Protein 1HTT (pdb70)

Sequence (1446 aa):
NIQAIRGMNDYLPGETAIWQRIEGTLKNVLGSYGYSEIRLPIVEQTPLFKRAIGEVTDVVEKEMYTFEDRNGDSLTLRPEGTAGCVRAGIEHGLLYNQEQRLWYIGPMFRHERPQKGRYRQFHQLGCEVFGLQGPDIDAELIMLTARWWRALGISEHVTLELNSIGSLEARANYLDEESREHFAGLCKLLESAGIAYTVNQRLVRGLDYYNRTVFEWVTNQGTVCAGGRYDGLVEQLGGRATPAVGFAMGLERLVLLVQAVNPEFKADPVVDIYLVASGADTQSAAMALAERLRDELPGVKLMTNHGGGNFKKQFARADKWGARVAVVLGESEVANGTAVVKDLRSGEQTAVAQDSVAAHLRTLLGNIQAIRGMNDYLPGETAIWQRIEGTLKNVLGSYGYSEIRLPIVEQTPLFKRAIGEVTDVVEKEMYTFEDRNGDSLTLRPEGTAGCVRAGIEHGLLYNQEQRLWYIGPMFRHERPQKGRYRQFHQLGCEVFGLQGPDIDAELIMLTARWWRALGISEHVTLELNSIGDEESREHFAGLCKLLESAGIAYTVNQRLVRGLDYYNRTVFEWVTNQGTVCAGGRYDGLVEQLGGRATPAVGFAMGLERLVLLVQAVNPEFKADPVVDIYLVASGADTQSAAMALAERLRDELPGVKLMTNHGGGNFKKQFARADKWGARVAVVLGESEVANGTAVVKDLRSGEQTAVAQDSVAAHLRTLLGNIQAIRGMNDYLPGETAIWQRIEGTLKNVLGSYGYSEIRLPIVEQTPLFKRAIGEVTDVVEKEMYTFEDRNGDSLTLRPEGTAGCVRAGIEHGLLYNQEQRLWYIGPMFRHERPQKGRYRQFHQLGCEVFGLQGPDIDAELIMLTARWWRALGISEHVTLELNSIGSLEARANYLDEESREHFAGLCKLLESAGIAYTVNQRLVRGLDYYNRTVFEWVTNQGTVCAGGRYDGLVEQLGGRATPAVGFAMGLERLVLLVQAVNPEFKADPVVDIYLVASGADTQSAAMALAERLRDELPGVKLMTNHGGGNFKKQFARADKWGARVAVVLGESEVANGTAVVKDLRSGEQTAVAQDSVAAHLRTLLGNIQAIRGMNDYLPGETAIWQRIEGTLKNVLGSYGYSEIRLPIVEQTPLFKRAIGEVTDVVEKEMYTFEDRNGDSLTLRPEGTAGCVRAGIEHGLLYNQEQRLWYIGPMFRHERPQKGRYRQFHQLGCEVFGLQGPDIDAELIMLTARWWRALGISEHVTLELNSIGDEESREHFAGLCKLLESAGIAYTVNQRLVRGLDYYNRTVFEWVTNQGTVCAGGRYDGLVEQLGGRATPAVGFAMGLERLVLLVQAVNPEFKADPVVDIYLVASGADTQSAAMALAERLRDELPGVKLMTNHGGGNFKKQFARADKWGARVAVVLGESEVANGTAVVKDLRSGEQTAVAQDSVAAHLRTLLG

Structure (mmCIF, N/CA/C/O backbone):
data_1HTT
#
_entry.id   1HTT
#
_cell.length_a   61.400
_cell.length_b   110.700
_cell.length_c   108.700
_cell.angle_alpha   115.00
_cell.angle_beta   97.40
_cell.angle_gamma   90.00
#
_symmetry.space_group_name_H-M   'P 1'
#
loop_
_entity.id
_entity.type
_entity.pdbx_description
1 polymer 'HISTIDYL-TRNA SYNTHETASE'
2 non-polymer HISTIDINE
3 non-polymer 'ADENOSINE MONOPHOSPHATE'
4 water water
#
loop_
_atom_site.group_PDB
_atom_site.id
_atom_site.type_symbol
_atom_site.label_atom_id
_atom_site.label_alt_id
_atom_site.label_comp_id
_atom_site.label_asym_id
_atom_site.label_entity_id
_atom_site.label_seq_id
_atom_site.pdbx_PDB_ins_code
_atom_site.Cartn_x
_atom_site.Cartn_y
_atom_site.Cartn_z
_atom_site.occupancy
_atom_site.B_iso_or_equiv
_atom_site.auth_seq_id
_atom_site.auth_comp_id
_atom_site.auth_asym_id
_atom_site.auth_atom_id
_atom_site.pdbx_PDB_model_num
ATOM 1 N N . ASN A 1 3 ? 9.106 -8.594 21.474 1.00 49.00 4 ASN A N 1
ATOM 2 C CA . ASN A 1 3 ? 7.810 -7.967 21.732 1.00 49.62 4 ASN A CA 1
ATOM 3 C C . ASN A 1 3 ? 7.663 -6.629 21.048 1.00 46.87 4 ASN A C 1
ATOM 4 O O . ASN A 1 3 ? 8.644 -5.917 20.830 1.00 48.82 4 ASN A O 1
ATOM 9 N N . ILE A 1 4 ? 6.435 -6.381 20.585 1.00 42.45 5 ILE A N 1
ATOM 10 C CA . ILE A 1 4 ? 6.050 -5.142 19.938 1.00 37.56 5 ILE A CA 1
ATOM 11 C C . ILE A 1 4 ? 5.641 -4.132 21.007 1.00 36.29 5 ILE A C 1
ATOM 12 O O . ILE A 1 4 ? 5.247 -4.448 22.123 1.00 35.35 5 ILE A O 1
ATOM 17 N N . GLN A 1 5 ? 5.732 -2.873 20.682 1.00 35.76 6 GLN A N 1
ATOM 18 C CA . GLN A 1 5 ? 5.453 -1.814 21.606 1.00 35.13 6 GLN A CA 1
ATOM 19 C C . GLN A 1 5 ? 4.377 -0.944 20.948 1.00 35.01 6 GLN A C 1
ATOM 20 O O . GLN A 1 5 ? 3.948 -1.189 19.805 1.00 33.75 6 GLN A O 1
ATOM 26 N N . ALA A 1 6 ? 3.946 0.099 21.662 1.00 34.66 7 ALA A N 1
ATOM 27 C CA . ALA A 1 6 ? 2.920 1.000 21.174 1.00 33.51 7 ALA A CA 1
ATOM 28 C C . ALA A 1 6 ? 3.506 2.121 20.318 1.00 32.50 7 ALA A C 1
ATOM 29 O O . ALA A 1 6 ? 4.612 2.603 20.593 1.00 33.15 7 ALA A O 1
ATOM 31 N N . ILE A 1 7 ? 2.767 2.541 19.281 1.00 29.82 8 ILE A N 1
ATOM 32 C CA . ILE A 1 7 ? 3.137 3.668 18.449 1.00 27.81 8 ILE A CA 1
ATOM 33 C C . ILE A 1 7 ? 3.351 4.827 19.407 1.00 28.65 8 ILE A C 1
ATOM 34 O O . ILE A 1 7 ? 2.598 5.000 20.354 1.00 30.37 8 ILE A O 1
ATOM 39 N N . ARG A 1 8 ? 4.426 5.563 19.237 1.00 30.97 9 ARG A N 1
ATOM 40 C CA . ARG A 1 8 ? 4.760 6.710 20.047 1.00 31.31 9 ARG A CA 1
ATOM 41 C C . ARG A 1 8 ? 3.645 7.733 19.939 1.00 28.27 9 ARG A C 1
ATOM 42 O O . ARG A 1 8 ? 3.139 7.979 18.851 1.00 26.02 9 ARG A O 1
ATOM 50 N N . GLY A 1 9 ? 3.241 8.250 21.099 1.00 26.94 10 GLY A N 1
ATOM 51 C CA . GLY A 1 9 ? 2.122 9.164 21.233 1.00 23.86 10 GLY A CA 1
ATOM 52 C C . GLY A 1 9 ? 0.748 8.479 21.201 1.00 23.28 10 GLY A C 1
ATOM 53 O O . GLY A 1 9 ? -0.245 9.178 21.013 1.00 21.96 10 GLY A O 1
ATOM 54 N N . MET A 1 10 ? 0.623 7.150 21.295 1.00 21.09 11 MET A N 1
ATOM 55 C CA . MET A 1 10 ? -0.670 6.508 21.363 1.00 23.41 11 MET A CA 1
ATOM 56 C C . MET A 1 10 ? -0.711 5.725 22.672 1.00 26.94 11 MET A C 1
ATOM 57 O O . MET A 1 10 ? 0.146 4.888 22.974 1.00 28.54 11 MET A O 1
ATOM 62 N N . ASN A 1 11 ? -1.671 6.063 23.533 1.00 28.91 12 ASN A N 1
ATOM 63 C CA . ASN A 1 11 ? -1.776 5.435 24.850 1.00 29.29 12 ASN A CA 1
ATOM 64 C C . ASN A 1 11 ? -2.796 4.276 25.024 1.00 29.73 12 ASN A C 1
ATOM 65 O O . ASN A 1 11 ? -3.791 4.107 24.287 1.00 27.99 12 ASN A O 1
ATOM 70 N N . ASP A 1 12 ? -2.473 3.452 26.028 1.00 28.96 13 ASP A N 1
ATOM 71 C CA . ASP A 1 12 ? -3.339 2.427 26.568 1.00 28.74 13 ASP A CA 1
ATOM 72 C C . ASP A 1 12 ? -3.871 2.943 27.911 1.00 29.84 13 ASP A C 1
ATOM 73 O O . ASP A 1 12 ? -3.109 3.463 28.752 1.00 29.12 13 ASP A O 1
ATOM 78 N N . TYR A 1 13 ? -5.165 2.838 28.182 1.00 28.43 14 TYR A N 1
ATOM 79 C CA . TYR A 1 13 ? -5.625 3.263 29.486 1.00 26.90 14 TYR A CA 1
ATOM 80 C C . TYR A 1 13 ? -5.953 1.970 30.222 1.00 27.65 14 TYR A C 1
ATOM 81 O O . TYR A 1 13 ? -6.813 1.163 29.835 1.00 29.66 14 TYR A O 1
ATOM 90 N N . LEU A 1 14 ? -5.136 1.696 31.224 1.00 25.34 15 LEU A N 1
ATOM 91 C CA . LEU A 1 14 ? -5.243 0.484 31.991 1.00 25.18 15 LEU A CA 1
ATOM 92 C C . LEU A 1 14 ? -6.425 0.462 32.966 1.00 26.34 15 LEU A C 1
ATOM 93 O O . LEU A 1 14 ? -6.937 1.539 33.321 1.00 26.72 15 LEU A O 1
ATOM 98 N N . PRO A 1 15 ? -6.799 -0.711 33.524 1.00 26.93 16 PRO A N 1
ATOM 99 C CA . PRO A 1 15 ? -7.975 -0.781 34.393 1.00 27.40 16 PRO A CA 1
ATOM 100 C C . PRO A 1 15 ? -8.146 0.282 35.479 1.00 28.68 16 PRO A C 1
ATOM 101 O O . PRO A 1 15 ? -9.210 0.913 35.591 1.00 28.65 16 PRO A O 1
ATOM 105 N N . GLY A 1 16 ? -7.089 0.557 36.236 1.00 27.82 17 GLY A N 1
ATOM 106 C CA . GLY A 1 16 ? -7.166 1.538 37.301 1.00 28.80 17 GLY A CA 1
ATOM 107 C C . GLY A 1 16 ? -7.556 2.932 36.837 1.00 29.63 17 GLY A C 1
ATOM 108 O O . GLY A 1 16 ? -8.317 3.627 37.505 1.00 31.26 17 GLY A O 1
ATOM 109 N N . GLU A 1 17 ? -7.093 3.337 35.659 1.00 30.75 18 GLU A N 1
ATOM 110 C CA . GLU A 1 17 ? -7.343 4.680 35.186 1.00 31.77 18 GLU A CA 1
ATOM 111 C C . GLU A 1 17 ? -8.628 4.727 34.356 1.00 31.40 18 GLU A C 1
ATOM 112 O O . GLU A 1 17 ? -9.335 5.748 34.342 1.00 32.45 18 GLU A O 1
ATOM 118 N N . THR A 1 18 ? -9.014 3.646 33.689 1.00 29.88 19 THR A N 1
ATOM 119 C CA . THR A 1 18 ? -10.260 3.664 32.948 1.00 30.87 19 THR A CA 1
ATOM 120 C C . THR A 1 18 ? -11.496 3.851 33.874 1.00 31.72 19 THR A C 1
ATOM 121 O O . THR A 1 18 ? -12.511 4.441 33.479 1.00 32.42 19 THR A O 1
ATOM 125 N N . ALA A 1 19 ? -11.450 3.356 35.122 1.00 31.82 20 ALA A N 1
ATOM 126 C CA . ALA A 1 19 ? -12.512 3.535 36.095 1.00 29.56 20 ALA A CA 1
ATOM 127 C C . ALA A 1 19 ? -12.720 5.021 36.358 1.00 27.97 20 ALA A C 1
ATOM 128 O O . ALA A 1 19 ? -13.861 5.468 36.375 1.00 28.46 20 ALA A O 1
ATOM 130 N N . ILE A 1 20 ? -11.665 5.829 36.485 1.00 25.63 21 ILE A N 1
ATOM 131 C CA . ILE A 1 20 ? -11.790 7.279 36.592 1.00 23.91 21 ILE A CA 1
ATOM 132 C C . ILE A 1 20 ? -12.415 7.835 35.335 1.00 23.68 21 ILE A C 1
ATOM 133 O O . ILE A 1 20 ? -13.328 8.655 35.429 1.00 25.97 21 ILE A O 1
ATOM 138 N N . TRP A 1 21 ? -11.930 7.406 34.160 1.00 23.32 22 TRP A N 1
ATOM 139 C CA . TRP A 1 21 ? -12.458 7.836 32.868 1.00 20.58 22 TRP A CA 1
ATOM 140 C C . TRP A 1 21 ? -13.953 7.600 32.745 1.00 21.99 22 TRP A C 1
ATOM 141 O O . TRP A 1 21 ? -14.663 8.537 32.389 1.00 23.69 22 TRP A O 1
ATOM 152 N N . GLN A 1 22 ? -14.518 6.427 33.080 1.00 23.71 23 GLN A N 1
ATOM 153 C CA . GLN A 1 22 ? -15.982 6.247 33.065 1.00 23.55 23 GLN A CA 1
ATOM 154 C C . GLN A 1 22 ? -16.735 7.117 34.062 1.00 21.73 23 GLN A C 1
ATOM 155 O O . GLN A 1 22 ? -17.833 7.567 33.757 1.00 23.09 23 GLN A O 1
ATOM 161 N N . ARG A 1 23 ? -16.190 7.448 35.214 1.00 22.01 24 ARG A N 1
ATOM 162 C CA . ARG A 1 23 ? -16.890 8.324 36.128 1.00 23.28 24 ARG A CA 1
ATOM 163 C C . ARG A 1 23 ? -16.994 9.745 35.557 1.00 23.78 24 ARG A C 1
ATOM 164 O O . ARG A 1 23 ? -18.050 10.404 35.614 1.00 24.94 24 ARG A O 1
ATOM 172 N N . ILE A 1 24 ? -15.919 10.248 34.951 1.00 20.43 25 ILE A N 1
ATOM 173 C CA . ILE A 1 24 ? -15.981 11.560 34.343 1.00 17.37 25 ILE A CA 1
ATOM 174 C C . ILE A 1 24 ? -16.885 11.537 33.104 1.00 19.47 25 ILE A C 1
ATOM 175 O O . ILE A 1 24 ? -17.698 12.434 32.911 1.00 20.93 25 ILE A O 1
ATOM 180 N N . GLU A 1 25 ? -16.879 10.524 32.244 1.00 21.57 26 GLU A N 1
ATOM 181 C CA . GLU A 1 25 ? -17.727 10.559 31.066 1.00 22.07 26 GLU A CA 1
ATOM 182 C C . GLU A 1 25 ? -19.212 10.434 31.422 1.00 23.65 26 GLU A C 1
ATOM 183 O O . GLU A 1 25 ? -20.058 11.115 30.818 1.00 24.66 26 GLU A O 1
ATOM 189 N N . GLY A 1 26 ? -19.583 9.591 32.400 1.00 22.83 27 GLY A N 1
ATOM 190 C CA . GLY A 1 26 ? -20.972 9.525 32.835 1.00 22.82 27 GLY A CA 1
ATOM 191 C C . GLY A 1 26 ? -21.522 10.917 33.225 1.00 24.07 27 GLY A C 1
ATOM 192 O O . GLY A 1 26 ? -22.612 11.309 32.784 1.00 23.98 27 GLY A O 1
ATOM 193 N N . THR A 1 27 ? -20.753 11.706 33.996 1.00 22.12 28 THR A N 1
ATOM 194 C CA . THR A 1 27 ? -21.139 13.041 34.408 1.00 21.09 28 THR A CA 1
ATOM 195 C C . THR A 1 27 ? -21.315 13.987 33.230 1.00 21.00 28 THR A C 1
ATOM 196 O O . THR A 1 27 ? -22.249 14.801 33.169 1.00 20.87 28 THR A O 1
ATOM 200 N N . LEU A 1 28 ? -20.442 13.880 32.232 1.00 21.57 29 LEU A N 1
ATOM 201 C CA . LEU A 1 28 ? -20.543 14.782 31.104 1.00 20.44 29 LEU A CA 1
ATOM 202 C C . LEU A 1 28 ? -21.780 14.459 30.294 1.00 20.24 29 LEU A C 1
ATOM 203 O O . LEU A 1 28 ? -22.543 15.383 30.007 1.00 18.74 29 LEU A O 1
ATOM 208 N N . LYS A 1 29 ? -22.030 13.167 30.020 1.00 19.57 30 LYS A N 1
ATOM 209 C CA . LYS A 1 29 ? -23.186 12.701 29.245 1.00 20.65 30 LYS A CA 1
ATOM 210 C C . LYS A 1 29 ? -24.527 12.953 29.937 1.00 22.22 30 LYS A C 1
ATOM 211 O O . LYS A 1 29 ? -25.573 13.184 29.317 1.00 21.36 30 LYS A O 1
ATOM 217 N N . ASN A 1 30 ? -24.502 12.936 31.259 1.00 23.28 31 ASN A N 1
ATOM 218 C CA . ASN A 1 30 ? -25.655 13.224 32.062 1.00 24.21 31 ASN A CA 1
ATOM 219 C C . ASN A 1 30 ? -26.084 14.655 31.897 1.00 23.02 31 ASN A C 1
ATOM 220 O O . ASN A 1 30 ? -27.237 14.911 31.532 1.00 25.39 31 ASN A O 1
ATOM 225 N N . VAL A 1 31 ? -25.137 15.572 32.093 1.00 20.74 32 VAL A N 1
ATOM 226 C CA . VAL A 1 31 ? -25.378 16.996 31.905 1.00 17.85 32 VAL A CA 1
ATOM 227 C C . VAL A 1 31 ? -25.768 17.314 30.448 1.00 18.48 32 VAL A C 1
ATOM 228 O O . VAL A 1 31 ? -26.456 18.293 30.166 1.00 20.48 32 VAL A O 1
ATOM 232 N N . LEU A 1 32 ? -25.350 16.553 29.429 1.00 19.90 33 LEU A N 1
ATOM 233 C CA . LEU A 1 32 ? -25.762 16.833 28.047 1.00 18.63 33 LEU A CA 1
ATOM 234 C C . LEU A 1 32 ? -27.180 16.391 27.811 1.00 18.24 33 LEU A C 1
ATOM 235 O O . LEU A 1 32 ? -27.940 17.088 27.136 1.00 17.65 33 LEU A O 1
ATOM 240 N N . GLY A 1 33 ? -27.538 15.230 28.364 1.00 20.07 34 GLY A N 1
ATOM 241 C CA . GLY A 1 33 ? -28.919 14.729 28.395 1.00 21.23 34 GLY A CA 1
ATOM 242 C C . GLY A 1 33 ? -29.879 15.728 29.080 1.00 22.23 34 GLY A C 1
ATOM 243 O O . GLY A 1 33 ? -30.955 15.996 28.524 1.00 21.75 34 GLY A O 1
ATOM 244 N N . SER A 1 34 ? -29.522 16.351 30.225 1.00 19.77 35 SER A N 1
ATOM 245 C CA . SER A 1 34 ? -30.370 17.380 30.783 1.00 19.14 35 SER A CA 1
ATOM 246 C C . SER A 1 34 ? -30.631 18.601 29.899 1.00 19.44 35 SER A C 1
ATOM 247 O O . SER A 1 34 ? -31.533 19.404 30.176 1.00 20.61 35 SER A O 1
ATOM 250 N N . TYR A 1 35 ? -29.839 18.800 28.840 1.00 19.26 36 TYR A N 1
ATOM 251 C CA . TYR A 1 35 ? -30.096 19.891 27.896 1.00 17.89 36 TYR A CA 1
ATOM 252 C C . TYR A 1 35 ? -30.797 19.411 26.627 1.00 16.64 36 TYR A C 1
ATOM 253 O O . TYR A 1 35 ? -31.042 20.202 25.719 1.00 15.26 36 TYR A O 1
ATOM 262 N N . GLY A 1 36 ? -31.123 18.116 26.534 1.00 17.98 37 GLY A N 1
ATOM 263 C CA . GLY A 1 36 ? -31.836 17.528 25.405 1.00 17.41 37 GLY A CA 1
ATOM 264 C C . GLY A 1 36 ? -30.978 17.264 24.182 1.00 17.27 37 GLY A C 1
ATOM 265 O O . GLY A 1 36 ? -31.469 17.260 23.061 1.00 15.35 37 GLY A O 1
ATOM 266 N N . TYR A 1 37 ? -29.690 17.030 24.386 1.00 18.75 38 TYR A N 1
ATOM 267 C CA . TYR A 1 37 ? -28.755 16.851 23.292 1.00 21.20 38 TYR A CA 1
ATOM 268 C C . TYR A 1 37 ? -28.654 15.432 22.835 1.00 22.12 38 TYR A C 1
ATOM 269 O O . TYR A 1 37 ? -28.450 14.584 23.696 1.00 26.71 38 TYR A O 1
ATOM 278 N N . SER A 1 38 ? -28.684 15.139 21.547 1.00 21.50 39 SER A N 1
ATOM 279 C CA . SER A 1 38 ? -28.643 13.747 21.101 1.00 23.81 39 SER A CA 1
ATOM 280 C C . SER A 1 38 ? -27.245 13.199 20.683 1.00 23.28 39 SER A C 1
ATOM 281 O O . SER A 1 38 ? -26.398 13.956 20.196 1.00 24.63 39 SER A O 1
ATOM 284 N N . GLU A 1 39 ? -26.925 11.906 20.842 1.00 20.21 40 GLU A N 1
ATOM 285 C CA . GLU A 1 39 ? -25.608 11.421 20.464 1.00 18.46 40 GLU A CA 1
ATOM 286 C C . GLU A 1 39 ? -25.570 11.106 18.994 1.00 19.16 40 GLU A C 1
ATOM 287 O O . GLU A 1 39 ? -26.577 10.561 18.527 1.00 21.71 40 GLU A O 1
ATOM 293 N N . ILE A 1 40 ? -24.483 11.434 18.260 1.00 17.07 41 ILE A N 1
ATOM 294 C CA . ILE A 1 40 ? -24.337 10.947 16.889 1.00 13.56 41 ILE A CA 1
ATOM 295 C C . ILE A 1 40 ? -23.019 10.170 16.802 1.00 13.52 41 ILE A C 1
ATOM 296 O O . ILE A 1 40 ? -22.076 10.425 17.548 1.00 10.58 41 ILE A O 1
ATOM 301 N N . ARG A 1 41 ? -22.959 9.079 16.050 1.00 14.02 42 ARG A N 1
ATOM 302 C CA . ARG A 1 41 ? -21.733 8.339 15.897 1.00 15.74 42 ARG A CA 1
ATOM 303 C C . ARG A 1 41 ? -21.288 8.448 14.440 1.00 17.41 42 ARG A C 1
ATOM 304 O O . ARG A 1 41 ? -22.077 8.238 13.507 1.00 12.21 42 ARG A O 1
ATOM 312 N N . LEU A 1 42 ? -20.015 8.854 14.236 1.00 21.18 43 LEU A N 1
ATOM 313 C CA . LEU A 1 42 ? -19.428 9.125 12.895 1.00 21.31 43 LEU A CA 1
ATOM 314 C C . LEU A 1 42 ? -18.206 8.242 12.628 1.00 20.45 43 LEU A C 1
ATOM 315 O O . LEU A 1 42 ? -17.557 7.837 13.602 1.00 20.96 43 LEU A O 1
ATOM 320 N N . PRO A 1 43 ? -17.877 7.937 11.357 1.00 20.07 44 PRO A N 1
ATOM 321 C CA . PRO A 1 43 ? -16.717 7.094 10.999 1.00 18.67 44 PRO A CA 1
ATOM 322 C C . PRO A 1 43 ? -15.392 7.686 11.413 1.00 18.51 44 PRO A C 1
ATOM 323 O O . PRO A 1 43 ? -15.249 8.910 11.496 1.00 20.94 44 PRO A O 1
ATOM 327 N N . ILE A 1 44 ? -14.394 6.858 11.657 1.00 17.55 45 ILE A N 1
ATOM 328 C CA . ILE A 1 44 ? -13.094 7.403 11.998 1.00 18.49 45 ILE A CA 1
ATOM 329 C C . ILE A 1 44 ? -12.290 7.862 10.750 1.00 19.95 45 ILE A C 1
ATOM 330 O O . ILE A 1 44 ? -11.412 8.733 10.818 1.00 18.93 45 ILE A O 1
ATOM 335 N N . VAL A 1 45 ? -12.544 7.278 9.571 1.00 20.16 46 VAL A N 1
ATOM 336 C CA . VAL A 1 45 ? -11.813 7.635 8.370 1.00 20.08 46 VAL A CA 1
ATOM 337 C C . VAL A 1 45 ? -12.777 8.319 7.405 1.00 23.38 46 VAL A C 1
ATOM 338 O O . VAL A 1 45 ? -13.896 7.851 7.142 1.00 25.93 46 VAL A O 1
ATOM 342 N N . GLU A 1 46 ? -12.394 9.478 6.887 1.00 25.46 47 GLU A N 1
ATOM 343 C CA . GLU A 1 46 ? -13.186 10.184 5.887 1.00 26.20 47 GLU A CA 1
ATOM 344 C C . GLU A 1 46 ? -12.309 10.362 4.655 1.00 27.45 47 GLU A C 1
ATOM 345 O O . GLU A 1 46 ? -11.102 10.070 4.712 1.00 29.67 47 GLU A O 1
ATOM 351 N N . GLN A 1 47 ? -12.859 10.803 3.522 1.00 26.41 48 GLN A N 1
ATOM 352 C CA . GLN A 1 47 ? -12.037 11.153 2.355 1.00 24.91 48 GLN A CA 1
ATOM 353 C C . GLN A 1 47 ? -11.118 12.341 2.656 1.00 23.50 48 GLN A C 1
ATOM 354 O O . GLN A 1 47 ? -11.606 13.374 3.128 1.00 22.83 48 GLN A O 1
ATOM 360 N N . THR A 1 48 ? -9.842 12.326 2.276 1.00 22.73 49 THR A N 1
ATOM 361 C CA . THR A 1 48 ? -8.953 13.476 2.519 1.00 21.40 49 THR A CA 1
ATOM 362 C C . THR A 1 48 ? -9.426 14.856 2.053 1.00 22.10 49 THR A C 1
ATOM 363 O O . THR A 1 48 ? -9.158 15.845 2.743 1.00 24.69 49 THR A O 1
ATOM 367 N N . PRO A 1 49 ? -10.125 14.992 0.911 1.00 23.38 50 PRO A N 1
ATOM 368 C CA . PRO A 1 49 ? -10.605 16.305 0.455 1.00 22.75 50 PRO A CA 1
ATOM 369 C C . PRO A 1 49 ? -11.550 16.997 1.407 1.00 24.23 50 PRO A C 1
ATOM 370 O O . PRO A 1 49 ? -11.575 18.222 1.435 1.00 25.31 50 PRO A O 1
ATOM 374 N N . LEU A 1 50 ? -12.287 16.247 2.228 1.00 25.34 51 LEU A N 1
ATOM 375 C CA . LEU A 1 50 ? -13.189 16.840 3.210 1.00 25.79 51 LEU A CA 1
ATOM 376 C C . LEU A 1 50 ? -12.406 17.710 4.175 1.00 23.95 51 LEU A C 1
ATOM 377 O O . LEU A 1 50 ? -12.757 18.859 4.417 1.00 23.84 51 LEU A O 1
ATOM 382 N N . PHE A 1 51 ? -11.304 17.181 4.676 1.00 23.58 52 PHE A N 1
ATOM 383 C CA . PHE A 1 51 ? -10.528 17.890 5.649 1.00 25.09 52 PHE A CA 1
ATOM 384 C C . PHE A 1 51 ? -9.870 19.075 5.016 1.00 28.16 52 PHE A C 1
ATOM 385 O O . PHE A 1 51 ? -9.959 20.173 5.579 1.00 30.21 52 PHE A O 1
ATOM 393 N N . LYS A 1 52 ? -9.287 18.858 3.830 1.00 29.25 53 LYS A N 1
ATOM 394 C CA . LYS A 1 52 ? -8.636 19.928 3.082 1.00 28.84 53 LYS A CA 1
ATOM 395 C C . LYS A 1 52 ? -9.652 21.042 2.838 1.00 27.76 53 LYS A C 1
ATOM 396 O O . LYS A 1 52 ? -9.324 22.206 3.074 1.00 29.75 53 LYS A O 1
ATOM 402 N N . ARG A 1 53 ? -10.886 20.696 2.439 1.00 25.87 54 ARG A N 1
ATOM 403 C CA . ARG A 1 53 ? -11.886 21.675 2.070 1.00 25.54 54 ARG A CA 1
ATOM 404 C C . ARG A 1 53 ? -12.445 22.401 3.272 1.00 28.12 54 ARG A C 1
ATOM 405 O O . ARG A 1 53 ? -12.633 23.624 3.254 1.00 31.63 54 ARG A O 1
ATOM 413 N N . ALA A 1 54 ? -12.733 21.667 4.337 1.00 29.40 55 ALA A N 1
ATOM 414 C CA . ALA A 1 54 ? -13.333 22.243 5.522 1.00 28.45 55 ALA A CA 1
ATOM 415 C C . ALA A 1 54 ? -12.348 22.975 6.392 1.00 27.97 55 ALA A C 1
ATOM 416 O O . ALA A 1 54 ? -12.585 24.143 6.663 1.00 26.71 55 ALA A O 1
ATOM 418 N N . ILE A 1 55 ? -11.258 22.319 6.820 1.00 27.76 56 ILE A N 1
ATOM 419 C CA . ILE A 1 55 ? -10.363 22.929 7.801 1.00 30.39 56 ILE A CA 1
ATOM 420 C C . ILE A 1 55 ? -9.499 24.049 7.225 1.00 33.06 56 ILE A C 1
ATOM 421 O O . ILE A 1 55 ? -9.179 25.009 7.954 1.00 31.77 56 ILE A O 1
ATOM 426 N N . GLY A 1 56 ? -9.131 23.900 5.934 1.00 36.10 57 GLY A N 1
ATOM 427 C CA . GLY A 1 56 ? -8.320 24.854 5.187 1.00 35.00 57 GLY A CA 1
ATOM 428 C C . GLY A 1 56 ? -6.951 24.301 4.783 1.00 34.56 57 GLY A C 1
ATOM 429 O O . GLY A 1 56 ? -6.236 23.728 5.595 1.00 32.43 57 GLY A O 1
ATOM 430 N N . GLU A 1 57 ? -6.532 24.520 3.537 1.00 35.13 58 GLU A N 1
ATOM 431 C CA . GLU A 1 57 ? -5.235 24.078 3.054 1.00 35.63 58 GLU A CA 1
ATOM 432 C C . GLU A 1 57 ? -4.046 24.661 3.808 1.00 36.81 58 GLU A C 1
ATOM 433 O O . GLU A 1 57 ? -3.099 23.947 4.141 1.00 36.13 58 GLU A O 1
ATOM 439 N N . VAL A 1 58 ? -4.023 25.966 4.074 1.00 37.93 59 VAL A N 1
ATOM 440 C CA . VAL A 1 58 ? -2.888 26.546 4.782 1.00 39.32 59 VAL A CA 1
ATOM 441 C C . VAL A 1 58 ? -3.211 26.708 6.268 1.00 40.50 59 VAL A C 1
ATOM 442 O O . VAL A 1 58 ? -3.568 27.763 6.807 1.00 39.83 59 VAL A O 1
ATOM 446 N N . THR A 1 59 ? -3.107 25.566 6.931 1.00 40.90 60 THR A N 1
ATOM 447 C CA . THR A 1 59 ? -3.384 25.450 8.337 1.00 39.08 60 THR A CA 1
ATOM 448 C C . THR A 1 59 ? -2.443 24.353 8.831 1.00 38.68 60 THR A C 1
ATOM 449 O O . THR A 1 59 ? -2.145 23.418 8.091 1.00 36.66 60 THR A O 1
ATOM 453 N N . ASP A 1 60 ? -1.981 24.384 10.072 1.00 39.67 61 ASP A N 1
ATOM 454 C CA . ASP A 1 60 ? -1.048 23.382 10.564 1.00 41.80 61 ASP A CA 1
ATOM 455 C C . ASP A 1 60 ? -1.588 21.955 10.504 1.00 41.14 61 ASP A C 1
ATOM 456 O O . ASP A 1 60 ? -0.815 21.021 10.276 1.00 42.08 61 ASP A O 1
ATOM 461 N N . VAL A 1 61 ? -2.903 21.761 10.670 1.00 39.44 62 VAL A N 1
ATOM 462 C CA . VAL A 1 61 ? -3.483 20.430 10.631 1.00 37.39 62 VAL A CA 1
ATOM 463 C C . VAL A 1 61 ? -3.374 19.844 9.237 1.00 36.56 62 VAL A C 1
ATOM 464 O O . VAL A 1 61 ? -2.884 18.714 9.085 1.00 36.86 62 VAL A O 1
ATOM 468 N N . VAL A 1 62 ? -3.752 20.599 8.211 1.00 34.60 63 VAL A N 1
ATOM 469 C CA . VAL A 1 62 ? -3.710 20.029 6.872 1.00 35.67 63 VAL A CA 1
ATOM 470 C C . VAL A 1 62 ? -2.258 20.005 6.369 1.00 36.53 63 VAL A C 1
ATOM 471 O O . VAL A 1 62 ? -1.794 18.980 5.859 1.00 34.79 63 VAL A O 1
ATOM 475 N N . GLU A 1 63 ? -1.546 21.109 6.634 1.00 38.19 64 GLU A N 1
ATOM 476 C CA . GLU A 1 63 ? -0.154 21.322 6.282 1.00 39.63 64 GLU A CA 1
ATOM 477 C C . GLU A 1 63 ? 0.718 20.217 6.851 1.00 40.53 64 GLU A C 1
ATOM 478 O O . GLU A 1 63 ? 1.475 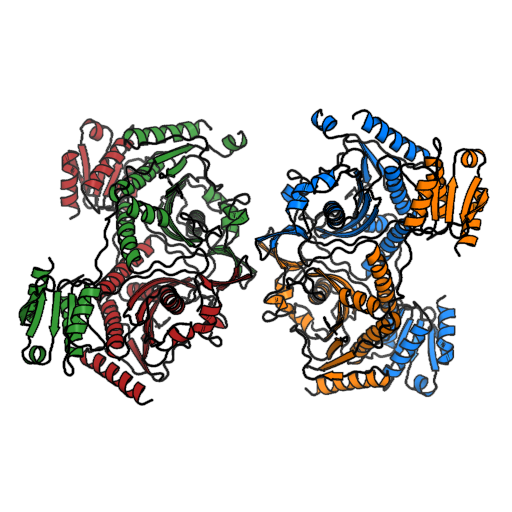19.602 6.102 1.00 44.56 64 GLU A O 1
ATOM 484 N N . LYS A 1 64 ? 0.642 19.908 8.146 1.00 38.87 65 LYS A N 1
ATOM 485 C CA . LYS A 1 64 ? 1.564 18.934 8.706 1.00 36.29 65 LYS A CA 1
ATOM 486 C C . LYS A 1 64 ? 1.053 17.890 9.694 1.00 35.28 65 LYS A C 1
ATOM 487 O O . LYS A 1 64 ? 1.896 17.124 10.195 1.00 35.23 65 LYS A O 1
ATOM 493 N N . GLU A 1 65 ? -0.264 17.767 9.974 1.00 31.32 66 GLU A N 1
ATOM 494 C CA . GLU A 1 65 ? -0.677 16.818 10.993 1.00 27.03 66 GLU A CA 1
ATOM 495 C C . GLU A 1 65 ? -1.483 15.596 10.656 1.00 22.86 66 GLU A C 1
ATOM 496 O O . GLU A 1 65 ? -1.454 14.619 11.393 1.00 18.25 66 GLU A O 1
ATOM 502 N N . MET A 1 66 ? -2.140 15.570 9.532 1.00 20.90 67 MET A N 1
ATOM 503 C CA . MET A 1 66 ? -3.053 14.496 9.231 1.00 20.82 67 MET A CA 1
ATOM 504 C C . MET A 1 66 ? -2.434 13.161 8.896 1.00 22.22 67 MET A C 1
ATOM 505 O O . MET A 1 66 ? -1.363 13.140 8.315 1.00 25.05 67 MET A O 1
ATOM 510 N N . TYR A 1 67 ? -3.071 12.030 9.246 1.00 23.21 68 TYR A N 1
ATOM 511 C CA . TYR A 1 67 ? -2.621 10.695 8.873 1.00 20.60 68 TYR A CA 1
ATOM 512 C C . TYR A 1 67 ? -3.378 10.305 7.641 1.00 22.67 68 TYR A C 1
ATOM 513 O O . TYR A 1 67 ? -4.520 9.865 7.740 1.00 25.48 68 TYR A O 1
ATOM 522 N N . THR A 1 68 ? -2.768 10.508 6.496 1.00 26.23 69 THR A N 1
ATOM 523 C CA . THR A 1 68 ? -3.396 10.230 5.206 1.00 28.61 69 THR A CA 1
ATOM 524 C C . THR A 1 68 ? -2.842 8.926 4.656 1.00 27.06 69 THR A C 1
ATOM 525 O O . THR A 1 68 ? -1.731 8.587 5.050 1.00 29.06 69 THR A O 1
ATOM 529 N N . PHE A 1 69 ? -3.542 8.148 3.826 1.00 25.43 70 PHE A N 1
ATOM 530 C CA . PHE A 1 69 ? -2.986 6.945 3.215 1.00 24.54 70 PHE A CA 1
ATOM 531 C C . PHE A 1 69 ? -3.841 6.571 2.051 1.00 26.37 70 PHE A C 1
ATOM 532 O O . PHE A 1 69 ? -4.975 7.030 1.958 1.00 28.88 70 PHE A O 1
ATOM 540 N N . GLU A 1 70 ? -3.312 5.769 1.147 1.00 29.91 71 GLU A N 1
ATOM 541 C CA . GLU A 1 70 ? -4.007 5.463 -0.094 1.00 33.31 71 GLU A CA 1
ATOM 542 C C . GLU A 1 70 ? -4.793 4.174 0.020 1.00 32.91 71 GLU A C 1
ATOM 543 O O . GLU A 1 70 ? -4.356 3.191 0.624 1.00 35.02 71 GLU A O 1
ATOM 549 N N . ASP A 1 71 ? -5.977 4.161 -0.519 1.00 32.40 72 ASP A N 1
ATOM 550 C CA . ASP A 1 71 ? -6.772 2.980 -0.405 1.00 36.25 72 ASP A CA 1
ATOM 551 C C . ASP A 1 71 ? -6.516 2.068 -1.592 1.00 36.95 72 ASP A C 1
ATOM 552 O O . ASP A 1 71 ? -6.059 2.519 -2.635 1.00 40.76 72 ASP A O 1
ATOM 557 N N . ARG A 1 72 ? -6.889 0.792 -1.519 1.00 36.51 73 ARG A N 1
ATOM 558 C CA . ARG A 1 72 ? -6.772 -0.174 -2.601 1.00 35.14 73 ARG A CA 1
ATOM 559 C C . ARG A 1 72 ? -7.534 0.167 -3.881 1.00 36.32 73 ARG A C 1
ATOM 560 O O . ARG A 1 72 ? -7.746 -0.703 -4.732 1.00 41.10 73 ARG A O 1
ATOM 568 N N . ASN A 1 73 ? -8.034 1.379 -4.054 1.00 34.37 74 ASN A N 1
ATOM 569 C CA . ASN A 1 73 ? -8.714 1.745 -5.278 1.00 32.91 74 ASN A CA 1
ATOM 570 C C . ASN A 1 73 ? -8.228 3.121 -5.700 1.00 32.99 74 ASN A C 1
ATOM 571 O O . ASN A 1 73 ? -8.899 3.834 -6.445 1.00 33.84 74 ASN A O 1
ATOM 576 N N . GLY A 1 74 ? -7.108 3.562 -5.125 1.00 31.89 75 GLY A N 1
ATOM 577 C CA . GLY A 1 74 ? -6.576 4.861 -5.416 1.00 30.24 75 GLY A CA 1
ATOM 578 C C . GLY A 1 74 ? -7.054 5.902 -4.431 1.00 29.98 75 GLY A C 1
ATOM 579 O O . GLY A 1 74 ? -6.284 6.811 -4.162 1.00 32.15 75 GLY A O 1
ATOM 580 N N . ASP A 1 75 ? -8.248 5.804 -3.842 1.00 29.98 76 ASP A N 1
ATOM 581 C CA . ASP A 1 75 ? -8.812 6.815 -2.941 1.00 28.77 76 ASP A CA 1
ATOM 582 C C . ASP A 1 75 ? -7.959 7.215 -1.768 1.00 27.96 76 ASP A C 1
ATOM 583 O O . ASP A 1 75 ? -7.489 6.343 -1.048 1.00 27.73 76 ASP A O 1
ATOM 588 N N . SER A 1 76 ? -7.763 8.517 -1.543 1.00 27.88 77 SER A N 1
ATOM 589 C CA . SER A 1 76 ? -6.993 8.965 -0.394 1.00 27.96 77 SER A CA 1
ATOM 590 C C . SER A 1 76 ? -7.982 9.102 0.750 1.00 28.57 77 SER A C 1
ATOM 591 O O . SER A 1 76 ? -9.075 9.694 0.628 1.00 29.07 77 SER A O 1
ATOM 594 N N . LEU A 1 77 ? -7.577 8.458 1.827 1.00 26.54 78 LEU A N 1
ATOM 595 C CA . LEU A 1 77 ? -8.323 8.391 3.040 1.00 25.00 78 LEU A CA 1
ATOM 596 C C . LEU A 1 77 ? -7.538 9.089 4.155 1.00 25.08 78 LEU A C 1
ATOM 597 O O . LEU A 1 77 ? -6.305 8.937 4.185 1.00 23.94 78 LEU A O 1
ATOM 602 N N . THR A 1 78 ? -8.207 9.810 5.075 1.00 23.20 79 THR A N 1
ATOM 603 C CA . THR A 1 78 ? -7.519 10.399 6.229 1.00 24.13 79 THR A CA 1
ATOM 604 C C . THR A 1 78 ? -8.237 10.087 7.559 1.00 23.46 79 THR A C 1
ATOM 605 O O . THR A 1 78 ? -9.465 10.218 7.679 1.00 23.19 79 THR A O 1
ATOM 609 N N . LEU A 1 79 ? -7.481 9.589 8.546 1.00 21.30 80 LEU A N 1
ATOM 610 C CA . LEU A 1 79 ? -7.936 9.387 9.916 1.00 20.34 80 LEU A CA 1
ATOM 611 C C . LEU A 1 79 ? -8.353 10.769 10.374 1.00 21.74 80 LEU A C 1
ATOM 612 O O . LEU A 1 79 ? -7.616 11.735 10.123 1.00 25.31 80 LEU A O 1
ATOM 617 N N . ARG A 1 80 ? -9.504 10.943 11.000 1.00 20.48 81 ARG A N 1
ATOM 618 C CA . ARG A 1 80 ? -9.936 12.300 11.287 1.00 19.13 81 ARG A CA 1
ATOM 619 C C . ARG A 1 80 ? -9.090 13.019 12.330 1.00 17.87 81 ARG A C 1
ATOM 620 O O . ARG A 1 80 ? -8.645 12.428 13.313 1.00 19.93 81 ARG A O 1
ATOM 628 N N . PRO A 1 81 ? -8.788 14.299 12.120 1.00 15.48 82 PRO A N 1
ATOM 629 C CA . PRO A 1 81 ? -8.007 15.051 13.099 1.00 13.92 82 PRO A CA 1
ATOM 630 C C . PRO A 1 81 ? -8.927 15.841 14.013 1.00 15.54 82 PRO A C 1
ATOM 631 O O . PRO A 1 81 ? -8.521 16.408 15.024 1.00 16.68 82 PRO A O 1
ATOM 635 N N . GLU A 1 82 ? -10.173 15.991 13.600 1.00 15.80 83 GLU A N 1
ATOM 636 C CA . GLU A 1 82 ? -11.209 16.676 14.356 1.00 19.93 83 GLU A CA 1
ATOM 637 C C . GLU A 1 82 ? -12.552 16.132 13.877 1.00 21.47 83 GLU A C 1
ATOM 638 O O . GLU A 1 82 ? -12.576 15.483 12.834 1.00 22.94 83 GLU A O 1
ATOM 644 N N . GLY A 1 83 ? -13.673 16.429 14.537 1.00 22.54 84 GLY A N 1
ATOM 645 C CA . GLY A 1 83 ? -14.918 15.756 14.215 1.00 20.24 84 GLY A CA 1
ATOM 646 C C . GLY A 1 83 ? -15.957 16.618 13.554 1.00 21.61 84 GLY A C 1
ATOM 647 O O . GLY A 1 83 ? -16.902 16.053 12.993 1.00 23.96 84 GLY A O 1
ATOM 648 N N . THR A 1 84 ? -15.816 17.954 13.521 1.00 21.65 85 THR A N 1
ATOM 649 C CA . THR A 1 84 ? -16.855 18.816 12.949 1.00 20.27 85 THR A CA 1
ATOM 650 C C . THR A 1 84 ? -17.113 18.644 11.472 1.00 21.35 85 THR A C 1
ATOM 651 O O . THR A 1 84 ? -18.261 18.666 11.028 1.00 23.74 85 THR A O 1
ATOM 655 N N . ALA A 1 85 ? -16.051 18.395 10.720 1.00 22.68 86 ALA A N 1
ATOM 656 C CA . ALA A 1 85 ? -16.111 18.189 9.285 1.00 21.88 86 ALA A CA 1
ATOM 657 C C . ALA A 1 85 ? -16.995 16.972 8.980 1.00 20.88 86 ALA A C 1
ATOM 658 O O . ALA A 1 85 ? -17.946 17.075 8.195 1.00 18.93 86 ALA A O 1
ATOM 660 N N . GLY A 1 86 ? -16.741 15.860 9.704 1.00 21.37 87 GLY A N 1
ATOM 661 C CA . GLY A 1 86 ? -17.463 14.588 9.569 1.00 21.40 87 GLY A CA 1
ATOM 662 C C . GLY A 1 86 ? -18.926 14.741 9.976 1.00 23.46 87 GLY A C 1
ATOM 663 O O . GLY A 1 86 ? -19.834 14.150 9.390 1.00 23.93 87 GLY A O 1
ATOM 664 N N . CYS A 1 87 ? -19.166 15.575 10.979 1.00 22.42 88 CYS A N 1
ATOM 665 C CA . CYS A 1 87 ? -20.492 15.837 11.446 1.00 22.25 88 CYS A CA 1
ATOM 666 C C . CYS A 1 87 ? -21.276 16.498 10.336 1.00 22.92 88 CYS A C 1
ATOM 667 O O . CYS A 1 87 ? -22.284 15.928 9.897 1.00 25.38 88 CYS A O 1
ATOM 670 N N . VAL A 1 88 ? -20.824 17.656 9.834 1.00 21.37 89 VAL A N 1
ATOM 671 C CA . VAL A 1 88 ? -21.534 18.352 8.774 1.00 18.90 89 VAL A CA 1
ATOM 672 C C . VAL A 1 88 ? -21.698 17.445 7.567 1.00 21.26 89 VAL A C 1
ATOM 673 O O . VAL A 1 88 ? -22.798 17.428 7.002 1.00 23.97 89 VAL A O 1
ATOM 677 N N . ARG A 1 89 ? -20.662 16.666 7.206 1.00 20.16 90 ARG A N 1
ATOM 678 C CA . ARG A 1 89 ? -20.716 15.750 6.068 1.00 19.49 90 ARG A CA 1
ATOM 679 C C . ARG A 1 89 ? -21.839 14.752 6.227 1.00 19.71 90 ARG A C 1
ATOM 680 O O . ARG A 1 89 ? -22.604 14.519 5.290 1.00 21.65 90 ARG A O 1
ATOM 688 N N . ALA A 1 90 ? -21.996 14.175 7.412 1.00 20.64 91 ALA A N 1
ATOM 689 C CA . ALA A 1 90 ? -23.057 13.219 7.630 1.00 21.17 91 ALA A CA 1
ATOM 690 C C . ALA A 1 90 ? -24.434 13.882 7.614 1.00 21.80 91 ALA A C 1
ATOM 691 O O . ALA A 1 90 ? -25.423 13.266 7.174 1.00 22.16 91 ALA A O 1
ATOM 693 N N . GLY A 1 91 ? -24.494 15.129 8.084 1.00 21.40 92 GLY A N 1
ATOM 694 C CA . GLY A 1 91 ? -25.713 15.890 8.168 1.00 22.37 92 GLY A CA 1
ATOM 695 C C . GLY A 1 91 ? -26.247 16.176 6.787 1.00 24.83 92 GLY A C 1
ATOM 696 O O . GLY A 1 91 ? -27.415 15.922 6.499 1.00 24.62 92 GLY A O 1
ATOM 697 N N . ILE A 1 92 ? -25.401 16.715 5.920 1.00 26.66 93 ILE A N 1
ATOM 698 C CA . ILE A 1 92 ? -25.746 16.945 4.526 1.00 27.07 93 ILE A CA 1
ATOM 699 C C . ILE A 1 92 ? -26.035 15.613 3.818 1.00 26.98 93 ILE A C 1
ATOM 700 O O . ILE A 1 92 ? -27.070 15.485 3.177 1.00 26.89 93 ILE A O 1
ATOM 705 N N . GLU A 1 93 ? -25.191 14.581 3.974 1.00 26.99 94 GLU A N 1
ATOM 706 C CA . GLU A 1 93 ? -25.379 13.321 3.268 1.00 26.05 94 GLU A CA 1
ATOM 707 C C . GLU A 1 93 ? -26.681 12.606 3.625 1.00 28.14 94 GLU A C 1
ATOM 708 O O . GLU A 1 93 ? -27.239 11.857 2.825 1.00 27.13 94 GLU A O 1
ATOM 714 N N . HIS A 1 94 ? -27.156 12.779 4.866 1.00 29.65 95 HIS A N 1
ATOM 715 C CA . HIS A 1 94 ? -28.341 12.098 5.332 1.00 28.27 95 HIS A CA 1
ATOM 716 C C . HIS A 1 94 ? -29.593 12.909 5.303 1.00 29.67 95 HIS A C 1
ATOM 717 O O . HIS A 1 94 ? -30.656 12.375 5.579 1.00 30.92 95 HIS A O 1
ATOM 724 N N . GLY A 1 95 ? -29.499 14.193 5.031 1.00 31.63 96 GLY A N 1
ATOM 725 C CA . GLY A 1 95 ? -30.695 15.024 5.050 1.00 34.40 96 GLY A CA 1
ATOM 726 C C . GLY A 1 95 ? -31.056 15.596 6.421 1.00 35.47 96 GLY A C 1
ATOM 727 O O . GLY A 1 95 ? -32.132 16.167 6.573 1.00 37.02 96 GLY A O 1
ATOM 728 N N . LEU A 1 96 ? -30.153 15.587 7.404 1.00 34.67 97 LEU A N 1
ATOM 729 C CA . LEU A 1 96 ? -30.499 16.069 8.712 1.00 34.38 97 LEU A CA 1
ATOM 730 C C . LEU A 1 96 ? -30.526 17.562 8.882 1.00 35.88 97 LEU A C 1
ATOM 731 O O . LEU A 1 96 ? -31.131 18.049 9.829 1.00 40.25 97 LEU A O 1
ATOM 736 N N . LEU A 1 97 ? -29.886 18.360 8.055 1.00 37.22 98 LEU A N 1
ATOM 737 C CA . LEU A 1 97 ? -29.731 19.761 8.432 1.00 38.39 98 LEU A CA 1
ATOM 738 C C . LEU A 1 97 ? -30.640 20.760 7.743 1.00 39.86 98 LEU A C 1
ATOM 739 O O . LEU A 1 97 ? -30.850 21.843 8.291 1.00 41.18 98 LEU A O 1
ATOM 744 N N . TYR A 1 98 ? -31.181 20.479 6.551 1.00 41.42 99 TYR A N 1
ATOM 745 C CA . TYR A 1 98 ? -31.913 21.509 5.809 1.00 43.07 99 TYR A CA 1
ATOM 746 C C . TYR A 1 98 ? -33.240 21.857 6.452 1.00 42.54 99 TYR A C 1
ATOM 747 O O . TYR A 1 98 ? -34.138 21.020 6.568 1.00 42.55 99 TYR A O 1
ATOM 756 N N . ASN A 1 99 ? -33.369 23.123 6.816 1.00 42.64 100 ASN A N 1
ATOM 757 C CA . ASN A 1 99 ? -34.558 23.634 7.487 1.00 44.67 100 ASN A CA 1
ATOM 758 C C . ASN A 1 99 ? -34.899 22.857 8.755 1.00 43.51 100 ASN A C 1
ATOM 759 O O . ASN A 1 99 ? -36.066 22.631 9.080 1.00 44.54 100 ASN A O 1
ATOM 764 N N . GLN A 1 100 ? -33.864 22.437 9.495 1.00 40.83 101 GLN A N 1
ATOM 765 C CA . GLN A 1 100 ? -34.002 21.654 10.709 1.00 36.48 101 GLN A CA 1
ATOM 766 C C . GLN A 1 100 ? -33.088 22.216 11.784 1.00 34.41 101 GLN A C 1
ATOM 767 O O . GLN A 1 100 ? -32.227 23.061 11.519 1.00 35.18 101 GLN A O 1
ATOM 773 N N . GLU A 1 101 ? -33.320 21.789 13.015 1.00 31.72 102 GLU A N 1
ATOM 774 C CA . GLU A 1 101 ? -32.570 22.207 14.183 1.00 27.98 102 GLU A CA 1
ATOM 775 C C . GLU A 1 101 ? -32.047 20.905 14.713 1.00 26.50 102 GLU A C 1
ATOM 776 O O . GLU A 1 101 ? -32.790 19.934 14.769 1.00 26.89 102 GLU A O 1
ATOM 782 N N . GLN A 1 102 ? -30.772 20.812 15.018 1.00 26.84 103 GLN A N 1
ATOM 783 C CA . GLN A 1 102 ? -30.184 19.616 15.581 1.00 24.16 103 GLN A CA 1
ATOM 784 C C . GLN A 1 102 ? -29.307 20.061 16.713 1.00 22.55 103 GLN A C 1
ATOM 785 O O . GLN A 1 102 ? -28.690 21.124 16.669 1.00 22.89 103 GLN A O 1
ATOM 791 N N . ARG A 1 103 ? -29.298 19.322 17.788 1.00 22.40 104 ARG A N 1
ATOM 792 C CA . ARG A 1 103 ? -28.453 19.646 18.911 1.00 22.36 104 ARG A CA 1
ATOM 793 C C . ARG A 1 103 ? -27.811 18.299 19.167 1.00 23.06 104 ARG A C 1
ATOM 794 O O . ARG A 1 103 ? -28.452 17.342 19.616 1.00 25.78 104 ARG A O 1
ATOM 802 N N . LEU A 1 104 ? -26.552 18.180 18.774 1.00 22.58 105 LEU A N 1
ATOM 803 C CA . LEU A 1 104 ? -25.830 16.919 18.765 1.00 17.89 105 LEU A CA 1
ATOM 804 C C . LEU A 1 104 ? -24.602 16.924 19.644 1.00 14.13 105 LEU A C 1
ATOM 805 O O . LEU A 1 104 ? -24.100 18.008 19.943 1.00 13.22 105 LEU A O 1
ATOM 810 N N . TRP A 1 105 ? -24.118 15.752 20.029 1.00 10.96 106 TRP A N 1
ATOM 811 C CA . TRP A 1 105 ? -22.806 15.626 20.623 1.00 13.26 106 TRP A CA 1
ATOM 812 C C . TRP A 1 105 ? -22.163 14.315 20.132 1.00 14.52 106 TRP A C 1
ATOM 813 O O . TRP A 1 105 ? -22.848 13.432 19.584 1.00 12.51 106 TRP A O 1
ATOM 824 N N . TYR A 1 106 ? -20.833 14.174 20.245 1.00 14.81 107 TYR A N 1
ATOM 825 C CA . TYR A 1 106 ? -20.115 12.981 19.787 1.00 14.48 107 TYR A CA 1
ATOM 826 C C . TYR A 1 106 ? -18.918 12.728 20.685 1.00 16.38 107 TYR A C 1
ATOM 827 O O . TYR A 1 106 ? -18.391 13.696 21.254 1.00 19.72 107 TYR A O 1
ATOM 836 N N . ILE A 1 107 ? -18.449 11.499 20.844 1.00 16.06 108 ILE A N 1
ATOM 837 C CA . ILE A 1 107 ? -17.294 11.222 21.681 1.00 15.48 108 ILE A CA 1
ATOM 838 C C . ILE A 1 107 ? -16.450 10.212 20.932 1.00 18.06 108 ILE A C 1
ATOM 839 O O . ILE A 1 107 ? -16.993 9.264 20.347 1.00 18.16 108 ILE A O 1
ATOM 844 N N . GLY A 1 108 ? -15.141 10.402 20.850 1.00 18.95 109 GLY A N 1
ATOM 845 C CA . GLY A 1 108 ? -14.328 9.392 20.185 1.00 21.05 109 GLY A CA 1
ATOM 846 C C . GLY A 1 108 ? -12.902 9.838 19.948 1.00 21.90 109 GLY A C 1
ATOM 847 O O . GLY A 1 108 ? -12.492 10.899 20.448 1.00 24.58 109 GLY A O 1
ATOM 848 N N . PRO A 1 109 ? -12.118 9.030 19.224 1.00 22.24 110 PRO A N 1
ATOM 849 C CA . PRO A 1 109 ? -10.731 9.405 18.976 1.00 20.79 110 PRO A CA 1
ATOM 850 C C . PRO A 1 109 ? -10.542 10.309 17.784 1.00 19.18 110 PRO A C 1
ATOM 851 O O . PRO A 1 109 ? -11.276 10.224 16.806 1.00 19.10 110 PRO A O 1
ATOM 855 N N . MET A 1 110 ? -9.617 11.229 17.904 1.00 18.08 111 MET A N 1
ATOM 856 C CA . MET A 1 110 ? -9.163 11.991 16.765 1.00 19.86 111 MET A CA 1
ATOM 857 C C . MET A 1 110 ? -7.663 11.680 16.693 1.00 21.32 111 MET A C 1
ATOM 858 O O . MET A 1 110 ? -7.067 11.221 17.694 1.00 21.65 111 MET A O 1
ATOM 863 N N . PHE A 1 111 ? -7.014 11.865 15.538 1.00 20.93 112 PHE A N 1
ATOM 864 C CA . PHE A 1 111 ? -5.608 11.492 15.350 1.00 19.86 112 PHE A CA 1
ATOM 865 C C . PHE A 1 111 ? -4.819 12.642 14.778 1.00 21.65 112 PHE A C 1
ATOM 866 O O . PHE A 1 111 ? -5.235 13.263 13.790 1.00 22.37 112 PHE A O 1
ATOM 874 N N . ARG A 1 112 ? -3.700 13.018 15.385 1.00 22.12 113 ARG A N 1
ATOM 875 C CA . ARG A 1 112 ? -2.889 14.075 14.814 1.00 21.51 113 ARG A CA 1
ATOM 876 C C . ARG A 1 112 ? -1.424 13.736 14.974 1.00 24.80 113 ARG A C 1
ATOM 877 O O . ARG A 1 112 ? -0.974 13.363 16.052 1.00 25.25 113 ARG A O 1
ATOM 885 N N . HIS A 1 113 ? -0.663 13.773 13.868 1.00 26.77 114 HIS A N 1
ATOM 886 C CA . HIS A 1 113 ? 0.748 13.487 13.854 1.00 25.35 114 HIS A CA 1
ATOM 887 C C . HIS A 1 113 ? 1.482 14.664 14.452 1.00 24.35 114 HIS A C 1
ATOM 888 O O . HIS A 1 113 ? 1.810 15.597 13.749 1.00 25.90 114 HIS A O 1
ATOM 895 N N . GLU A 1 114 ? 1.735 14.700 15.741 1.00 22.86 115 GLU A N 1
ATOM 896 C CA . GLU A 1 114 ? 2.467 15.805 16.295 1.00 22.73 115 GLU A CA 1
ATOM 897 C C . GLU A 1 114 ? 3.319 15.361 17.434 1.00 24.60 115 GLU A C 1
ATOM 898 O O . GLU A 1 114 ? 3.272 14.206 17.874 1.00 24.47 115 GLU A O 1
ATOM 904 N N . ARG A 1 115 ? 4.147 16.277 17.890 1.00 25.75 116 ARG A N 1
ATOM 905 C CA . ARG A 1 115 ? 5.173 15.867 18.787 1.00 29.31 116 ARG A CA 1
ATOM 906 C C . ARG A 1 115 ? 4.624 15.645 20.181 1.00 30.50 116 ARG A C 1
ATOM 907 O O . ARG A 1 115 ? 4.041 16.577 20.755 1.00 29.20 116 ARG A O 1
ATOM 915 N N . PRO A 1 116 ? 4.797 14.405 20.693 1.00 30.18 117 PRO A N 1
ATOM 916 C CA . PRO A 1 116 ? 4.329 14.065 22.035 1.00 30.54 117 PRO A CA 1
ATOM 917 C C . PRO A 1 116 ? 4.728 15.105 23.094 1.00 32.84 117 PRO A C 1
ATOM 918 O O . PRO A 1 116 ? 5.881 15.548 23.110 1.00 36.08 117 PRO A O 1
ATOM 922 N N . GLN A 1 117 ? 3.792 15.583 23.925 1.00 33.49 118 GLN A N 1
ATOM 923 C CA . GLN A 1 117 ? 4.055 16.521 25.020 1.00 33.43 118 GLN A CA 1
ATOM 924 C C . GLN A 1 117 ? 3.164 16.107 26.194 1.00 34.36 118 GLN A C 1
ATOM 925 O O . GLN A 1 117 ? 2.614 15.005 26.155 1.00 34.64 118 GLN A O 1
ATOM 931 N N . LYS A 1 118 ? 2.941 16.927 27.242 1.00 34.02 119 LYS A N 1
ATOM 932 C CA . LYS A 1 118 ? 2.025 16.507 28.306 1.00 33.05 119 LYS A CA 1
ATOM 933 C C . LYS A 1 118 ? 0.568 16.741 27.922 1.00 33.24 119 LYS A C 1
ATOM 934 O O . LYS A 1 118 ? -0.322 15.989 28.303 1.00 35.40 119 LYS A O 1
ATOM 940 N N . GLY A 1 119 ? 0.237 17.787 27.198 1.00 31.87 120 GLY A N 1
ATOM 941 C CA . GLY A 1 119 ? -1.146 17.896 26.769 1.00 31.29 120 GLY A CA 1
ATOM 942 C C . GLY A 1 119 ? -1.363 17.177 25.439 1.00 31.39 120 GLY A C 1
ATOM 943 O O . GLY A 1 119 ? -2.497 16.829 25.118 1.00 32.93 120 GLY A O 1
ATOM 944 N N . ARG A 1 120 ? -0.313 16.947 24.622 1.00 29.18 121 ARG A N 1
ATOM 945 C CA . ARG A 1 120 ? -0.493 16.491 23.247 1.00 25.48 121 ARG A CA 1
ATOM 946 C C . ARG A 1 120 ? -0.090 15.071 23.006 1.00 23.24 121 ARG A C 1
ATOM 947 O O . ARG A 1 120 ? 1.017 14.696 23.394 1.00 22.50 121 ARG A O 1
ATOM 955 N N . TYR A 1 121 ? -0.974 14.313 22.361 1.00 20.76 122 TYR A N 1
ATOM 956 C CA . TYR A 1 121 ? -0.755 12.907 22.019 1.00 19.42 122 TYR A CA 1
ATOM 957 C C . TYR A 1 121 ? -1.129 12.767 20.545 1.00 18.08 122 TYR A C 1
ATOM 958 O O . TYR A 1 121 ? -1.666 13.709 19.970 1.00 17.82 122 TYR A O 1
ATOM 967 N N . ARG A 1 122 ? -0.921 11.608 19.941 1.00 17.00 123 ARG A N 1
ATOM 968 C CA . ARG A 1 122 ? -1.166 11.377 18.536 1.00 16.71 123 ARG A CA 1
ATOM 969 C C . ARG A 1 122 ? -2.514 10.777 18.228 1.00 16.83 123 ARG A C 1
ATOM 970 O O . ARG A 1 122 ? -3.042 10.930 17.125 1.00 14.10 123 ARG A O 1
ATOM 978 N N . GLN A 1 123 ? -2.995 9.984 19.190 1.00 19.94 124 GLN A N 1
ATOM 979 C CA . GLN A 1 123 ? -4.381 9.519 19.301 1.00 17.69 124 GLN A CA 1
ATOM 980 C C . GLN A 1 123 ? -4.902 10.169 20.581 1.00 19.25 124 GLN A C 1
ATOM 981 O O . GLN A 1 123 ? -4.439 9.887 21.694 1.00 19.04 124 GLN A O 1
ATOM 987 N N . PHE A 1 124 ? -5.850 11.075 20.439 1.00 19.10 125 PHE A N 1
ATOM 988 C CA . PHE A 1 124 ? -6.442 11.753 21.560 1.00 19.00 125 PHE A CA 1
ATOM 989 C C . PHE A 1 124 ? -7.941 11.570 21.408 1.00 19.18 125 PHE A C 1
ATOM 990 O O . PHE A 1 124 ? -8.425 10.937 20.465 1.00 18.40 125 PHE A O 1
ATOM 998 N N . HIS A 1 125 ? -8.724 11.990 22.387 1.00 19.47 126 HIS A N 1
ATOM 999 C CA . HIS A 1 125 ? -10.160 11.766 22.373 1.00 16.87 126 HIS A CA 1
ATOM 1000 C C . HIS A 1 125 ? -10.867 13.084 22.596 1.00 16.93 126 HIS A C 1
ATOM 1001 O O . HIS A 1 125 ? -10.423 13.894 23.447 1.00 18.48 126 HIS A O 1
ATOM 1008 N N . GLN A 1 126 ? -11.928 13.328 21.843 1.00 14.18 127 GLN A N 1
ATOM 1009 C CA . GLN A 1 126 ? -12.695 14.534 22.063 1.00 15.58 127 GLN A CA 1
ATOM 1010 C C . GLN A 1 126 ? -14.149 14.211 22.326 1.00 16.24 127 GLN A C 1
ATOM 1011 O O . GLN A 1 126 ? -14.641 13.159 21.891 1.00 15.88 127 GLN A O 1
ATOM 1017 N N . LEU A 1 127 ? -14.808 15.109 23.067 1.00 18.90 128 LEU A N 1
ATOM 1018 C CA . LEU A 1 127 ? -16.269 15.150 23.269 1.00 16.81 128 LEU A CA 1
ATOM 1019 C C . LEU A 1 127 ? -16.564 16.494 22.684 1.00 15.98 128 LEU A C 1
ATOM 1020 O O . LEU A 1 127 ? -15.919 17.478 23.091 1.00 16.02 128 LEU A O 1
ATOM 1025 N N . GLY A 1 128 ? -17.491 16.569 21.760 1.00 15.99 129 GLY A N 1
ATOM 1026 C CA . GLY A 1 128 ? -17.820 17.871 21.211 1.00 18.28 129 GLY A CA 1
ATOM 1027 C C . GLY A 1 128 ? -19.298 18.013 20.939 1.00 19.42 129 GLY A C 1
ATOM 1028 O O . GLY A 1 128 ? -20.008 16.986 20.871 1.00 20.63 129 GLY A O 1
ATOM 1029 N N . CYS A 1 129 ? -19.730 19.263 20.766 1.00 19.23 130 CYS A N 1
ATOM 1030 C CA . CYS A 1 129 ? -21.136 19.555 20.535 1.00 21.02 130 CYS A CA 1
ATOM 1031 C C . CYS A 1 129 ? -21.278 20.340 19.285 1.00 18.49 130 CYS A C 1
ATOM 1032 O O . CYS A 1 129 ? -20.421 21.186 19.034 1.00 16.58 130 CYS A O 1
ATOM 1035 N N . GLU A 1 130 ? -22.361 20.054 18.561 1.00 19.05 131 GLU A N 1
ATOM 1036 C CA . GLU A 1 130 ? -22.703 20.730 17.323 1.00 19.04 131 GLU A CA 1
ATOM 1037 C C . GLU A 1 130 ? -24.186 21.082 17.325 1.00 17.72 131 GLU A C 1
ATOM 1038 O O . GLU A 1 130 ? -25.024 20.201 17.542 1.00 18.40 131 GLU A O 1
ATOM 1044 N N . VAL A 1 131 ? -24.536 22.355 17.182 1.00 16.77 132 VAL A N 1
ATOM 1045 C CA . VAL A 1 131 ? -25.915 22.784 17.089 1.00 17.54 132 VAL A CA 1
ATOM 1046 C C . VAL A 1 131 ? -26.124 23.438 15.720 1.00 20.67 132 VAL A C 1
ATOM 1047 O O . VAL A 1 131 ? -25.387 24.342 15.298 1.00 24.31 132 VAL A O 1
ATOM 1051 N N . PHE A 1 132 ? -27.140 23.013 14.993 1.00 20.73 133 PHE A N 1
ATOM 1052 C CA . PHE A 1 132 ? -27.357 23.498 13.649 1.00 23.13 133 PHE A CA 1
ATOM 1053 C C . PHE A 1 132 ? -28.738 24.094 13.523 1.00 23.78 133 PHE A C 1
ATOM 1054 O O . PHE A 1 132 ? -29.705 23.526 14.016 1.00 27.40 133 PHE A O 1
ATOM 1062 N N . GLY A 1 133 ? -28.856 25.249 12.918 1.00 24.47 134 GLY A N 1
ATOM 1063 C CA . GLY A 1 133 ? -30.141 25.845 12.671 1.00 26.58 134 GLY A CA 1
ATOM 1064 C C . GLY A 1 133 ? -30.372 27.094 13.519 1.00 29.40 134 GLY A C 1
ATOM 1065 O O . GLY A 1 133 ? -31.323 27.860 13.293 1.00 27.78 134 GLY A O 1
ATOM 1066 N N . LEU A 1 134 ? -29.523 27.364 14.507 1.00 28.82 135 LEU A N 1
ATOM 1067 C CA . LEU A 1 134 ? -29.788 28.521 15.322 1.00 29.96 135 LEU A CA 1
ATOM 1068 C C . LEU A 1 134 ? -28.683 29.492 15.098 1.00 31.49 135 LEU A C 1
ATOM 1069 O O . LEU A 1 134 ? -27.539 29.061 14.967 1.00 34.76 135 LEU A O 1
ATOM 1074 N N . GLN A 1 135 ? -29.098 30.750 15.094 1.00 29.82 136 GLN A N 1
ATOM 1075 C CA . GLN A 1 135 ? -28.337 31.848 14.589 1.00 30.28 136 GLN A CA 1
ATOM 1076 C C . GLN A 1 135 ? -27.838 32.860 15.582 1.00 30.79 136 GLN A C 1
ATOM 1077 O O . GLN A 1 135 ? -26.660 33.189 15.635 1.00 32.75 136 GLN A O 1
ATOM 1083 N N . GLY A 1 136 ? -28.772 33.455 16.324 1.00 32.56 137 GLY A N 1
ATOM 1084 C CA . GLY A 1 136 ? -28.520 34.551 17.261 1.00 28.70 137 GLY A CA 1
ATOM 1085 C C . GLY A 1 136 ? -27.526 34.169 18.335 1.00 28.30 137 GLY A C 1
ATOM 1086 O O . GLY A 1 136 ? -27.085 33.022 18.392 1.00 28.08 137 GLY A O 1
ATOM 1087 N N . PRO A 1 137 ? -27.157 35.092 19.226 1.00 25.66 138 PRO A N 1
ATOM 1088 C CA . PRO A 1 137 ? -26.194 34.762 20.276 1.00 23.98 138 PRO A CA 1
ATOM 1089 C C . PRO A 1 137 ? -26.698 33.851 21.384 1.00 24.93 138 PRO A C 1
ATOM 1090 O O . PRO A 1 137 ? -25.894 33.248 22.095 1.00 25.38 138 PRO A O 1
ATOM 1094 N N . ASP A 1 138 ? -28.018 33.675 21.520 1.00 27.04 139 ASP A N 1
ATOM 1095 C CA . ASP A 1 138 ? -28.626 32.912 22.609 1.00 27.26 139 ASP A CA 1
ATOM 1096 C C . ASP A 1 138 ? -28.239 31.448 22.631 1.00 2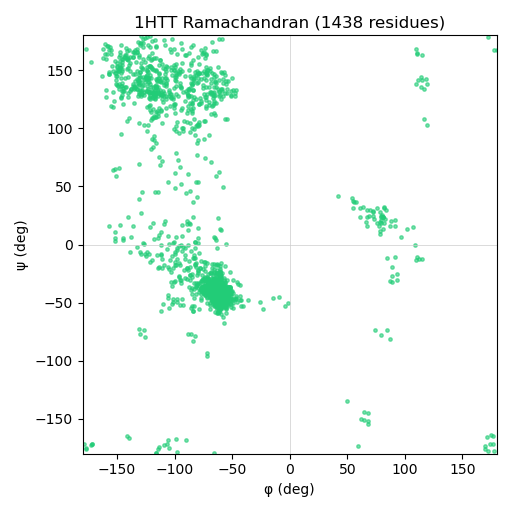7.47 139 ASP A C 1
ATOM 1097 O O . ASP A 1 138 ? -27.989 30.879 23.694 1.00 27.75 139 ASP A O 1
ATOM 1102 N N . ILE A 1 139 ? -28.108 30.780 21.489 1.00 27.09 140 ILE A N 1
ATOM 1103 C CA . ILE A 1 139 ? -27.658 29.400 21.535 1.00 25.46 140 ILE A CA 1
ATOM 1104 C C . ILE A 1 139 ? -26.157 29.330 21.860 1.00 26.42 140 ILE A C 1
ATOM 1105 O O . ILE A 1 139 ? -25.709 28.410 22.557 1.00 28.34 140 ILE A O 1
ATOM 1110 N N . ASP A 1 140 ? -25.379 30.361 21.505 1.00 26.29 141 ASP A N 1
ATOM 1111 C CA . ASP A 1 140 ? -23.947 30.400 21.806 1.00 24.23 141 ASP A CA 1
ATOM 1112 C C . ASP A 1 140 ? -23.822 30.535 23.308 1.00 23.15 141 ASP A C 1
ATOM 1113 O O . ASP A 1 140 ? -22.982 29.900 23.960 1.00 23.00 141 ASP A O 1
ATOM 1118 N N . ALA A 1 141 ? -24.727 31.317 23.882 1.00 21.73 142 ALA A N 1
ATOM 1119 C CA . ALA A 1 141 ? -24.767 31.428 25.325 1.00 23.46 142 ALA A CA 1
ATOM 1120 C C . ALA A 1 141 ? -25.249 30.136 25.977 1.00 22.45 142 ALA A C 1
ATOM 1121 O O . ALA A 1 141 ? -24.762 29.780 27.052 1.00 24.23 142 ALA A O 1
ATOM 1123 N N . GLU A 1 142 ? -26.150 29.371 25.365 1.00 20.07 143 GLU A N 1
ATOM 1124 C CA . GLU A 1 142 ? -26.519 28.087 25.947 1.00 20.48 143 GLU A CA 1
ATOM 1125 C C . GLU A 1 142 ? -25.315 27.149 26.037 1.00 21.95 143 GLU A C 1
ATOM 1126 O O . GLU A 1 142 ? -25.124 26.491 27.074 1.00 21.29 143 GLU A O 1
ATOM 1132 N N . LEU A 1 143 ? -24.497 27.082 24.965 1.00 20.21 144 LEU A N 1
ATOM 1133 C CA . LEU A 1 143 ? -23.326 26.227 24.972 1.00 17.08 144 LEU A CA 1
ATOM 1134 C C . LEU A 1 143 ? -22.289 26.686 25.982 1.00 15.98 144 LEU A C 1
ATOM 1135 O O . LEU A 1 143 ? -21.683 25.854 26.655 1.00 15.19 144 LEU A O 1
ATOM 1140 N N . ILE A 1 144 ? -22.082 27.986 26.199 1.00 17.19 145 ILE A N 1
ATOM 1141 C CA . ILE A 1 144 ? -21.132 28.380 27.233 1.00 18.41 145 ILE A CA 1
ATOM 1142 C C . ILE A 1 144 ? -21.711 28.091 28.621 1.00 21.74 145 ILE A C 1
ATOM 1143 O O . ILE A 1 144 ? -20.980 27.714 29.548 1.00 23.37 145 ILE A O 1
ATOM 1148 N N . MET A 1 145 ? -23.047 28.168 28.792 1.00 23.84 146 MET A N 1
ATOM 1149 C CA . MET A 1 145 ? -23.712 27.740 30.031 1.00 23.38 146 MET A CA 1
ATOM 1150 C C . MET A 1 145 ? -23.560 26.232 30.325 1.00 24.06 146 MET A C 1
ATOM 1151 O O . MET A 1 145 ? -23.319 25.809 31.471 1.00 25.29 146 MET A O 1
ATOM 1156 N N . LEU A 1 146 ? -23.620 25.414 29.262 1.00 23.77 147 LEU A N 1
ATOM 1157 C CA . LEU A 1 146 ? -23.427 23.982 29.324 1.00 21.43 147 LEU A CA 1
ATOM 1158 C C . LEU A 1 146 ? -22.034 23.666 29.800 1.00 22.89 147 LEU A C 1
ATOM 1159 O O . LEU A 1 146 ? -21.913 22.793 30.666 1.00 24.71 147 LEU A O 1
ATOM 1164 N N . THR A 1 147 ? -20.973 24.314 29.274 1.00 24.00 148 THR A N 1
ATOM 1165 C CA . THR A 1 147 ? -19.639 23.967 29.752 1.00 23.70 148 THR A CA 1
ATOM 1166 C C . THR A 1 147 ? -19.452 24.411 31.192 1.00 24.78 148 THR A C 1
ATOM 1167 O O . THR A 1 147 ? -18.922 23.639 31.999 1.00 27.97 148 THR A O 1
ATOM 1171 N N . ALA A 1 148 ? -19.988 25.563 31.597 1.00 25.18 149 ALA A N 1
ATOM 1172 C CA . ALA A 1 148 ? -19.882 26.006 32.981 1.00 23.79 149 ALA A CA 1
ATOM 1173 C C . ALA A 1 148 ? -20.505 25.014 33.935 1.00 23.32 149 ALA A C 1
ATOM 1174 O O . ALA A 1 148 ? -19.952 24.737 34.997 1.00 25.18 149 ALA A O 1
ATOM 1176 N N . ARG A 1 149 ? -21.616 24.391 33.558 1.00 23.86 150 ARG A N 1
ATOM 1177 C CA . ARG A 1 149 ? -22.232 23.408 34.429 1.00 23.70 150 ARG A CA 1
ATOM 1178 C C . ARG A 1 149 ? -21.336 22.198 34.579 1.00 23.45 150 ARG A C 1
ATOM 1179 O O . ARG A 1 149 ? -21.151 21.694 35.693 1.00 26.02 150 ARG A O 1
ATOM 1187 N N . TRP A 1 150 ? -20.722 21.734 33.505 1.00 23.58 151 TRP A N 1
ATOM 1188 C CA . TRP A 1 150 ? -19.757 20.645 33.630 1.00 22.60 151 TRP A CA 1
ATOM 1189 C C . TRP A 1 150 ? -18.687 20.976 34.663 1.00 21.54 151 TRP A C 1
ATOM 1190 O O . TRP A 1 150 ? -18.403 20.186 35.559 1.00 21.45 151 TRP A O 1
ATOM 1201 N N . TRP A 1 151 ? -18.130 22.178 34.659 1.00 21.32 152 TRP A N 1
ATOM 1202 C CA . TRP A 1 151 ? -17.035 22.474 35.579 1.00 23.16 152 TRP A CA 1
ATOM 1203 C C . TRP A 1 151 ? -17.466 22.486 37.026 1.00 24.58 152 TRP A C 1
ATOM 1204 O O . TRP A 1 151 ? -16.692 22.093 37.907 1.00 24.52 152 TRP A O 1
ATOM 1215 N N . ARG A 1 152 ? -18.684 22.959 37.294 1.00 27.88 153 ARG A N 1
ATOM 1216 C CA . ARG A 1 152 ? -19.258 22.921 38.632 1.00 28.65 153 ARG A CA 1
ATOM 1217 C C . ARG A 1 152 ? -19.419 21.471 39.012 1.00 28.56 153 ARG A C 1
ATOM 1218 O O . ARG A 1 152 ? -18.962 21.101 40.087 1.00 29.91 153 ARG A O 1
ATOM 1226 N N . ALA A 1 153 ? -19.952 20.633 38.101 1.00 27.49 154 ALA A N 1
ATOM 1227 C CA . ALA A 1 153 ? -20.160 19.213 38.341 1.00 24.79 154 ALA A CA 1
ATOM 1228 C C . ALA A 1 153 ? -18.873 18.442 38.562 1.00 24.38 154 ALA A C 1
ATOM 1229 O O . ALA A 1 153 ? -18.840 17.489 39.332 1.00 24.20 154 ALA A O 1
ATOM 1231 N N . LEU A 1 154 ? -17.794 18.792 37.874 1.00 24.74 155 LEU A N 1
ATOM 1232 C CA . LEU A 1 154 ? -16.542 18.108 38.106 1.00 24.41 155 LEU A CA 1
ATOM 1233 C C . LEU A 1 154 ? -15.703 18.777 39.173 1.00 24.80 155 LEU A C 1
ATOM 1234 O O . LEU A 1 154 ? -14.624 18.307 39.512 1.00 23.42 155 LEU A O 1
ATOM 1239 N N . GLY A 1 155 ? -16.156 19.910 39.705 1.00 28.08 156 GLY A N 1
ATOM 1240 C CA . GLY A 1 155 ? -15.453 20.628 40.763 1.00 30.36 156 GLY A CA 1
ATOM 1241 C C . GLY A 1 155 ? -14.179 21.333 40.316 1.00 32.80 156 GLY A C 1
ATOM 1242 O O . GLY A 1 155 ? -13.240 21.521 41.091 1.00 33.05 156 GLY A O 1
ATOM 1243 N N . ILE A 1 156 ? -14.100 21.759 39.061 1.00 34.21 157 ILE A N 1
ATOM 1244 C CA . ILE A 1 156 ? -12.894 22.412 38.568 1.00 33.77 157 ILE A CA 1
ATOM 1245 C C . ILE A 1 156 ? -13.168 23.858 38.214 1.00 37.29 157 ILE A C 1
ATOM 1246 O O . ILE A 1 156 ? -12.290 24.556 37.710 1.00 38.38 157 ILE A O 1
ATOM 1251 N N . SER A 1 157 ? -14.374 24.330 38.507 1.00 40.91 158 SER A N 1
ATOM 1252 C CA . SER A 1 157 ? -14.830 25.690 38.233 1.00 44.25 158 SER A CA 1
ATOM 1253 C C . SER A 1 157 ? -13.834 26.786 38.531 1.00 45.70 158 SER A C 1
ATOM 1254 O O . SER A 1 157 ? -13.556 27.630 37.687 1.00 48.12 158 SER A O 1
ATOM 1257 N N . GLU A 1 158 ? -13.208 26.777 39.694 1.00 47.70 159 GLU A N 1
ATOM 1258 C CA . GLU A 1 158 ? -12.257 27.826 40.027 1.00 49.94 159 GLU A CA 1
ATOM 1259 C C . GLU A 1 158 ? -10.898 27.554 39.375 1.00 49.18 159 GLU A C 1
ATOM 1260 O O . GLU A 1 158 ? -9.842 27.672 40.004 1.00 51.46 159 GLU A O 1
ATOM 1266 N N . HIS A 1 159 ? -10.823 27.099 38.136 1.00 46.49 160 HIS A N 1
ATOM 1267 C CA . HIS A 1 159 ? -9.555 26.751 37.518 1.00 43.76 160 HIS A CA 1
ATOM 1268 C C . HIS A 1 159 ? -9.635 26.807 36.026 1.00 42.22 160 HIS A C 1
ATOM 1269 O O . HIS A 1 159 ? -8.793 26.240 35.346 1.00 42.50 160 HIS A O 1
ATOM 1276 N N . VAL A 1 160 ? -10.645 27.438 35.475 1.00 40.15 161 VAL A N 1
ATOM 1277 C CA . VAL A 1 160 ? -10.781 27.439 34.050 1.00 37.53 161 VAL A CA 1
ATOM 1278 C C . VAL A 1 160 ? -11.343 28.820 33.789 1.00 37.34 161 VAL A C 1
ATOM 1279 O O . VAL A 1 160 ? -12.177 29.319 34.551 1.00 36.74 161 VAL A O 1
ATOM 1283 N N . THR A 1 161 ? -10.769 29.474 32.783 1.00 36.88 162 THR A N 1
ATOM 1284 C CA . THR A 1 161 ? -11.043 30.860 32.454 1.00 34.85 162 THR A CA 1
ATOM 1285 C C . THR A 1 161 ? -11.676 30.923 31.075 1.00 31.90 162 THR A C 1
ATOM 1286 O O . THR A 1 161 ? -11.353 30.084 30.233 1.00 31.99 162 THR A O 1
ATOM 1290 N N . LEU A 1 162 ? -12.535 31.895 30.799 1.00 29.00 163 LEU A N 1
ATOM 1291 C CA . LEU A 1 162 ? -13.192 31.958 29.516 1.00 27.83 163 LEU A CA 1
ATOM 1292 C C . LEU A 1 162 ? -12.686 33.121 28.704 1.00 27.63 163 LEU A C 1
ATOM 1293 O O . LEU A 1 162 ? -12.714 34.272 29.148 1.00 23.94 163 LEU A O 1
ATOM 1298 N N . GLU A 1 163 ? -12.172 32.796 27.524 1.00 28.78 164 GLU A N 1
ATOM 1299 C CA . GLU A 1 163 ? -11.735 33.805 26.589 1.00 29.31 164 GLU A CA 1
ATOM 1300 C C . GLU A 1 163 ? -12.744 33.851 25.460 1.00 27.83 164 GLU A C 1
ATOM 1301 O O . GLU A 1 163 ? -13.229 32.826 24.994 1.00 28.46 164 GLU A O 1
ATOM 1307 N N . LEU A 1 164 ? -13.090 35.022 24.998 1.00 27.33 165 LEU A N 1
ATOM 1308 C CA . LEU A 1 164 ? -14.112 35.173 23.992 1.00 28.46 165 LEU A CA 1
ATOM 1309 C C . LEU A 1 164 ? -13.633 36.245 23.037 1.00 28.38 165 LEU A C 1
ATOM 1310 O O . LEU A 1 164 ? -12.816 37.074 23.455 1.00 26.93 165 LEU A O 1
ATOM 1315 N N . ASN A 1 165 ? -14.101 36.224 21.785 1.00 28.98 166 ASN A N 1
ATOM 1316 C CA . ASN A 1 165 ? -13.803 37.255 20.800 1.00 31.81 166 ASN A CA 1
ATOM 1317 C C . ASN A 1 165 ? -14.648 37.019 19.551 1.00 32.26 166 ASN A C 1
ATOM 1318 O O . ASN A 1 165 ? -15.151 35.908 19.365 1.00 32.30 166 ASN A O 1
ATOM 1323 N N . SER A 1 166 ? -14.891 38.043 18.736 1.00 32.45 167 SER A N 1
ATOM 1324 C CA . SER A 1 166 ? -15.557 37.867 17.470 1.00 33.59 167 SER A CA 1
ATOM 1325 C C . SER A 1 166 ? -14.510 38.041 16.359 1.00 35.84 167 SER A C 1
ATOM 1326 O O . SER A 1 166 ? -13.654 38.933 16.453 1.00 35.58 167 SER A O 1
ATOM 1329 N N . ILE A 1 167 ? -14.498 37.178 15.326 1.00 35.15 168 ILE A N 1
ATOM 1330 C CA . ILE A 1 167 ? -13.620 37.440 14.199 1.00 34.17 168 ILE A CA 1
ATOM 1331 C C . ILE A 1 167 ? -14.430 37.855 12.960 1.00 36.06 168 ILE A C 1
ATOM 1332 O O . ILE A 1 167 ? -13.955 37.935 11.826 1.00 37.61 168 ILE A O 1
ATOM 1337 N N . GLY A 1 168 ? -15.677 38.253 13.192 1.00 36.83 169 GLY A N 1
ATOM 1338 C CA . GLY A 1 168 ? -16.486 38.913 12.183 1.00 37.91 169 GLY A CA 1
ATOM 1339 C C . GLY A 1 168 ? -16.803 38.053 10.987 1.00 39.22 169 GLY A C 1
ATOM 1340 O O . GLY A 1 168 ? -17.074 36.865 11.106 1.00 40.18 169 GLY A O 1
ATOM 1341 N N . SER A 1 169 ? -16.845 38.641 9.814 1.00 41.54 170 SER A N 1
ATOM 1342 C CA . SER A 1 169 ? -17.189 37.879 8.625 1.00 45.21 170 SER A CA 1
ATOM 1343 C C . SER A 1 169 ? -16.006 37.800 7.649 1.00 47.30 170 SER A C 1
ATOM 1344 O O . SER A 1 169 ? -14.932 38.333 7.964 1.00 48.12 170 SER A O 1
ATOM 1347 N N . LEU A 1 170 ? -16.166 37.194 6.447 1.00 47.50 171 LEU A N 1
ATOM 1348 C CA . LEU A 1 170 ? -15.089 37.225 5.453 1.00 47.18 171 LEU A CA 1
ATOM 1349 C C . LEU A 1 170 ? -14.746 38.672 5.127 1.00 47.09 171 LEU A C 1
ATOM 1350 O O . LEU A 1 170 ? -13.614 39.109 5.273 1.00 46.88 171 LEU A O 1
ATOM 1355 N N . GLU A 1 171 ? -15.750 39.461 4.790 1.00 46.40 172 GLU A N 1
ATOM 1356 C CA . GLU A 1 171 ? -15.565 40.844 4.431 1.00 47.21 172 GLU A CA 1
ATOM 1357 C C . GLU A 1 171 ? -14.768 41.617 5.444 1.00 44.53 172 GLU A C 1
ATOM 1358 O O . GLU A 1 171 ? -13.787 42.234 5.066 1.00 46.23 172 GLU A O 1
ATOM 1364 N N . ALA A 1 172 ? -15.096 41.559 6.716 1.00 44.81 173 ALA A N 1
ATOM 1365 C CA . ALA A 1 172 ? -14.353 42.318 7.706 1.00 48.21 173 ALA A CA 1
ATOM 1366 C C . ALA A 1 172 ? -12.925 41.806 7.828 1.00 50.84 173 ALA A C 1
ATOM 1367 O O . ALA A 1 172 ? -11.970 42.582 7.941 1.00 51.53 173 ALA A O 1
ATOM 1369 N N . ARG A 1 173 ? -12.736 40.500 7.713 1.00 53.81 174 ARG A N 1
ATOM 1370 C CA . ARG A 1 173 ? -11.411 39.927 7.776 1.00 56.85 174 ARG A CA 1
ATOM 1371 C C . ARG A 1 173 ? -10.582 40.338 6.565 1.00 55.07 174 ARG A C 1
ATOM 1372 O O . ARG A 1 173 ? -9.451 40.784 6.726 1.00 54.90 174 ARG A O 1
ATOM 1380 N N . ALA A 1 174 ? -11.134 40.216 5.362 1.00 53.08 175 ALA A N 1
ATOM 1381 C CA . ALA A 1 174 ? -10.504 40.646 4.126 1.00 52.79 175 ALA A CA 1
ATOM 1382 C C . ALA A 1 174 ? -10.199 42.145 4.117 1.00 51.72 175 ALA A C 1
ATOM 1383 O O . ALA A 1 174 ? -9.322 42.578 3.376 1.00 53.31 175 ALA A O 1
ATOM 1385 N N . ASN A 1 175 ? -10.930 42.976 4.874 1.00 50.53 176 ASN A N 1
ATOM 1386 C CA . ASN A 1 175 ? -10.570 44.385 5.027 1.00 48.99 176 ASN A CA 1
ATOM 1387 C C . ASN A 1 175 ? -9.397 44.503 5.966 1.00 46.58 176 ASN A C 1
ATOM 1388 O O . ASN A 1 175 ? -8.517 45.348 5.816 1.00 47.05 176 ASN A O 1
ATOM 1393 N N . TYR A 1 176 ? -9.430 43.686 7.001 1.00 43.64 177 TYR A N 1
ATOM 1394 C CA . TYR A 1 176 ? -8.302 43.552 7.888 1.00 42.93 177 TYR A CA 1
ATOM 1395 C C . TYR A 1 176 ? -7.216 42.788 7.100 1.00 43.60 177 TYR A C 1
ATOM 1396 O O . TYR A 1 176 ? -6.005 42.860 7.330 1.00 44.23 177 TYR A O 1
ATOM 1405 N N . LEU A 1 228 ? -16.334 44.651 14.519 1.00 51.00 229 LEU A N 1
ATOM 1406 C CA . LEU A 1 228 ? -15.813 43.888 13.407 1.00 50.43 229 LEU A CA 1
ATOM 1407 C C . LEU A 1 228 ? -16.501 44.373 12.138 1.00 49.73 229 LEU A C 1
ATOM 1408 O O . LEU A 1 228 ? -15.853 44.744 11.164 1.00 50.81 229 LEU A O 1
ATOM 1410 N N . ASP A 1 229 ? -17.827 44.332 12.192 1.00 49.40 230 ASP A N 1
ATOM 1411 C CA . ASP A 1 229 ? -18.785 44.799 11.205 1.00 48.74 230 ASP A CA 1
ATOM 1412 C C . ASP A 1 229 ? -20.060 44.868 12.033 1.00 48.96 230 ASP A C 1
ATOM 1413 O O . ASP A 1 229 ? -20.241 44.039 12.937 1.00 49.29 230 ASP A O 1
ATOM 1418 N N . GLU A 1 230 ? -20.949 45.825 11.804 1.00 49.59 231 GLU A N 1
ATOM 1419 C CA . GLU A 1 230 ? -22.059 46.033 12.717 1.00 51.54 231 GLU A CA 1
ATOM 1420 C C . GLU A 1 230 ? -22.903 44.832 13.088 1.00 51.30 231 GLU A C 1
ATOM 1421 O O . GLU A 1 230 ? -23.202 44.676 14.271 1.00 51.44 231 GLU A O 1
ATOM 1427 N N . GLU A 1 231 ? -23.228 43.944 12.153 1.00 49.78 232 GLU A N 1
ATOM 1428 C CA . GLU A 1 231 ? -23.980 42.772 12.509 1.00 48.97 232 GLU A CA 1
ATOM 1429 C C . GLU A 1 231 ? -23.208 41.881 13.461 1.00 49.37 232 GLU A C 1
ATOM 1430 O O . GLU A 1 231 ? -23.806 41.318 14.385 1.00 52.23 232 GLU A O 1
ATOM 1436 N N . SER A 1 232 ? -21.886 41.770 13.319 1.00 48.62 233 SER A N 1
ATOM 1437 C CA . SER A 1 232 ? -21.107 40.966 14.248 1.00 47.61 233 SER A CA 1
ATOM 1438 C C . SER A 1 232 ? -20.851 41.724 15.538 1.00 46.55 233 SER A C 1
ATOM 1439 O O . SER A 1 232 ? -20.622 41.097 16.570 1.00 46.09 233 SER A O 1
ATOM 1442 N N . ARG A 1 233 ? -20.911 43.055 15.538 1.00 46.94 234 ARG A N 1
ATOM 1443 C CA . ARG A 1 233 ? -20.761 43.827 16.769 1.00 46.86 234 ARG A CA 1
ATOM 1444 C C . ARG A 1 233 ? -22.023 43.699 17.606 1.00 44.95 234 ARG A C 1
ATOM 1445 O O . ARG A 1 233 ? -21.924 43.478 18.809 1.00 45.81 234 ARG A O 1
ATOM 1453 N N . GLU A 1 234 ? -23.201 43.796 16.991 1.00 42.90 235 GLU A N 1
ATOM 1454 C CA . GLU A 1 234 ? -24.464 43.528 17.653 1.00 42.73 235 GLU A CA 1
ATOM 1455 C C . GLU A 1 234 ? -24.548 42.105 18.185 1.00 40.15 235 GLU A C 1
ATOM 1456 O O . GLU A 1 234 ? -24.814 41.910 19.374 1.00 39.80 235 GLU A O 1
ATOM 1462 N N . HIS A 1 235 ? -24.316 41.087 17.341 1.00 37.58 236 HIS A N 1
ATOM 1463 C CA . HIS A 1 235 ? -24.342 39.685 17.778 1.00 33.64 236 HIS A CA 1
ATOM 1464 C C . HIS A 1 235 ? -23.394 39.460 18.947 1.00 32.76 236 HIS A C 1
ATOM 1465 O O . HIS A 1 235 ? -23.778 38.803 19.920 1.00 35.86 236 HIS A O 1
ATOM 1472 N N . PHE A 1 236 ? -22.171 39.986 18.884 1.00 30.31 237 PHE A N 1
ATOM 1473 C CA . PHE A 1 236 ? -21.216 39.749 19.936 1.00 29.12 237 PHE A CA 1
ATOM 1474 C C . PHE A 1 236 ? -21.681 40.403 21.217 1.00 32.52 237 PHE A C 1
ATOM 1475 O O . PHE A 1 236 ? -21.638 39.781 22.296 1.00 33.40 237 PHE A O 1
ATOM 1483 N N . ALA A 1 237 ? -22.182 41.637 21.090 1.00 35.93 238 ALA A N 1
ATOM 1484 C CA . ALA A 1 237 ? -22.627 42.415 22.243 1.00 38.24 238 ALA A CA 1
ATOM 1485 C C . ALA A 1 237 ? -23.758 41.704 22.968 1.00 39.83 238 ALA A C 1
ATOM 1486 O O . ALA A 1 237 ? -23.675 41.505 24.187 1.00 41.74 238 ALA A O 1
ATOM 1488 N N . GLY A 1 238 ? -24.765 41.254 22.202 1.00 39.73 239 GLY A N 1
ATOM 1489 C CA . GLY A 1 238 ? -25.884 40.485 22.715 1.00 37.81 239 GLY A CA 1
ATOM 1490 C C . GLY A 1 238 ? -25.351 39.282 23.460 1.00 37.38 239 GLY A C 1
ATOM 1491 O O . GLY A 1 238 ? -25.780 39.047 24.594 1.00 38.77 239 GLY A O 1
ATOM 1492 N N . LEU A 1 239 ? -24.361 38.580 22.874 1.00 36.41 240 LEU A N 1
ATOM 1493 C CA . LEU A 1 239 ? -23.744 37.450 23.532 1.00 35.12 240 LEU A CA 1
ATOM 1494 C C . LEU A 1 239 ? -23.099 37.857 24.849 1.00 35.47 240 LEU A C 1
ATOM 1495 O O . LEU A 1 239 ? -23.356 37.233 25.884 1.00 36.73 240 LEU A O 1
ATOM 1500 N N . CYS A 1 240 ? -22.304 38.910 24.874 1.00 35.48 241 CYS A N 1
ATOM 1501 C CA . CYS A 1 240 ? -21.703 39.338 26.114 1.00 38.30 241 CYS A CA 1
ATOM 1502 C C . CYS A 1 240 ? -22.730 39.746 27.170 1.00 40.13 241 CYS A C 1
ATOM 1503 O O . CYS A 1 240 ? -22.531 39.503 28.373 1.00 41.18 241 CYS A O 1
ATOM 1506 N N . LYS A 1 241 ? -23.876 40.284 26.743 1.00 41.09 242 LYS A N 1
ATOM 1507 C CA . LYS A 1 241 ? -24.987 40.646 27.616 1.00 41.77 242 LYS A CA 1
ATOM 1508 C C . LYS A 1 241 ? -25.605 39.397 28.266 1.00 42.34 242 LYS A C 1
ATOM 1509 O O . LYS A 1 241 ? -25.817 39.363 29.487 1.00 45.03 242 LYS A O 1
ATOM 1515 N N . LEU A 1 242 ? -25.862 38.321 27.514 1.00 39.72 243 LEU A N 1
ATOM 1516 C CA . LEU A 1 242 ? -26.384 37.090 28.094 1.00 36.27 243 LEU A CA 1
ATOM 1517 C C . LEU A 1 242 ? -25.468 36.501 29.176 1.00 36.33 243 LEU A C 1
ATOM 1518 O O . LEU A 1 242 ? -25.939 36.034 30.223 1.00 37.67 243 LEU A O 1
ATOM 1523 N N . LEU A 1 243 ? -24.149 36.529 28.983 1.00 35.26 244 LEU A N 1
ATOM 1524 C CA . LEU A 1 243 ? -23.242 35.936 29.954 1.00 35.98 244 LEU A CA 1
ATOM 1525 C C . LEU A 1 243 ? -23.141 36.744 31.227 1.00 37.27 244 LEU A C 1
ATOM 1526 O O . LEU A 1 243 ? -23.121 36.173 32.322 1.00 36.59 244 LEU A O 1
ATOM 1531 N N . GLU A 1 244 ? -23.106 38.073 31.127 1.00 41.09 245 GLU A N 1
ATOM 1532 C CA . GLU A 1 244 ? -23.039 38.937 32.307 1.00 43.37 245 GLU A CA 1
ATOM 1533 C C . GLU A 1 244 ? -24.282 38.712 33.123 1.00 41.84 245 GLU A C 1
ATOM 1534 O O . GLU A 1 244 ? -24.162 38.417 34.307 1.00 43.82 245 GLU A O 1
ATOM 1540 N N . SER A 1 245 ? -25.446 38.702 32.488 1.00 41.14 246 SER A N 1
ATOM 1541 C CA . SER A 1 245 ? -26.696 38.387 33.164 1.00 40.87 246 SER A CA 1
ATOM 1542 C C . SER A 1 245 ? -26.781 36.972 33.735 1.00 39.87 246 SER A C 1
ATOM 1543 O O . SER A 1 245 ? -27.783 36.623 34.348 1.00 42.62 246 SER A O 1
ATOM 1546 N N . ALA A 1 246 ? -25.779 36.119 33.550 1.00 39.15 247 ALA A N 1
ATOM 1547 C CA . ALA A 1 246 ? -25.754 34.798 34.141 1.00 36.95 247 ALA A CA 1
ATOM 1548 C C . ALA A 1 246 ? -24.610 34.699 35.134 1.00 37.50 247 ALA A C 1
ATOM 1549 O O . ALA A 1 246 ? -24.486 33.716 35.871 1.00 37.70 247 ALA A O 1
ATOM 1551 N N . GLY A 1 247 ? -23.737 35.713 35.158 1.00 38.10 248 GLY A N 1
ATOM 1552 C CA . GLY A 1 247 ? -22.603 35.736 36.071 1.00 38.68 248 GLY A CA 1
ATOM 1553 C C . GLY A 1 247 ? -21.433 34.873 35.595 1.00 40.06 248 GLY A C 1
ATOM 1554 O O . GLY A 1 247 ? -20.580 34.475 36.409 1.00 39.63 248 GLY A O 1
ATOM 1555 N N . ILE A 1 248 ? -21.379 34.564 34.278 1.00 39.57 249 ILE A N 1
ATOM 1556 C CA . ILE A 1 248 ? -20.248 33.840 33.704 1.00 38.29 249 ILE A CA 1
ATOM 1557 C C . ILE A 1 248 ? -19.201 34.903 33.403 1.00 38.45 249 ILE A C 1
ATOM 1558 O O . ILE A 1 248 ? -19.419 35.812 32.597 1.00 38.31 249 ILE A O 1
ATOM 1563 N N . ALA A 1 249 ? -18.092 34.842 34.120 1.00 39.38 250 ALA A N 1
ATOM 1564 C CA . ALA A 1 249 ? -17.014 35.791 33.924 1.00 42.01 250 ALA A CA 1
ATOM 1565 C C . ALA A 1 249 ? -16.248 35.483 32.645 1.00 44.44 250 ALA A C 1
ATOM 1566 O O . ALA A 1 249 ? -15.852 34.332 32.426 1.00 45.78 250 ALA A O 1
ATOM 1568 N N . TYR A 1 250 ? -16.043 36.469 31.776 1.00 45.95 251 TYR A N 1
ATOM 1569 C CA . TYR A 1 250 ? -15.310 36.212 30.545 1.00 47.78 251 TYR A CA 1
ATOM 1570 C C . TYR A 1 250 ? -14.263 37.279 30.261 1.00 47.16 251 TYR A C 1
ATOM 1571 O O . TYR A 1 250 ? -14.339 38.389 30.794 1.00 46.49 251 TYR A O 1
ATOM 1580 N N . THR A 1 251 ? -13.349 36.976 29.346 1.00 47.74 252 THR A N 1
ATOM 1581 C CA . THR A 1 251 ? -12.281 37.879 28.948 1.00 46.82 252 THR A CA 1
ATOM 1582 C C . THR A 1 251 ? -12.441 38.100 27.454 1.00 45.05 252 THR A C 1
ATOM 1583 O O . THR A 1 251 ? -12.554 37.129 26.700 1.00 44.60 252 THR A O 1
ATOM 1587 N N . VAL A 1 252 ? -12.503 39.333 26.973 1.00 44.52 253 VAL A N 1
ATOM 1588 C CA . VAL A 1 252 ? -12.524 39.545 25.539 1.00 44.42 253 VAL A CA 1
ATOM 1589 C C . VAL A 1 252 ? -11.060 39.639 25.161 1.00 45.64 253 VAL A C 1
ATOM 1590 O O . VAL A 1 252 ? -10.343 40.530 25.609 1.00 48.20 253 VAL A O 1
ATOM 1594 N N . ASN A 1 253 ? -10.560 38.678 24.422 1.00 46.31 254 ASN A N 1
ATOM 1595 C CA . ASN A 1 253 ? -9.179 38.667 24.019 1.00 46.87 254 ASN A CA 1
ATOM 1596 C C . ASN A 1 253 ? -9.167 38.813 22.514 1.00 47.94 254 ASN A C 1
ATOM 1597 O O . ASN A 1 253 ? -9.476 37.890 21.753 1.00 46.45 254 ASN A O 1
ATOM 1602 N N . GLN A 1 254 ? -8.694 39.969 22.082 1.00 49.44 255 GLN A N 1
ATOM 1603 C CA . GLN A 1 254 ? -8.771 40.344 20.686 1.00 51.05 255 GLN A CA 1
ATOM 1604 C C . GLN A 1 254 ? -7.809 39.621 19.768 1.00 51.74 255 GLN A C 1
ATOM 1605 O O . GLN A 1 254 ? -7.986 39.665 18.550 1.00 51.47 255 GLN A O 1
ATOM 1611 N N . ARG A 1 255 ? -6.785 38.955 20.321 1.00 52.46 256 ARG A N 1
ATOM 1612 C CA . ARG A 1 255 ? -5.868 38.156 19.512 1.00 50.60 256 ARG A CA 1
ATOM 1613 C C . ARG A 1 255 ? -6.400 36.739 19.372 1.00 49.24 256 ARG A C 1
ATOM 1614 O O . ARG A 1 255 ? -5.749 35.919 18.715 1.00 49.86 256 ARG A O 1
ATOM 1622 N N . LEU A 1 256 ? -7.563 36.402 19.971 1.00 46.37 257 LEU A N 1
ATOM 1623 C CA . LEU A 1 256 ? -8.030 35.033 19.899 1.00 43.94 257 LEU A CA 1
ATOM 1624 C C . LEU A 1 256 ? -8.663 34.795 18.552 1.00 42.28 257 LEU A C 1
ATOM 1625 O O . LEU A 1 256 ? -9.733 35.303 18.242 1.00 42.26 257 LEU A O 1
ATOM 1630 N N . VAL A 1 257 ? -7.932 34.128 17.693 1.00 41.30 258 VAL A N 1
ATOM 1631 C CA . VAL A 1 257 ? -8.483 33.574 16.482 1.00 38.53 258 VAL A CA 1
ATOM 1632 C C . VAL A 1 257 ? -8.172 32.100 16.674 1.00 38.38 258 VAL A C 1
ATOM 1633 O O . VAL A 1 257 ? -7.262 31.718 17.436 1.00 38.32 258 VAL A O 1
ATOM 1637 N N . ARG A 1 258 ? -8.967 31.236 16.080 1.00 37.08 259 ARG A N 1
ATOM 1638 C CA . ARG A 1 258 ? -8.754 29.816 16.293 1.00 37.12 259 ARG A CA 1
ATOM 1639 C C . ARG A 1 258 ? -7.860 29.245 15.196 1.00 38.65 259 ARG A C 1
ATOM 1640 O O . ARG A 1 258 ? -7.669 29.911 14.181 1.00 41.02 259 ARG A O 1
ATOM 1648 N N . GLY A 1 259 ? -7.335 28.021 15.315 1.00 38.05 260 GLY A N 1
ATOM 1649 C CA . GLY A 1 259 ? -6.401 27.500 14.318 1.00 37.52 260 GLY A CA 1
ATOM 1650 C C . GLY A 1 259 ? -7.013 26.761 13.145 1.00 37.78 260 GLY A C 1
ATOM 1651 O O . GLY A 1 259 ? -6.301 26.044 12.455 1.00 37.82 260 GLY A O 1
ATOM 1652 N N . LEU A 1 260 ? -8.305 26.914 12.873 1.00 38.01 261 LEU A N 1
ATOM 1653 C CA . LEU A 1 260 ? -8.993 26.179 11.802 1.00 38.25 261 LEU A CA 1
ATOM 1654 C C . LEU A 1 260 ? -9.729 27.257 11.029 1.00 38.12 261 LEU A C 1
ATOM 1655 O O . LEU A 1 260 ? -10.303 28.154 11.653 1.00 39.98 261 LEU A O 1
ATOM 1660 N N . ASP A 1 261 ? -9.871 27.199 9.717 1.00 38.04 262 ASP A N 1
ATOM 1661 C CA . ASP A 1 261 ? -10.426 28.365 9.054 1.00 38.61 262 ASP A CA 1
ATOM 1662 C C . ASP A 1 261 ? -11.856 28.216 8.576 1.00 36.89 262 ASP A C 1
ATOM 1663 O O . ASP A 1 261 ? -12.157 28.438 7.403 1.00 38.24 262 ASP A O 1
ATOM 1668 N N . TYR A 1 262 ? -12.765 27.825 9.471 1.00 34.32 263 TYR A N 1
ATOM 1669 C CA . TYR A 1 262 ? -14.178 27.792 9.091 1.00 31.87 263 TYR A CA 1
ATOM 1670 C C . TYR A 1 262 ? -15.079 28.625 9.995 1.00 29.96 263 TYR A C 1
ATOM 1671 O O . TYR A 1 262 ? -16.271 28.808 9.742 1.00 29.34 263 TYR A O 1
ATOM 1680 N N . TYR A 1 263 ? -14.467 29.133 11.046 1.00 27.39 264 TYR A N 1
ATOM 1681 C CA . TYR A 1 263 ? -15.144 29.905 12.043 1.00 28.86 264 TYR A CA 1
ATOM 1682 C C . TYR A 1 263 ? -15.538 31.288 11.594 1.00 31.05 264 TYR A C 1
ATOM 1683 O O . TYR A 1 263 ? -14.800 31.852 10.793 1.00 32.92 264 TYR A O 1
ATOM 1692 N N . ASN A 1 264 ? -16.638 31.883 12.085 1.00 33.43 265 ASN A N 1
ATOM 1693 C CA . ASN A 1 264 ? -16.864 33.276 11.741 1.00 33.21 265 ASN A CA 1
ATOM 1694 C C . ASN A 1 264 ? -17.170 34.191 12.912 1.00 34.15 265 ASN A C 1
ATOM 1695 O O . ASN A 1 264 ? -16.255 34.876 13.337 1.00 39.94 265 ASN A O 1
ATOM 1700 N N . ARG A 1 265 ? -18.315 34.304 13.561 1.00 32.50 266 ARG A N 1
ATOM 1701 C CA . ARG A 1 265 ? -18.429 35.356 14.561 1.00 29.63 266 ARG A CA 1
ATOM 1702 C C . ARG A 1 265 ? -17.843 34.976 15.926 1.00 29.60 266 ARG A C 1
ATOM 1703 O O . ARG A 1 265 ? -16.723 35.373 16.233 1.00 28.98 266 ARG A O 1
ATOM 1711 N N . THR A 1 266 ? -18.562 34.194 16.750 1.00 29.35 267 THR A N 1
ATOM 1712 C CA . THR A 1 266 ? -18.144 33.802 18.097 1.00 27.74 267 THR A CA 1
ATOM 1713 C C . THR A 1 266 ? -16.962 32.863 18.058 1.00 27.04 267 THR A C 1
ATOM 1714 O O . THR A 1 266 ? -17.016 31.834 17.357 1.00 25.95 267 THR A O 1
ATOM 1718 N N . VAL A 1 267 ? -15.948 33.182 18.846 1.00 25.87 268 VAL A N 1
ATOM 1719 C CA . VAL A 1 267 ? -14.803 32.320 18.964 1.00 25.34 268 VAL A CA 1
ATOM 1720 C C . VAL A 1 267 ? -14.491 32.340 20.442 1.00 25.12 268 VAL A C 1
ATOM 1721 O O . VAL A 1 267 ? -14.558 33.411 21.071 1.00 27.05 268 VAL A O 1
ATOM 1725 N N . PHE A 1 268 ? -14.247 31.167 21.033 1.00 24.14 269 PHE A N 1
ATOM 1726 C CA . PHE A 1 268 ? -14.023 31.084 22.464 1.00 24.23 269 PHE A CA 1
ATOM 1727 C C . PHE A 1 268 ? -13.141 29.906 22.839 1.00 24.90 269 PHE A C 1
ATOM 1728 O O . PHE A 1 268 ? -13.043 28.913 22.106 1.00 26.20 269 PHE A O 1
ATOM 1736 N N . GLU A 1 269 ? -12.502 29.976 23.995 1.00 24.79 270 GLU A N 1
ATOM 1737 C CA . GLU A 1 269 ? -11.663 28.911 24.484 1.00 27.55 270 GLU A CA 1
ATOM 1738 C C . GLU A 1 269 ? -11.738 28.930 25.991 1.00 29.49 270 GLU A C 1
ATOM 1739 O O . GLU A 1 269 ? -11.780 30.012 26.598 1.00 32.82 270 GLU A O 1
ATOM 1745 N N . TRP A 1 270 ? -11.866 27.761 26.600 1.00 28.89 271 TRP A N 1
ATOM 1746 C CA . TRP A 1 270 ? -11.837 27.621 28.049 1.00 28.88 271 TRP A CA 1
ATOM 1747 C C . TRP A 1 270 ? -10.421 27.127 28.363 1.00 29.76 271 TRP A C 1
ATOM 1748 O O . TRP A 1 270 ? -10.026 26.024 27.926 1.00 30.07 271 TRP A O 1
ATOM 1759 N N . VAL A 1 271 ? -9.680 27.907 29.148 1.00 29.56 272 VAL A N 1
ATOM 1760 C CA . VAL A 1 271 ? -8.250 27.724 29.322 1.00 30.15 272 VAL A CA 1
ATOM 1761 C C . VAL A 1 271 ? -7.930 27.466 30.763 1.00 31.80 272 VAL A C 1
ATOM 1762 O O . VAL A 1 271 ? -8.583 28.045 31.619 1.00 34.97 272 VAL A O 1
ATOM 1766 N N . THR A 1 272 ? -6.981 26.630 31.086 1.00 33.84 273 THR A N 1
ATOM 1767 C CA . THR A 1 272 ? -6.603 26.439 32.461 1.00 36.74 273 THR A CA 1
ATOM 1768 C C . THR A 1 272 ? -5.155 26.856 32.636 1.00 40.76 273 THR A C 1
ATOM 1769 O O . THR A 1 272 ? -4.379 26.931 31.678 1.00 41.43 273 THR A O 1
ATOM 1773 N N . ASN A 1 273 ? -4.753 27.130 33.860 1.00 45.01 274 ASN A N 1
ATOM 1774 C CA . ASN A 1 273 ? -3.395 27.555 34.131 1.00 50.22 274 ASN A CA 1
ATOM 1775 C C . ASN A 1 273 ? -2.631 26.519 34.914 1.00 51.16 274 ASN A C 1
ATOM 1776 O O . ASN A 1 273 ? -3.117 25.418 35.178 1.00 52.83 274 ASN A O 1
ATOM 1781 N N . GLN A 1 278 ? -2.672 20.959 27.983 1.00 48.00 279 GLN A N 1
ATOM 1782 C CA . GLN A 1 278 ? -1.805 22.033 27.542 1.00 46.87 279 GLN A CA 1
ATOM 1783 C C . GLN A 1 278 ? -2.631 23.284 27.351 1.00 42.44 279 GLN A C 1
ATOM 1784 O O . GLN A 1 278 ? -2.958 23.732 26.256 1.00 44.16 279 GLN A O 1
ATOM 1790 N N . GLY A 1 279 ? -3.047 23.818 28.475 1.00 37.72 280 GLY A N 1
ATOM 1791 C CA . GLY A 1 279 ? -3.708 25.099 28.477 1.00 35.60 280 GLY A CA 1
ATOM 1792 C C . GLY A 1 279 ? -5.159 25.053 28.066 1.00 31.83 280 GLY A C 1
ATOM 1793 O O . GLY A 1 279 ? -6.047 25.107 28.918 1.00 34.24 280 GLY A O 1
ATOM 1794 N N . THR A 1 280 ? -5.443 24.953 26.796 1.00 27.81 281 THR A N 1
ATOM 1795 C CA . THR A 1 280 ? -6.810 24.952 26.392 1.00 26.95 281 THR A CA 1
ATOM 1796 C C . THR A 1 280 ? -7.458 23.599 26.604 1.00 27.93 281 THR A C 1
ATOM 1797 O O . THR A 1 280 ? -6.988 22.558 26.143 1.00 28.26 281 THR A O 1
ATOM 1801 N N . VAL A 1 281 ? -8.510 23.589 27.414 1.00 27.69 282 VAL A N 1
ATOM 1802 C CA . VAL A 1 281 ? -9.199 22.341 27.699 1.00 27.30 282 VAL A CA 1
ATOM 1803 C C . VAL A 1 281 ? -10.391 22.114 26.776 1.00 25.83 282 VAL A C 1
ATOM 1804 O O . VAL A 1 281 ? -10.755 20.976 26.458 1.00 26.69 282 VAL A O 1
ATOM 1808 N N . CYS A 1 282 ? -11.015 23.195 26.333 1.00 22.68 283 CYS A N 1
ATOM 1809 C CA . CYS A 1 282 ? -12.189 23.111 25.509 1.00 22.16 283 CYS A CA 1
ATOM 1810 C C . CYS A 1 282 ? -12.081 24.293 24.572 1.00 22.57 283 CYS A C 1
ATOM 1811 O O . CYS A 1 282 ? -11.654 25.367 25.041 1.00 23.70 283 CYS A O 1
ATOM 1814 N N . ALA A 1 283 ? -12.413 24.127 23.286 1.00 20.03 284 ALA A N 1
ATOM 1815 C CA . ALA A 1 283 ? -12.351 25.230 22.337 1.00 19.28 284 ALA A CA 1
ATOM 1816 C C . ALA A 1 283 ? -13.452 25.125 21.268 1.00 17.26 284 ALA A C 1
ATOM 1817 O O . ALA A 1 283 ? -13.873 24.005 20.925 1.00 17.05 284 ALA A O 1
ATOM 1819 N N . GLY A 1 284 ? -13.972 26.251 20.762 1.00 15.34 285 GLY A N 1
ATOM 1820 C CA . GLY A 1 284 ? -15.054 26.208 19.774 1.00 16.02 285 GLY A CA 1
ATOM 1821 C C . GLY A 1 284 ? -15.382 27.574 19.158 1.00 14.86 285 GLY A C 1
ATOM 1822 O O . GLY A 1 284 ? -14.710 28.577 19.401 1.00 15.45 285 GLY A O 1
ATOM 1823 N N . GLY A 1 285 ? -16.435 27.684 18.384 1.00 12.84 286 GLY A N 1
ATOM 1824 C CA . GLY A 1 285 ? -16.795 28.940 17.789 1.00 14.02 286 GLY A CA 1
ATOM 1825 C C . GLY A 1 285 ? -17.951 28.726 16.835 1.00 16.02 286 GLY A C 1
ATOM 1826 O O . GLY A 1 285 ? -18.553 27.636 16.827 1.00 18.26 286 GLY A O 1
ATOM 1827 N N . ARG A 1 286 ? -18.314 29.750 16.061 1.00 17.29 287 ARG A N 1
ATOM 1828 C CA . ARG A 1 286 ? -19.401 29.630 15.078 1.00 20.79 287 ARG A CA 1
ATOM 1829 C C . ARG A 1 286 ? -18.848 29.258 13.709 1.00 23.20 287 ARG A C 1
ATOM 1830 O O . ARG A 1 286 ? -17.706 29.584 13.394 1.00 25.36 287 ARG A O 1
ATOM 1838 N N . TYR A 1 287 ? -19.631 28.653 12.837 1.00 23.39 288 TYR A N 1
ATOM 1839 C CA . TYR A 1 287 ? -19.164 28.318 11.518 1.00 22.14 288 TYR A CA 1
ATOM 1840 C C . TYR A 1 287 ? -20.367 28.277 10.590 1.00 22.97 288 TYR A C 1
ATOM 1841 O O . TYR A 1 287 ? -20.719 27.269 9.977 1.00 22.66 288 TYR A O 1
ATOM 1850 N N . ASP A 1 288 ? -20.988 29.435 10.422 1.00 24.88 289 ASP A N 1
ATOM 1851 C CA . ASP A 1 288 ? -22.213 29.599 9.650 1.00 28.25 289 ASP A CA 1
ATOM 1852 C C . ASP A 1 288 ? -22.149 29.276 8.156 1.00 30.26 289 ASP A C 1
ATOM 1853 O O . ASP A 1 288 ? -23.169 29.075 7.481 1.00 31.86 289 ASP A O 1
ATOM 1858 N N . GLY A 1 289 ? -20.950 29.210 7.588 1.00 31.52 290 GLY A N 1
ATOM 1859 C CA . GLY A 1 289 ? -20.808 28.915 6.170 1.00 30.41 290 GLY A CA 1
ATOM 1860 C C . GLY A 1 289 ? -20.408 27.483 5.833 1.00 29.64 290 GLY A C 1
ATOM 1861 O O . GLY A 1 289 ? -20.707 27.004 4.732 1.00 32.99 290 GLY A O 1
ATOM 1862 N N . LEU A 1 290 ? -19.830 26.722 6.757 1.00 27.12 291 LEU A N 1
ATOM 1863 C CA . LEU A 1 290 ? -19.251 25.453 6.401 1.00 25.72 291 LEU A CA 1
ATOM 1864 C C . LEU A 1 290 ? -20.190 24.458 5.753 1.00 28.37 291 LEU A C 1
ATOM 1865 O O . LEU A 1 290 ? -19.768 23.762 4.838 1.00 28.57 291 LEU A O 1
ATOM 1870 N N . VAL A 1 291 ? -21.467 24.395 6.118 1.00 32.55 292 VAL A N 1
ATOM 1871 C CA . VAL A 1 291 ? -22.380 23.434 5.515 1.00 35.45 292 VAL A CA 1
ATOM 1872 C C . VAL A 1 291 ? -22.530 23.679 4.019 1.00 37.99 292 VAL A C 1
ATOM 1873 O O . VAL A 1 291 ? -22.582 22.710 3.257 1.00 36.84 292 VAL A O 1
ATOM 1877 N N . GLU A 1 292 ? -22.541 24.941 3.563 1.00 40.98 293 GLU A N 1
ATOM 1878 C CA . GLU A 1 292 ? -22.709 25.173 2.137 1.00 43.16 293 GLU A CA 1
ATOM 1879 C C . GLU A 1 292 ? -21.425 24.870 1.378 1.00 42.28 293 GLU A C 1
ATOM 1880 O O . GLU A 1 292 ? -21.465 24.250 0.302 1.00 42.28 293 GLU A O 1
ATOM 1886 N N . GLN A 1 293 ? -20.287 25.186 2.017 1.00 40.09 294 GLN A N 1
ATOM 1887 C CA . GLN A 1 293 ? -18.974 24.912 1.459 1.00 36.90 294 GLN A CA 1
ATOM 1888 C C . GLN A 1 293 ? -18.815 23.432 1.181 1.00 34.02 294 GLN A C 1
ATOM 1889 O O . GLN A 1 293 ? -18.340 23.075 0.116 1.00 35.07 294 GLN A O 1
ATOM 1895 N N . LEU A 1 294 ? -19.252 22.547 2.067 1.00 31.91 295 LEU A N 1
ATOM 1896 C CA . LEU A 1 294 ? -19.177 21.110 1.814 1.00 30.62 295 LEU A CA 1
ATOM 1897 C C . LEU A 1 294 ? -20.376 20.517 1.048 1.00 29.00 295 LEU A C 1
ATOM 1898 O O . LEU A 1 294 ? -20.636 19.303 1.086 1.00 25.86 295 LEU A O 1
ATOM 1903 N N . GLY A 1 295 ? -21.154 21.366 0.384 1.00 29.82 296 GLY A N 1
ATOM 1904 C CA . GLY A 1 295 ? -22.183 20.908 -0.527 1.00 32.49 296 GLY A CA 1
ATOM 1905 C C . GLY A 1 295 ? -23.644 21.062 -0.146 1.00 35.32 296 GLY A C 1
ATOM 1906 O O . GLY A 1 295 ? -24.510 20.663 -0.936 1.00 35.25 296 GLY A O 1
ATOM 1907 N N . GLY A 1 296 ? -23.979 21.604 1.026 1.00 37.52 297 GLY A N 1
ATOM 1908 C CA . GLY A 1 296 ? -25.365 21.650 1.457 1.00 38.42 297 GLY A CA 1
ATOM 1909 C C . GLY A 1 296 ? -25.947 23.033 1.370 1.00 39.96 297 GLY A C 1
ATOM 1910 O O . GLY A 1 296 ? -25.336 23.942 0.807 1.00 42.84 297 GLY A O 1
ATOM 1911 N N . ARG A 1 297 ? -27.149 23.232 1.893 1.00 40.90 298 ARG A N 1
ATOM 1912 C CA . ARG A 1 297 ? -27.688 24.577 1.913 1.00 42.27 298 ARG A CA 1
ATOM 1913 C C . ARG A 1 297 ? -27.169 25.329 3.136 1.00 40.73 298 ARG A C 1
ATOM 1914 O O . ARG A 1 297 ? -26.650 24.731 4.080 1.00 39.04 298 ARG A O 1
ATOM 1922 N N . ALA A 1 298 ? -27.207 26.654 3.081 1.00 40.49 299 ALA A N 1
ATOM 1923 C CA . ALA A 1 298 ? -26.681 27.463 4.160 1.00 41.51 299 ALA A CA 1
ATOM 1924 C C . ALA A 1 298 ? -27.542 27.337 5.408 1.00 41.37 299 ALA A C 1
ATOM 1925 O O . ALA A 1 298 ? -28.770 27.519 5.363 1.00 42.26 299 ALA A O 1
ATOM 1927 N N . THR A 1 299 ? -26.863 27.090 6.520 1.00 39.85 300 THR A N 1
ATOM 1928 C CA . THR A 1 299 ? -27.508 26.848 7.792 1.00 37.09 300 THR A CA 1
ATOM 1929 C C . THR A 1 299 ? -26.593 27.457 8.847 1.00 33.31 300 THR A C 1
ATOM 1930 O O . THR A 1 299 ? -25.388 27.279 8.713 1.00 35.68 300 THR A O 1
ATOM 1934 N N . PRO A 1 300 ? -27.058 28.191 9.868 1.00 27.92 301 PRO A N 1
ATOM 1935 C CA . PRO A 1 300 ? -26.119 28.684 10.884 1.00 24.00 301 PRO A CA 1
ATOM 1936 C C . PRO A 1 300 ? -25.696 27.482 11.729 1.00 22.68 301 PRO A C 1
ATOM 1937 O O . PRO A 1 300 ? -26.473 26.530 11.839 1.00 24.87 301 PRO A O 1
ATOM 1941 N N . ALA A 1 301 ? -24.525 27.458 12.343 1.00 19.45 302 ALA A N 1
ATOM 1942 C CA . ALA A 1 301 ? -24.090 26.327 13.123 1.00 15.86 302 ALA A CA 1
ATOM 1943 C C . ALA A 1 301 ? -23.073 26.860 14.072 1.00 15.67 302 ALA A C 1
ATOM 1944 O O . ALA A 1 301 ? -22.421 27.833 13.683 1.00 17.05 302 ALA A O 1
ATOM 1946 N N . VAL A 1 302 ? -22.947 26.283 15.279 1.00 15.50 303 VAL A N 1
ATOM 1947 C CA . VAL A 1 302 ? -22.077 26.724 16.383 1.00 14.81 303 VAL A CA 1
ATOM 1948 C C . VAL A 1 302 ? -21.681 25.427 17.073 1.00 16.16 303 VAL A C 1
ATOM 1949 O O . VAL A 1 302 ? -22.498 24.496 17.048 1.00 16.48 303 VAL A O 1
ATOM 1953 N N . GLY A 1 303 ? -20.527 25.317 17.736 1.00 14.42 304 GLY A N 1
ATOM 1954 C CA . GLY A 1 303 ? -20.233 24.094 18.454 1.00 12.21 304 GLY A CA 1
ATOM 1955 C C . GLY A 1 303 ? -18.924 24.241 19.177 1.00 14.46 304 GLY A C 1
ATOM 1956 O O . GLY A 1 303 ? -18.345 25.331 19.142 1.00 17.22 304 GLY A O 1
ATOM 1957 N N . PHE A 1 304 ? -18.435 23.185 19.815 1.00 15.58 305 PHE A N 1
ATOM 1958 C CA . PHE A 1 304 ? -17.146 23.170 20.505 1.00 16.22 305 PHE A CA 1
ATOM 1959 C C . PHE A 1 304 ? -16.666 21.729 20.667 1.00 15.26 305 PHE A C 1
ATOM 1960 O O . PHE A 1 304 ? -17.450 20.790 20.429 1.00 13.86 305 PHE A O 1
ATOM 1968 N N . ALA A 1 305 ? -15.419 21.545 21.100 1.00 12.90 306 ALA A N 1
ATOM 1969 C CA . ALA A 1 305 ? -14.902 20.222 21.404 1.00 14.27 306 ALA A CA 1
ATOM 1970 C C . ALA A 1 305 ? -13.915 20.353 22.547 1.00 14.21 306 ALA A C 1
ATOM 1971 O O . ALA A 1 305 ? -13.324 21.415 22.771 1.00 16.18 306 ALA A O 1
ATOM 1973 N N . MET A 1 306 ? -13.775 19.304 23.328 1.00 15.23 307 MET A N 1
ATOM 1974 C CA . MET A 1 306 ? -12.975 19.338 24.529 1.00 16.60 307 MET A CA 1
ATOM 1975 C C . MET A 1 306 ? -12.088 18.118 24.539 1.00 17.35 307 MET A C 1
ATOM 1976 O O . MET A 1 306 ? -12.466 17.006 24.143 1.00 15.97 307 MET A O 1
ATOM 1981 N N . GLY A 1 307 ? -10.885 18.340 25.015 1.00 18.74 308 GLY A N 1
ATOM 1982 C CA . GLY A 1 307 ? -9.909 17.302 25.078 1.00 19.06 308 GLY A CA 1
ATOM 1983 C C . GLY A 1 307 ? -10.057 16.539 26.366 1.00 20.54 308 GLY A C 1
ATOM 1984 O O . GLY A 1 307 ? -9.575 16.956 27.440 1.00 17.92 308 GLY A O 1
ATOM 1985 N N . LEU A 1 308 ? -10.628 15.342 26.219 1.00 21.41 309 LEU A N 1
ATOM 1986 C CA . LEU A 1 308 ? -10.868 14.523 27.376 1.00 20.75 309 LEU A CA 1
ATOM 1987 C C . LEU A 1 308 ? -9.611 14.179 28.113 1.00 23.10 309 LEU A C 1
ATOM 1988 O O . LEU A 1 308 ? -9.673 14.017 29.328 1.00 27.46 309 LEU A O 1
ATOM 1993 N N . GLU A 1 309 ? -8.441 14.166 27.477 1.00 23.67 310 GLU A N 1
ATOM 1994 C CA . GLU A 1 309 ? -7.230 13.854 28.230 1.00 22.96 310 GLU A CA 1
ATOM 1995 C C . GLU A 1 309 ? -6.849 14.956 29.189 1.00 25.11 310 GLU A C 1
ATOM 1996 O O . GLU A 1 309 ? -6.440 14.708 30.329 1.00 24.20 310 GLU A O 1
ATOM 2002 N N . ARG A 1 310 ? -7.046 16.191 28.722 1.00 27.48 311 ARG A N 1
ATOM 2003 C CA . ARG A 1 310 ? -6.717 17.363 29.500 1.00 29.38 311 ARG A CA 1
ATOM 2004 C C . ARG A 1 310 ? -7.722 17.547 30.629 1.00 31.55 311 ARG A C 1
ATOM 2005 O O . ARG A 1 310 ? -7.348 17.949 31.738 1.00 34.11 311 ARG A O 1
ATOM 2013 N N . LEU A 1 311 ? -9.002 17.215 30.401 1.00 30.18 312 LEU A N 1
ATOM 2014 C CA . LEU A 1 311 ? -9.975 17.249 31.483 1.00 26.01 312 LEU A CA 1
ATOM 2015 C C . LEU A 1 311 ? -9.632 16.212 32.541 1.00 23.72 312 LEU A C 1
ATOM 2016 O O . LEU A 1 311 ? -9.479 16.579 33.706 1.00 22.05 312 LEU A O 1
ATOM 2021 N N . VAL A 1 312 ? -9.427 14.941 32.177 1.00 22.09 313 VAL A N 1
ATOM 2022 C CA . VAL A 1 312 ? -9.148 13.914 33.173 1.00 20.84 313 VAL A CA 1
ATOM 2023 C C . VAL A 1 312 ? -7.916 14.276 33.973 1.00 25.04 313 VAL A C 1
ATOM 2024 O O . VAL A 1 312 ? -7.892 14.087 35.188 1.00 29.47 313 VAL A O 1
ATOM 2028 N N . LEU A 1 313 ? -6.931 14.894 33.343 1.00 26.99 314 LEU A N 1
ATOM 2029 C CA . LEU A 1 313 ? -5.704 15.323 33.989 1.00 26.73 314 LEU A CA 1
ATOM 2030 C C . LEU A 1 313 ? -5.980 16.439 34.991 1.00 24.86 314 LEU A C 1
ATOM 2031 O O . LEU A 1 313 ? -5.374 16.467 36.062 1.00 23.08 314 LEU A O 1
ATOM 2036 N N . LEU A 1 314 ? -6.894 17.352 34.640 1.00 24.21 315 LEU A N 1
ATOM 2037 C CA . LEU A 1 314 ? -7.199 18.532 35.435 1.00 24.60 315 LEU A CA 1
ATOM 2038 C C . LEU A 1 314 ? -8.035 18.180 36.640 1.00 25.50 315 LEU A C 1
ATOM 2039 O O . LEU A 1 314 ? -7.796 18.697 37.728 1.00 25.90 315 LEU A O 1
ATOM 2044 N N . VAL A 1 315 ? -9.012 17.291 36.480 1.00 26.06 316 VAL A N 1
ATOM 2045 C CA . VAL A 1 315 ? -9.837 16.840 37.582 1.00 24.73 316 VAL A CA 1
ATOM 2046 C C . VAL A 1 315 ? -8.876 16.160 38.543 1.00 25.93 316 VAL A C 1
ATOM 2047 O O . VAL A 1 315 ? -8.694 16.647 39.642 1.00 28.68 316 VAL A O 1
ATOM 2051 N N . GLN A 1 316 ? -8.134 15.142 38.132 1.00 26.57 317 GLN A N 1
ATOM 2052 C CA . GLN A 1 316 ? -7.194 14.445 39.001 1.00 28.84 317 GLN A CA 1
ATOM 2053 C C . GLN A 1 316 ? -6.248 15.346 39.779 1.00 30.01 317 GLN A C 1
ATOM 2054 O O . GLN A 1 316 ? -5.821 15.067 40.891 1.00 29.98 317 GLN A O 1
ATOM 2060 N N . ALA A 1 317 ? -5.911 16.478 39.207 1.00 33.21 318 ALA A N 1
ATOM 2061 C CA . ALA A 1 317 ? -4.983 17.392 39.834 1.00 35.83 318 ALA A CA 1
ATOM 2062 C C . ALA A 1 317 ? -5.650 18.325 40.832 1.00 37.84 318 ALA A C 1
ATOM 2063 O O . ALA A 1 317 ? -5.253 18.509 41.991 1.00 38.94 318 ALA A O 1
ATOM 2065 N N . VAL A 1 318 ? -6.684 18.976 40.346 1.00 39.28 319 VAL A N 1
ATOM 2066 C CA . VAL A 1 318 ? -7.380 19.963 41.126 1.00 40.25 319 VAL A CA 1
ATOM 2067 C C . VAL A 1 318 ? -8.370 19.334 42.078 1.00 40.92 319 VAL A C 1
ATOM 2068 O O . VAL A 1 318 ? -8.793 19.952 43.045 1.00 41.99 319 VAL A O 1
ATOM 2072 N N . ASN A 1 319 ? -8.713 18.086 41.876 1.00 42.42 320 ASN A N 1
ATOM 2073 C CA . ASN A 1 319 ? -9.730 17.453 42.676 1.00 45.05 320 ASN A CA 1
ATOM 2074 C C . ASN A 1 319 ? -9.155 16.157 43.208 1.00 47.66 320 ASN A C 1
ATOM 2075 O O . ASN A 1 319 ? -9.849 15.153 43.231 1.00 48.80 320 ASN A O 1
ATOM 2080 N N . PRO A 1 320 ? -7.912 16.163 43.712 1.00 54.18 321 PRO A N 1
ATOM 2081 C CA . PRO A 1 320 ? -7.142 15.010 44.213 1.00 58.42 321 PRO A CA 1
ATOM 2082 C C . PRO A 1 320 ? -7.817 13.674 44.519 1.00 61.56 321 PRO A C 1
ATOM 2083 O O . PRO A 1 320 ? -7.295 12.602 44.177 1.00 61.47 321 PRO A O 1
ATOM 2087 N N . GLU A 1 321 ? -8.957 13.713 45.218 1.00 64.55 322 GLU A N 1
ATOM 2088 C CA . GLU A 1 321 ? -9.635 12.484 45.534 1.00 66.29 322 GLU A CA 1
ATOM 2089 C C . GLU A 1 321 ? -10.999 12.351 44.869 1.00 64.85 322 GLU A C 1
ATOM 2090 O O . GLU A 1 321 ? -11.996 11.995 45.508 1.00 67.09 322 GLU A O 1
ATOM 2096 N N . PHE A 1 322 ? -11.098 12.669 43.573 1.00 61.64 323 PHE A N 1
ATOM 2097 C CA . PHE A 1 322 ? -12.267 12.275 42.802 1.00 58.76 323 PHE A CA 1
ATOM 2098 C C . PHE A 1 322 ? -11.959 10.784 42.649 1.00 58.26 323 PHE A C 1
ATOM 2099 O O . PHE A 1 322 ? -11.009 10.405 41.967 1.00 58.83 323 PHE A O 1
ATOM 2107 N N . LYS A 1 323 ? -12.669 9.921 43.369 1.00 57.75 324 LYS A N 1
ATOM 2108 C CA . LYS A 1 323 ? -12.319 8.507 43.442 1.00 55.86 324 LYS A CA 1
ATOM 2109 C C . LYS A 1 323 ? -13.232 7.652 42.582 1.00 52.93 324 LYS A C 1
ATOM 2110 O O . LYS A 1 323 ? -14.392 7.993 42.373 1.00 52.21 324 LYS A O 1
ATOM 2116 N N . ALA A 1 324 ? -12.758 6.535 42.065 1.00 50.52 325 ALA A N 1
ATOM 2117 C CA . ALA A 1 324 ? -13.623 5.691 41.268 1.00 50.61 325 ALA A CA 1
ATOM 2118 C C . ALA A 1 324 ? -14.075 4.464 42.031 1.00 52.13 325 ALA A C 1
ATOM 2119 O O . ALA A 1 324 ? -13.538 4.138 43.101 1.00 52.78 325 ALA A O 1
ATOM 2121 N N . ASP A 1 325 ? -15.058 3.785 41.430 1.00 52.60 326 ASP A N 1
ATOM 2122 C CA . ASP A 1 325 ? -15.622 2.524 41.913 1.00 52.08 326 ASP A CA 1
ATOM 2123 C C . ASP A 1 325 ? -14.614 1.402 42.165 1.00 50.31 326 ASP A C 1
ATOM 2124 O O . ASP A 1 325 ? -13.641 1.298 41.408 1.00 50.82 326 ASP A O 1
ATOM 2129 N N . PRO A 1 326 ? -14.770 0.591 43.233 1.00 47.68 327 PRO A N 1
ATOM 2130 C CA . PRO A 1 326 ? -13.872 -0.568 43.436 1.00 45.52 327 PRO A CA 1
ATOM 2131 C C . PRO A 1 326 ? -14.452 -1.595 42.471 1.00 42.89 327 PRO A C 1
ATOM 2132 O O . PRO A 1 326 ? -15.668 -1.579 42.269 1.00 42.58 327 PRO A O 1
ATOM 2136 N N . VAL A 1 327 ? -13.724 -2.504 41.843 1.00 40.44 328 VAL A N 1
ATOM 2137 C CA . VAL A 1 327 ? -14.409 -3.268 40.804 1.00 40.00 328 VAL A CA 1
ATOM 2138 C C . VAL A 1 327 ? -15.055 -4.558 41.250 1.00 38.49 328 VAL A C 1
ATOM 2139 O O . VAL A 1 327 ? -15.770 -5.153 40.449 1.00 39.01 328 VAL A O 1
ATOM 2143 N N . VAL A 1 328 ? -14.815 -5.003 42.495 1.00 38.27 329 VAL A N 1
ATOM 2144 C CA . VAL A 1 328 ? -15.444 -6.188 43.083 1.00 35.24 329 VAL A CA 1
ATOM 2145 C C . VAL A 1 328 ? -15.964 -5.788 44.447 1.00 34.49 329 VAL A C 1
ATOM 2146 O O . VAL A 1 328 ? -15.304 -5.036 45.173 1.00 33.13 329 VAL A O 1
ATOM 2150 N N . ASP A 1 329 ? -17.176 -6.248 44.756 1.00 33.90 330 ASP A N 1
ATOM 2151 C CA . ASP A 1 329 ? -17.763 -6.052 46.075 1.00 31.54 330 ASP A CA 1
ATOM 2152 C C . ASP A 1 329 ? -17.739 -7.345 46.869 1.00 29.14 330 ASP A C 1
ATOM 2153 O O . ASP A 1 329 ? -17.307 -7.353 48.028 1.00 27.67 330 ASP A O 1
ATOM 2158 N N . ILE A 1 330 ? -18.135 -8.447 46.227 1.00 27.25 331 ILE A N 1
ATOM 2159 C CA . ILE A 1 330 ? -18.202 -9.751 46.873 1.00 27.80 331 ILE A CA 1
ATOM 2160 C C . ILE A 1 330 ? -17.350 -10.761 46.104 1.00 26.92 331 ILE A C 1
ATOM 2161 O O . ILE A 1 330 ? -17.458 -10.902 44.878 1.00 25.30 331 ILE A O 1
ATOM 2166 N N . TYR A 1 331 ? -16.533 -11.503 46.843 1.00 27.45 332 TYR A N 1
ATOM 2167 C CA . TYR A 1 331 ? -15.677 -12.527 46.284 1.00 26.26 332 TYR A CA 1
ATOM 2168 C C . TYR A 1 331 ? -16.223 -13.879 46.711 1.00 25.65 332 TYR A C 1
ATOM 2169 O O . TYR A 1 331 ? -16.470 -14.116 47.899 1.00 26.00 332 TYR A O 1
ATOM 2178 N N . LEU A 1 332 ? -16.440 -14.792 45.787 1.00 25.45 333 LEU A N 1
ATOM 2179 C CA . LEU A 1 332 ? -16.950 -16.096 46.131 1.00 25.55 333 LEU A CA 1
ATOM 2180 C C . LEU A 1 332 ? -15.784 -17.073 46.219 1.00 26.61 333 LEU A C 1
ATOM 2181 O O . LEU A 1 332 ? -15.190 -17.464 45.204 1.00 24.36 333 LEU A O 1
ATOM 2186 N N . VAL A 1 333 ? -15.431 -17.424 47.459 1.00 29.43 334 VAL A N 1
ATOM 2187 C CA . VAL A 1 333 ? -14.367 -18.376 47.818 1.00 30.53 334 VAL A CA 1
ATOM 2188 C C . VAL A 1 333 ? -14.943 -19.784 47.761 1.00 34.30 334 VAL A C 1
ATOM 2189 O O . VAL A 1 333 ? -15.994 -20.054 48.341 1.00 38.15 334 VAL A O 1
ATOM 2193 N N . ALA A 1 334 ? -14.292 -20.755 47.153 1.00 37.44 335 ALA A N 1
ATOM 2194 C CA . ALA A 1 334 ? -14.889 -22.075 47.049 1.00 40.19 335 ALA A CA 1
ATOM 2195 C C . ALA A 1 334 ? -13.821 -23.116 46.896 1.00 43.84 335 ALA A C 1
ATOM 2196 O O . ALA A 1 334 ? -13.088 -23.053 45.903 1.00 45.52 335 ALA A O 1
ATOM 2198 N N . SER A 1 335 ? -13.727 -24.061 47.831 1.00 46.32 336 SER A N 1
ATOM 2199 C CA . SER A 1 335 ? -12.734 -25.108 47.709 1.00 49.66 336 SER A CA 1
ATOM 2200 C C . SER A 1 335 ? -13.395 -26.391 48.147 1.00 51.71 336 SER A C 1
ATOM 2201 O O . SER A 1 335 ? -14.472 -26.372 48.749 1.00 51.90 336 SER A O 1
ATOM 2204 N N . GLY A 1 336 ? -12.746 -27.510 47.867 1.00 54.02 337 GLY A N 1
ATOM 2205 C CA . GLY A 1 336 ? -13.268 -28.807 48.247 1.00 56.67 337 GLY A CA 1
ATOM 2206 C C . GLY A 1 336 ? -13.684 -29.539 46.983 1.00 59.40 337 GLY A C 1
ATOM 2207 O O . GLY A 1 336 ? -13.836 -28.915 45.922 1.00 61.13 337 GLY A O 1
ATOM 2208 N N . ALA A 1 337 ? -13.876 -30.856 47.083 1.00 61.42 338 ALA A N 1
ATOM 2209 C CA . ALA A 1 337 ? -14.174 -31.677 45.915 1.00 63.33 338 ALA A CA 1
ATOM 2210 C C . ALA A 1 337 ? -15.528 -31.359 45.274 1.00 64.00 338 ALA A C 1
ATOM 2211 O O . ALA A 1 337 ? -16.566 -31.372 45.945 1.00 65.22 338 ALA A O 1
ATOM 2213 N N . ASP A 1 338 ? -15.459 -31.024 43.970 1.00 62.48 339 ASP A N 1
ATOM 2214 C CA . ASP A 1 338 ? -16.599 -30.721 43.097 1.00 60.06 339 ASP A CA 1
ATOM 2215 C C . ASP A 1 338 ? -17.563 -29.627 43.556 1.00 56.93 339 ASP A C 1
ATOM 2216 O O . ASP A 1 338 ? -18.727 -29.510 43.159 1.00 55.52 339 ASP A O 1
ATOM 2221 N N . THR A 1 339 ? -16.963 -28.692 44.256 1.00 53.21 340 THR A N 1
ATOM 2222 C CA . THR A 1 339 ? -17.640 -27.527 44.709 1.00 50.13 340 THR A CA 1
ATOM 2223 C C . THR A 1 339 ? -17.858 -26.535 43.573 1.00 50.12 340 THR A C 1
ATOM 2224 O O . THR A 1 339 ? -18.883 -25.853 43.567 1.00 51.73 340 THR A O 1
ATOM 2228 N N . GLN A 1 340 ? -17.009 -26.442 42.530 1.00 48.50 341 GLN A N 1
ATOM 2229 C CA . GLN A 1 340 ? -17.138 -25.334 41.577 1.00 45.61 341 GLN A CA 1
ATOM 2230 C C . GLN A 1 340 ? -18.455 -25.175 40.855 1.00 42.14 341 GLN A C 1
ATOM 2231 O O . GLN A 1 340 ? -18.874 -24.026 40.742 1.00 41.01 341 GLN A O 1
ATOM 2237 N N . SER A 1 341 ? -19.176 -26.215 40.446 1.00 40.20 342 SER A N 1
ATOM 2238 C CA . SER A 1 341 ? -20.476 -25.940 39.832 1.00 38.53 342 SER A CA 1
ATOM 2239 C C . SER A 1 341 ? -21.446 -25.339 40.866 1.00 36.90 342 SER A C 1
ATOM 2240 O O . SER A 1 341 ? -22.199 -24.417 40.576 1.00 35.46 342 SER A O 1
ATOM 2243 N N . ALA A 1 342 ? -21.404 -25.777 42.123 1.00 36.98 343 ALA A N 1
ATOM 2244 C CA . ALA A 1 342 ? -22.225 -25.196 43.176 1.00 36.37 343 ALA A CA 1
ATOM 2245 C C . ALA A 1 342 ? -21.852 -23.739 43.377 1.00 36.50 343 ALA A C 1
ATOM 2246 O O . ALA A 1 342 ? -22.752 -22.899 43.454 1.00 37.37 343 ALA A O 1
ATOM 2248 N N . ALA A 1 343 ? -20.540 -23.441 43.428 1.00 35.63 344 ALA A N 1
ATOM 2249 C CA . ALA A 1 343 ? -20.028 -22.079 43.541 1.00 32.95 344 ALA A CA 1
ATOM 2250 C C . ALA A 1 343 ? -20.521 -21.222 42.392 1.00 31.39 344 ALA A C 1
ATOM 2251 O O . ALA A 1 343 ? -21.117 -20.164 42.620 1.00 31.56 344 ALA A O 1
ATOM 2253 N N . MET A 1 344 ? -20.375 -21.677 41.150 1.00 29.93 345 MET A N 1
ATOM 2254 C CA . MET A 1 344 ? -20.848 -20.885 40.025 1.00 30.19 345 MET A CA 1
ATOM 2255 C C . MET A 1 344 ? -22.365 -20.776 40.018 1.00 28.59 345 MET A C 1
ATOM 2256 O O . MET A 1 344 ? -22.910 -19.727 39.670 1.00 30.84 345 MET A O 1
ATOM 2261 N N . ALA A 1 345 ? -23.102 -21.774 40.481 1.00 27.72 346 ALA A N 1
ATOM 2262 C CA . ALA A 1 345 ? -24.561 -21.673 40.538 1.00 26.11 346 ALA A CA 1
ATOM 2263 C C . ALA A 1 345 ? -25.067 -20.690 41.605 1.00 23.94 346 ALA A C 1
ATOM 2264 O O . ALA A 1 345 ? -25.985 -19.885 41.394 1.00 21.56 346 ALA A O 1
ATOM 2266 N N . LEU A 1 346 ? -24.439 -20.671 42.766 1.00 23.85 347 LEU A N 1
ATOM 2267 C CA . LEU A 1 346 ? -24.831 -19.734 43.792 1.00 25.51 347 LEU A CA 1
ATOM 2268 C C . LEU A 1 346 ? -24.488 -18.343 43.296 1.00 27.37 347 LEU A C 1
ATOM 2269 O O . LEU A 1 346 ? -25.276 -17.421 43.499 1.00 30.06 347 LEU A O 1
ATOM 2274 N N . ALA A 1 347 ? -23.356 -18.162 42.592 1.00 29.19 348 ALA A N 1
ATOM 2275 C CA . ALA A 1 347 ? -22.969 -16.858 42.049 1.00 27.60 348 ALA A CA 1
ATOM 2276 C C . ALA A 1 347 ? -24.028 -16.351 41.073 1.00 27.78 348 ALA A C 1
ATOM 2277 O O . ALA A 1 347 ? -24.523 -15.223 41.212 1.00 26.12 348 ALA A O 1
ATOM 2279 N N . GLU A 1 348 ? -24.445 -17.186 40.114 1.00 26.64 349 GLU A N 1
ATOM 2280 C CA . GLU A 1 348 ? -25.498 -16.784 39.201 1.00 28.87 349 GLU A CA 1
ATOM 2281 C C . GLU A 1 348 ? -26.791 -16.348 39.904 1.00 30.57 349 GLU A C 1
ATOM 2282 O O . GLU A 1 348 ? -27.365 -15.304 39.590 1.00 30.63 349 GLU A O 1
ATOM 2288 N N . ARG A 1 349 ? -27.230 -17.108 40.917 1.00 33.19 350 ARG A N 1
ATOM 2289 C CA . ARG A 1 349 ? -28.424 -16.825 41.690 1.00 30.94 350 ARG A CA 1
ATOM 2290 C C . ARG A 1 349 ? -28.305 -15.510 42.435 1.00 29.08 350 ARG A C 1
ATOM 2291 O O . ARG A 1 349 ? -29.189 -14.675 42.333 1.00 29.12 350 ARG A O 1
ATOM 2299 N N . LEU A 1 350 ? -27.233 -15.268 43.177 1.00 27.93 351 LEU A N 1
ATOM 2300 C CA . LEU A 1 350 ? -27.001 -13.984 43.831 1.00 27.59 351 LEU A CA 1
ATOM 2301 C C . LEU A 1 350 ? -26.903 -12.818 42.845 1.00 29.77 351 LEU A C 1
ATOM 2302 O O . LEU A 1 350 ? -27.132 -11.664 43.224 1.00 29.40 351 LEU A O 1
ATOM 2307 N N . ARG A 1 351 ? -26.556 -13.070 41.575 1.00 31.49 352 ARG A N 1
ATOM 2308 C CA . ARG A 1 351 ? -26.545 -11.998 40.595 1.00 34.22 352 ARG A CA 1
ATOM 2309 C C . ARG A 1 351 ? -27.966 -11.630 40.253 1.00 35.58 352 ARG A C 1
ATOM 2310 O O . ARG A 1 351 ? -28.275 -10.432 40.179 1.00 38.27 352 ARG A O 1
ATOM 2318 N N . ASP A 1 352 ? -28.844 -12.631 40.108 1.00 35.23 353 ASP A N 1
ATOM 2319 C CA . ASP A 1 352 ? -30.267 -12.365 39.899 1.00 34.52 353 ASP A CA 1
ATOM 2320 C C . ASP A 1 352 ? -30.866 -11.649 41.112 1.00 32.91 353 ASP A C 1
ATOM 2321 O O . ASP A 1 352 ? -31.696 -10.759 40.987 1.00 32.75 353 ASP A O 1
ATOM 2326 N N . GLU A 1 353 ? -30.406 -11.980 42.305 1.00 31.48 354 GLU A N 1
ATOM 2327 C CA . GLU A 1 353 ? -30.975 -11.428 43.492 1.00 32.46 354 GLU A CA 1
ATOM 2328 C C . GLU A 1 353 ? -30.378 -10.107 43.892 1.00 32.30 354 GLU A C 1
ATOM 2329 O O . GLU A 1 353 ? -31.069 -9.299 44.516 1.00 34.43 354 GLU A O 1
ATOM 2335 N N . LEU A 1 354 ? -29.120 -9.825 43.621 1.00 31.63 355 LEU A N 1
ATOM 2336 C CA . LEU A 1 354 ? -28.653 -8.498 43.932 1.00 32.62 355 LEU A CA 1
ATOM 2337 C C . LEU A 1 354 ? -28.227 -7.813 42.643 1.00 35.30 355 LEU A C 1
ATOM 2338 O O . LEU A 1 354 ? -27.061 -7.904 42.231 1.00 38.01 355 LEU A O 1
ATOM 2343 N N . PRO A 1 355 ? -29.161 -7.112 41.973 1.00 36.71 356 PRO A N 1
ATOM 2344 C CA . PRO A 1 355 ? -28.836 -6.442 40.721 1.00 38.07 356 PRO A CA 1
ATOM 2345 C C . PRO A 1 355 ? -27.755 -5.395 40.937 1.00 40.86 356 PRO A C 1
ATOM 2346 O O . PRO A 1 355 ? -27.808 -4.620 41.904 1.00 40.96 356 PRO A O 1
ATOM 2350 N N . GLY A 1 356 ? -26.741 -5.422 40.069 1.00 41.61 357 GLY A N 1
ATOM 2351 C CA . GLY A 1 356 ? -25.650 -4.471 40.164 1.00 42.15 357 GLY A CA 1
ATOM 2352 C C . GLY A 1 356 ? -24.702 -4.617 41.360 1.00 41.42 357 GLY A C 1
ATOM 2353 O O . GLY A 1 356 ? -24.171 -3.603 41.843 1.00 42.85 357 GLY A O 1
ATOM 2354 N N . VAL A 1 357 ? -24.496 -5.836 41.887 1.00 39.16 358 VAL A N 1
ATOM 2355 C CA . VAL A 1 357 ? -23.405 -6.038 42.830 1.00 35.61 358 VAL A CA 1
ATOM 2356 C C . VAL A 1 357 ? -22.271 -6.659 42.039 1.00 33.54 358 VAL A C 1
ATOM 2357 O O . VAL A 1 357 ? -22.479 -7.459 41.133 1.00 34.66 358 VAL A O 1
ATOM 2361 N N . LYS A 1 358 ? -21.051 -6.270 42.320 1.00 32.04 359 LYS A N 1
ATOM 2362 C CA . LYS A 1 358 ? -19.923 -6.790 41.595 1.00 30.37 359 LYS A CA 1
ATOM 2363 C C . LYS A 1 358 ? -19.461 -8.023 42.323 1.00 27.57 359 LYS A C 1
ATOM 2364 O O . LYS A 1 358 ? -18.871 -7.903 43.406 1.00 26.52 359 LYS A O 1
ATOM 2370 N N . LEU A 1 359 ? -19.752 -9.182 41.760 1.00 24.66 360 LEU A N 1
ATOM 2371 C CA . LEU A 1 359 ? -19.435 -10.434 42.409 1.00 25.14 360 LEU A CA 1
ATOM 2372 C C . LEU A 1 359 ? -18.527 -11.273 41.535 1.00 22.42 360 LEU A C 1
ATOM 2373 O O . LEU A 1 359 ? -18.893 -11.587 40.407 1.00 18.78 360 LEU A O 1
ATOM 2378 N N . MET A 1 360 ? -17.384 -11.691 42.077 1.00 22.60 361 MET A N 1
ATOM 2379 C CA . MET A 1 360 ? -16.415 -12.473 41.323 1.00 24.27 361 MET A CA 1
ATOM 2380 C C . MET A 1 360 ? -16.222 -13.840 41.947 1.00 23.50 361 MET A C 1
ATOM 2381 O O . MET A 1 360 ? -15.950 -13.939 43.148 1.00 20.38 361 MET A O 1
ATOM 2386 N N . THR A 1 361 ? -16.347 -14.867 41.113 1.00 23.91 362 THR A N 1
ATOM 2387 C CA . THR A 1 361 ? -16.174 -16.275 41.487 1.00 25.48 362 THR A CA 1
ATOM 2388 C C . THR A 1 361 ? -14.697 -16.740 41.445 1.00 25.79 362 THR A C 1
ATOM 2389 O O . THR A 1 361 ? -14.126 -16.832 40.352 1.00 26.35 362 THR A O 1
ATOM 2393 N N . ASN A 1 362 ? -14.055 -17.101 42.547 1.00 27.45 363 ASN A N 1
ATOM 2394 C CA . ASN A 1 362 ? -12.708 -17.643 42.494 1.00 29.01 363 ASN A CA 1
ATOM 2395 C C . ASN A 1 362 ? -12.610 -18.766 41.485 1.00 29.59 363 ASN A C 1
ATOM 2396 O O . ASN A 1 362 ? -13.540 -19.554 41.262 1.00 33.62 363 ASN A O 1
ATOM 2401 N N . HIS A 1 363 ? -11.505 -18.866 40.793 1.00 29.73 364 HIS A N 1
ATOM 2402 C CA . HIS A 1 363 ? -11.371 -19.913 39.812 1.00 30.03 364 HIS A CA 1
ATOM 2403 C C . HIS A 1 363 ? -9.951 -20.465 39.869 1.00 30.47 364 HIS A C 1
ATOM 2404 O O . HIS A 1 363 ? -9.073 -19.801 40.427 1.00 29.90 364 HIS A O 1
ATOM 2411 N N . GLY A 1 364 ? -9.736 -21.692 39.369 1.00 29.55 365 GLY A N 1
ATOM 2412 C CA . GLY A 1 364 ? -8.402 -22.283 39.380 1.00 32.91 365 GLY A CA 1
ATOM 2413 C C . GLY A 1 364 ? -7.955 -22.804 40.752 1.00 35.68 365 GLY A C 1
ATOM 2414 O O . GLY A 1 364 ? -6.783 -23.102 41.023 1.00 36.61 365 GLY A O 1
ATOM 2415 N N . GLY A 1 365 ? -8.919 -23.004 41.640 1.00 36.66 366 GLY A N 1
ATOM 2416 C CA . GLY A 1 365 ? -8.593 -23.514 42.942 1.00 37.59 366 GLY A CA 1
ATOM 2417 C C . GLY A 1 365 ? -7.800 -22.464 43.687 1.00 39.17 366 GLY A C 1
ATOM 2418 O O . GLY A 1 365 ? -7.902 -21.268 43.389 1.00 38.79 366 GLY A O 1
ATOM 2419 N N . GLY A 1 366 ? -6.963 -22.961 44.589 1.00 41.34 367 GLY A N 1
ATOM 2420 C CA . GLY A 1 366 ? -6.237 -22.130 45.523 1.00 42.65 367 GLY A CA 1
ATOM 2421 C C . GLY A 1 366 ? -6.764 -22.479 46.911 1.00 44.24 367 GLY A C 1
ATOM 2422 O O . GLY A 1 366 ? -7.932 -22.844 47.116 1.00 45.03 367 GLY A O 1
ATOM 2423 N N . ASN A 1 367 ? -5.901 -22.472 47.915 1.00 45.87 368 ASN A N 1
ATOM 2424 C CA . ASN A 1 367 ? -6.385 -22.765 49.257 1.00 47.34 368 ASN A CA 1
ATOM 2425 C C . ASN A 1 367 ? -7.095 -21.529 49.758 1.00 44.94 368 ASN A C 1
ATOM 2426 O O . ASN A 1 367 ? -6.947 -20.445 49.180 1.00 45.33 368 ASN A O 1
ATOM 2431 N N . PHE A 1 368 ? -7.889 -21.680 50.800 1.00 42.35 369 PHE A N 1
ATOM 2432 C CA . PHE A 1 368 ? -8.654 -20.567 51.320 1.00 43.12 369 PHE A CA 1
ATOM 2433 C C . PHE A 1 368 ? -7.841 -19.332 51.599 1.00 43.13 369 PHE A C 1
ATOM 2434 O O . PHE A 1 368 ? -8.339 -18.253 51.310 1.00 42.13 369 PHE A O 1
ATOM 2442 N N . LYS A 1 369 ? -6.601 -19.501 52.073 1.00 45.40 370 LYS A N 1
ATOM 2443 C CA . LYS A 1 369 ? -5.697 -18.394 52.385 1.00 46.19 370 LYS A CA 1
ATOM 2444 C C . LYS A 1 369 ? -5.370 -17.592 51.106 1.00 46.21 370 LYS A C 1
ATOM 2445 O O . LYS A 1 369 ? -5.478 -16.349 51.096 1.00 45.44 370 LYS A O 1
ATOM 2451 N N . LYS A 1 370 ? -5.071 -18.303 49.999 1.00 45.25 371 LYS A N 1
ATOM 2452 C CA . LYS A 1 370 ? -4.802 -17.665 48.716 1.00 45.11 371 LYS A CA 1
ATOM 2453 C C . LYS A 1 370 ? -6.070 -16.945 48.280 1.00 43.56 371 LYS A C 1
ATOM 2454 O O . LYS A 1 370 ? -6.046 -15.726 48.072 1.00 44.49 371 LYS A O 1
ATOM 2460 N N . GLN A 1 371 ? -7.201 -17.662 48.226 1.00 39.22 372 GLN A N 1
ATOM 2461 C CA . GLN A 1 371 ? -8.468 -17.085 47.824 1.00 35.63 372 GLN A CA 1
ATOM 2462 C C . GLN A 1 371 ? -8.889 -15.871 48.632 1.00 35.79 372 GLN A C 1
ATOM 2463 O O . GLN A 1 371 ? -9.469 -14.926 48.092 1.00 36.61 372 GLN A O 1
ATOM 2469 N N . PHE A 1 372 ? -8.603 -15.815 49.924 1.00 36.38 373 PHE A N 1
ATOM 2470 C CA . PHE A 1 372 ? -8.975 -14.639 50.683 1.00 38.06 373 PHE A CA 1
ATOM 2471 C C . PHE A 1 372 ? -8.054 -13.494 50.343 1.00 37.44 373 PHE A C 1
ATOM 2472 O O . PHE A 1 372 ? -8.519 -12.354 50.238 1.00 38.43 373 PHE A O 1
ATOM 2480 N N . ALA A 1 373 ? -6.772 -13.768 50.092 1.00 36.90 374 ALA A N 1
ATOM 2481 C CA . ALA A 1 373 ? -5.852 -12.722 49.688 1.00 35.03 374 ALA A CA 1
ATOM 2482 C C . ALA A 1 373 ? -6.258 -12.173 48.313 1.00 35.04 374 ALA A C 1
ATOM 2483 O O . ALA A 1 373 ? -6.242 -10.951 48.078 1.00 34.83 374 ALA A O 1
ATOM 2485 N N . ARG A 1 374 ? -6.720 -13.048 47.404 1.00 33.20 375 ARG A N 1
ATOM 2486 C CA . ARG A 1 374 ? -7.216 -12.611 46.110 1.00 32.83 375 ARG A CA 1
ATOM 2487 C C . ARG A 1 374 ? -8.407 -11.701 46.348 1.00 34.61 375 ARG A C 1
ATOM 2488 O O . ARG A 1 374 ? -8.498 -10.656 45.713 1.00 37.75 375 ARG A O 1
ATOM 2496 N N . ALA A 1 375 ? -9.286 -11.984 47.319 1.00 36.67 376 ALA A N 1
ATOM 2497 C CA . ALA A 1 375 ? -10.408 -11.095 47.624 1.00 37.60 376 ALA A CA 1
ATOM 2498 C C . ALA A 1 375 ? -9.939 -9.713 48.043 1.00 38.57 376 ALA A C 1
ATOM 2499 O O . ALA A 1 375 ? -10.547 -8.709 47.649 1.00 38.27 376 ALA A O 1
ATOM 2501 N N . ASP A 1 376 ? -8.843 -9.654 48.810 1.00 40.26 377 ASP A N 1
ATOM 2502 C CA . ASP A 1 376 ? -8.243 -8.392 49.233 1.00 42.00 377 ASP A CA 1
ATOM 2503 C C . ASP A 1 376 ? -7.684 -7.637 48.034 1.00 41.70 377 ASP A C 1
ATOM 2504 O O . ASP A 1 376 ? -7.852 -6.418 47.959 1.00 41.32 377 ASP A O 1
ATOM 2509 N N . LYS A 1 377 ? -7.031 -8.332 47.086 1.00 41.89 378 LYS A N 1
ATOM 2510 C CA . LYS A 1 377 ? -6.496 -7.699 45.877 1.00 42.49 378 LYS A CA 1
ATOM 2511 C C . LYS A 1 377 ? -7.599 -6.927 45.132 1.00 41.26 378 LYS A C 1
ATOM 2512 O O . LYS A 1 377 ? -7.376 -5.792 44.688 1.00 42.96 378 LYS A O 1
ATOM 2518 N N . TRP A 1 378 ? -8.815 -7.486 45.030 1.00 37.93 379 TRP A N 1
ATOM 2519 C CA . TRP A 1 378 ? -9.865 -6.843 44.254 1.00 35.28 379 TRP A CA 1
ATOM 2520 C C . TRP A 1 378 ? -10.674 -5.799 44.985 1.00 33.73 379 TRP A C 1
ATOM 2521 O O . TRP A 1 378 ? -11.523 -5.149 44.368 1.00 31.47 379 TRP A O 1
ATOM 2532 N N . GLY A 1 379 ? -10.441 -5.651 46.286 1.00 33.84 380 GLY A N 1
ATOM 2533 C CA . GLY A 1 379 ? -11.184 -4.692 47.096 1.00 35.47 380 GLY A CA 1
ATOM 2534 C C . GLY A 1 379 ? -12.568 -5.187 47.551 1.00 36.28 380 GLY A C 1
ATOM 2535 O O . GLY A 1 379 ? -13.467 -4.388 47.863 1.00 35.89 380 GLY A O 1
ATOM 2536 N N . ALA A 1 380 ? -12.755 -6.519 47.611 1.00 36.18 381 ALA A N 1
ATOM 2537 C CA . ALA A 1 380 ? -14.005 -7.083 48.084 1.00 34.35 381 ALA A CA 1
ATOM 2538 C C . ALA A 1 380 ? -14.193 -6.692 49.548 1.00 34.34 381 ALA A C 1
ATOM 2539 O O . ALA A 1 380 ? -13.209 -6.513 50.289 1.00 33.29 381 ALA A O 1
ATOM 2541 N N . ARG A 1 381 ? -15.457 -6.461 49.934 1.00 34.77 382 ARG A N 1
ATOM 2542 C CA . ARG A 1 381 ? -15.847 -6.159 51.317 1.00 32.54 382 ARG A CA 1
ATOM 2543 C C . ARG A 1 381 ? -16.275 -7.423 52.028 1.00 30.35 382 ARG A C 1
ATOM 2544 O O . ARG A 1 381 ? -16.059 -7.603 53.225 1.00 30.58 382 ARG A O 1
ATOM 2552 N N . VAL A 1 382 ? -16.870 -8.342 51.294 1.00 28.68 383 VAL A N 1
ATOM 2553 C CA . VAL A 1 382 ? -17.435 -9.532 51.870 1.00 28.79 383 VAL A CA 1
ATOM 2554 C C . VAL A 1 382 ? -17.042 -10.712 50.987 1.00 29.07 383 VAL A C 1
ATOM 2555 O O . VAL A 1 382 ? -16.934 -10.589 49.755 1.00 28.81 383 VAL A O 1
ATOM 2559 N N . ALA A 1 383 ? -16.851 -11.870 51.604 1.00 27.58 384 ALA A N 1
ATOM 2560 C CA . ALA A 1 383 ? -16.555 -13.095 50.885 1.00 26.70 384 ALA A CA 1
ATOM 2561 C C . ALA A 1 383 ? -17.645 -14.087 51.239 1.00 26.72 384 ALA A C 1
ATOM 2562 O O . ALA A 1 383 ? -18.067 -14.097 52.396 1.00 27.56 384 ALA A O 1
ATOM 2564 N N . VAL A 1 384 ? -18.179 -14.859 50.297 1.00 24.41 385 VAL A N 1
ATOM 2565 C CA . VAL A 1 384 ? -19.086 -15.920 50.671 1.00 21.93 385 VAL A CA 1
ATOM 2566 C C . VAL A 1 384 ? -18.293 -17.180 50.350 1.00 23.53 385 VAL A C 1
ATOM 2567 O O . VAL A 1 384 ? -17.747 -17.325 49.252 1.00 26.01 385 VAL A O 1
ATOM 2571 N N . VAL A 1 385 ? -18.143 -18.060 51.336 1.00 22.94 386 VAL A N 1
ATOM 2572 C CA . VAL A 1 385 ? -17.308 -19.261 51.323 1.00 20.78 386 VAL A CA 1
ATOM 2573 C C . VAL A 1 385 ? -18.096 -20.535 51.021 1.00 22.65 386 VAL A C 1
ATOM 2574 O O . VAL A 1 385 ? -19.218 -20.678 51.498 1.00 27.30 386 VAL A O 1
ATOM 2578 N N . LEU A 1 386 ? -17.569 -21.537 50.334 1.00 23.52 387 LEU A N 1
ATOM 2579 C CA . LEU A 1 386 ? -18.319 -22.747 50.073 1.00 24.71 387 LEU A CA 1
ATOM 2580 C C . LEU A 1 386 ? -17.422 -23.988 50.047 1.00 28.39 387 LEU A C 1
ATOM 2581 O O . LEU A 1 386 ? -16.762 -24.248 49.042 1.00 29.90 387 LEU A O 1
ATOM 2586 N N . GLY A 1 387 ? -17.289 -24.722 51.164 1.00 30.33 388 GLY A N 1
ATOM 2587 C CA . GLY A 1 387 ? -16.579 -25.999 51.207 1.00 33.55 388 GLY A CA 1
ATOM 2588 C C . GLY A 1 387 ? -17.555 -27.142 50.912 1.00 37.54 388 GLY A C 1
ATOM 2589 O O . GLY A 1 387 ? -18.717 -26.917 50.542 1.00 36.80 388 GLY A O 1
ATOM 2590 N N . GLU A 1 388 ? -17.143 -28.390 51.147 1.00 40.81 389 GLU A N 1
ATOM 2591 C CA . GLU A 1 388 ? -17.992 -29.565 50.882 1.00 44.22 389 GLU A CA 1
ATOM 2592 C C . GLU A 1 388 ? -19.187 -29.590 51.838 1.00 44.19 389 GLU A C 1
ATOM 2593 O O . GLU A 1 388 ? -20.332 -29.869 51.459 1.00 42.41 389 GLU A O 1
ATOM 2599 N N . SER A 1 389 ? -18.882 -29.261 53.098 1.00 45.02 390 SER A N 1
ATOM 2600 C CA . SER A 1 389 ? -19.850 -29.197 54.188 1.00 45.47 390 SER A CA 1
ATOM 2601 C C . SER A 1 389 ? -21.006 -28.259 53.853 1.00 43.71 390 SER A C 1
ATOM 2602 O O . SER A 1 389 ? -22.158 -28.698 53.852 1.00 45.53 390 SER A O 1
ATOM 2605 N N . GLU A 1 390 ? -20.713 -27.009 53.478 1.00 39.52 391 GLU A N 1
ATOM 2606 C CA . GLU A 1 390 ? -21.748 -26.054 53.130 1.00 35.27 391 GLU A CA 1
ATOM 2607 C C . GLU A 1 390 ? -22.592 -26.538 51.974 1.00 33.49 391 GLU A C 1
ATOM 2608 O O . GLU A 1 390 ? -23.800 -26.333 51.972 1.00 35.04 391 GLU A O 1
ATOM 2614 N N . VAL A 1 391 ? -22.001 -27.239 51.025 1.00 31.35 392 VAL A N 1
ATOM 2615 C CA . VAL A 1 391 ? -22.738 -27.721 49.886 1.00 31.63 392 VAL A CA 1
ATOM 2616 C C . VAL A 1 391 ? -23.746 -28.746 50.355 1.00 32.81 392 VAL A C 1
ATOM 2617 O O . VAL A 1 391 ? -24.917 -28.666 49.972 1.00 33.18 392 VAL A O 1
ATOM 2621 N N . ALA A 1 392 ? -23.334 -29.672 51.232 1.00 33.99 393 ALA A N 1
ATOM 2622 C CA . ALA A 1 392 ? -24.220 -30.742 51.710 1.00 32.90 393 ALA A CA 1
ATOM 2623 C C . ALA A 1 392 ? -25.289 -30.217 52.667 1.00 33.46 393 ALA A C 1
ATOM 2624 O O . ALA A 1 392 ? -26.466 -30.605 52.623 1.00 36.09 393 ALA A O 1
ATOM 2626 N N . ASN A 1 393 ? -24.926 -29.306 53.558 1.00 30.54 394 ASN A N 1
ATOM 2627 C CA . ASN A 1 393 ? -25.860 -28.741 54.516 1.00 28.59 394 ASN A CA 1
ATOM 2628 C C . ASN A 1 393 ? -26.709 -27.615 53.952 1.00 28.92 394 ASN A C 1
ATOM 2629 O O . ASN A 1 393 ? -27.512 -27.023 54.685 1.00 29.00 394 ASN A O 1
ATOM 2634 N N . GLY A 1 394 ? -26.566 -27.276 52.668 1.00 28.15 395 GLY A N 1
ATOM 2635 C CA . GLY A 1 394 ? -27.315 -26.173 52.073 1.00 26.54 395 GLY A CA 1
ATOM 2636 C C . GLY A 1 394 ? -26.934 -24.799 52.608 1.00 25.65 395 GLY A C 1
ATOM 2637 O O . GLY A 1 394 ? -27.704 -23.859 52.401 1.00 27.20 395 GLY A O 1
ATOM 2638 N N . THR A 1 395 ? -25.794 -24.627 53.284 1.00 24.66 396 THR A N 1
ATOM 2639 C CA . THR A 1 395 ? -25.379 -23.316 53.762 1.00 26.62 396 THR A CA 1
ATOM 2640 C C . THR A 1 395 ? -24.378 -22.612 52.853 1.00 28.26 396 THR A C 1
ATOM 2641 O O . THR A 1 395 ? -24.041 -23.117 51.776 1.00 32.02 396 THR A O 1
ATOM 2645 N N . ALA A 1 396 ? -23.932 -21.414 53.262 1.00 27.59 397 ALA A N 1
ATOM 2646 C CA . ALA A 1 396 ? -22.847 -20.653 52.648 1.00 25.53 397 ALA A CA 1
ATOM 2647 C C . ALA A 1 396 ? -22.261 -19.844 53.803 1.00 25.21 397 ALA A C 1
ATOM 2648 O O . ALA A 1 396 ? -23.039 -19.373 54.649 1.00 26.87 397 ALA A O 1
ATOM 2650 N N . VAL A 1 397 ? -20.944 -19.696 53.970 1.00 24.13 398 VAL A N 1
ATOM 2651 C CA . VAL A 1 397 ? -20.430 -18.879 55.088 1.00 22.87 398 VAL A CA 1
ATOM 2652 C C . VAL A 1 397 ? -20.342 -17.439 54.643 1.00 21.43 398 VAL A C 1
ATOM 2653 O O . VAL A 1 397 ? -19.811 -17.224 53.575 1.00 22.53 398 VAL A O 1
ATOM 2657 N N . VAL A 1 398 ? -20.800 -16.445 55.367 1.00 22.75 399 VAL A N 1
ATOM 2658 C CA . VAL A 1 398 ? -20.696 -15.069 54.935 1.00 25.18 399 VAL A CA 1
ATOM 2659 C C . VAL A 1 398 ? -19.638 -14.471 55.833 1.00 27.86 399 VAL A C 1
ATOM 2660 O O . VAL A 1 398 ? -19.818 -14.481 57.045 1.00 30.16 399 VAL A O 1
ATOM 2664 N N . LYS A 1 399 ? -18.515 -14.004 55.279 1.00 29.30 400 LYS A N 1
ATOM 2665 C CA . LYS A 1 399 ? -17.410 -13.452 56.040 1.00 28.96 400 LYS A CA 1
ATOM 2666 C C . LYS A 1 399 ? -17.283 -11.981 55.718 1.00 29.96 400 LYS A C 1
ATOM 2667 O O . LYS A 1 399 ? -17.064 -11.578 54.568 1.00 31.17 400 LYS A O 1
ATOM 2673 N N . ASP A 1 400 ? -17.458 -11.138 56.715 1.00 31.50 401 ASP A N 1
ATOM 2674 C CA . ASP A 1 400 ? -17.333 -9.715 56.527 1.00 33.14 401 ASP A CA 1
ATOM 2675 C C . ASP A 1 400 ? -15.860 -9.449 56.568 1.00 35.08 401 ASP A C 1
ATOM 2676 O O . ASP A 1 400 ? -15.286 -9.371 57.656 1.00 34.59 401 ASP A O 1
ATOM 2681 N N . LEU A 1 401 ? -15.259 -9.243 55.400 1.00 37.41 402 LEU A N 1
ATOM 2682 C CA . LEU A 1 401 ? -13.811 -9.095 55.309 1.00 38.69 402 LEU A CA 1
ATOM 2683 C C . LEU A 1 401 ? -13.294 -7.901 56.096 1.00 39.53 402 LEU A C 1
ATOM 2684 O O . LEU A 1 401 ? -12.195 -7.960 56.638 1.00 39.87 402 LEU A O 1
ATOM 2689 N N . ARG A 1 402 ? -14.100 -6.851 56.263 1.00 41.82 403 ARG A N 1
ATOM 2690 C CA . ARG A 1 402 ? -13.677 -5.681 57.027 1.00 42.36 403 ARG A CA 1
ATOM 2691 C C . ARG A 1 402 ? -13.445 -5.992 58.505 1.00 42.78 403 ARG A C 1
ATOM 2692 O O . ARG A 1 402 ? -12.668 -5.279 59.152 1.00 43.09 403 ARG A O 1
ATOM 2700 N N . SER A 1 403 ? -14.151 -6.980 59.086 1.00 42.72 404 SER A N 1
ATOM 2701 C CA . SER A 1 403 ? -13.975 -7.258 60.507 1.00 42.53 404 SER A CA 1
ATOM 2702 C C . SER A 1 403 ? -13.737 -8.720 60.832 1.00 42.89 404 SER A C 1
ATOM 2703 O O . SER A 1 403 ? -13.437 -9.092 61.972 1.00 45.07 404 SER A O 1
ATOM 2706 N N . GLY A 1 404 ? -13.841 -9.599 59.853 1.00 42.40 405 GLY A N 1
ATOM 2707 C CA . GLY A 1 404 ? -13.677 -11.018 60.104 1.00 43.30 405 GLY A CA 1
ATOM 2708 C C . GLY A 1 404 ? -14.967 -11.740 60.495 1.00 43.49 405 GLY A C 1
ATOM 2709 O O . GLY A 1 404 ? -15.045 -12.961 60.325 1.00 43.68 405 GLY A O 1
ATOM 2710 N N . GLU A 1 405 ? -16.011 -11.033 60.954 1.00 44.35 406 GLU A N 1
ATOM 2711 C CA . GLU A 1 405 ? -17.250 -11.650 61.431 1.00 45.71 406 GLU A CA 1
ATOM 2712 C C . GLU A 1 405 ? -17.862 -12.549 60.365 1.00 44.31 406 GLU A C 1
ATOM 2713 O O . GLU A 1 405 ? -18.287 -12.096 59.301 1.00 43.76 406 GLU A O 1
ATOM 2719 N N . GLN A 1 406 ? -17.795 -13.858 60.575 1.00 43.85 407 GLN A N 1
ATOM 2720 C CA . GLN A 1 406 ? -18.372 -14.760 59.609 1.00 44.78 407 GLN A CA 1
ATOM 2721 C C . GLN A 1 406 ? -19.484 -15.629 60.159 1.00 44.71 407 GLN A C 1
ATOM 2722 O O . GLN A 1 406 ? -19.310 -16.295 61.181 1.00 46.72 407 GLN A O 1
ATOM 2728 N N . THR A 1 407 ? -20.659 -15.629 59.534 1.00 42.96 408 THR A N 1
ATOM 2729 C CA . THR A 1 407 ? -21.773 -16.412 60.026 1.00 41.46 408 THR A CA 1
ATOM 2730 C C . THR A 1 407 ? -22.202 -17.414 58.976 1.00 40.29 408 THR A C 1
ATOM 2731 O O . THR A 1 407 ? -21.960 -17.200 57.792 1.00 43.28 408 THR A O 1
ATOM 2735 N N . ALA A 1 408 ? -22.774 -18.559 59.317 1.00 38.43 409 ALA A N 1
ATOM 2736 C CA . ALA A 1 408 ? -23.286 -19.437 58.273 1.00 35.84 409 ALA A CA 1
ATOM 2737 C C . ALA A 1 408 ? -24.734 -19.035 58.033 1.00 34.61 409 ALA A C 1
ATOM 2738 O O . ALA A 1 408 ? -25.504 -18.831 58.993 1.00 35.56 409 ALA A O 1
ATOM 2740 N N . VAL A 1 409 ? -25.095 -18.862 56.776 1.00 29.87 410 VAL A N 1
ATOM 2741 C CA . VAL A 1 409 ? -26.442 -18.509 56.460 1.00 26.58 410 VAL A CA 1
ATOM 2742 C C . VAL A 1 409 ? -26.982 -19.540 55.502 1.00 27.02 410 VAL A C 1
ATOM 2743 O O . VAL A 1 409 ? -26.233 -20.190 54.763 1.00 25.80 410 VAL A O 1
ATOM 2747 N N . ALA A 1 410 ? -28.285 -19.779 55.570 1.00 27.69 411 ALA A N 1
ATOM 2748 C CA . ALA A 1 410 ? -28.896 -20.688 54.633 1.00 29.75 411 ALA A CA 1
ATOM 2749 C C . ALA A 1 410 ? -28.779 -20.026 53.279 1.00 30.30 411 ALA A C 1
ATOM 2750 O O . ALA A 1 410 ? -28.867 -18.800 53.185 1.00 31.53 411 ALA A O 1
ATOM 2752 N N . GLN A 1 411 ? -28.609 -20.784 52.205 1.00 30.94 412 GLN A N 1
ATOM 2753 C CA . GLN A 1 411 ? -28.445 -20.170 50.893 1.00 31.51 412 GLN A CA 1
ATOM 2754 C C . GLN A 1 411 ? -29.611 -19.329 50.460 1.00 31.39 412 GLN A C 1
ATOM 2755 O O . GLN A 1 411 ? -29.418 -18.349 49.761 1.00 33.87 412 GLN A O 1
ATOM 2761 N N . ASP A 1 412 ? -30.804 -19.624 50.951 1.00 33.05 413 ASP A N 1
ATOM 2762 C CA . ASP A 1 412 ? -31.994 -18.862 50.596 1.00 33.94 413 ASP A CA 1
ATOM 2763 C C . ASP A 1 412 ? -31.977 -17.557 51.326 1.00 32.03 413 ASP A C 1
ATOM 2764 O O . ASP A 1 412 ? -32.607 -16.618 50.874 1.00 34.00 413 ASP A O 1
ATOM 2769 N N . SER A 1 413 ? -31.234 -17.447 52.408 1.00 31.90 414 SER A N 1
ATOM 2770 C CA . SER A 1 413 ? -31.185 -16.197 53.129 1.00 34.51 414 SER A CA 1
ATOM 2771 C C . SER A 1 413 ? -29.886 -15.422 52.897 1.00 34.13 414 SER A C 1
ATOM 2772 O O . SER A 1 413 ? -29.735 -14.315 53.444 1.00 35.63 414 SER A O 1
ATOM 2775 N N . VAL A 1 414 ? -28.921 -15.895 52.078 1.00 33.85 415 VAL A N 1
ATOM 2776 C CA . VAL A 1 414 ? -27.671 -15.133 51.927 1.00 31.93 415 VAL A CA 1
ATOM 2777 C C . VAL A 1 414 ? -27.852 -13.758 51.287 1.00 32.33 415 VAL A C 1
ATOM 2778 O O . VAL A 1 414 ? -27.364 -12.771 51.860 1.00 32.79 415 VAL A O 1
ATOM 2782 N N . ALA A 1 415 ? -28.638 -13.647 50.204 1.00 30.90 416 ALA A N 1
ATOM 2783 C CA . ALA A 1 415 ? -28.819 -12.378 49.520 1.00 30.97 416 ALA A CA 1
ATOM 2784 C C . ALA A 1 415 ? -29.211 -11.300 50.509 1.00 31.53 416 ALA A C 1
ATOM 2785 O O . ALA A 1 415 ? -28.471 -10.334 50.664 1.00 33.07 416 ALA A O 1
ATOM 2787 N N . ALA A 1 416 ? -30.255 -11.526 51.299 1.00 31.41 417 ALA A N 1
ATOM 2788 C CA . ALA A 1 416 ? -30.664 -10.548 52.279 1.00 31.32 417 ALA A CA 1
ATOM 2789 C C . ALA A 1 416 ? -29.542 -10.197 53.262 1.00 31.20 417 ALA A C 1
ATOM 2790 O O . ALA A 1 416 ? -29.356 -9.023 53.625 1.00 28.92 417 ALA A O 1
ATOM 2792 N N . HIS A 1 417 ? -28.716 -11.196 53.629 1.00 31.23 418 HIS A N 1
ATOM 2793 C CA . HIS A 1 417 ? -27.602 -10.919 54.529 1.00 32.36 418 HIS A CA 1
ATOM 2794 C C . HIS A 1 417 ? -26.559 -10.035 53.840 1.00 31.13 418 HIS A C 1
ATOM 2795 O O . HIS A 1 417 ? -25.937 -9.179 54.500 1.00 29.37 418 HIS A O 1
ATOM 2802 N N . LEU A 1 418 ? -26.345 -10.215 52.539 1.00 28.21 419 LEU A N 1
ATOM 2803 C CA . LEU A 1 418 ? -25.423 -9.349 51.837 1.00 27.46 419 LEU A CA 1
ATOM 2804 C C . LEU A 1 418 ? -25.998 -7.950 51.698 1.00 30.08 419 LEU A C 1
ATOM 2805 O O . LEU A 1 418 ? -25.270 -6.999 51.982 1.00 29.98 419 LEU A O 1
ATOM 2810 N N . ARG A 1 419 ? -27.288 -7.798 51.358 1.00 32.02 420 ARG A N 1
ATOM 2811 C CA . ARG A 1 419 ? -27.932 -6.489 51.242 1.00 34.53 420 ARG A CA 1
ATOM 2812 C C . ARG A 1 419 ? -27.672 -5.676 52.490 1.00 35.07 420 ARG A C 1
ATOM 2813 O O . ARG A 1 419 ? -27.199 -4.548 52.418 1.00 35.72 420 ARG A O 1
ATOM 2821 N N . THR A 1 420 ? -27.808 -6.322 53.637 1.00 35.80 421 THR A N 1
ATOM 2822 C CA . THR A 1 420 ? -27.570 -5.634 54.885 1.00 37.77 421 THR A CA 1
ATOM 2823 C C . THR A 1 420 ? -26.120 -5.184 54.943 1.00 37.93 421 THR A C 1
ATOM 2824 O O . THR A 1 420 ? -25.815 -4.036 55.249 1.00 37.04 421 THR A O 1
ATOM 2828 N N . LEU A 1 421 ? -25.210 -6.102 54.634 1.00 38.23 422 LEU A N 1
ATOM 2829 C CA . LEU A 1 421 ? -23.816 -5.791 54.790 1.00 39.17 422 LEU A CA 1
ATOM 2830 C C . LEU A 1 421 ? -23.232 -4.795 53.802 1.00 40.46 422 LEU A C 1
ATOM 2831 O O . LEU A 1 421 ? -22.232 -4.161 54.136 1.00 41.52 422 LEU A O 1
ATOM 2836 N N . LEU A 1 422 ? -23.789 -4.633 52.602 1.00 40.80 423 LEU A N 1
ATOM 2837 C CA . LEU A 1 422 ? -23.221 -3.711 51.636 1.00 40.60 423 LEU A CA 1
ATOM 2838 C C . LEU A 1 422 ? -23.893 -2.347 51.677 1.00 44.21 423 LEU A C 1
ATOM 2839 O O . LEU A 1 422 ? -23.207 -1.316 51.736 1.00 44.39 423 LEU A O 1
ATOM 2844 N N . GLY A 1 423 ? -25.222 -2.321 51.597 1.00 47.86 424 GLY A N 1
ATOM 2845 C CA . GLY A 1 423 ? -25.949 -1.069 51.575 1.00 50.92 424 GLY A CA 1
ATOM 2846 C C . GLY A 1 423 ? -27.447 -1.333 51.560 1.00 53.20 424 GLY A C 1
ATOM 2847 O O . GLY A 1 423 ? -27.995 -1.599 50.485 1.00 57.05 424 GLY A O 1
ATOM 2849 N N . ASN B 1 3 ? -20.626 17.783 -2.561 1.00 50.00 4 ASN B N 1
ATOM 2850 C CA . ASN B 1 3 ? -20.724 17.005 -1.323 1.00 49.90 4 ASN B CA 1
ATOM 2851 C C . ASN B 1 3 ? -19.794 15.802 -1.386 1.00 47.40 4 ASN B C 1
ATOM 2852 O O . ASN B 1 3 ? -19.624 15.143 -2.419 1.00 45.76 4 ASN B O 1
ATOM 2857 N N . ILE B 1 4 ? -19.092 15.603 -0.280 1.00 44.96 5 ILE B N 1
ATOM 2858 C CA . ILE B 1 4 ? -18.243 14.451 -0.111 1.00 41.90 5 ILE B CA 1
ATOM 2859 C C . ILE B 1 4 ? -19.136 13.393 0.553 1.00 39.84 5 ILE B C 1
ATOM 2860 O O . ILE B 1 4 ? -20.060 13.705 1.318 1.00 38.22 5 ILE B O 1
ATOM 2865 N N . GLN B 1 5 ? -18.955 12.129 0.238 1.00 36.64 6 GLN B N 1
ATOM 2866 C CA . GLN B 1 5 ? -19.788 11.151 0.877 1.00 36.83 6 GLN B CA 1
ATOM 2867 C C . GLN B 1 5 ? -18.967 10.216 1.742 1.00 35.50 6 GLN B C 1
ATOM 2868 O O . GLN B 1 5 ? -17.770 10.414 1.895 1.00 37.06 6 GLN B O 1
ATOM 2874 N N . ALA B 1 6 ? -19.569 9.238 2.394 1.00 35.07 7 ALA B N 1
ATOM 2875 C CA . ALA B 1 6 ? -18.848 8.373 3.308 1.00 34.61 7 ALA B CA 1
ATOM 2876 C C . ALA B 1 6 ? -18.145 7.238 2.580 1.00 33.21 7 ALA B C 1
ATOM 2877 O O . ALA B 1 6 ? -18.682 6.705 1.592 1.00 32.04 7 ALA B O 1
ATOM 2879 N N . ILE B 1 7 ? -16.950 6.876 3.070 1.00 30.89 8 ILE B N 1
ATOM 2880 C CA . ILE B 1 7 ? -16.214 5.723 2.577 1.00 31.20 8 ILE B CA 1
ATOM 2881 C C . ILE B 1 7 ? -17.194 4.547 2.613 1.00 32.08 8 ILE B C 1
ATOM 2882 O O . ILE B 1 7 ? -17.874 4.314 3.618 1.00 34.72 8 ILE B O 1
ATOM 2887 N N . ARG B 1 8 ? -17.353 3.842 1.509 1.00 32.28 9 ARG B N 1
ATOM 2888 C CA . ARG B 1 8 ? -18.294 2.762 1.475 1.00 33.05 9 ARG B CA 1
ATOM 2889 C C . ARG B 1 8 ? -17.979 1.734 2.542 1.00 29.77 9 ARG B C 1
ATOM 2890 O O . ARG B 1 8 ? -16.829 1.460 2.865 1.00 27.65 9 ARG B O 1
ATOM 2898 N N . GLY B 1 9 ? -19.053 1.268 3.148 1.00 27.98 10 GLY B N 1
ATOM 2899 C CA . GLY B 1 9 ? -18.958 0.315 4.208 1.00 25.86 10 GLY B CA 1
ATOM 2900 C C . GLY B 1 9 ? -18.573 0.944 5.534 1.00 25.38 10 GLY B C 1
ATOM 2901 O O . GLY B 1 9 ? -18.231 0.190 6.449 1.00 25.58 10 GLY B O 1
ATOM 2902 N N . MET B 1 10 ? -18.535 2.276 5.672 1.00 25.65 11 MET B N 1
ATOM 2903 C CA . MET B 1 10 ? -18.313 2.913 6.976 1.00 26.40 11 MET B CA 1
ATOM 2904 C C . MET B 1 10 ? -19.584 3.691 7.319 1.00 29.21 11 MET B C 1
ATOM 2905 O O . MET B 1 10 ? -19.975 4.652 6.643 1.00 33.49 11 MET B O 1
ATOM 2910 N N . ASN B 1 11 ? -20.278 3.286 8.376 1.00 29.66 12 ASN B N 1
ATOM 2911 C CA . ASN B 1 11 ? -21.595 3.845 8.668 1.00 29.71 12 ASN B CA 1
ATOM 2912 C C . ASN B 1 11 ? -21.611 4.934 9.703 1.00 29.00 12 ASN B C 1
ATOM 2913 O O . ASN B 1 11 ? -20.804 4.955 10.632 1.00 27.14 12 ASN B O 1
ATOM 2918 N N . ASP B 1 12 ? -22.536 5.849 9.511 1.00 28.94 13 ASP B N 1
ATOM 2919 C CA . ASP B 1 12 ? -22.854 6.843 10.527 1.00 31.60 13 ASP B CA 1
ATOM 2920 C C . ASP B 1 12 ? -24.064 6.301 11.339 1.00 31.62 13 ASP B C 1
ATOM 2921 O O . ASP B 1 12 ? -24.905 5.540 10.810 1.00 30.62 13 ASP B O 1
ATOM 2926 N N . TYR B 1 13 ? -24.176 6.617 12.628 1.00 30.02 14 TYR B N 1
ATOM 2927 C CA . TYR B 1 13 ? -25.301 6.162 13.413 1.00 27.91 14 TYR B CA 1
ATOM 2928 C C . TYR B 1 13 ? -25.948 7.445 13.849 1.00 28.50 14 TYR B C 1
ATOM 2929 O O . TYR B 1 13 ? -25.335 8.241 14.580 1.00 28.77 14 TYR B O 1
ATOM 2938 N N . LEU B 1 14 ? -27.121 7.691 13.247 1.00 27.85 15 LEU B N 1
ATOM 2939 C CA . LEU B 1 14 ? -27.867 8.927 13.454 1.00 27.08 15 LEU B CA 1
ATOM 2940 C C . LEU B 1 14 ? -28.537 9.011 14.800 1.00 27.39 15 LEU B C 1
ATOM 2941 O O . LEU B 1 14 ? -28.779 7.937 15.358 1.00 28.42 15 LEU B O 1
ATOM 2946 N N . PRO B 1 15 ? -28.925 10.212 15.288 1.00 27.43 16 PRO B N 1
ATOM 2947 C CA . PRO B 1 15 ? -29.569 10.350 16.611 1.00 28.64 16 PRO B CA 1
ATOM 2948 C C . PRO B 1 15 ? -30.611 9.289 17.026 1.00 29.98 16 PRO B C 1
ATOM 2949 O O . PRO B 1 15 ? -30.483 8.629 18.067 1.00 33.24 16 PRO B O 1
ATOM 2953 N N . GLY B 1 16 ? -31.626 9.032 16.207 1.00 29.49 17 GLY B N 1
ATOM 2954 C CA . GLY B 1 16 ? -32.621 8.035 16.573 1.00 32.14 17 GLY B CA 1
ATOM 2955 C C . GLY B 1 16 ? -32.084 6.642 16.932 1.00 32.49 17 GLY B C 1
ATOM 2956 O O . GLY B 1 16 ? -32.519 6.045 17.932 1.00 34.32 17 GLY B O 1
ATOM 2957 N N . GLU B 1 17 ? -31.100 6.162 16.161 1.00 30.34 18 GLU B N 1
ATOM 2958 C CA . GLU B 1 17 ? -30.598 4.825 16.337 1.00 30.35 18 GLU B CA 1
ATOM 2959 C C . GLU B 1 17 ? -29.485 4.712 17.379 1.00 29.13 18 GLU B C 1
ATOM 2960 O O . GLU B 1 17 ? -29.256 3.628 17.945 1.00 29.04 18 GLU B O 1
ATOM 2966 N N . THR B 1 18 ? -28.809 5.808 17.742 1.00 27.90 19 THR B N 1
ATOM 2967 C CA . THR B 1 18 ? -27.796 5.712 18.784 1.00 27.18 19 THR B CA 1
ATOM 2968 C C . THR B 1 18 ? -28.490 5.557 20.113 1.00 29.43 19 THR B C 1
ATOM 2969 O O . THR B 1 18 ? -27.975 4.934 21.044 1.00 28.78 19 THR B O 1
ATOM 2973 N N . ALA B 1 19 ? -29.705 6.110 20.197 1.00 31.17 20 ALA B N 1
ATOM 2974 C CA . ALA B 1 19 ? -30.558 5.976 21.364 1.00 30.74 20 ALA B CA 1
ATOM 2975 C C . ALA B 1 19 ? -30.713 4.524 21.764 1.00 28.90 20 ALA B C 1
ATOM 2976 O O . ALA B 1 19 ? -30.515 4.203 22.941 1.00 28.73 20 ALA B O 1
ATOM 2978 N N . ILE B 1 20 ? -30.971 3.673 20.762 1.00 27.45 21 ILE B N 1
ATOM 2979 C CA . ILE B 1 20 ? -31.083 2.234 20.950 1.00 27.15 21 ILE B CA 1
ATOM 2980 C C . ILE B 1 20 ? -29.734 1.641 21.286 1.00 26.39 21 ILE B C 1
ATOM 2981 O O . ILE B 1 20 ? -29.651 0.848 22.241 1.00 26.80 21 ILE B O 1
ATOM 2986 N N . TRP B 1 21 ? -28.680 2.081 20.562 1.00 25.33 22 TRP B N 1
ATOM 2987 C CA . TRP B 1 21 ? -27.306 1.644 20.843 1.00 22.25 22 TRP B CA 1
ATOM 2988 C C . TRP B 1 21 ? -26.861 1.917 22.278 1.00 19.33 22 TRP B C 1
ATOM 2989 O O . TRP B 1 21 ? -26.252 1.068 22.908 1.00 18.97 22 TRP B O 1
ATOM 3000 N N . GLN B 1 22 ? -27.141 3.066 22.859 1.00 18.38 23 GLN B N 1
ATOM 3001 C CA . GLN B 1 22 ? -26.798 3.320 24.238 1.00 20.88 23 GLN B CA 1
ATOM 3002 C C . GLN B 1 22 ? -27.573 2.414 25.223 1.00 23.40 23 GLN B C 1
ATOM 3003 O O . GLN B 1 22 ? -27.044 2.020 26.286 1.00 24.54 23 GLN B O 1
ATOM 3009 N N . ARG B 1 23 ? -28.829 2.020 24.924 1.00 24.40 24 ARG B N 1
ATOM 3010 C CA . ARG B 1 23 ? -29.570 1.174 25.859 1.00 25.06 24 ARG B CA 1
ATOM 3011 C C . ARG B 1 23 ? -28.939 -0.219 25.903 1.00 23.06 24 ARG B C 1
ATOM 3012 O O . ARG B 1 23 ? -28.557 -0.734 26.961 1.00 21.04 24 ARG B O 1
ATOM 3020 N N . ILE B 1 24 ? -28.720 -0.814 24.726 1.00 21.50 25 ILE B N 1
ATOM 3021 C CA . ILE B 1 24 ? -28.067 -2.109 24.663 1.00 18.39 25 ILE B CA 1
ATOM 3022 C C . ILE B 1 24 ? -26.653 -2.066 25.267 1.00 20.01 25 ILE B C 1
ATOM 3023 O O . ILE B 1 24 ? -26.282 -2.957 26.020 1.00 21.52 25 ILE B O 1
ATOM 3028 N N . GLU B 1 25 ? -25.819 -1.053 25.052 1.00 21.70 26 GLU B N 1
ATOM 3029 C CA . GLU B 1 25 ? -24.490 -1.075 25.640 1.00 23.36 26 GLU B CA 1
ATOM 3030 C C . GLU B 1 25 ? -24.565 -1.003 27.162 1.00 25.48 26 GLU B C 1
ATOM 3031 O O . GLU B 1 25 ? -23.851 -1.757 27.842 1.00 26.82 26 GLU B O 1
ATOM 3037 N N . GLY B 1 26 ? -25.440 -0.135 27.713 1.00 25.58 27 GLY B N 1
ATOM 3038 C CA . GLY B 1 26 ? -25.589 -0.010 29.153 1.00 23.24 27 GLY B CA 1
ATOM 3039 C C . GLY B 1 26 ? -25.929 -1.371 29.782 1.00 23.75 27 GLY B C 1
ATOM 3040 O O . GLY B 1 26 ? -25.347 -1.757 30.806 1.00 24.98 27 GLY B O 1
ATOM 3041 N N . THR B 1 27 ? -26.816 -2.143 29.151 1.00 20.14 28 THR B N 1
ATOM 3042 C CA . THR B 1 27 ? -27.171 -3.457 29.624 1.00 17.70 28 THR B CA 1
ATOM 3043 C C . THR B 1 27 ? -25.930 -4.351 29.630 1.00 18.30 28 THR B C 1
ATOM 3044 O O . THR B 1 27 ? -25.626 -5.041 30.614 1.00 18.47 28 THR B O 1
ATOM 3048 N N . LEU B 1 28 ? -25.132 -4.309 28.557 1.00 19.98 29 LEU B N 1
ATOM 3049 C CA . LEU B 1 28 ? -24.007 -5.235 28.424 1.00 21.93 29 LEU B CA 1
ATOM 3050 C C . LEU B 1 28 ? -22.909 -4.941 29.443 1.00 21.71 29 LEU B C 1
ATOM 3051 O O . LEU B 1 28 ? -22.370 -5.860 30.082 1.00 20.90 29 LEU B O 1
ATOM 3056 N N . LYS B 1 29 ? -22.649 -3.649 29.675 1.00 18.75 30 LYS B N 1
ATOM 3057 C CA . LYS B 1 29 ? -21.624 -3.253 30.608 1.00 18.59 30 LYS B CA 1
ATOM 3058 C C . LYS B 1 29 ? -22.029 -3.559 32.013 1.00 21.63 30 LYS B C 1
ATOM 3059 O O . LYS B 1 29 ? -21.176 -3.844 32.861 1.00 23.94 30 LYS B O 1
ATOM 3065 N N . ASN B 1 30 ? -23.338 -3.495 32.283 1.00 23.25 31 ASN B N 1
ATOM 3066 C CA . ASN B 1 30 ? -23.869 -3.802 33.615 1.00 24.25 31 ASN B CA 1
ATOM 3067 C C . ASN B 1 30 ? -23.676 -5.266 33.971 1.00 23.28 31 ASN B C 1
ATOM 3068 O O . ASN B 1 30 ? -23.087 -5.614 35.004 1.00 23.91 31 ASN B O 1
ATOM 3073 N N . VAL B 1 31 ? -24.093 -6.135 33.060 1.00 19.94 32 VAL B N 1
ATOM 3074 C CA . VAL B 1 31 ? -23.861 -7.536 33.236 1.00 18.42 32 VAL B CA 1
ATOM 3075 C C . VAL B 1 31 ? -22.373 -7.829 33.337 1.00 20.24 32 VAL B C 1
ATOM 3076 O O . VAL B 1 31 ? -22.018 -8.809 33.981 1.00 24.79 32 VAL B O 1
ATOM 3080 N N . LEU B 1 32 ? -21.451 -7.058 32.744 1.00 20.81 33 LEU B N 1
ATOM 3081 C CA . LEU B 1 32 ? -20.011 -7.361 32.922 1.00 20.83 33 LEU B CA 1
ATOM 3082 C C . LEU B 1 32 ? -19.542 -6.916 34.290 1.00 20.89 33 LEU B C 1
ATOM 3083 O O . LEU B 1 32 ? -18.688 -7.573 34.913 1.00 20.63 33 LEU B O 1
ATOM 3088 N N . GLY B 1 33 ? -20.101 -5.778 34.734 1.00 20.29 34 GLY B N 1
ATOM 3089 C CA . GLY B 1 33 ? -19.813 -5.226 36.042 1.00 21.49 34 GLY B CA 1
ATOM 3090 C C . GLY B 1 33 ? -20.159 -6.244 37.132 1.00 24.17 34 GLY B C 1
ATOM 3091 O O . GLY B 1 33 ? -19.314 -6.509 38.009 1.00 25.26 34 GLY B O 1
ATOM 3092 N N . SER B 1 34 ? -21.352 -6.895 37.058 1.00 23.03 35 SER B N 1
ATOM 3093 C CA . SER B 1 34 ? -21.762 -7.834 38.100 1.00 20.16 35 SER B CA 1
ATOM 3094 C C . SER B 1 34 ? -20.864 -9.058 38.198 1.00 22.22 35 SER B C 1
ATOM 3095 O O . SER B 1 34 ? -20.906 -9.735 39.234 1.00 24.30 35 SER B O 1
ATOM 3098 N N . TYR B 1 35 ? -20.055 -9.342 37.152 1.00 21.54 36 TYR B N 1
ATOM 3099 C CA . TYR B 1 35 ? -19.060 -10.407 37.184 1.00 19.43 36 TYR B CA 1
ATOM 3100 C C . TYR B 1 35 ? -17.687 -9.930 37.621 1.00 17.49 36 TYR B C 1
ATOM 3101 O O . TYR B 1 35 ? -16.754 -10.720 37.680 1.00 17.83 36 TYR B O 1
ATOM 3110 N N . GLY B 1 36 ? -17.506 -8.643 37.883 1.00 18.73 37 GLY B N 1
ATOM 3111 C CA . GLY B 1 36 ? -16.231 -8.088 38.337 1.00 20.25 37 GLY B CA 1
ATOM 3112 C C . GLY B 1 36 ? -15.189 -7.859 37.241 1.00 20.08 37 GLY B C 1
ATOM 3113 O O . GLY B 1 36 ? -13.991 -7.824 37.508 1.00 20.57 37 GLY B O 1
ATOM 3114 N N . TYR B 1 37 ? -15.602 -7.691 35.991 1.00 20.72 38 TYR B N 1
ATOM 3115 C CA . TYR B 1 37 ? -14.663 -7.464 34.908 1.00 22.54 38 TYR B CA 1
ATOM 3116 C C . TYR B 1 37 ? -14.329 -6.005 34.679 1.00 22.51 38 TYR B C 1
ATOM 3117 O O . TYR B 1 37 ? -15.214 -5.179 34.452 1.00 23.34 38 TYR B O 1
ATOM 3126 N N . SER B 1 38 ? -13.051 -5.685 34.621 1.00 23.25 39 SER B N 1
ATOM 3127 C CA . SER B 1 38 ? -12.581 -4.320 34.410 1.00 25.40 39 SER B CA 1
ATOM 3128 C C . SER B 1 38 ? -12.430 -3.855 32.937 1.00 25.72 39 SER B C 1
ATOM 3129 O O . SER B 1 38 ? -12.141 -4.660 32.029 1.00 27.67 39 SER B O 1
ATOM 3132 N N . GLU B 1 39 ? -12.599 -2.553 32.639 1.00 24.30 40 GLU B N 1
ATOM 3133 C CA . GLU B 1 39 ? -12.431 -2.057 31.263 1.00 22.49 40 GLU B CA 1
ATOM 3134 C C . GLU B 1 39 ? -10.970 -1.726 30.948 1.00 22.07 40 GLU B C 1
ATOM 3135 O O . GLU B 1 39 ? -10.282 -1.199 31.828 1.00 21.26 40 GLU B O 1
ATOM 3141 N N . ILE B 1 40 ? -10.470 -2.064 29.739 1.00 21.15 41 ILE B N 1
ATOM 3142 C CA . ILE B 1 40 ? -9.145 -1.648 29.265 1.00 16.72 41 ILE B CA 1
ATOM 3143 C C . ILE B 1 40 ? -9.354 -0.955 27.935 1.00 15.32 41 ILE B C 1
ATOM 3144 O O . ILE B 1 40 ? -10.134 -1.407 27.100 1.00 12.43 41 ILE B O 1
ATOM 3149 N N . ARG B 1 41 ? -8.758 0.212 27.738 1.00 18.72 42 ARG B N 1
ATOM 3150 C CA . ARG B 1 41 ? -8.878 0.930 26.456 1.00 21.43 42 ARG B CA 1
ATOM 3151 C C . ARG B 1 41 ? -7.545 0.866 25.672 1.00 21.87 42 ARG B C 1
ATOM 3152 O O . ARG B 1 41 ? -6.481 1.254 26.186 1.00 22.34 42 ARG B O 1
ATOM 3160 N N . LEU B 1 42 ? -7.588 0.384 24.420 1.00 21.78 43 LEU B N 1
ATOM 3161 C CA . LEU B 1 42 ? -6.371 0.099 23.619 1.00 22.26 43 LEU B CA 1
ATOM 3162 C C . LEU B 1 42 ? -6.294 0.909 22.322 1.00 19.35 43 LEU B C 1
ATOM 3163 O O . LEU B 1 42 ? -7.352 1.228 21.796 1.00 16.56 43 LEU B O 1
ATOM 3168 N N . PRO B 1 43 ? -5.087 1.233 21.792 1.00 20.65 44 PRO B N 1
ATOM 3169 C CA . PRO B 1 43 ? -4.965 2.062 20.583 1.00 18.60 44 PRO B CA 1
ATOM 3170 C C . PRO B 1 43 ? -5.640 1.517 19.336 1.00 17.26 44 PRO B C 1
ATOM 3171 O O . PRO B 1 43 ? -5.714 0.300 19.140 1.00 16.92 44 PRO B O 1
ATOM 3175 N N . ILE B 1 44 ? -6.131 2.435 18.496 1.00 14.61 45 ILE B N 1
ATOM 3176 C CA . ILE B 1 44 ? -6.758 2.046 17.257 1.00 14.46 45 ILE B CA 1
ATOM 3177 C C . ILE B 1 44 ? -5.691 1.527 16.282 1.00 15.56 45 ILE B C 1
ATOM 3178 O O . ILE B 1 44 ? -5.973 0.703 15.416 1.00 15.30 45 ILE B O 1
ATOM 3183 N N . VAL B 1 45 ? -4.451 2.024 16.383 1.00 18.01 46 VAL B N 1
ATOM 3184 C CA . VAL B 1 45 ? -3.387 1.664 15.463 1.00 21.30 46 VAL B CA 1
ATOM 3185 C C . VAL B 1 45 ? -2.251 0.970 16.187 1.00 22.32 46 VAL B C 1
ATOM 3186 O O . VAL B 1 45 ? -1.767 1.392 17.247 1.00 23.06 46 VAL B O 1
ATOM 3190 N N . GLU B 1 46 ? -1.815 -0.142 15.633 1.00 25.01 47 GLU B N 1
ATOM 3191 C CA . GLU B 1 46 ? -0.681 -0.869 16.183 1.00 27.55 47 GLU B CA 1
ATOM 3192 C C . GLU B 1 46 ? 0.329 -1.109 15.041 1.00 29.09 47 GLU B C 1
ATOM 3193 O O . GLU B 1 46 ? 0.101 -0.741 13.868 1.00 30.49 47 GLU B O 1
ATOM 3199 N N . GLN B 1 47 ? 1.473 -1.712 15.363 1.00 27.04 48 GLN B N 1
ATOM 3200 C CA . GLN B 1 47 ? 2.444 -2.038 14.340 1.00 24.83 48 GLN B CA 1
ATOM 3201 C C . GLN B 1 47 ? 1.971 -3.240 13.562 1.00 22.94 48 GLN B C 1
ATOM 3202 O O . GLN B 1 47 ? 1.586 -4.242 14.183 1.00 20.39 48 GLN B O 1
ATOM 3208 N N . THR B 1 48 ? 2.123 -3.203 12.242 1.00 22.79 49 THR B N 1
ATOM 3209 C CA . THR B 1 48 ? 1.743 -4.307 11.356 1.00 23.10 49 THR B CA 1
ATOM 3210 C C . THR B 1 48 ? 2.323 -5.683 11.718 1.00 24.14 49 THR B C 1
ATOM 3211 O O . THR B 1 48 ? 1.593 -6.671 11.556 1.00 26.92 49 THR B O 1
ATOM 3215 N N . PRO B 1 49 ? 3.575 -5.851 12.217 1.00 23.85 50 PRO B N 1
ATOM 3216 C CA . PRO B 1 49 ? 4.055 -7.191 12.558 1.00 22.72 50 PRO B CA 1
ATOM 3217 C C . PRO B 1 49 ? 3.265 -7.844 13.666 1.00 25.81 50 PRO B C 1
ATOM 3218 O O . PRO B 1 49 ? 3.167 -9.065 13.652 1.00 27.76 50 PRO B O 1
ATOM 3222 N N . LEU B 1 50 ? 2.642 -7.098 14.595 1.00 26.55 51 LEU B N 1
ATOM 3223 C CA . LEU B 1 50 ? 1.778 -7.694 15.623 1.00 25.83 51 LEU B CA 1
ATOM 3224 C C . LEU B 1 50 ? 0.656 -8.507 14.995 1.00 23.90 51 LEU B C 1
ATOM 3225 O O . LEU B 1 50 ? 0.439 -9.657 15.322 1.00 24.54 51 LEU B O 1
ATOM 3230 N N . PHE B 1 51 ? -0.038 -7.970 14.024 1.00 23.27 52 PHE B N 1
ATOM 3231 C CA . PHE B 1 51 ? -1.162 -8.651 13.465 1.00 24.33 52 PHE B CA 1
ATOM 3232 C C . PHE B 1 51 ? -0.683 -9.773 12.611 1.00 26.38 52 PHE B C 1
ATOM 3233 O O . PHE B 1 51 ? -1.320 -10.822 12.640 1.00 28.12 52 PHE B O 1
ATOM 3241 N N . LYS B 1 52 ? 0.466 -9.608 11.952 1.00 28.93 53 LYS B N 1
ATOM 3242 C CA . LYS B 1 52 ? 1.048 -10.674 11.131 1.00 30.96 53 LYS B CA 1
ATOM 3243 C C . LYS B 1 52 ? 1.523 -11.845 12.009 1.00 29.75 53 LYS B C 1
ATOM 3244 O O . LYS B 1 52 ? 1.254 -13.005 11.675 1.00 29.38 53 LYS B O 1
ATOM 3250 N N . ARG B 1 53 ? 2.185 -11.529 13.134 1.00 28.29 54 ARG B N 1
ATOM 3251 C CA . ARG B 1 53 ? 2.756 -12.489 14.063 1.00 29.92 54 ARG B CA 1
ATOM 3252 C C . ARG B 1 53 ? 1.675 -13.196 14.914 1.00 32.47 54 ARG B C 1
ATOM 3253 O O . ARG B 1 53 ? 1.797 -14.407 15.163 1.00 34.80 54 ARG B O 1
ATOM 3261 N N . ALA B 1 54 ? 0.626 -12.480 15.403 1.00 32.57 55 ALA B N 1
ATOM 3262 C CA . ALA B 1 54 ? -0.468 -13.048 16.209 1.00 28.10 55 ALA B CA 1
ATOM 3263 C C . ALA B 1 54 ? -1.585 -13.677 15.391 1.00 25.70 55 ALA B C 1
ATOM 3264 O O . ALA B 1 54 ? -1.849 -14.852 15.576 1.00 26.05 55 ALA B O 1
ATOM 3266 N N . ILE B 1 55 ? -2.275 -13.018 14.465 1.00 25.47 56 ILE B N 1
ATOM 3267 C CA . ILE B 1 55 ? -3.392 -13.686 13.779 1.00 26.47 56 ILE B CA 1
ATOM 3268 C C . ILE B 1 55 ? -2.858 -14.819 12.881 1.00 31.16 56 ILE B C 1
ATOM 3269 O O . ILE B 1 55 ? -3.465 -15.893 12.771 1.00 32.83 56 ILE B O 1
ATOM 3274 N N . GLY B 1 56 ? -1.736 -14.577 12.186 1.00 34.19 57 GLY B N 1
ATOM 3275 C CA . GLY B 1 56 ? -1.136 -15.533 11.267 1.00 34.55 57 GLY B CA 1
ATOM 3276 C C . GLY B 1 56 ? -1.046 -15.028 9.828 1.00 34.61 57 GLY B C 1
ATOM 3277 O O . GLY B 1 56 ? -1.992 -14.471 9.276 1.00 31.99 57 GLY B O 1
ATOM 3278 N N . GLU B 1 57 ? 0.090 -15.307 9.194 1.00 37.19 58 GLU B N 1
ATOM 3279 C CA . GLU B 1 57 ? 0.360 -14.903 7.820 1.00 40.05 58 GLU B CA 1
ATOM 3280 C C . GLU B 1 57 ? -0.595 -15.494 6.798 1.00 40.06 58 GLU B C 1
ATOM 3281 O O . GLU B 1 57 ? -1.043 -14.784 5.899 1.00 40.73 58 GLU B O 1
ATOM 3287 N N . VAL B 1 58 ? -0.905 -16.789 6.874 1.00 42.08 59 VAL B N 1
ATOM 3288 C CA . VAL B 1 58 ? -1.821 -17.370 5.892 1.00 44.51 59 VAL B CA 1
ATOM 3289 C C . VAL B 1 58 ? -3.251 -17.426 6.452 1.00 44.77 59 VAL B C 1
ATOM 3290 O O . VAL B 1 58 ? -3.802 -18.459 6.849 1.00 46.16 59 VAL B O 1
ATOM 3294 N N . THR B 1 59 ? -3.854 -16.241 6.533 1.00 44.90 60 THR B N 1
ATOM 3295 C CA . THR B 1 59 ? -5.217 -16.062 6.991 1.00 42.24 60 THR B CA 1
ATOM 3296 C C . THR B 1 59 ? -5.845 -14.996 6.094 1.00 41.78 60 THR B C 1
ATOM 3297 O O . THR B 1 59 ? -5.158 -14.122 5.578 1.00 37.22 60 THR B O 1
ATOM 3301 N N . ASP B 1 60 ? -7.156 -15.007 5.880 1.00 43.79 61 ASP B N 1
ATOM 3302 C CA . ASP B 1 60 ? -7.844 -13.979 5.113 1.00 44.50 61 ASP B CA 1
ATOM 3303 C C . ASP B 1 60 ? -7.680 -12.593 5.693 1.00 43.90 61 ASP B C 1
ATOM 3304 O O . ASP B 1 60 ? -7.598 -11.627 4.942 1.00 44.17 61 ASP B O 1
ATOM 3309 N N . VAL B 1 61 ? -7.637 -12.473 7.023 1.00 43.23 62 VAL B N 1
ATOM 3310 C CA . VAL B 1 61 ? -7.416 -11.177 7.672 1.00 43.75 62 VAL B CA 1
ATOM 3311 C C . VAL B 1 61 ? -6.061 -10.583 7.238 1.00 43.40 62 VAL B C 1
ATOM 3312 O O . VAL B 1 61 ? -6.014 -9.452 6.724 1.00 44.18 62 VAL B O 1
ATOM 3316 N N . VAL B 1 62 ? -4.964 -11.336 7.410 1.00 41.52 63 VAL B N 1
ATOM 3317 C CA . VAL B 1 62 ? -3.652 -10.815 7.079 1.00 42.04 63 VAL B CA 1
ATOM 3318 C C . VAL B 1 62 ? -3.469 -10.851 5.552 1.00 43.43 63 VAL B C 1
ATOM 3319 O O . VAL B 1 62 ? -3.110 -9.820 4.960 1.00 42.93 63 VAL B O 1
ATOM 3323 N N . GLU B 1 63 ? -3.779 -11.981 4.900 1.00 43.58 64 GLU B N 1
ATOM 3324 C CA . GLU B 1 63 ? -3.732 -12.101 3.442 1.00 44.01 64 GLU B CA 1
ATOM 3325 C C . GLU B 1 63 ? -4.477 -11.011 2.683 1.00 43.22 64 GLU B C 1
ATOM 3326 O O . GLU B 1 63 ? -3.955 -10.570 1.669 1.00 44.45 64 GLU B O 1
ATOM 3332 N N . LYS B 1 64 ? -5.682 -10.576 3.079 1.00 42.02 65 LYS B N 1
ATOM 3333 C CA . LYS B 1 64 ? -6.381 -9.602 2.259 1.00 41.04 65 LYS B CA 1
ATOM 3334 C C . LYS B 1 64 ? -7.226 -8.540 2.985 1.00 39.66 65 LYS B C 1
ATOM 3335 O O . LYS B 1 64 ? -7.876 -7.722 2.310 1.00 41.02 65 LYS B O 1
ATOM 3341 N N . GLU B 1 65 ? -7.235 -8.430 4.316 1.00 34.43 66 GLU B N 1
ATOM 3342 C CA . GLU B 1 65 ? -8.211 -7.527 4.895 1.00 31.56 66 GLU B CA 1
ATOM 3343 C C . GLU B 1 65 ? -7.695 -6.315 5.613 1.00 28.68 66 GLU B C 1
ATOM 3344 O O . GLU B 1 65 ? -8.422 -5.342 5.787 1.00 25.63 66 GLU B O 1
ATOM 3350 N N . MET B 1 66 ? -6.456 -6.298 6.047 1.00 27.32 67 MET B N 1
ATOM 3351 C CA . MET B 1 66 ? -5.979 -5.206 6.880 1.00 26.64 67 MET B CA 1
ATOM 3352 C C . MET B 1 66 ? -5.821 -3.832 6.214 1.00 26.76 67 MET B C 1
ATOM 3353 O O . MET B 1 66 ? -5.555 -3.752 5.013 1.00 26.49 67 MET B O 1
ATOM 3358 N N . TYR B 1 67 ? -6.002 -2.736 6.977 1.00 25.11 68 TYR B N 1
ATOM 3359 C CA . TYR B 1 67 ? -5.751 -1.388 6.509 1.00 22.79 68 TYR B CA 1
ATOM 3360 C C . TYR B 1 67 ? -4.376 -1.010 7.024 1.00 26.63 68 TYR B C 1
ATOM 3361 O O . TYR B 1 67 ? -4.172 -0.647 8.197 1.00 25.82 68 TYR B O 1
ATOM 3370 N N . THR B 1 68 ? -3.400 -1.160 6.138 1.00 29.72 69 THR B N 1
ATOM 3371 C CA . THR B 1 68 ? -2.017 -0.881 6.491 1.00 30.61 69 THR B CA 1
ATOM 3372 C C . THR B 1 68 ? -1.555 0.383 5.759 1.00 29.55 69 THR B C 1
ATOM 3373 O O . THR B 1 68 ? -2.069 0.712 4.680 1.00 32.05 69 THR B O 1
ATOM 3377 N N . PHE B 1 69 ? -0.612 1.128 6.312 1.00 26.48 70 PHE B N 1
ATOM 3378 C CA . PHE B 1 69 ? -0.100 2.315 5.677 1.00 25.60 70 PHE B CA 1
ATOM 3379 C C . PHE B 1 69 ? 1.255 2.638 6.282 1.00 27.25 70 PHE B C 1
ATOM 3380 O O . PHE B 1 69 ? 1.665 2.134 7.343 1.00 25.01 70 PHE B O 1
ATOM 3388 N N . GLU B 1 70 ? 2.013 3.420 5.530 1.00 31.00 71 GLU B N 1
ATOM 3389 C CA . GLU B 1 70 ? 3.400 3.722 5.861 1.00 33.43 71 GLU B CA 1
ATOM 3390 C C . GLU B 1 70 ? 3.410 5.011 6.681 1.00 32.74 71 GLU B C 1
ATOM 3391 O O . GLU B 1 70 ? 2.736 5.997 6.338 1.00 32.83 71 GLU B O 1
ATOM 3397 N N . ASP B 1 71 ? 4.109 5.006 7.797 1.00 31.30 72 ASP B N 1
ATOM 3398 C CA . ASP B 1 71 ? 4.149 6.190 8.600 1.00 32.79 72 ASP B CA 1
ATOM 3399 C C . ASP B 1 71 ? 5.275 7.108 8.128 1.00 35.56 72 ASP B C 1
ATOM 3400 O O . ASP B 1 71 ? 6.219 6.672 7.465 1.00 37.82 72 ASP B O 1
ATOM 3405 N N . ARG B 1 72 ? 5.240 8.382 8.561 1.00 37.74 73 ARG B N 1
ATOM 3406 C CA . ARG B 1 72 ? 6.267 9.395 8.314 1.00 37.94 73 ARG B CA 1
ATOM 3407 C C . ARG B 1 72 ? 7.649 8.937 8.784 1.00 39.03 73 ARG B C 1
ATOM 3408 O O . ARG B 1 72 ? 8.565 9.748 8.736 1.00 41.92 73 ARG B O 1
ATOM 3416 N N . ASN B 1 73 ? 7.860 7.740 9.348 1.00 38.49 74 ASN B N 1
ATOM 3417 C CA . ASN B 1 73 ? 9.218 7.334 9.637 1.00 39.47 74 ASN B CA 1
ATOM 3418 C C . ASN B 1 73 ? 9.461 5.942 9.075 1.00 38.75 74 ASN B C 1
ATOM 3419 O O . ASN B 1 73 ? 10.241 5.132 9.581 1.00 39.79 74 ASN B O 1
ATOM 3424 N N . GLY B 1 74 ? 8.732 5.582 8.022 1.00 37.35 75 GLY B N 1
ATOM 3425 C CA . GLY B 1 74 ? 8.943 4.314 7.346 1.00 36.47 75 GLY B CA 1
ATOM 3426 C C . GLY B 1 74 ? 8.177 3.159 7.946 1.00 35.58 75 GLY B C 1
ATOM 3427 O O . GLY B 1 74 ? 7.803 2.246 7.216 1.00 36.78 75 GLY B O 1
ATOM 3428 N N . ASP B 1 75 ? 7.945 3.191 9.254 1.00 35.65 76 ASP B N 1
ATOM 3429 C CA . ASP B 1 75 ? 7.178 2.186 10.011 1.00 33.24 76 ASP B CA 1
ATOM 3430 C C . ASP B 1 75 ? 5.826 1.900 9.402 1.00 30.45 76 ASP B C 1
ATOM 3431 O O . ASP B 1 75 ? 5.097 2.857 9.110 1.00 29.31 76 ASP B O 1
ATOM 3436 N N . SER B 1 76 ? 5.496 0.626 9.172 1.00 29.12 77 SER B N 1
ATOM 3437 C CA . SER B 1 76 ? 4.152 0.312 8.725 1.00 28.19 77 SER B CA 1
ATOM 3438 C C . SER B 1 76 ? 3.258 0.199 9.962 1.00 27.57 77 SER B C 1
ATOM 3439 O O . SER B 1 76 ? 3.655 -0.228 11.075 1.00 25.55 77 SER B O 1
ATOM 3442 N N . LEU B 1 77 ? 2.082 0.771 9.769 1.00 26.23 78 LEU B N 1
ATOM 3443 C CA . LEU B 1 77 ? 1.083 0.823 10.798 1.00 25.40 78 LEU B CA 1
ATOM 3444 C C . LEU B 1 77 ? -0.185 0.167 10.279 1.00 27.27 78 LEU B C 1
ATOM 3445 O O . LEU B 1 77 ? -0.513 0.335 9.094 1.00 27.24 78 LEU B O 1
ATOM 3450 N N . THR B 1 78 ? -0.907 -0.556 11.138 1.00 28.29 79 THR B N 1
ATOM 3451 C CA . THR B 1 78 ? -2.167 -1.117 10.720 1.00 28.78 79 THR B CA 1
ATOM 3452 C C . THR B 1 78 ? -3.297 -0.775 11.698 1.00 27.53 79 THR B C 1
ATOM 3453 O O . THR B 1 78 ? -3.135 -0.809 12.925 1.00 25.03 79 THR B O 1
ATOM 3457 N N . LEU B 1 79 ? -4.431 -0.329 11.134 1.00 26.40 80 LEU B N 1
ATOM 3458 C CA . LEU B 1 79 ? -5.700 -0.160 11.828 1.00 20.61 80 LEU B CA 1
ATOM 3459 C C . LEU B 1 79 ? -6.184 -1.548 12.188 1.00 20.40 80 LEU B C 1
ATOM 3460 O O . LEU B 1 79 ? -6.348 -2.418 11.312 1.00 20.20 80 LEU B O 1
ATOM 3465 N N . ARG B 1 80 ? -6.332 -1.746 13.491 1.00 18.26 81 ARG B N 1
ATOM 3466 C CA . ARG B 1 80 ? -6.714 -3.031 14.036 1.00 18.42 81 ARG B CA 1
ATOM 3467 C C . ARG B 1 80 ? -7.937 -3.724 13.396 1.00 17.85 81 ARG B C 1
ATOM 3468 O O . ARG B 1 80 ? -8.962 -3.095 13.133 1.00 18.48 81 ARG B O 1
ATOM 3476 N N . PRO B 1 81 ? -7.835 -5.026 13.077 1.00 18.97 82 PRO B N 1
ATOM 3477 C CA . PRO B 1 81 ? -8.949 -5.785 12.484 1.00 18.58 82 PRO B CA 1
ATOM 3478 C C . PRO B 1 81 ? -9.665 -6.615 13.539 1.00 19.46 82 PRO B C 1
ATOM 3479 O O . PRO B 1 81 ? -10.745 -7.138 13.279 1.00 18.83 82 PRO B O 1
ATOM 3483 N N . GLU B 1 82 ? -9.021 -6.785 14.707 1.00 19.88 83 GLU B N 1
ATOM 3484 C CA . GLU B 1 82 ? -9.557 -7.435 15.885 1.00 21.27 83 GLU B CA 1
ATOM 3485 C C . GLU B 1 82 ? -8.777 -6.904 17.079 1.00 21.53 83 GLU B C 1
ATOM 3486 O O . GLU B 1 82 ? -7.733 -6.290 16.882 1.00 23.68 83 GLU B O 1
ATOM 3492 N N . GLY B 1 83 ? -9.191 -7.127 18.319 1.00 21.32 84 GLY B N 1
ATOM 3493 C CA . GLY B 1 83 ? -8.566 -6.471 19.451 1.00 18.98 84 GLY B CA 1
ATOM 3494 C C . GLY B 1 83 ? -7.779 -7.334 20.407 1.00 20.46 84 GLY B C 1
ATOM 3495 O O . GLY B 1 83 ? -7.074 -6.808 21.279 1.00 22.80 84 GLY B O 1
ATOM 3496 N N . THR B 1 84 ? -7.827 -8.647 20.272 1.00 20.14 85 THR B N 1
ATOM 3497 C CA . THR B 1 84 ? -7.060 -9.519 21.145 1.00 20.95 85 THR B CA 1
ATOM 3498 C C . THR B 1 84 ? -5.536 -9.246 21.091 1.00 21.71 85 THR B C 1
ATOM 3499 O O . THR B 1 84 ? -4.872 -9.092 22.126 1.00 23.82 85 THR B O 1
ATOM 3503 N N . ALA B 1 85 ? -4.962 -9.146 19.890 1.00 19.57 86 ALA B N 1
ATOM 3504 C CA . ALA B 1 85 ? -3.543 -8.932 19.732 1.00 17.61 86 ALA B CA 1
ATOM 3505 C C . ALA B 1 85 ? -3.098 -7.696 20.490 1.00 18.15 86 ALA B C 1
ATOM 3506 O O . ALA B 1 85 ? -2.148 -7.755 21.275 1.00 17.40 86 ALA B O 1
ATOM 3508 N N . GLY B 1 86 ? -3.868 -6.605 20.334 1.00 18.33 87 GLY B N 1
ATOM 3509 C CA . GLY B 1 86 ? -3.596 -5.335 20.999 1.00 20.34 87 GLY B CA 1
ATOM 3510 C C . GLY B 1 86 ? -3.623 -5.478 22.518 1.00 23.37 87 GLY B C 1
ATOM 3511 O O . GLY B 1 86 ? -2.808 -4.900 23.255 1.00 22.44 87 GLY B O 1
ATOM 3512 N N . CYS B 1 87 ? -4.555 -6.320 22.980 1.00 25.26 88 CYS B N 1
ATOM 3513 C CA . CYS B 1 87 ? -4.733 -6.592 24.396 1.00 25.73 88 CYS B CA 1
ATOM 3514 C C . CYS B 1 87 ? -3.519 -7.285 24.990 1.00 22.77 88 CYS B C 1
ATOM 3515 O O . CYS B 1 87 ? -2.891 -6.762 25.921 1.00 21.45 88 CYS B O 1
ATOM 3518 N N . VAL B 1 88 ? -3.152 -8.442 24.437 1.00 21.65 89 VAL B N 1
ATOM 3519 C CA . VAL B 1 88 ? -1.945 -9.168 24.836 1.00 20.35 89 VAL B CA 1
ATOM 3520 C C . VAL B 1 88 ? -0.716 -8.239 24.846 1.00 21.50 89 VAL B C 1
ATOM 3521 O O . VAL B 1 88 ? 0.036 -8.185 25.824 1.00 20.03 89 VAL B O 1
ATOM 3525 N N . ARG B 1 89 ? -0.571 -7.456 23.766 1.00 21.56 90 ARG B N 1
ATOM 3526 C CA . ARG B 1 89 ? 0.516 -6.518 23.590 1.00 22.63 90 ARG B CA 1
ATOM 3527 C C . ARG B 1 89 ? 0.629 -5.511 24.716 1.00 24.31 90 ARG B C 1
ATOM 3528 O O . ARG B 1 89 ? 1.730 -5.236 25.219 1.00 25.02 90 ARG B O 1
ATOM 3536 N N . ALA B 1 90 ? -0.503 -4.930 25.108 1.00 24.97 91 ALA B N 1
ATOM 3537 C CA . ALA B 1 90 ? -0.506 -3.980 26.213 1.00 25.77 91 ALA B CA 1
ATOM 3538 C C . ALA B 1 90 ? -0.266 -4.655 27.544 1.00 25.46 91 ALA B C 1
ATOM 3539 O O . ALA B 1 90 ? 0.322 -4.059 28.453 1.00 25.07 91 ALA B O 1
ATOM 3541 N N . GLY B 1 91 ? -0.706 -5.903 27.641 1.00 25.34 92 GLY B N 1
ATOM 3542 C CA . GLY B 1 91 ? -0.550 -6.684 28.835 1.00 26.41 92 GLY B CA 1
ATOM 3543 C C . GLY B 1 91 ? 0.919 -6.974 29.072 1.00 28.14 92 GLY B C 1
ATOM 3544 O O . GLY B 1 91 ? 1.401 -6.772 30.201 1.00 29.44 92 GLY B O 1
ATOM 3545 N N . ILE B 1 92 ? 1.610 -7.441 28.017 1.00 28.54 93 ILE B N 1
ATOM 3546 C CA . ILE B 1 92 ? 3.053 -7.699 28.037 1.00 27.70 93 ILE B CA 1
ATOM 3547 C C . ILE B 1 92 ? 3.784 -6.380 28.312 1.00 28.62 93 ILE B C 1
ATOM 3548 O O . ILE B 1 92 ? 4.501 -6.290 29.322 1.00 28.56 93 ILE B O 1
ATOM 3553 N N . GLU B 1 93 ? 3.538 -5.349 27.472 1.00 26.60 94 GLU B N 1
ATOM 3554 C CA . GLU B 1 93 ? 4.198 -4.058 27.605 1.00 26.46 94 GLU B CA 1
ATOM 3555 C C . GLU B 1 93 ? 4.100 -3.453 29.008 1.00 26.51 94 GLU B C 1
ATOM 3556 O O . GLU B 1 93 ? 5.041 -2.900 29.569 1.00 27.23 94 GLU B O 1
ATOM 3562 N N . HIS B 1 94 ? 2.945 -3.546 29.640 1.00 26.81 95 HIS B N 1
ATOM 3563 C CA . HIS B 1 94 ? 2.745 -2.871 30.899 1.00 25.03 95 HIS B CA 1
ATOM 3564 C C . HIS B 1 94 ? 3.075 -3.644 32.114 1.00 26.30 95 HIS B C 1
ATOM 3565 O O . HIS B 1 94 ? 3.089 -3.048 33.187 1.00 25.53 95 HIS B O 1
ATOM 3572 N N . GLY B 1 95 ? 3.267 -4.944 31.949 1.00 29.25 96 GLY B N 1
ATOM 3573 C CA . GLY B 1 95 ? 3.524 -5.831 33.076 1.00 33.50 96 GLY B CA 1
ATOM 3574 C C . GLY B 1 95 ? 2.254 -6.390 33.724 1.00 35.98 96 GLY B C 1
ATOM 3575 O O . GLY B 1 95 ? 2.294 -6.925 34.834 1.00 38.05 96 GLY B O 1
ATOM 3576 N N . LEU B 1 96 ? 1.116 -6.391 33.037 1.00 35.83 97 LEU B N 1
ATOM 3577 C CA . LEU B 1 96 ? -0.100 -6.817 33.683 1.00 36.11 97 LEU B CA 1
ATOM 3578 C C . LEU B 1 96 ? -0.251 -8.298 33.677 1.00 37.13 97 LEU B C 1
ATOM 3579 O O . LEU B 1 96 ? -1.150 -8.768 34.355 1.00 40.85 97 LEU B O 1
ATOM 3584 N N . LEU B 1 97 ? 0.529 -9.078 32.941 1.00 37.22 98 LEU B N 1
ATOM 3585 C CA . LEU B 1 97 ? 0.141 -10.466 32.838 1.00 39.00 98 LEU B CA 1
ATOM 3586 C C . LEU B 1 97 ? 0.967 -11.505 33.532 1.00 41.18 98 LEU B C 1
ATOM 3587 O O . LEU B 1 97 ? 0.492 -12.631 33.709 1.00 44.12 98 LEU B O 1
ATOM 3592 N N . TYR B 1 98 ? 2.198 -11.226 33.928 1.00 43.34 99 TYR B N 1
ATOM 3593 C CA . TYR B 1 98 ? 3.002 -12.318 34.466 1.00 45.03 99 TYR B CA 1
ATOM 3594 C C . TYR B 1 98 ? 2.595 -12.626 35.889 1.00 44.20 99 TYR B C 1
ATOM 3595 O O . TYR B 1 98 ? 2.592 -11.735 36.743 1.00 42.58 99 TYR B O 1
ATOM 3604 N N . ASN B 1 99 ? 2.282 -13.900 36.113 1.00 44.00 100 ASN B N 1
ATOM 3605 C CA . ASN B 1 99 ? 1.870 -14.401 37.423 1.00 45.49 100 ASN B CA 1
ATOM 3606 C C . ASN B 1 99 ? 0.694 -13.602 38.000 1.00 43.81 100 ASN B C 1
ATOM 3607 O O . ASN B 1 99 ? 0.645 -13.264 39.192 1.00 43.04 100 ASN B O 1
ATOM 3612 N N . GLN B 1 100 ? -0.258 -13.240 37.125 1.00 40.78 101 GLN B N 1
ATOM 3613 C CA . GLN B 1 100 ? -1.391 -12.420 37.502 1.00 36.99 101 GLN B CA 1
ATOM 3614 C C . GLN B 1 100 ? -2.617 -12.922 36.771 1.00 34.53 101 GLN B C 1
ATOM 3615 O O . GLN B 1 100 ? -2.526 -13.662 35.784 1.00 32.82 101 GLN B O 1
ATOM 3621 N N . GLU B 1 101 ? -3.770 -12.560 37.310 1.00 33.77 102 GLU B N 1
ATOM 3622 C CA . GLU B 1 101 ? -5.049 -12.950 36.751 1.00 31.62 102 GLU B CA 1
ATOM 3623 C C . GLU B 1 101 ? -5.628 -11.625 36.361 1.00 29.35 102 GLU B C 1
ATOM 3624 O O . GLU B 1 101 ? -5.464 -10.651 37.122 1.00 27.31 102 GLU B O 1
ATOM 3630 N N . GLN B 1 102 ? -6.220 -11.596 35.180 1.00 26.38 103 GLN B N 1
ATOM 3631 C CA . GLN B 1 102 ? -6.865 -10.406 34.682 1.00 26.80 103 GLN B CA 1
ATOM 3632 C C . GLN B 1 102 ? -8.208 -10.804 34.071 1.00 28.53 103 GLN B C 1
ATOM 3633 O O . GLN B 1 102 ? -8.305 -11.844 33.396 1.00 27.19 103 GLN B O 1
ATOM 3639 N N . ARG B 1 103 ? -9.272 -10.028 34.347 1.00 28.83 104 ARG B N 1
ATOM 3640 C CA . ARG B 1 103 ? -10.609 -10.259 33.792 1.00 27.36 104 ARG B CA 1
ATOM 3641 C C . ARG B 1 103 ? -10.981 -8.927 33.168 1.00 26.82 104 ARG B C 1
ATOM 3642 O O . ARG B 1 103 ? -11.277 -7.969 33.906 1.00 28.49 104 ARG B O 1
ATOM 3650 N N . LEU B 1 104 ? -10.887 -8.837 31.835 1.00 23.34 105 LEU B N 1
ATOM 3651 C CA . LEU B 1 104 ? -10.982 -7.558 31.145 1.00 19.15 105 LEU B CA 1
ATOM 3652 C C . LEU B 1 104 ? -11.978 -7.554 30.015 1.00 15.61 105 LEU B C 1
ATOM 3653 O O . LEU B 1 104 ? -12.261 -8.626 29.460 1.00 16.28 105 LEU B O 1
ATOM 3658 N N . TRP B 1 105 ? -12.478 -6.378 29.667 1.00 10.96 106 TRP B N 1
ATOM 3659 C CA . TRP B 1 105 ? -13.332 -6.264 28.513 1.00 11.39 106 TRP B CA 1
ATOM 3660 C C . TRP B 1 105 ? -12.981 -4.969 27.772 1.00 11.70 106 TRP B C 1
ATOM 3661 O O . TRP B 1 105 ? -12.362 -4.064 28.349 1.00 9.43 106 TRP B O 1
ATOM 3672 N N . TYR B 1 106 ? -13.353 -4.870 26.497 1.00 12.35 107 TYR B N 1
ATOM 3673 C CA . TYR B 1 106 ? -13.047 -3.703 25.676 1.00 15.88 107 TYR B CA 1
ATOM 3674 C C . TYR B 1 106 ? -14.145 -3.508 24.630 1.00 17.92 107 TYR B C 1
ATOM 3675 O O . TYR B 1 106 ? -14.768 -4.466 24.138 1.00 19.65 107 TYR B O 1
ATOM 3684 N N . ILE B 1 107 ? -14.393 -2.271 24.248 1.00 19.29 108 ILE B N 1
ATOM 3685 C CA . ILE B 1 107 ? -15.408 -1.952 23.239 1.00 20.02 108 ILE B CA 1
ATOM 3686 C C . ILE B 1 107 ? -14.783 -0.900 22.302 1.00 20.44 108 ILE B C 1
ATOM 3687 O O . ILE B 1 107 ? -14.062 0.012 22.762 1.00 22.05 108 ILE B O 1
ATOM 3692 N N . GLY B 1 108 ? -14.984 -1.007 20.996 1.00 17.74 109 GLY B N 1
ATOM 3693 C CA . GLY B 1 108 ? -14.479 0.015 20.113 1.00 16.70 109 GLY B CA 1
ATOM 3694 C C . GLY B 1 108 ? -14.597 -0.441 18.682 1.00 17.90 109 GLY B C 1
ATOM 3695 O O . GLY B 1 108 ? -15.208 -1.490 18.399 1.00 18.99 109 GLY B O 1
ATOM 3696 N N . PRO B 1 109 ? -14.093 0.382 17.748 1.00 16.76 110 PRO B N 1
ATOM 3697 C CA . PRO B 1 109 ? -14.164 0.012 16.346 1.00 15.56 110 PRO B CA 1
ATOM 3698 C C . PRO B 1 109 ? -13.035 -0.891 15.921 1.00 15.89 110 PRO B C 1
ATOM 3699 O O . PRO B 1 109 ? -11.949 -0.766 16.478 1.00 18.59 110 PRO B O 1
ATOM 3703 N N . MET B 1 110 ? -13.321 -1.845 15.050 1.00 15.04 111 MET B N 1
ATOM 3704 C CA . MET B 1 110 ? -12.302 -2.618 14.380 1.00 17.70 111 MET B CA 1
ATOM 3705 C C . MET B 1 110 ? -12.438 -2.281 12.884 1.00 19.81 111 MET B C 1
ATOM 3706 O O . MET B 1 110 ? -13.484 -1.777 12.443 1.00 22.16 111 MET B O 1
ATOM 3711 N N . PHE B 1 111 ? -11.425 -2.513 12.038 1.00 20.39 112 PHE B N 1
ATOM 3712 C CA . PHE B 1 111 ? -11.513 -2.186 10.615 1.00 18.83 112 PHE B CA 1
ATOM 3713 C C . PHE B 1 111 ? -11.104 -3.359 9.726 1.00 18.71 112 PHE B C 1
ATOM 3714 O O . PHE B 1 111 ? -10.093 -4.008 9.987 1.00 21.46 112 PHE B O 1
ATOM 3722 N N . ARG B 1 112 ? -11.851 -3.714 8.697 1.00 17.33 113 ARG B N 1
ATOM 3723 C CA . ARG B 1 112 ? -11.431 -4.747 7.791 1.00 18.74 113 ARG B CA 1
ATOM 3724 C C . ARG B 1 112 ? -11.915 -4.387 6.395 1.00 23.91 113 ARG B C 1
ATOM 3725 O O . ARG B 1 112 ? -13.063 -3.977 6.154 1.00 24.57 113 ARG B O 1
ATOM 3733 N N . HIS B 1 113 ? -11.022 -4.482 5.415 1.00 27.50 114 HIS B N 1
ATOM 3734 C CA . HIS B 1 113 ? -11.354 -4.200 4.032 1.00 32.10 114 HIS B CA 1
ATOM 3735 C C . HIS B 1 113 ? -12.036 -5.403 3.405 1.00 34.86 114 HIS B C 1
ATOM 3736 O O . HIS B 1 113 ? -11.433 -6.176 2.657 1.00 34.70 114 HIS B O 1
ATOM 3743 N N . GLU B 1 114 ? -13.306 -5.593 3.721 1.00 39.75 115 GLU B N 1
ATOM 3744 C CA . GLU B 1 114 ? -14.056 -6.652 3.081 1.00 44.08 115 GLU B CA 1
ATOM 3745 C C . GLU B 1 114 ? -15.113 -6.016 2.197 1.00 48.24 115 GLU B C 1
ATOM 3746 O O . GLU B 1 114 ? -15.457 -4.850 2.402 1.00 48.49 115 GLU B O 1
ATOM 3752 N N . ARG B 1 115 ? -15.634 -6.737 1.197 1.00 52.82 116 ARG B N 1
ATOM 3753 C CA . ARG B 1 115 ? -16.725 -6.211 0.393 1.00 56.80 116 ARG B CA 1
ATOM 3754 C C . ARG B 1 115 ? -17.967 -6.093 1.267 1.00 58.21 116 ARG B C 1
ATOM 3755 O O . ARG B 1 115 ? -18.435 -7.100 1.813 1.00 57.95 116 ARG B O 1
ATOM 3763 N N . PRO B 1 116 ? -18.500 -4.877 1.404 1.00 61.42 117 PRO B N 1
ATOM 3764 C CA . PRO B 1 116 ? -19.680 -4.697 2.244 1.00 63.93 117 PRO B CA 1
ATOM 3765 C C . PRO B 1 116 ? -20.952 -5.373 1.728 1.00 66.25 117 PRO B C 1
ATOM 3766 O O . PRO B 1 116 ? -21.363 -5.200 0.566 1.00 66.12 117 PRO B O 1
ATOM 3770 N N . GLN B 1 117 ? -21.558 -6.152 2.640 1.00 67.68 118 GLN B N 1
ATOM 3771 C CA . GLN B 1 117 ? -22.867 -6.792 2.481 1.00 67.79 118 GLN B CA 1
ATOM 3772 C C . GLN B 1 117 ? -23.539 -6.687 3.856 1.00 67.84 118 GLN B C 1
ATOM 3773 O O . GLN B 1 117 ? -22.801 -6.718 4.841 1.00 69.66 118 GLN B O 1
ATOM 3779 N N . LYS B 1 118 ? -24.877 -6.626 3.972 1.00 66.75 119 LYS B N 1
ATOM 3780 C CA . LYS B 1 118 ? -25.595 -6.383 5.243 1.00 67.21 119 LYS B CA 1
ATOM 3781 C C . LYS B 1 118 ? -24.932 -6.694 6.609 1.00 65.52 119 LYS B C 1
ATOM 3782 O O . LYS B 1 118 ? -24.855 -5.816 7.475 1.00 64.84 119 LYS B O 1
ATOM 3788 N N . GLY B 1 119 ? -24.460 -7.913 6.862 1.00 62.52 120 GLY B N 1
ATOM 3789 C CA . GLY B 1 119 ? -23.841 -8.165 8.142 1.00 58.90 120 GLY B CA 1
ATOM 3790 C C . GLY B 1 119 ? -22.407 -7.668 8.190 1.00 56.77 120 GLY B C 1
ATOM 3791 O O . GLY B 1 119 ? -21.959 -7.306 9.275 1.00 57.28 120 GLY B O 1
ATOM 3792 N N . ARG B 1 120 ? -21.652 -7.703 7.080 1.00 54.58 121 ARG B N 1
ATOM 3793 C CA . ARG B 1 120 ? -20.246 -7.303 7.096 1.00 52.42 121 ARG B CA 1
ATOM 3794 C C . ARG B 1 120 ? -19.936 -5.846 6.715 1.00 50.06 121 ARG B C 1
ATOM 3795 O O . ARG B 1 120 ? -20.452 -5.287 5.745 1.00 49.86 121 ARG B O 1
ATOM 3803 N N . TYR B 1 121 ? -19.054 -5.189 7.484 1.00 47.66 122 TYR B N 1
ATOM 3804 C CA . TYR B 1 121 ? -18.660 -3.793 7.266 1.00 44.34 122 TYR B CA 1
ATOM 3805 C C . TYR B 1 121 ? -17.144 -3.609 7.330 1.00 41.52 122 TYR B C 1
ATOM 3806 O O . TYR B 1 121 ? -16.447 -4.485 7.846 1.00 42.33 122 TYR B O 1
ATOM 3815 N N . ARG B 1 122 ? -16.672 -2.451 6.853 1.00 35.89 123 ARG B N 1
ATOM 3816 C CA . ARG B 1 122 ? -15.276 -2.091 6.870 1.00 31.07 123 ARG B CA 1
ATOM 3817 C C . ARG B 1 122 ? -14.925 -1.476 8.223 1.00 28.54 123 ARG B C 1
ATOM 3818 O O . ARG B 1 122 ? -13.810 -1.644 8.715 1.00 26.43 123 ARG B O 1
ATOM 3826 N N . GLN B 1 123 ? -15.826 -0.680 8.809 1.00 25.98 124 GLN B N 1
ATOM 3827 C CA . GLN B 1 123 ? -15.676 -0.211 10.182 1.00 23.96 124 GLN B CA 1
ATOM 3828 C C . GLN B 1 123 ? -16.896 -0.773 10.873 1.00 23.28 124 GLN B C 1
ATOM 3829 O O . GLN B 1 123 ? -18.048 -0.467 10.511 1.00 22.99 124 GLN B O 1
ATOM 3835 N N . PHE B 1 124 ? -16.595 -1.642 11.823 1.00 22.46 125 PHE B N 1
ATOM 3836 C CA . PHE B 1 124 ? -17.571 -2.328 12.635 1.00 20.59 125 PHE B CA 1
ATOM 3837 C C . PHE B 1 124 ? -17.124 -2.227 14.075 1.00 20.59 125 PHE B C 1
ATOM 3838 O O . PHE B 1 124 ? -16.019 -1.738 14.319 1.00 20.54 125 PHE B O 1
ATOM 3846 N N . HIS B 1 125 ? -17.978 -2.587 15.057 1.00 20.70 126 HIS B N 1
ATOM 3847 C CA . HIS B 1 125 ? -17.641 -2.409 16.465 1.00 16.79 126 HIS B CA 1
ATOM 3848 C C . HIS B 1 125 ? -17.790 -3.708 17.205 1.00 16.71 126 HIS B C 1
ATOM 3849 O O . HIS B 1 125 ? -18.746 -4.467 16.944 1.00 12.69 126 HIS B O 1
ATOM 3856 N N . GLN B 1 126 ? -16.838 -3.945 18.100 1.00 16.18 127 GLN B N 1
ATOM 3857 C CA . GLN B 1 126 ? -16.842 -5.166 18.855 1.00 18.97 127 GLN B CA 1
ATOM 3858 C C . GLN B 1 126 ? -16.832 -4.899 20.350 1.00 21.55 127 GLN B C 1
ATOM 3859 O O . GLN B 1 126 ? -16.307 -3.861 20.778 1.00 22.70 127 GLN B O 1
ATOM 3865 N N . LEU B 1 127 ? -17.430 -5.810 21.143 1.00 22.86 128 LEU B N 1
ATOM 3866 C CA . LEU B 1 127 ? -17.226 -5.820 22.593 1.00 21.22 128 LEU B CA 1
ATOM 3867 C C . LEU B 1 127 ? -16.549 -7.137 22.807 1.00 18.73 128 LEU B C 1
ATOM 3868 O O . LEU B 1 127 ? -17.020 -8.138 22.247 1.00 17.16 128 LEU B O 1
ATOM 3873 N N . GLY B 1 128 ? -15.496 -7.174 23.590 1.00 16.29 129 GLY B N 1
ATOM 3874 C CA . GLY B 1 128 ? -14.831 -8.437 23.784 1.00 17.75 129 GLY B CA 1
ATOM 3875 C C . GLY B 1 128 ? -14.271 -8.566 25.177 1.00 17.83 129 GLY B C 1
ATOM 3876 O O . GLY B 1 128 ? -14.069 -7.530 25.830 1.00 17.15 129 GLY B O 1
ATOM 3877 N N . CYS B 1 129 ? -14.014 -9.809 25.599 1.00 16.91 130 CYS B N 1
ATOM 3878 C CA . CYS B 1 129 ? -13.505 -10.074 26.932 1.00 17.98 130 CYS B CA 1
ATOM 3879 C C . CYS B 1 129 ? -12.330 -10.968 26.788 1.00 16.20 130 CYS B C 1
ATOM 3880 O O . CYS B 1 129 ? -12.308 -11.840 25.912 1.00 15.51 130 CYS B O 1
ATOM 3883 N N . GLU B 1 130 ? -11.414 -10.796 27.707 1.00 15.62 131 GLU B N 1
ATOM 3884 C CA . GLU B 1 130 ? -10.183 -11.539 27.708 1.00 16.13 131 GLU B CA 1
ATOM 3885 C C . GLU B 1 130 ? -9.870 -11.718 29.169 1.00 17.70 131 GLU B C 1
ATOM 3886 O O . GLU B 1 130 ? -9.918 -10.742 29.948 1.00 16.23 131 GLU B O 1
ATOM 3892 N N . VAL B 1 131 ? -9.651 -12.985 29.522 1.00 19.75 132 VAL B N 1
ATOM 3893 C CA . VAL B 1 131 ? -9.201 -13.347 30.857 1.00 23.04 132 VAL B CA 1
ATOM 3894 C C . VAL B 1 131 ? -7.861 -14.127 30.777 1.00 24.77 132 VAL B C 1
ATOM 3895 O O . VAL B 1 131 ? -7.646 -15.052 29.968 1.00 26.97 132 VAL B O 1
ATOM 3899 N N . PHE B 1 132 ? -6.893 -13.683 31.583 1.00 25.82 133 PHE B N 1
ATOM 3900 C CA . PHE B 1 132 ? -5.522 -14.211 31.597 1.00 26.27 133 PHE B CA 1
ATOM 3901 C C . PHE B 1 132 ? -5.178 -14.800 32.968 1.00 27.07 133 PHE B C 1
ATOM 3902 O O . PHE B 1 132 ? -5.400 -14.194 34.040 1.00 25.56 133 PHE B O 1
ATOM 3910 N N . GLY B 1 133 ? -4.656 -16.018 32.933 1.00 28.87 134 GLY B N 1
ATOM 3911 C CA . GLY B 1 133 ? -4.175 -16.639 34.155 1.00 29.98 134 GLY B CA 1
ATOM 3912 C C . GLY B 1 133 ? -4.977 -17.871 34.551 1.00 29.71 134 GLY B C 1
ATOM 3913 O O . GLY B 1 133 ? -4.584 -18.647 35.424 1.00 28.55 134 GLY B O 1
ATOM 3914 N N . LEU B 1 134 ? -6.131 -18.109 33.947 1.00 29.90 135 LEU B N 1
ATOM 3915 C CA . LEU B 1 134 ? -6.912 -19.252 34.357 1.00 30.60 135 LEU B CA 1
ATOM 3916 C C . LEU B 1 134 ? -6.860 -20.260 33.235 1.00 32.83 135 LEU B C 1
ATOM 3917 O O . LEU B 1 134 ? -7.038 -19.902 32.072 1.00 37.23 135 LEU B O 1
ATOM 3922 N N . GLN B 1 135 ? -6.577 -21.496 33.607 1.00 33.02 136 GLN B N 1
ATOM 3923 C CA . GLN B 1 135 ? -6.302 -22.579 32.688 1.00 34.40 136 GLN B CA 1
ATOM 3924 C C . GLN B 1 135 ? -7.438 -23.568 32.438 1.00 34.90 136 GLN B C 1
ATOM 3925 O O . GLN B 1 135 ? -7.718 -24.012 31.324 1.00 36.08 136 GLN B O 1
ATOM 3931 N N . GLY B 1 136 ? -8.075 -24.031 33.514 1.00 36.69 137 GLY B N 1
ATOM 3932 C CA . GLY B 1 136 ? -9.025 -25.142 33.466 1.00 35.28 137 GLY B CA 1
ATOM 3933 C C . GLY B 1 136 ? -10.275 -24.806 32.676 1.00 35.17 137 GLY B C 1
ATOM 3934 O O . GLY B 1 136 ? -10.379 -23.689 32.151 1.00 36.95 137 GLY B O 1
ATOM 3935 N N . PRO B 1 137 ? -11.241 -25.737 32.567 1.00 31.42 138 PRO B N 1
ATOM 3936 C CA . PRO B 1 137 ? -12.467 -25.457 31.806 1.00 28.94 138 PRO B CA 1
ATOM 3937 C C . PRO B 1 137 ? -13.438 -24.511 32.512 1.00 28.70 138 PRO B C 1
ATOM 3938 O O . PRO B 1 137 ? -14.268 -23.869 31.867 1.00 28.11 138 PRO B O 1
ATOM 3942 N N . ASP B 1 138 ? -13.299 -24.348 33.832 1.00 28.17 139 ASP B N 1
ATOM 3943 C CA . ASP B 1 138 ? -14.213 -23.545 34.604 1.00 28.40 139 ASP B CA 1
ATOM 3944 C C . ASP B 1 138 ? -14.324 -22.129 34.134 1.00 28.76 139 ASP B C 1
ATOM 3945 O O . ASP B 1 138 ? -15.436 -21.637 33.928 1.00 30.13 139 ASP B O 1
ATOM 3950 N N . ILE B 1 139 ? -13.204 -21.465 33.862 1.00 28.84 140 ILE B N 1
ATOM 3951 C CA . ILE B 1 139 ? -13.279 -20.092 33.401 1.00 24.43 140 ILE B CA 1
ATOM 3952 C C . ILE B 1 139 ? -13.937 -20.036 32.035 1.00 24.52 140 ILE B C 1
ATOM 3953 O O . ILE B 1 139 ? -14.777 -19.170 31.795 1.00 26.73 140 ILE B O 1
ATOM 3958 N N . ASP B 1 140 ? -13.713 -21.029 31.202 1.00 24.39 141 ASP B N 1
ATOM 3959 C CA . ASP B 1 140 ? -14.317 -21.038 29.883 1.00 24.68 141 ASP B CA 1
ATOM 3960 C C . ASP B 1 140 ? -15.826 -21.135 30.016 1.00 24.78 141 ASP B C 1
ATOM 3961 O O . ASP B 1 140 ? -16.565 -20.514 29.241 1.00 24.96 141 ASP B O 1
ATOM 3966 N N . ALA B 1 141 ? -16.273 -21.898 31.014 1.00 25.76 142 ALA B N 1
ATOM 3967 C CA . ALA B 1 141 ? -17.691 -22.027 31.297 1.00 24.74 142 ALA B CA 1
ATOM 3968 C C . ALA B 1 141 ? -18.256 -20.730 31.894 1.00 24.87 142 ALA B C 1
ATOM 3969 O O . ALA B 1 141 ? -19.374 -20.317 31.544 1.00 22.92 142 ALA B O 1
ATOM 3971 N N . GLU B 1 142 ? -17.496 -20.007 32.736 1.00 24.00 143 GLU B N 1
ATOM 3972 C CA . GLU B 1 142 ? -17.944 -18.706 33.215 1.00 23.24 143 GLU B CA 1
ATOM 3973 C C . GLU B 1 142 ? -18.172 -17.719 32.064 1.00 23.13 143 GLU B C 1
ATOM 3974 O O . GLU B 1 142 ? -19.151 -16.978 32.086 1.00 23.87 143 GLU B O 1
ATOM 3980 N N . LEU B 1 143 ? -17.327 -17.691 31.028 1.00 24.08 144 LEU B N 1
ATOM 3981 C CA . LEU B 1 143 ? -17.547 -16.809 29.871 1.00 23.36 144 LEU B CA 1
ATOM 3982 C C . LEU B 1 143 ? -18.788 -17.241 29.084 1.00 22.15 144 LEU B C 1
ATOM 3983 O O . LEU B 1 143 ? -19.574 -16.410 28.653 1.00 21.99 144 LEU B O 1
ATOM 3988 N N . ILE B 1 144 ? -19.064 -18.522 28.893 1.00 22.48 145 ILE B N 1
ATOM 3989 C CA . ILE B 1 144 ? -20.286 -18.912 28.217 1.00 23.62 145 ILE B CA 1
ATOM 3990 C C . ILE B 1 144 ? -21.493 -18.566 29.090 1.00 24.82 145 ILE B C 1
ATOM 3991 O O . ILE B 1 144 ? -22.515 -18.099 28.585 1.00 25.74 145 ILE B O 1
ATOM 3996 N N . MET B 1 145 ? -21.411 -18.712 30.412 1.00 25.64 146 MET B N 1
ATOM 3997 C CA . MET B 1 145 ? -22.486 -18.298 31.308 1.00 26.30 146 MET B CA 1
ATOM 3998 C C . MET B 1 145 ? -22.799 -16.802 31.191 1.00 27.51 146 MET B C 1
ATOM 3999 O O . MET B 1 145 ? -23.985 -16.394 31.233 1.00 28.29 146 MET B O 1
ATOM 4004 N N . LEU B 1 146 ? -21.727 -16.002 30.994 1.00 26.78 147 LEU B N 1
ATOM 4005 C CA . LEU B 1 146 ? -21.797 -14.546 30.816 1.00 25.57 147 LEU B CA 1
ATOM 4006 C C . LEU B 1 146 ? -22.529 -14.193 29.546 1.00 25.49 147 LEU B C 1
ATOM 4007 O O . LEU B 1 146 ? -23.350 -13.272 29.543 1.00 26.87 147 LEU B O 1
ATOM 4012 N N . THR B 1 147 ? -22.273 -14.883 28.443 1.00 26.33 148 THR B N 1
ATOM 4013 C CA . THR B 1 147 ? -22.977 -14.536 27.218 1.00 28.91 148 THR B CA 1
ATOM 4014 C C . THR B 1 147 ? -24.457 -14.882 27.337 1.00 30.68 148 THR B C 1
ATOM 4015 O O . THR B 1 147 ? -25.331 -14.071 26.991 1.00 32.63 148 THR B O 1
ATOM 4019 N N . ALA B 1 148 ? -24.749 -16.060 27.903 1.00 30.94 149 ALA B N 1
ATOM 4020 C CA . ALA B 1 148 ? -26.113 -16.507 28.151 1.00 27.98 149 ALA B CA 1
ATOM 4021 C C . ALA B 1 148 ? -26.934 -15.496 28.951 1.00 25.13 149 ALA B C 1
ATOM 4022 O O . ALA B 1 148 ? -28.077 -15.187 28.604 1.00 24.75 149 ALA B O 1
ATOM 4024 N N . ARG B 1 149 ? -26.350 -14.928 29.998 1.00 23.03 150 ARG B N 1
ATOM 4025 C CA . ARG B 1 149 ? -27.017 -13.893 30.761 1.00 22.72 150 ARG B CA 1
ATOM 4026 C C . ARG B 1 149 ? -27.354 -12.698 29.890 1.00 22.84 150 ARG B C 1
ATOM 4027 O O . ARG B 1 149 ? -28.502 -12.248 29.895 1.00 22.35 150 ARG B O 1
ATOM 4035 N N . TRP B 1 150 ? -26.401 -12.194 29.086 1.00 24.88 151 TRP B N 1
ATOM 4036 C CA . TRP B 1 150 ? -26.654 -11.072 28.182 1.00 23.59 151 TRP B CA 1
ATOM 4037 C C . TRP B 1 150 ? -27.846 -11.397 27.298 1.00 23.87 151 TRP B C 1
ATOM 4038 O O . TRP B 1 150 ? -28.688 -10.533 27.095 1.00 22.95 151 TRP B O 1
ATOM 4049 N N . TRP B 1 151 ? -28.026 -12.641 26.830 1.00 25.91 152 TRP B N 1
ATOM 4050 C CA . TRP B 1 151 ? -29.129 -12.962 25.922 1.00 28.12 152 TRP B CA 1
ATOM 4051 C C . TRP B 1 151 ? -30.470 -12.947 26.618 1.00 28.26 152 TRP B C 1
ATOM 4052 O O . TRP B 1 151 ? -31.516 -12.627 26.026 1.00 27.21 152 TRP B O 1
ATOM 4063 N N . ARG B 1 152 ? -30.463 -13.362 27.873 1.00 28.30 153 ARG B N 1
ATOM 4064 C CA . ARG B 1 152 ? -31.674 -13.319 28.645 1.00 30.20 153 ARG B CA 1
ATOM 4065 C C . ARG B 1 152 ? -32.027 -11.860 28.807 1.00 29.11 153 ARG B C 1
ATOM 4066 O O . ARG B 1 152 ? -33.144 -11.457 28.505 1.00 30.47 153 ARG B O 1
ATOM 4074 N N . ALA B 1 153 ? -31.038 -11.040 29.161 1.00 27.78 154 ALA B N 1
ATOM 4075 C CA . ALA B 1 153 ? -31.251 -9.631 29.433 1.00 25.18 154 ALA B CA 1
ATOM 4076 C C . ALA B 1 153 ? -31.741 -8.843 28.235 1.00 25.48 154 ALA B C 1
ATOM 4077 O O . ALA B 1 153 ? -32.447 -7.842 28.358 1.00 26.82 154 ALA B O 1
ATOM 4079 N N . LEU B 1 154 ? -31.343 -9.243 27.043 1.00 24.84 155 LEU B N 1
ATOM 4080 C CA . LEU B 1 154 ? -31.796 -8.549 25.858 1.00 25.71 155 LEU B CA 1
ATOM 4081 C C . LEU B 1 154 ? -32.966 -9.305 25.214 1.00 28.66 155 LEU B C 1
ATOM 4082 O O . LEU B 1 154 ? -33.395 -9.007 24.095 1.00 29.14 155 LEU B O 1
ATOM 4087 N N . GLY B 1 155 ? -33.482 -10.356 25.866 1.00 30.30 156 GLY B N 1
ATOM 4088 C CA . GLY B 1 155 ? -34.638 -11.097 25.387 1.00 32.16 156 GLY B CA 1
ATOM 4089 C C . GLY B 1 155 ? -34.421 -11.803 24.064 1.00 34.49 156 GLY B C 1
ATOM 4090 O O . GLY B 1 155 ? -35.348 -11.932 23.273 1.00 36.31 156 GLY B O 1
ATOM 4091 N N . ILE B 1 156 ? -33.217 -12.274 23.762 1.00 36.50 157 ILE B N 1
ATOM 4092 C CA . ILE B 1 156 ? -32.959 -12.901 22.469 1.00 36.85 157 ILE B CA 1
ATOM 4093 C C . ILE B 1 156 ? -32.546 -14.361 22.639 1.00 40.74 157 ILE B C 1
ATOM 4094 O O . ILE B 1 156 ? -32.261 -15.064 21.647 1.00 41.68 157 ILE B O 1
ATOM 4099 N N . SER B 1 157 ? -32.589 -14.839 23.894 1.00 43.00 158 SER B N 1
ATOM 4100 C CA . SER B 1 157 ? -32.238 -16.210 24.290 1.00 44.27 158 SER B CA 1
ATOM 4101 C C . SER B 1 157 ? -32.760 -17.310 23.382 1.00 45.49 158 SER B C 1
ATOM 4102 O O . SER B 1 157 ? -32.002 -18.193 22.976 1.00 47.44 158 SER B O 1
ATOM 4105 N N . GLU B 1 158 ? -34.017 -17.256 22.941 1.00 47.16 159 GLU B N 1
ATOM 4106 C CA . GLU B 1 158 ? -34.483 -18.326 22.096 1.00 49.67 159 GLU B CA 1
ATOM 4107 C C . GLU B 1 158 ? -34.237 -18.035 20.644 1.00 49.12 159 GLU B C 1
ATOM 4108 O O . GLU B 1 158 ? -35.118 -18.168 19.795 1.00 49.73 159 GLU B O 1
ATOM 4114 N N . HIS B 1 159 ? -33.043 -17.535 20.333 1.00 48.98 160 HIS B N 1
ATOM 4115 C CA . HIS B 1 159 ? -32.668 -17.206 18.972 1.00 47.03 160 HIS B CA 1
ATOM 4116 C C . HIS B 1 159 ? -31.176 -17.321 18.774 1.00 44.77 160 HIS B C 1
ATOM 4117 O O . HIS B 1 159 ? -30.680 -16.913 17.726 1.00 44.51 160 HIS B O 1
ATOM 4124 N N . VAL B 1 160 ? -30.432 -17.801 19.769 1.00 41.94 161 VAL B N 1
ATOM 4125 C CA . VAL B 1 160 ? -28.993 -17.939 19.610 1.00 40.52 161 VAL B CA 1
ATOM 4126 C C . VAL B 1 160 ? -28.592 -19.373 19.999 1.00 40.44 161 VAL B C 1
ATOM 4127 O O . VAL B 1 160 ? -29.017 -19.882 21.039 1.00 42.64 161 VAL B O 1
ATOM 4131 N N . THR B 1 161 ? -27.830 -20.070 19.158 1.00 38.45 162 THR B N 1
ATOM 4132 C CA . THR B 1 161 ? -27.388 -21.437 19.376 1.00 36.33 162 THR B CA 1
ATOM 4133 C C . THR B 1 161 ? -25.932 -21.433 19.842 1.00 36.40 162 THR B C 1
ATOM 4134 O O . THR B 1 161 ? -25.170 -20.576 19.373 1.00 38.25 162 THR B O 1
ATOM 4138 N N . LEU B 1 162 ? -25.505 -22.358 20.709 1.00 34.16 163 LEU B N 1
ATOM 4139 C CA . LEU B 1 162 ? -24.106 -22.473 21.065 1.00 32.93 163 LEU B CA 1
ATOM 4140 C C . LEU B 1 162 ? -23.462 -23.647 20.306 1.00 34.60 163 LEU B C 1
ATOM 4141 O O . LEU B 1 162 ? -24.013 -24.755 20.295 1.00 33.72 163 LEU B O 1
ATOM 4146 N N . GLU B 1 163 ? -22.356 -23.402 19.572 1.00 36.54 164 GLU B N 1
ATOM 4147 C CA . GLU B 1 163 ? -21.509 -24.431 18.962 1.00 33.88 164 GLU B CA 1
ATOM 4148 C C . GLU B 1 163 ? -20.223 -24.475 19.760 1.00 33.57 164 GLU B C 1
ATOM 4149 O O . GLU B 1 163 ? -19.725 -23.443 20.207 1.00 32.82 164 GLU B O 1
ATOM 4155 N N . LEU B 1 164 ? -19.671 -25.655 19.944 1.00 33.73 165 LEU B N 1
ATOM 4156 C CA . LEU B 1 164 ? -18.454 -25.856 20.699 1.00 33.14 165 LEU B CA 1
ATOM 4157 C C . LEU B 1 164 ? -17.679 -26.991 20.051 1.00 34.01 165 LEU B C 1
ATOM 4158 O O . LEU B 1 164 ? -18.257 -27.783 19.296 1.00 31.91 165 LEU B O 1
ATOM 4163 N N . ASN B 1 165 ? -16.365 -27.031 20.283 1.00 36.26 166 ASN B N 1
ATOM 4164 C CA . ASN B 1 165 ? -15.510 -28.195 20.030 1.00 38.66 166 ASN B CA 1
ATOM 4165 C C . ASN B 1 165 ? -14.082 -27.820 20.363 1.00 39.45 166 ASN B C 1
ATOM 4166 O O . ASN B 1 165 ? -13.841 -26.672 20.737 1.00 39.39 166 ASN B O 1
ATOM 4171 N N . SER B 1 166 ? -13.178 -28.792 20.443 1.00 40.73 167 SER B N 1
ATOM 4172 C CA . SER B 1 166 ? -11.798 -28.521 20.814 1.00 41.79 167 SER B CA 1
ATOM 4173 C C . SER B 1 166 ? -10.937 -28.732 19.579 1.00 43.01 167 SER B C 1
ATOM 4174 O O . SER B 1 166 ? -11.215 -29.624 18.760 1.00 44.01 167 SER B O 1
ATOM 4177 N N . ILE B 1 167 ? -9.941 -27.876 19.367 1.00 42.65 168 ILE B N 1
ATOM 4178 C CA . ILE B 1 167 ? -9.003 -28.159 18.306 1.00 41.94 168 ILE B CA 1
ATOM 4179 C C . ILE B 1 167 ? -7.644 -28.448 18.922 1.00 42.25 168 ILE B C 1
ATOM 4180 O O . ILE B 1 167 ? -6.657 -28.604 18.207 1.00 42.02 168 ILE B O 1
ATOM 4185 N N . GLY B 1 168 ? -7.580 -28.555 20.257 1.00 42.90 169 GLY B N 1
ATOM 4186 C CA . GLY B 1 168 ? -6.365 -28.917 20.959 1.00 43.80 169 GLY B CA 1
ATOM 4187 C C . GLY B 1 168 ? -5.160 -28.090 20.538 1.00 44.95 169 GLY B C 1
ATOM 4188 O O . GLY B 1 168 ? -4.303 -27.774 21.365 1.00 47.42 169 GLY B O 1
ATOM 4189 N N . ASP B 1 229 ? -5.882 -35.744 21.622 1.00 44.00 230 ASP B N 1
ATOM 4190 C CA . ASP B 1 229 ? -5.112 -35.198 22.725 1.00 47.13 230 ASP B CA 1
ATOM 4191 C C . ASP B 1 229 ? -5.770 -35.413 24.096 1.00 49.50 230 ASP B C 1
ATOM 4192 O O . ASP B 1 229 ? -6.642 -34.646 24.491 1.00 50.48 230 ASP B O 1
ATOM 4197 N N . GLU B 1 230 ? -5.295 -36.369 24.897 1.00 51.11 231 GLU B N 1
ATOM 4198 C CA . GLU B 1 230 ? -5.806 -36.661 26.238 1.00 52.60 231 GLU B CA 1
ATOM 4199 C C . GLU B 1 230 ? -6.130 -35.462 27.112 1.00 51.47 231 GLU B C 1
ATOM 4200 O O . GLU B 1 230 ? -7.262 -35.303 27.545 1.00 50.24 231 GLU B O 1
ATOM 4206 N N . GLU B 1 231 ? -5.175 -34.559 27.267 1.00 52.44 232 GLU B N 1
ATOM 4207 C CA . GLU B 1 231 ? -5.315 -33.374 28.088 1.00 54.41 232 GLU B CA 1
ATOM 4208 C C . GLU B 1 231 ? -6.459 -32.529 27.549 1.00 54.04 232 GLU B C 1
ATOM 4209 O O . GLU B 1 231 ? -7.291 -32.008 28.301 1.00 54.79 232 GLU B O 1
ATOM 4215 N N . SER B 1 232 ? -6.550 -32.422 26.238 1.00 52.98 233 SER B N 1
ATOM 4216 C CA . SER B 1 232 ? -7.611 -31.640 25.681 1.00 52.89 233 SER B CA 1
ATOM 4217 C C . SER B 1 232 ? -8.914 -32.434 25.664 1.00 52.78 233 SER B C 1
ATOM 4218 O O . SER B 1 232 ? -9.968 -31.793 25.657 1.00 55.49 233 SER B O 1
ATOM 4221 N N . ARG B 1 233 ? -8.923 -33.778 25.711 1.00 52.31 234 ARG B N 1
ATOM 4222 C CA . ARG B 1 233 ? -10.174 -34.533 25.786 1.00 51.44 234 ARG B CA 1
ATOM 4223 C C . ARG B 1 233 ? -10.733 -34.322 27.174 1.00 48.32 234 ARG B C 1
ATOM 4224 O O . ARG B 1 233 ? -11.904 -33.982 27.310 1.00 48.18 234 ARG B O 1
ATOM 4232 N N . GLU B 1 234 ? -9.893 -34.439 28.196 1.00 46.67 235 GLU B N 1
ATOM 4233 C CA . GLU B 1 234 ? -10.277 -34.184 29.576 1.00 48.18 235 GLU B CA 1
ATOM 4234 C C . GLU B 1 234 ? -10.819 -32.765 29.801 1.00 47.46 235 GLU B C 1
ATOM 4235 O O . GLU B 1 234 ? -11.900 -32.582 30.384 1.00 47.30 235 GLU B O 1
ATOM 4241 N N . HIS B 1 235 ? -10.060 -31.751 29.343 1.00 45.39 236 HIS B N 1
ATOM 4242 C CA . HIS B 1 235 ? -10.431 -30.351 29.487 1.00 40.17 236 HIS B CA 1
ATOM 4243 C C . HIS B 1 235 ? -11.732 -30.061 28.763 1.00 39.07 236 HIS B C 1
ATOM 4244 O O . HIS B 1 235 ? -12.605 -29.383 29.311 1.00 40.66 236 HIS B O 1
ATOM 4251 N N . PHE B 1 236 ? -11.885 -30.511 27.526 1.00 37.15 237 PHE B N 1
ATOM 4252 C CA . PHE B 1 236 ? -13.118 -30.270 26.801 1.00 37.73 237 PHE B CA 1
ATOM 4253 C C . PHE B 1 236 ? -14.285 -30.976 27.492 1.00 39.79 237 PHE B C 1
ATOM 4254 O O . PHE B 1 236 ? -15.346 -30.360 27.658 1.00 40.90 237 PHE B O 1
ATOM 4262 N N . ALA B 1 237 ? -14.098 -32.231 27.943 1.00 40.11 238 ALA B N 1
ATOM 4263 C CA . ALA B 1 237 ? -15.145 -32.970 28.627 1.00 40.34 238 ALA B CA 1
ATOM 4264 C C . ALA B 1 237 ? -15.586 -32.239 29.890 1.00 40.22 238 ALA B C 1
ATOM 4265 O O . ALA B 1 237 ? -16.773 -31.929 30.006 1.00 41.62 238 ALA B O 1
ATOM 4267 N N . GLY B 1 238 ? -14.666 -31.883 30.796 1.00 39.45 239 GLY B N 1
ATOM 4268 C CA . GLY B 1 238 ? -14.987 -31.121 31.997 1.00 38.44 239 GLY B CA 1
ATOM 4269 C C . GLY B 1 238 ? -15.806 -29.879 31.648 1.00 38.64 239 GLY B C 1
ATOM 4270 O O . GLY B 1 238 ? -16.791 -29.555 32.306 1.00 38.85 239 GLY B O 1
ATOM 4271 N N . LEU B 1 239 ? -15.452 -29.211 30.554 1.00 39.15 240 LEU B N 1
ATOM 4272 C CA . LEU B 1 239 ? -16.165 -28.055 30.062 1.00 38.28 240 LEU B CA 1
ATOM 4273 C C . LEU B 1 239 ? -17.591 -28.429 29.705 1.00 37.97 240 LEU B C 1
ATOM 4274 O O . LEU B 1 239 ? -18.539 -27.742 30.096 1.00 38.40 240 LEU B O 1
ATOM 4279 N N . CYS B 1 240 ? -17.759 -29.540 29.002 1.00 38.35 241 CYS B N 1
ATOM 4280 C CA . CYS B 1 240 ? -19.072 -29.980 28.594 1.00 39.74 241 CYS B CA 1
ATOM 4281 C C . CYS B 1 240 ? -19.911 -30.353 29.800 1.00 40.73 241 CYS B C 1
ATOM 4282 O O . CYS B 1 240 ? -21.108 -30.063 29.847 1.00 40.82 241 CYS B O 1
ATOM 4285 N N . LYS B 1 241 ? -19.272 -30.879 30.842 1.00 41.83 242 LYS B N 1
ATOM 4286 C CA . LYS B 1 241 ? -19.957 -31.242 32.067 1.00 42.68 242 LYS B CA 1
ATOM 4287 C C . LYS B 1 241 ? -20.483 -30.005 32.772 1.00 42.21 242 LYS B C 1
ATOM 4288 O O . LYS B 1 241 ? -21.645 -30.011 33.173 1.00 45.30 242 LYS B O 1
ATOM 4294 N N . LEU B 1 242 ? -19.699 -28.928 32.910 1.00 41.29 243 LEU B N 1
ATOM 4295 C CA . LEU B 1 242 ? -20.156 -27.683 33.537 1.00 39.58 243 LEU B CA 1
ATOM 4296 C C . LEU B 1 242 ? -21.372 -27.069 32.856 1.00 39.54 243 LEU B C 1
ATOM 4297 O O . LEU B 1 242 ? -22.268 -26.550 33.520 1.00 37.11 243 LEU B O 1
ATOM 4302 N N . LEU B 1 243 ? -21.457 -27.136 31.527 1.00 40.62 244 LEU B N 1
ATOM 4303 C CA . LEU B 1 243 ? -22.591 -26.561 30.827 1.00 42.42 244 LEU B CA 1
ATOM 4304 C C . LEU B 1 243 ? -23.858 -27.384 30.983 1.00 44.98 244 LEU B C 1
ATOM 4305 O O . LEU B 1 243 ? -24.934 -26.803 31.214 1.00 46.93 244 LEU B O 1
ATOM 4310 N N . GLU B 1 244 ? -23.779 -28.724 30.893 1.00 46.72 245 GLU B N 1
ATOM 4311 C CA . GLU B 1 244 ? -24.924 -29.603 31.176 1.00 47.19 245 GLU B CA 1
ATOM 4312 C C . GLU B 1 244 ? -25.459 -29.255 32.564 1.00 46.46 245 GLU B C 1
ATOM 4313 O O . GLU B 1 244 ? -26.618 -28.851 32.694 1.00 46.65 245 GLU B O 1
ATOM 4319 N N . SER B 1 245 ? -24.587 -29.235 33.575 1.00 42.77 246 SER B N 1
ATOM 4320 C CA . SER B 1 245 ? -24.959 -28.899 34.928 1.00 41.46 246 SER B CA 1
ATOM 4321 C C . SER B 1 245 ? -25.410 -27.458 35.127 1.00 40.96 246 SER B C 1
ATOM 4322 O O . SER B 1 245 ? -25.594 -26.989 36.252 1.00 43.60 246 SER B O 1
ATOM 4325 N N . ALA B 1 246 ? -25.558 -26.690 34.068 1.00 39.52 247 ALA B N 1
ATOM 4326 C CA . ALA B 1 246 ? -26.079 -25.351 34.183 1.00 37.48 247 ALA B CA 1
ATOM 4327 C C . ALA B 1 246 ? -27.261 -25.239 33.250 1.00 37.62 247 ALA B C 1
ATOM 4328 O O . ALA B 1 246 ? -27.978 -24.240 33.231 1.00 37.75 247 ALA B O 1
ATOM 4330 N N . GLY B 1 247 ? -27.467 -26.263 32.428 1.00 38.77 248 GLY B N 1
ATOM 4331 C CA . GLY B 1 247 ? -28.580 -26.294 31.513 1.00 39.77 248 GLY B CA 1
ATOM 4332 C C . GLY B 1 247 ? -28.310 -25.450 30.292 1.00 40.99 248 GLY B C 1
ATOM 4333 O O . GLY B 1 247 ? -29.243 -24.983 29.624 1.00 43.26 248 GLY B O 1
ATOM 4334 N N . ILE B 1 248 ? -27.035 -25.218 29.976 1.00 41.23 249 ILE B N 1
ATOM 4335 C CA . ILE B 1 248 ? -26.712 -24.481 28.770 1.00 41.53 249 ILE B CA 1
ATOM 4336 C C . ILE B 1 248 ? -26.692 -25.542 27.684 1.00 41.21 249 ILE B C 1
ATOM 4337 O O . ILE B 1 248 ? -25.967 -26.538 27.767 1.00 41.25 249 ILE B O 1
ATOM 4342 N N . ALA B 1 249 ? -27.599 -25.400 26.733 1.00 42.15 250 ALA B N 1
ATOM 4343 C CA . ALA B 1 249 ? -27.651 -26.286 25.580 1.00 44.82 250 ALA B CA 1
ATOM 4344 C C . ALA B 1 249 ? -26.572 -25.958 24.522 1.00 46.40 250 ALA B C 1
ATOM 4345 O O . ALA B 1 249 ? -26.486 -24.830 24.004 1.00 46.69 250 ALA B O 1
ATOM 4347 N N . TYR B 1 250 ? -25.737 -26.943 24.189 1.00 47.58 251 TYR B N 1
ATOM 4348 C CA . TYR B 1 250 ? -24.692 -26.756 23.200 1.00 48.94 251 TYR B CA 1
ATOM 4349 C C . TYR B 1 250 ? -24.660 -27.855 22.161 1.00 49.50 251 TYR B C 1
ATOM 4350 O O . TYR B 1 250 ? -25.170 -28.949 22.399 1.00 51.40 251 TYR B O 1
ATOM 4359 N N . THR B 1 251 ? -23.992 -27.596 21.051 1.00 49.54 252 THR B N 1
ATOM 4360 C CA . THR B 1 251 ? -23.794 -28.570 20.004 1.00 48.31 252 THR B CA 1
ATOM 4361 C C . THR B 1 251 ? -22.298 -28.763 19.898 1.00 47.74 252 THR B C 1
ATOM 4362 O O . THR B 1 251 ? -21.555 -27.781 19.990 1.00 46.75 252 THR B O 1
ATOM 4366 N N . VAL B 1 252 ? -21.829 -30.007 19.796 1.00 47.77 253 VAL B N 1
ATOM 4367 C CA . VAL B 1 252 ? -20.426 -30.255 19.517 1.00 47.34 253 VAL B CA 1
ATOM 4368 C C . VAL B 1 252 ? -20.430 -30.396 18.011 1.00 48.69 253 VAL B C 1
ATOM 4369 O O . VAL B 1 252 ? -21.157 -31.224 17.446 1.00 47.86 253 VAL B O 1
ATOM 4373 N N . ASN B 1 253 ? -19.719 -29.478 17.368 1.00 49.93 254 ASN B N 1
ATOM 4374 C CA . ASN B 1 253 ? -19.621 -29.432 15.928 1.00 49.56 254 ASN B CA 1
ATOM 4375 C C . ASN B 1 253 ? -18.148 -29.599 15.640 1.00 50.33 254 ASN B C 1
ATOM 4376 O O . ASN B 1 253 ? -17.340 -28.704 15.876 1.00 48.26 254 ASN B O 1
ATOM 4381 N N . GLN B 1 254 ? -17.813 -30.764 15.115 1.00 51.54 255 GLN B N 1
ATOM 4382 C CA . GLN B 1 254 ? -16.424 -31.100 14.885 1.00 53.90 255 GLN B CA 1
ATOM 4383 C C . GLN B 1 254 ? -15.754 -30.261 13.805 1.00 53.63 255 GLN B C 1
ATOM 4384 O O . GLN B 1 254 ? -14.524 -30.253 13.749 1.00 54.72 255 GLN B O 1
ATOM 4390 N N . ARG B 1 255 ? -16.502 -29.614 12.896 1.00 53.20 256 ARG B N 1
ATOM 4391 C CA . ARG B 1 255 ? -15.841 -28.830 11.854 1.00 52.92 256 ARG B CA 1
ATOM 4392 C C . ARG B 1 255 ? -15.684 -27.369 12.205 1.00 50.76 256 ARG B C 1
ATOM 4393 O O . ARG B 1 255 ? -15.276 -26.550 11.372 1.00 50.63 256 ARG B O 1
ATOM 4401 N N . LEU B 1 256 ? -16.005 -26.991 13.440 1.00 49.38 257 LEU B N 1
ATOM 4402 C CA . LEU B 1 256 ? -15.883 -25.598 13.808 1.00 47.13 257 LEU B CA 1
ATOM 4403 C C . LEU B 1 256 ? -14.441 -25.326 14.162 1.00 46.03 257 LEU B C 1
ATOM 4404 O O . LEU B 1 256 ? -13.960 -25.599 15.259 1.00 47.26 257 LEU B O 1
ATOM 4409 N N . VAL B 1 257 ? -13.686 -24.868 13.190 1.00 44.82 258 VAL B N 1
ATOM 4410 C CA . VAL B 1 257 ? -12.358 -24.339 13.480 1.00 43.77 258 VAL B CA 1
ATOM 4411 C C . VAL B 1 257 ? -12.566 -22.851 13.263 1.00 43.18 258 VAL B C 1
ATOM 4412 O O . VAL B 1 257 ? -13.421 -22.449 12.454 1.00 42.60 258 VAL B O 1
ATOM 4416 N N . ARG B 1 258 ? -11.894 -21.988 14.011 1.00 42.12 259 ARG B N 1
ATOM 4417 C CA . ARG B 1 258 ? -12.136 -20.565 13.781 1.00 42.23 259 ARG B CA 1
ATOM 4418 C C . ARG B 1 258 ? -11.242 -20.025 12.639 1.00 43.40 259 ARG B C 1
ATOM 4419 O O . ARG B 1 258 ? -10.308 -20.697 12.182 1.00 44.22 259 ARG B O 1
ATOM 4427 N N . GLY B 1 259 ? -11.449 -18.803 12.141 1.00 43.37 260 GLY B N 1
ATOM 4428 C CA . GLY B 1 259 ? -10.639 -18.310 11.035 1.00 42.14 260 GLY B CA 1
ATOM 4429 C C . GLY B 1 259 ? -9.352 -17.585 11.440 1.00 43.64 260 GLY B C 1
ATOM 4430 O O . GLY B 1 259 ? -8.834 -16.807 10.628 1.00 43.86 260 GLY B O 1
ATOM 4431 N N . LEU B 1 260 ? -8.814 -17.772 12.660 1.00 43.14 261 LEU B N 1
ATOM 4432 C CA . LEU B 1 260 ? -7.601 -17.077 13.115 1.00 42.40 261 LEU B CA 1
ATOM 4433 C C . LEU B 1 260 ? -6.671 -18.130 13.687 1.00 42.71 261 LEU B C 1
ATOM 4434 O O . LEU B 1 260 ? -7.124 -19.037 14.392 1.00 46.52 261 LEU B O 1
ATOM 4439 N N . ASP B 1 261 ? -5.361 -18.030 13.518 1.00 42.26 262 ASP B N 1
ATOM 4440 C CA . ASP B 1 261 ? -4.496 -19.118 13.914 1.00 40.16 262 ASP B CA 1
ATOM 4441 C C . ASP B 1 261 ? -3.810 -18.954 15.257 1.00 38.13 262 ASP B C 1
ATOM 4442 O O . ASP B 1 261 ? -2.601 -19.156 15.371 1.00 38.94 262 ASP B O 1
ATOM 4447 N N . TYR B 1 262 ? -4.510 -18.590 16.324 1.00 35.76 263 TYR B N 1
ATOM 4448 C CA . TYR B 1 262 ? -3.827 -18.604 17.625 1.00 34.76 263 TYR B CA 1
ATOM 4449 C C . TYR B 1 262 ? -4.543 -19.386 18.741 1.00 34.23 263 TYR B C 1
ATOM 4450 O O . TYR B 1 262 ? -4.095 -19.463 19.900 1.00 35.01 263 TYR B O 1
ATOM 4459 N N . TYR B 1 263 ? -5.678 -19.974 18.372 1.00 32.54 264 TYR B N 1
ATOM 4460 C CA . TYR B 1 263 ? -6.502 -20.713 19.300 1.00 31.85 264 TYR B CA 1
ATOM 4461 C C . TYR B 1 263 ? -6.020 -22.107 19.559 1.00 33.52 264 TYR B C 1
ATOM 4462 O O . TYR B 1 263 ? -5.493 -22.730 18.637 1.00 32.86 264 TYR B O 1
ATOM 4471 N N . ASN B 1 264 ? -6.247 -22.647 20.755 1.00 35.35 265 ASN B N 1
ATOM 4472 C CA . ASN B 1 264 ? -5.894 -24.029 20.922 1.00 35.88 265 ASN B CA 1
ATOM 4473 C C . ASN B 1 264 ? -6.998 -24.940 21.440 1.00 37.50 265 ASN B C 1
ATOM 4474 O O . ASN B 1 264 ? -7.515 -25.724 20.626 1.00 40.44 265 ASN B O 1
ATOM 4479 N N . ARG B 1 265 ? -7.443 -24.948 22.702 1.00 34.86 266 ARG B N 1
ATOM 4480 C CA . ARG B 1 265 ? -8.398 -25.996 23.058 1.00 32.03 266 ARG B CA 1
ATOM 4481 C C . ARG B 1 265 ? -9.850 -25.614 22.739 1.00 30.03 266 ARG B C 1
ATOM 4482 O O . ARG B 1 265 ? -10.400 -26.025 21.716 1.00 27.29 266 ARG B O 1
ATOM 4490 N N . THR B 1 266 ? -10.463 -24.773 23.558 1.00 28.47 267 THR B N 1
ATOM 4491 C CA . THR B 1 266 ? -11.865 -24.408 23.415 1.00 30.39 267 THR B CA 1
ATOM 4492 C C . THR B 1 266 ? -12.084 -23.506 22.216 1.00 29.18 267 THR B C 1
ATOM 4493 O O . THR B 1 266 ? -11.365 -22.497 22.081 1.00 29.53 267 THR B O 1
ATOM 4497 N N . VAL B 1 267 ? -13.040 -23.853 21.367 1.00 27.27 268 VAL B N 1
ATOM 4498 C CA . VAL B 1 267 ? -13.474 -22.957 20.329 1.00 28.69 268 VAL B CA 1
ATOM 4499 C C . VAL B 1 267 ? -14.983 -23.006 20.344 1.00 29.70 268 VAL B C 1
ATOM 4500 O O . VAL B 1 267 ? -15.593 -24.080 20.476 1.00 30.52 268 VAL B O 1
ATOM 4504 N N . PHE B 1 268 ? -15.602 -21.827 20.299 1.00 29.50 269 PHE B N 1
ATOM 4505 C CA . PHE B 1 268 ? -17.038 -21.757 20.368 1.00 28.36 269 PHE B CA 1
ATOM 4506 C C . PHE B 1 268 ? -17.587 -20.597 19.576 1.00 30.38 269 PHE B C 1
ATOM 4507 O O . PHE B 1 268 ? -16.864 -19.631 19.305 1.00 33.01 269 PHE B O 1
ATOM 4515 N N . GLU B 1 269 ? -18.871 -20.649 19.260 1.00 31.54 270 GLU B N 1
ATOM 4516 C CA . GLU B 1 269 ? -19.503 -19.652 18.429 1.00 33.79 270 GLU B CA 1
ATOM 4517 C C . GLU B 1 269 ? -20.979 -19.620 18.798 1.00 34.34 270 GLU B C 1
ATOM 4518 O O . GLU B 1 269 ? -21.546 -20.709 18.956 1.00 35.89 270 GLU B O 1
ATOM 4524 N N . TRP B 1 270 ? -21.583 -18.441 19.037 1.00 32.19 271 TRP B N 1
ATOM 4525 C CA . TRP B 1 270 ? -23.016 -18.333 19.293 1.00 28.77 271 TRP B CA 1
ATOM 4526 C C . TRP B 1 270 ? -23.556 -17.876 17.966 1.00 28.69 271 TRP B C 1
ATOM 4527 O O . TRP B 1 270 ? -23.126 -16.826 17.453 1.00 31.53 271 TRP B O 1
ATOM 4538 N N . VAL B 1 271 ? -24.449 -18.651 17.386 1.00 27.11 272 VAL B N 1
ATOM 4539 C CA . VAL B 1 271 ? -24.908 -18.404 16.029 1.00 28.68 272 VAL B CA 1
ATOM 4540 C C . VAL B 1 271 ? -26.386 -18.075 16.066 1.00 33.03 272 VAL B C 1
ATOM 4541 O O . VAL B 1 271 ? -27.079 -18.564 16.956 1.00 34.79 272 VAL B O 1
ATOM 4545 N N . THR B 1 272 ? -26.890 -17.270 15.152 1.00 35.26 273 THR B N 1
ATOM 4546 C CA . THR B 1 272 ? -28.303 -16.997 15.075 1.00 38.37 273 THR B CA 1
ATOM 4547 C C . THR B 1 272 ? -28.752 -17.531 13.750 1.00 40.92 273 THR B C 1
ATOM 4548 O O . THR B 1 272 ? -27.936 -17.849 12.884 1.00 43.11 273 THR B O 1
ATOM 4552 N N . ASN B 1 273 ? -30.046 -17.588 13.522 1.00 45.32 274 ASN B N 1
ATOM 4553 C CA . ASN B 1 273 ? -30.554 -18.189 12.309 1.00 49.27 274 ASN B CA 1
ATOM 4554 C C . ASN B 1 273 ? -31.568 -17.255 11.674 1.00 50.11 274 ASN B C 1
ATOM 4555 O O . ASN B 1 273 ? -31.808 -16.134 12.131 1.00 51.68 274 ASN B O 1
ATOM 4560 N N . GLN B 1 278 ? -24.780 -11.772 9.826 1.00 50.00 279 GLN B N 1
ATOM 4561 C CA . GLN B 1 278 ? -24.226 -12.879 9.066 1.00 49.79 279 GLN B CA 1
ATOM 4562 C C . GLN B 1 278 ? -24.025 -14.111 9.955 1.00 47.49 279 GLN B C 1
ATOM 4563 O O . GLN B 1 278 ? -22.942 -14.708 9.986 1.00 48.91 279 GLN B O 1
ATOM 4569 N N . GLY B 1 279 ? -25.060 -14.489 10.707 1.00 42.96 280 GLY B N 1
ATOM 4570 C CA . GLY B 1 279 ? -25.038 -15.746 11.413 1.00 38.76 280 GLY B CA 1
ATOM 4571 C C . GLY B 1 279 ? -24.338 -15.691 12.746 1.00 36.18 280 GLY B C 1
ATOM 4572 O O . GLY B 1 279 ? -25.001 -15.755 13.776 1.00 38.09 280 GLY B O 1
ATOM 4573 N N . THR B 1 280 ? -23.022 -15.613 12.778 1.00 32.98 281 THR B N 1
ATOM 4574 C CA . THR B 1 280 ? -22.300 -15.606 14.025 1.00 30.15 281 THR B CA 1
ATOM 4575 C C . THR B 1 280 ? -22.503 -14.279 14.683 1.00 28.82 281 THR B C 1
ATOM 4576 O O . THR B 1 280 ? -22.339 -13.249 14.042 1.00 30.25 281 THR B O 1
ATOM 4580 N N . VAL B 1 281 ? -22.931 -14.283 15.930 1.00 28.04 282 VAL B N 1
ATOM 4581 C CA . VAL B 1 281 ? -23.169 -13.028 16.635 1.00 27.01 282 VAL B CA 1
ATOM 4582 C C . VAL B 1 281 ? -22.013 -12.771 17.577 1.00 25.98 282 VAL B C 1
ATOM 4583 O O . VAL B 1 281 ? -21.632 -11.620 17.798 1.00 26.13 282 VAL B O 1
ATOM 4587 N N . CYS B 1 282 ? -21.476 -13.848 18.164 1.00 23.95 283 CYS B N 1
ATOM 4588 C CA . CYS B 1 282 ? -20.388 -13.783 19.123 1.00 22.62 283 CYS B CA 1
ATOM 4589 C C . CYS B 1 282 ? -19.506 -14.970 18.779 1.00 23.16 283 CYS B C 1
ATOM 4590 O O . CYS B 1 282 ? -20.047 -15.991 18.311 1.00 22.96 283 CYS B O 1
ATOM 4593 N N . ALA B 1 283 ? -18.173 -14.822 18.913 1.00 23.02 284 ALA B N 1
ATOM 4594 C CA . ALA B 1 283 ? -17.226 -15.900 18.656 1.00 20.02 284 ALA B CA 1
ATOM 4595 C C . ALA B 1 283 ? -15.988 -15.723 19.526 1.00 17.85 284 ALA B C 1
ATOM 4596 O O . ALA B 1 283 ? -15.638 -14.579 19.851 1.00 17.17 284 ALA B O 1
ATOM 4598 N N . GLY B 1 284 ? -15.354 -16.818 19.949 1.00 16.65 285 GLY B N 1
ATOM 4599 C CA . GLY B 1 284 ? -14.209 -16.770 20.848 1.00 13.51 285 GLY B CA 1
ATOM 4600 C C . GLY B 1 284 ? -13.593 -18.154 21.003 1.00 14.51 285 GLY B C 1
ATOM 4601 O O . GLY B 1 284 ? -13.977 -19.120 20.318 1.00 15.39 285 GLY B O 1
ATOM 4602 N N . GLY B 1 285 ? -12.646 -18.279 21.917 1.00 13.70 286 GLY B N 1
ATOM 4603 C CA . GLY B 1 285 ? -11.950 -19.523 22.136 1.00 16.76 286 GLY B CA 1
ATOM 4604 C C . GLY B 1 285 ? -10.777 -19.326 23.090 1.00 20.53 286 GLY B C 1
ATOM 4605 O O . GLY B 1 285 ? -10.654 -18.315 23.809 1.00 21.37 286 GLY B O 1
ATOM 4606 N N . ARG B 1 286 ? -9.900 -20.312 23.142 1.00 23.15 287 ARG B N 1
ATOM 4607 C CA . ARG B 1 286 ? -8.745 -20.249 24.019 1.00 26.22 287 ARG B CA 1
ATOM 4608 C C . ARG B 1 286 ? -7.475 -20.020 23.180 1.00 29.39 287 ARG B C 1
ATOM 4609 O O . ARG B 1 286 ? -7.398 -20.472 22.028 1.00 29.26 287 ARG B O 1
ATOM 4617 N N . TYR B 1 287 ? -6.460 -19.342 23.715 1.00 28.85 288 TYR B N 1
ATOM 4618 C CA . TYR B 1 287 ? -5.251 -19.058 22.970 1.00 28.39 288 TYR B CA 1
ATOM 4619 C C . TYR B 1 287 ? -4.101 -19.039 23.984 1.00 29.15 288 TYR B C 1
ATOM 4620 O O . TYR B 1 287 ? -3.437 -18.036 24.268 1.00 28.60 288 TYR B O 1
ATOM 4629 N N . ASP B 1 288 ? -3.813 -20.196 24.579 1.00 30.75 289 ASP B N 1
ATOM 4630 C CA . ASP B 1 288 ? -2.835 -20.288 25.675 1.00 33.59 289 ASP B CA 1
ATOM 4631 C C . ASP B 1 288 ? -1.393 -19.916 25.307 1.00 34.86 289 ASP B C 1
ATOM 4632 O O . ASP B 1 288 ? -0.561 -19.535 26.148 1.00 36.29 289 ASP B O 1
ATOM 4637 N N . GLY B 1 289 ? -1.071 -19.990 24.018 1.00 34.87 290 GLY B N 1
ATOM 4638 C CA . GLY B 1 289 ? 0.284 -19.729 23.603 1.00 34.22 290 GLY B CA 1
ATOM 4639 C C . GLY B 1 289 ? 0.534 -18.305 23.153 1.00 35.44 290 GLY B C 1
ATOM 4640 O O . GLY B 1 289 ? 1.702 -17.883 23.195 1.00 39.09 290 GLY B O 1
ATOM 4641 N N . LEU B 1 290 ? -0.497 -17.500 22.819 1.00 33.49 291 LEU B N 1
ATOM 4642 C CA . LEU B 1 290 ? -0.235 -16.226 22.162 1.00 31.02 291 LEU B CA 1
ATOM 4643 C C . LEU B 1 290 ? 0.543 -15.219 22.987 1.00 30.15 291 LEU B C 1
ATOM 4644 O O . LEU B 1 290 ? 1.284 -14.422 22.402 1.00 30.02 291 LEU B O 1
ATOM 4649 N N . VAL B 1 291 ? 0.524 -15.276 24.313 1.00 29.24 292 VAL B N 1
ATOM 4650 C CA . VAL B 1 291 ? 1.301 -14.298 25.056 1.00 31.91 292 VAL B CA 1
ATOM 4651 C C . VAL B 1 291 ? 2.806 -14.492 24.859 1.00 35.51 292 VAL B C 1
ATOM 4652 O O . VAL B 1 291 ? 3.576 -13.532 24.794 1.00 36.49 292 VAL B O 1
ATOM 4656 N N . GLU B 1 292 ? 3.259 -15.724 24.671 1.00 39.79 293 GLU B N 1
ATOM 4657 C CA . GLU B 1 292 ? 4.682 -16.015 24.525 1.00 41.78 293 GLU B CA 1
ATOM 4658 C C . GLU B 1 292 ? 5.178 -15.678 23.119 1.00 40.91 293 GLU B C 1
ATOM 4659 O O . GLU B 1 292 ? 6.251 -15.097 22.916 1.00 41.37 293 GLU B O 1
ATOM 4665 N N . GLN B 1 293 ? 4.344 -16.014 22.142 1.00 39.51 294 GLN B N 1
ATOM 4666 C CA . GLN B 1 293 ? 4.564 -15.715 20.739 1.00 39.64 294 GLN B CA 1
ATOM 4667 C C . GLN B 1 293 ? 4.787 -14.223 20.540 1.00 38.13 294 GLN B C 1
ATOM 4668 O O . GLN B 1 293 ? 5.698 -13.835 19.819 1.00 40.23 294 GLN B O 1
ATOM 4674 N N . LEU B 1 294 ? 4.020 -13.341 21.193 1.00 36.64 295 LEU B N 1
ATOM 4675 C CA . LEU B 1 294 ? 4.251 -11.914 21.032 1.00 32.92 295 LEU B CA 1
ATOM 4676 C C . LEU B 1 294 ? 5.287 -11.396 22.013 1.00 31.50 295 LEU B C 1
ATOM 4677 O O . LEU B 1 294 ? 5.366 -10.196 22.266 1.00 32.60 295 LEU B O 1
ATOM 4682 N N . GLY B 1 295 ? 6.101 -12.275 22.597 1.00 31.66 296 GLY B N 1
ATOM 4683 C CA . GLY B 1 295 ? 7.244 -11.878 23.387 1.00 32.94 296 GLY B CA 1
ATOM 4684 C C . GLY B 1 295 ? 7.147 -11.911 24.883 1.00 34.88 296 GLY B C 1
ATOM 4685 O O . GLY B 1 295 ? 8.035 -11.329 25.516 1.00 35.56 296 GLY B O 1
ATOM 4686 N N . GLY B 1 296 ? 6.134 -12.544 25.478 1.00 37.52 297 GLY B N 1
ATOM 4687 C CA . GLY B 1 296 ? 5.978 -12.533 26.936 1.00 39.16 297 GLY B CA 1
ATOM 4688 C C . GLY B 1 296 ? 6.106 -13.913 27.559 1.00 39.45 297 GLY B C 1
ATOM 4689 O O . GLY B 1 296 ? 6.342 -14.910 26.869 1.00 39.91 297 GLY B O 1
ATOM 4690 N N . ARG B 1 297 ? 5.964 -14.012 28.882 1.00 40.05 298 ARG B N 1
ATOM 4691 C CA . ARG B 1 297 ? 6.002 -15.320 29.539 1.00 40.53 298 ARG B CA 1
ATOM 4692 C C . ARG B 1 297 ? 4.721 -16.125 29.269 1.00 39.12 298 ARG B C 1
ATOM 4693 O O . ARG B 1 297 ? 3.656 -15.539 29.092 1.00 39.86 298 ARG B O 1
ATOM 4701 N N . ALA B 1 298 ? 4.771 -17.453 29.186 1.00 38.52 299 ALA B N 1
ATOM 4702 C CA . ALA B 1 298 ? 3.577 -18.248 28.907 1.00 39.56 299 ALA B CA 1
ATOM 4703 C C . ALA B 1 298 ? 2.509 -18.091 29.986 1.00 38.75 299 ALA B C 1
ATOM 4704 O O . ALA B 1 298 ? 2.817 -18.246 31.175 1.00 39.71 299 ALA B O 1
ATOM 4706 N N . THR B 1 299 ? 1.277 -17.831 29.544 1.00 36.63 300 THR B N 1
ATOM 4707 C CA . THR B 1 299 ? 0.139 -17.497 30.402 1.00 34.35 300 THR B CA 1
ATOM 4708 C C . THR B 1 299 ? -1.102 -18.051 29.703 1.00 34.31 300 THR B C 1
ATOM 4709 O O . THR B 1 299 ? -1.220 -17.880 28.482 1.00 35.94 300 THR B O 1
ATOM 4713 N N . PRO B 1 300 ? -2.010 -18.756 30.421 1.00 29.79 301 PRO B N 1
ATOM 4714 C CA . PRO B 1 300 ? -3.209 -19.276 29.763 1.00 26.17 301 PRO B CA 1
ATOM 4715 C C . PRO B 1 300 ? -4.180 -18.106 29.562 1.00 26.51 301 PRO B C 1
ATOM 4716 O O . PRO B 1 300 ? -4.227 -17.161 30.378 1.00 27.15 301 PRO B O 1
ATOM 4720 N N . ALA B 1 301 ? -4.962 -18.139 28.497 1.00 23.56 302 ALA B N 1
ATOM 4721 C CA . ALA B 1 301 ? -5.852 -17.051 28.223 1.00 21.31 302 ALA B CA 1
ATOM 4722 C C . ALA B 1 301 ? -6.973 -17.555 27.340 1.00 21.55 302 ALA B C 1
ATOM 4723 O O . ALA B 1 301 ? -6.717 -18.468 26.528 1.00 22.39 302 ALA B O 1
ATOM 4725 N N . VAL B 1 302 ? -8.190 -16.991 27.506 1.00 19.58 303 VAL B N 1
ATOM 4726 C CA . VAL B 1 302 ? -9.441 -17.337 26.781 1.00 17.65 303 VAL B CA 1
ATOM 4727 C C . VAL B 1 302 ? -10.250 -16.044 26.648 1.00 15.71 303 VAL B C 1
ATOM 4728 O O . VAL B 1 302 ? -10.107 -15.104 27.456 1.00 15.12 303 VAL B O 1
ATOM 4732 N N . GLY B 1 303 ? -11.155 -15.971 25.689 1.00 12.26 304 GLY B N 1
ATOM 4733 C CA . GLY B 1 303 ? -11.976 -14.787 25.564 1.00 10.02 304 GLY B CA 1
ATOM 4734 C C . GLY B 1 303 ? -12.862 -14.922 24.345 1.00 12.63 304 GLY B C 1
ATOM 4735 O O . GLY B 1 303 ? -12.910 -15.986 23.696 1.00 10.68 304 GLY B O 1
ATOM 4736 N N . PHE B 1 304 ? -13.551 -13.838 23.997 1.00 14.25 305 PHE B N 1
ATOM 4737 C CA . PHE B 1 304 ? -14.462 -13.822 22.850 1.00 16.03 305 PHE B CA 1
ATOM 4738 C C . PHE B 1 304 ? -14.682 -12.366 22.470 1.00 16.48 305 PHE B C 1
ATOM 4739 O O . PHE B 1 304 ? -14.204 -11.446 23.178 1.00 14.84 305 PHE B O 1
ATOM 4747 N N . ALA B 1 305 ? -15.368 -12.173 21.343 1.00 15.88 306 ALA B N 1
ATOM 4748 C CA . ALA B 1 305 ? -15.767 -10.867 20.873 1.00 14.74 306 ALA B CA 1
ATOM 4749 C C . ALA B 1 305 ? -17.050 -11.025 20.088 1.00 14.43 306 ALA B C 1
ATOM 4750 O O . ALA B 1 305 ? -17.285 -12.031 19.407 1.00 15.05 306 ALA B O 1
ATOM 4752 N N . MET B 1 306 ? -17.900 -10.040 20.196 1.00 15.07 307 MET B N 1
ATOM 4753 C CA . MET B 1 306 ? -19.203 -10.098 19.592 1.00 17.93 307 MET B CA 1
ATOM 4754 C C . MET B 1 306 ? -19.390 -8.905 18.712 1.00 17.84 307 MET B C 1
ATOM 4755 O O . MET B 1 306 ? -18.957 -7.800 19.048 1.00 18.98 307 MET B O 1
ATOM 4760 N N . GLY B 1 307 ? -20.094 -9.098 17.615 1.00 20.63 308 GLY B N 1
ATOM 4761 C CA . GLY B 1 307 ? -20.340 -8.026 16.673 1.00 21.10 308 GLY B CA 1
ATOM 4762 C C . GLY B 1 307 ? -21.532 -7.222 17.101 1.00 21.52 308 GLY B C 1
ATOM 4763 O O . GLY B 1 307 ? -22.676 -7.587 16.794 1.00 21.55 308 GLY B O 1
ATOM 4764 N N . LEU B 1 308 ? -21.285 -6.074 17.730 1.00 22.93 309 LEU B N 1
ATOM 4765 C CA . LEU B 1 308 ? -22.378 -5.230 18.212 1.00 22.80 309 LEU B CA 1
ATOM 4766 C C . LEU B 1 308 ? -23.343 -4.834 17.109 1.00 23.58 309 LEU B C 1
ATOM 4767 O O . LEU B 1 308 ? -24.478 -4.499 17.405 1.00 26.89 309 LEU B O 1
ATOM 4772 N N . GLU B 1 309 ? -22.979 -4.928 15.841 1.00 24.72 310 GLU B N 1
ATOM 4773 C CA . GLU B 1 309 ? -23.874 -4.543 14.757 1.00 26.65 310 GLU B CA 1
ATOM 4774 C C . GLU B 1 309 ? -24.942 -5.601 14.587 1.00 28.82 310 GLU B C 1
ATOM 4775 O O . GLU B 1 309 ? -26.128 -5.321 14.365 1.00 30.18 310 GLU B O 1
ATOM 4781 N N . ARG B 1 310 ? -24.495 -6.848 14.712 1.00 30.96 311 ARG B N 1
ATOM 4782 C CA . ARG B 1 310 ? -25.383 -7.978 14.535 1.00 34.99 311 ARG B CA 1
ATOM 4783 C C . ARG B 1 310 ? -26.281 -8.161 15.771 1.00 35.86 311 ARG B C 1
ATOM 4784 O O . ARG B 1 310 ? -27.465 -8.498 15.632 1.00 37.47 311 ARG B O 1
ATOM 4792 N N . LEU B 1 311 ? -25.750 -7.905 16.989 1.00 34.20 312 LEU B N 1
ATOM 4793 C CA . LEU B 1 311 ? -26.545 -7.856 18.218 1.00 29.92 312 LEU B CA 1
ATOM 4794 C C . LEU B 1 311 ? -27.677 -6.851 18.080 1.00 29.38 312 LEU B C 1
ATOM 4795 O O . LEU B 1 311 ? -28.837 -7.259 18.149 1.00 31.50 312 LEU B O 1
ATOM 4800 N N . VAL B 1 312 ? -27.366 -5.567 17.823 1.00 28.02 313 VAL B N 1
ATOM 4801 C CA . VAL B 1 312 ? -28.365 -4.520 17.617 1.00 24.90 313 VAL B CA 1
ATOM 4802 C C . VAL B 1 312 ? -29.418 -4.955 16.604 1.00 25.80 313 VAL B C 1
ATOM 4803 O O . VAL B 1 312 ? -30.615 -4.787 16.827 1.00 26.82 313 VAL B O 1
ATOM 4807 N N . LEU B 1 313 ? -29.013 -5.607 15.528 1.00 27.85 314 LEU B N 1
ATOM 4808 C CA . LEU B 1 313 ? -29.966 -6.017 14.521 1.00 29.44 314 LEU B CA 1
ATOM 4809 C C . LEU B 1 313 ? -30.861 -7.120 15.012 1.00 28.81 314 LEU B C 1
ATOM 4810 O O . LEU B 1 313 ? -32.077 -7.099 14.762 1.00 28.61 314 LEU B O 1
ATOM 4815 N N . LEU B 1 314 ? -30.282 -8.055 15.765 1.00 27.81 315 LEU B N 1
ATOM 4816 C CA . LEU B 1 314 ? -31.061 -9.184 16.225 1.00 28.29 315 LEU B CA 1
ATOM 4817 C C . LEU B 1 314 ? -32.051 -8.765 17.278 1.00 28.70 315 LEU B C 1
ATOM 4818 O O . LEU B 1 314 ? -33.188 -9.229 17.218 1.00 32.96 315 LEU B O 1
ATOM 4823 N N . VAL B 1 315 ? -31.682 -7.899 18.218 1.00 28.05 316 VAL B N 1
ATOM 4824 C CA . VAL B 1 315 ? -32.596 -7.380 19.228 1.00 26.29 316 VAL B CA 1
ATOM 4825 C C . VAL B 1 315 ? -33.738 -6.735 18.469 1.00 26.33 316 VAL B C 1
ATOM 4826 O O . VAL B 1 315 ? -34.818 -7.3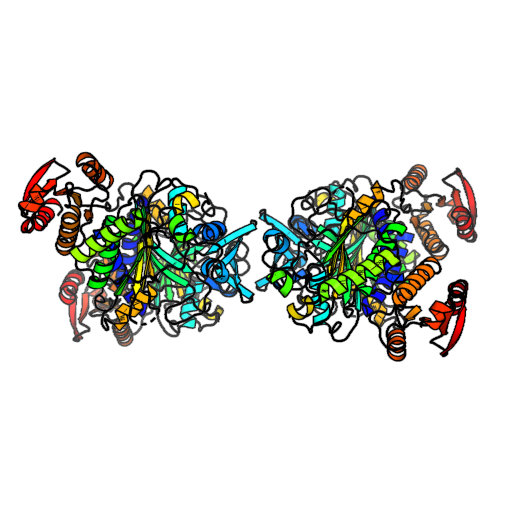04 18.396 1.00 27.09 316 VAL B O 1
ATOM 4830 N N . GLN B 1 316 ? -33.492 -5.648 17.762 1.00 28.57 317 GLN B N 1
ATOM 4831 C CA . GLN B 1 316 ? -34.504 -4.949 16.985 1.00 31.12 317 GLN B CA 1
ATOM 4832 C C . GLN B 1 316 ? -35.467 -5.828 16.165 1.00 33.27 317 GLN B C 1
ATOM 4833 O O . GLN B 1 316 ? -36.642 -5.478 16.033 1.00 32.60 317 GLN B O 1
ATOM 4839 N N . ALA B 1 317 ? -35.002 -6.966 15.625 1.00 35.76 318 ALA B N 1
ATOM 4840 C CA . ALA B 1 317 ? -35.848 -7.872 14.851 1.00 37.54 318 ALA B CA 1
ATOM 4841 C C . ALA B 1 317 ? -36.682 -8.850 15.697 1.00 40.48 318 ALA B C 1
ATOM 4842 O O . ALA B 1 317 ? -37.890 -9.070 15.499 1.00 40.39 318 ALA B O 1
ATOM 4844 N N . VAL B 1 318 ? -36.013 -9.459 16.663 1.00 41.13 319 VAL B N 1
ATOM 4845 C CA . VAL B 1 318 ? -36.613 -10.439 17.525 1.00 43.51 319 VAL B CA 1
ATOM 4846 C C . VAL B 1 318 ? -37.382 -9.795 18.671 1.00 44.25 319 VAL B C 1
ATOM 4847 O O . VAL B 1 318 ? -38.235 -10.439 19.277 1.00 45.62 319 VAL B O 1
ATOM 4851 N N . ASN B 1 319 ? -37.129 -8.518 18.944 1.00 45.42 320 ASN B N 1
ATOM 4852 C CA . ASN B 1 319 ? -37.647 -7.800 20.100 1.00 47.95 320 ASN B CA 1
ATOM 4853 C C . ASN B 1 319 ? -38.495 -6.564 19.784 1.00 50.79 320 ASN B C 1
ATOM 4854 O O . ASN B 1 319 ? -38.747 -5.840 20.756 1.00 51.05 320 ASN B O 1
ATOM 4859 N N . PRO B 1 320 ? -39.012 -6.305 18.543 1.00 53.16 321 PRO B N 1
ATOM 4860 C CA . PRO B 1 320 ? -39.791 -5.099 18.119 1.00 55.29 321 PRO B CA 1
ATOM 4861 C C . PRO B 1 320 ? -40.132 -3.991 19.136 1.00 57.73 321 PRO B C 1
ATOM 4862 O O . PRO B 1 320 ? -39.915 -2.792 18.912 1.00 57.85 321 PRO B O 1
ATOM 4866 N N . GLU B 1 321 ? -40.693 -4.368 20.286 1.00 59.24 322 GLU B N 1
ATOM 4867 C CA . GLU B 1 321 ? -41.003 -3.444 21.339 1.00 60.52 322 GLU B CA 1
ATOM 4868 C C . GLU B 1 321 ? -39.738 -3.166 22.144 1.00 60.35 322 GLU B C 1
ATOM 4869 O O . GLU B 1 321 ? -39.703 -3.328 23.367 1.00 61.27 322 GLU B O 1
ATOM 4875 N N . PHE B 1 322 ? -38.649 -2.755 21.485 1.00 59.94 323 PHE B N 1
ATOM 4876 C CA . PHE B 1 322 ? -37.441 -2.332 22.191 1.00 59.03 323 PHE B CA 1
ATOM 4877 C C . PHE B 1 322 ? -37.319 -0.887 21.766 1.00 58.72 323 PHE B C 1
ATOM 4878 O O . PHE B 1 322 ? -36.907 -0.547 20.655 1.00 58.70 323 PHE B O 1
ATOM 4886 N N . LYS B 1 323 ? -37.879 -0.038 22.604 1.00 59.15 324 LYS B N 1
ATOM 4887 C CA . LYS B 1 323 ? -37.807 1.391 22.403 1.00 59.33 324 LYS B CA 1
ATOM 4888 C C . LYS B 1 323 ? -36.715 1.871 23.335 1.00 58.47 324 LYS B C 1
ATOM 4889 O O . LYS B 1 323 ? -36.228 1.145 24.214 1.00 58.14 324 LYS B O 1
ATOM 4895 N N . ALA B 1 324 ? -36.319 3.110 23.126 1.00 57.55 325 ALA B N 1
ATOM 4896 C CA . ALA B 1 324 ? -35.385 3.756 24.008 1.00 55.58 325 ALA B CA 1
ATOM 4897 C C . ALA B 1 324 ? -36.073 5.023 24.516 1.00 54.14 325 ALA B C 1
ATOM 4898 O O . ALA B 1 324 ? -37.158 5.420 24.059 1.00 51.55 325 ALA B O 1
ATOM 4900 N N . ASP B 1 325 ? -35.416 5.643 25.480 1.00 52.98 326 ASP B N 1
ATOM 4901 C CA . ASP B 1 325 ? -35.901 6.840 26.123 1.00 52.14 326 ASP B CA 1
ATOM 4902 C C . ASP B 1 325 ? -35.942 8.006 25.147 1.00 51.07 326 ASP B C 1
ATOM 4903 O O . ASP B 1 325 ? -34.991 8.168 24.370 1.00 50.73 326 ASP B O 1
ATOM 4908 N N . PRO B 1 326 ? -37.030 8.795 25.133 1.00 47.28 327 PRO B N 1
ATOM 4909 C CA . PRO B 1 326 ? -37.108 9.951 24.235 1.00 44.01 327 PRO B CA 1
ATOM 4910 C C . PRO B 1 326 ? -36.070 10.989 24.659 1.00 41.34 327 PRO B C 1
ATOM 4911 O O . PRO B 1 326 ? -35.540 10.914 25.776 1.00 37.97 327 PRO B O 1
ATOM 4915 N N . VAL B 1 327 ? -35.812 11.978 23.799 1.00 39.20 328 VAL B N 1
ATOM 4916 C CA . VAL B 1 327 ? -34.717 12.874 24.089 1.00 37.31 328 VAL B CA 1
ATOM 4917 C C . VAL B 1 327 ? -35.124 13.996 24.965 1.00 34.73 328 VAL B C 1
ATOM 4918 O O . VAL B 1 327 ? -34.319 14.347 25.807 1.00 35.72 328 VAL B O 1
ATOM 4922 N N . VAL B 1 328 ? -36.306 14.581 24.802 1.00 32.84 329 VAL B N 1
ATOM 4923 C CA . VAL B 1 328 ? -36.685 15.681 25.676 1.00 31.21 329 VAL B CA 1
ATOM 4924 C C . VAL B 1 328 ? -37.895 15.274 26.519 1.00 32.42 329 VAL B C 1
ATOM 4925 O O . VAL B 1 328 ? -38.788 14.568 26.035 1.00 35.08 329 VAL B O 1
ATOM 4929 N N . ASP B 1 329 ? -37.934 15.683 27.791 1.00 31.58 330 ASP B N 1
ATOM 4930 C CA . ASP B 1 329 ? -39.101 15.525 28.652 1.00 28.21 330 ASP B CA 1
ATOM 4931 C C . ASP B 1 329 ? -39.858 16.834 28.766 1.00 27.44 330 ASP B C 1
ATOM 4932 O O . ASP B 1 329 ? -41.075 16.857 28.539 1.00 28.35 330 ASP B O 1
ATOM 4937 N N . ILE B 1 330 ? -39.163 17.943 29.069 1.00 25.44 331 ILE B N 1
ATOM 4938 C CA . ILE B 1 330 ? -39.789 19.254 29.279 1.00 22.23 331 ILE B CA 1
ATOM 4939 C C . ILE B 1 330 ? -39.255 20.251 28.262 1.00 22.05 331 ILE B C 1
ATOM 4940 O O . ILE B 1 330 ? -38.038 20.330 28.078 1.00 22.17 331 ILE B O 1
ATOM 4945 N N . TYR B 1 331 ? -40.125 21.006 27.596 1.00 22.85 332 TYR B N 1
ATOM 4946 C CA . TYR B 1 331 ? -39.697 21.994 26.633 1.00 23.29 332 TYR B CA 1
ATOM 4947 C C . TYR B 1 331 ? -40.007 23.350 27.220 1.00 23.36 332 TYR B C 1
ATOM 4948 O O . TYR B 1 331 ? -41.118 23.585 27.680 1.00 24.15 332 TYR B O 1
ATOM 4957 N N . LEU B 1 332 ? -39.043 24.247 27.252 1.00 25.16 333 LEU B N 1
ATOM 4958 C CA . LEU B 1 332 ? -39.184 25.601 27.790 1.00 26.69 333 LEU B CA 1
ATOM 4959 C C . LEU B 1 332 ? -39.568 26.577 26.650 1.00 28.74 333 LEU B C 1
ATOM 4960 O O . LEU B 1 332 ? -38.708 27.003 25.865 1.00 25.95 333 LEU B O 1
ATOM 4965 N N . VAL B 1 333 ? -40.862 26.888 26.506 1.00 30.45 334 VAL B N 1
ATOM 4966 C CA . VAL B 1 333 ? -41.387 27.829 25.525 1.00 30.76 334 VAL B CA 1
ATOM 4967 C C . VAL B 1 333 ? -41.228 29.223 26.127 1.00 33.09 334 VAL B C 1
ATOM 4968 O O . VAL B 1 333 ? -41.420 29.429 27.330 1.00 34.69 334 VAL B O 1
ATOM 4972 N N . ALA B 1 334 ? -40.874 30.235 25.363 1.00 34.79 335 ALA B N 1
ATOM 4973 C CA . ALA B 1 334 ? -40.706 31.541 25.932 1.00 36.09 335 ALA B CA 1
ATOM 4974 C C . ALA B 1 334 ? -40.807 32.513 24.801 1.00 39.24 335 ALA B C 1
ATOM 4975 O O . ALA B 1 334 ? -40.178 32.300 23.758 1.00 40.63 335 ALA B O 1
ATOM 4977 N N . SER B 1 335 ? -41.585 33.565 24.972 1.00 42.90 336 SER B N 1
ATOM 4978 C CA . SER B 1 335 ? -41.711 34.557 23.926 1.00 47.75 336 SER B CA 1
ATOM 4979 C C . SER B 1 335 ? -41.931 35.900 24.551 1.00 50.43 336 SER B C 1
ATOM 4980 O O . SER B 1 335 ? -42.272 35.984 25.739 1.00 51.22 336 SER B O 1
ATOM 4983 N N . GLY B 1 336 ? -41.727 36.955 23.775 1.00 52.35 337 GLY B N 1
ATOM 4984 C CA . GLY B 1 336 ? -41.947 38.292 24.302 1.00 56.55 337 GLY B CA 1
ATOM 4985 C C . GLY B 1 336 ? -40.627 39.027 24.466 1.00 59.34 337 GLY B C 1
ATOM 4986 O O . GLY B 1 336 ? -39.548 38.422 24.414 1.00 60.98 337 GLY B O 1
ATOM 4987 N N . ALA B 1 337 ? -40.701 40.342 24.646 1.00 61.44 338 ALA B N 1
ATOM 4988 C CA . ALA B 1 337 ? -39.508 41.168 24.759 1.00 63.29 338 ALA B CA 1
ATOM 4989 C C . ALA B 1 337 ? -38.627 40.865 25.979 1.00 63.75 338 ALA B C 1
ATOM 4990 O O . ALA B 1 337 ? -39.073 40.929 27.134 1.00 65.38 338 ALA B O 1
ATOM 4992 N N . ASP B 1 338 ? -37.365 40.515 25.704 1.00 62.54 339 ASP B N 1
ATOM 4993 C CA . ASP B 1 338 ? -36.339 40.256 26.724 1.00 61.03 339 ASP B CA 1
ATOM 4994 C C . ASP B 1 338 ? -36.634 39.100 27.684 1.00 58.54 339 ASP B C 1
ATOM 4995 O O . ASP B 1 338 ? -36.050 38.980 28.771 1.00 58.18 339 ASP B O 1
ATOM 5000 N N . THR B 1 339 ? -37.465 38.163 27.267 1.00 55.29 340 THR B N 1
ATOM 5001 C CA . THR B 1 339 ? -37.765 37.013 28.093 1.00 52.18 340 THR B CA 1
ATOM 5002 C C . THR B 1 339 ? -36.638 35.989 28.102 1.00 51.16 340 THR B C 1
ATOM 5003 O O . THR B 1 339 ? -36.495 35.276 29.096 1.00 50.43 340 THR B O 1
ATOM 5007 N N . GLN B 1 340 ? -35.791 35.911 27.047 1.00 49.60 341 GLN B N 1
ATOM 5008 C CA . GLN B 1 340 ? -34.791 34.848 26.922 1.00 46.66 341 GLN B CA 1
ATOM 5009 C C . GLN B 1 340 ? -33.775 34.707 28.039 1.00 43.41 341 GLN B C 1
ATOM 5010 O O . GLN B 1 340 ? -33.484 33.556 28.384 1.00 45.10 341 GLN B O 1
ATOM 5016 N N . SER B 1 341 ? -33.243 35.757 28.653 1.00 39.38 342 SER B N 1
ATOM 5017 C CA . SER B 1 341 ? -32.384 35.500 29.795 1.00 38.52 342 SER B CA 1
ATOM 5018 C C . SER B 1 341 ? -33.171 34.856 30.939 1.00 37.52 342 SER B C 1
ATOM 5019 O O . SER B 1 341 ? -32.672 33.966 31.629 1.00 37.04 342 SER B O 1
ATOM 5022 N N . ALA B 1 342 ? -34.442 35.247 31.085 1.00 36.97 343 ALA B N 1
ATOM 5023 C CA . ALA B 1 342 ? -35.327 34.731 32.104 1.00 34.67 343 ALA B CA 1
ATOM 5024 C C . ALA B 1 342 ? -35.610 33.286 31.805 1.00 33.92 343 ALA B C 1
ATOM 5025 O O . ALA B 1 342 ? -35.462 32.456 32.705 1.00 36.75 343 ALA B O 1
ATOM 5027 N N . ALA B 1 343 ? -35.952 32.977 30.559 1.00 31.07 344 ALA B N 1
ATOM 5028 C CA . ALA B 1 343 ? -36.158 31.606 30.142 1.00 30.43 344 ALA B CA 1
ATOM 5029 C C . ALA B 1 343 ? -34.944 30.726 30.423 1.00 30.48 344 ALA B C 1
ATOM 5030 O O . ALA B 1 343 ? -35.093 29.664 31.051 1.00 30.98 344 ALA B O 1
ATOM 5032 N N . MET B 1 344 ? -33.738 31.161 30.008 1.00 28.87 345 MET B N 1
ATOM 5033 C CA . MET B 1 344 ? -32.524 30.384 30.240 1.00 28.17 345 MET B CA 1
ATOM 5034 C C . MET B 1 344 ? -32.209 30.284 31.733 1.00 26.41 345 MET B C 1
ATOM 5035 O O . MET B 1 344 ? -31.794 29.229 32.230 1.00 27.61 345 MET B O 1
ATOM 5040 N N . ALA B 1 345 ? -32.453 31.326 32.512 1.00 23.87 346 ALA B N 1
ATOM 5041 C CA . ALA B 1 345 ? -32.251 31.249 33.951 1.00 25.04 346 ALA B CA 1
ATOM 5042 C C . ALA B 1 345 ? -33.206 30.248 34.647 1.00 26.49 346 ALA B C 1
ATOM 5043 O O . ALA B 1 345 ? -32.792 29.426 35.489 1.00 27.08 346 ALA B O 1
ATOM 5045 N N . LEU B 1 346 ? -34.492 30.239 34.265 1.00 25.69 347 LEU B N 1
ATOM 5046 C CA . LEU B 1 346 ? -35.445 29.293 34.809 1.00 25.12 347 LEU B CA 1
ATOM 5047 C C . LEU B 1 346 ? -34.967 27.896 34.490 1.00 25.81 347 LEU B C 1
ATOM 5048 O O . LEU B 1 346 ? -34.867 27.057 35.382 1.00 27.80 347 LEU B O 1
ATOM 5053 N N . ALA B 1 347 ? -34.602 27.652 33.235 1.00 26.66 348 ALA B N 1
ATOM 5054 C CA . ALA B 1 347 ? -34.123 26.355 32.819 1.00 25.73 348 ALA B CA 1
ATOM 5055 C C . ALA B 1 347 ? -32.931 25.896 33.651 1.00 26.21 348 ALA B C 1
ATOM 5056 O O . ALA B 1 347 ? -32.914 24.755 34.139 1.00 26.14 348 ALA B O 1
ATOM 5058 N N . GLU B 1 348 ? -31.969 26.773 33.931 1.00 25.33 349 GLU B N 1
ATOM 5059 C CA . GLU B 1 348 ? -30.826 26.327 34.699 1.00 26.49 349 GLU B CA 1
ATOM 5060 C C . GLU B 1 348 ? -31.231 25.944 36.111 1.00 27.86 349 GLU B C 1
ATOM 5061 O O . GLU B 1 348 ? -30.784 24.936 36.681 1.00 28.98 349 GLU B O 1
ATOM 5067 N N . ARG B 1 349 ? -32.189 26.675 36.668 1.00 30.26 350 ARG B N 1
ATOM 5068 C CA . ARG B 1 349 ? -32.646 26.370 38.013 1.00 30.83 350 ARG B CA 1
ATOM 5069 C C . ARG B 1 349 ? -33.381 25.037 38.017 1.00 28.86 350 ARG B C 1
ATOM 5070 O O . ARG B 1 349 ? -33.050 24.152 38.817 1.00 30.22 350 ARG B O 1
ATOM 5078 N N . LEU B 1 350 ? -34.302 24.819 37.087 1.00 25.94 351 LEU B N 1
ATOM 5079 C CA . LEU B 1 350 ? -35.007 23.553 37.005 1.00 26.22 351 LEU B CA 1
ATOM 5080 C C . LEU B 1 350 ? -34.081 22.382 36.762 1.00 27.85 351 LEU B C 1
ATOM 5081 O O . LEU B 1 350 ? -34.425 21.259 37.129 1.00 26.24 351 LEU B O 1
ATOM 5086 N N . ARG B 1 351 ? -32.894 22.633 36.180 1.00 30.29 352 ARG B N 1
ATOM 5087 C CA . ARG B 1 351 ? -31.890 21.582 35.993 1.00 31.83 352 ARG B CA 1
ATOM 5088 C C . ARG B 1 351 ? -31.237 21.179 37.311 1.00 33.31 352 ARG B C 1
ATOM 5089 O O . ARG B 1 351 ? -30.968 19.986 37.570 1.00 34.40 352 ARG B O 1
ATOM 5097 N N . ASP B 1 352 ? -30.995 22.188 38.153 1.00 33.22 353 ASP B N 1
ATOM 5098 C CA . ASP B 1 352 ? -30.479 21.933 39.478 1.00 34.21 353 ASP B CA 1
ATOM 5099 C C . ASP B 1 352 ? -31.493 21.153 40.280 1.00 35.28 353 ASP B C 1
ATOM 5100 O O . ASP B 1 352 ? -31.136 20.188 40.954 1.00 36.04 353 ASP B O 1
ATOM 5105 N N . GLU B 1 353 ? -32.767 21.562 40.181 1.00 35.92 354 GLU B N 1
ATOM 5106 C CA . GLU B 1 353 ? -33.829 20.969 40.986 1.00 35.30 354 GLU B CA 1
ATOM 5107 C C . GLU B 1 353 ? -34.298 19.615 40.492 1.00 34.94 354 GLU B C 1
ATOM 5108 O O . GLU B 1 353 ? -34.695 18.786 41.312 1.00 38.00 354 GLU B O 1
ATOM 5114 N N . LEU B 1 354 ? -34.271 19.327 39.197 1.00 31.93 355 LEU B N 1
ATOM 5115 C CA . LEU B 1 354 ? -34.751 18.055 38.742 1.00 31.17 355 LEU B CA 1
ATOM 5116 C C . LEU B 1 354 ? -33.630 17.337 38.041 1.00 33.49 355 LEU B C 1
ATOM 5117 O O . LEU B 1 354 ? -33.486 17.371 36.810 1.00 34.25 355 LEU B O 1
ATOM 5122 N N . PRO B 1 355 ? -32.775 16.698 38.835 1.00 37.21 356 PRO B N 1
ATOM 5123 C CA . PRO B 1 355 ? -31.667 15.968 38.256 1.00 38.54 356 PRO B CA 1
ATOM 5124 C C . PRO B 1 355 ? -32.120 14.902 37.284 1.00 38.71 356 PRO B C 1
ATOM 5125 O O . PRO B 1 355 ? -32.989 14.087 37.596 1.00 38.12 356 PRO B O 1
ATOM 5129 N N . GLY B 1 356 ? -31.538 14.949 36.089 1.00 40.17 357 GLY B N 1
ATOM 5130 C CA . GLY B 1 356 ? -31.799 13.922 35.094 1.00 41.40 357 GLY B CA 1
ATOM 5131 C C . GLY B 1 356 ? -33.152 14.034 34.396 1.00 41.63 357 GLY B C 1
ATOM 5132 O O . GLY B 1 356 ? -33.736 13.009 34.005 1.00 41.78 357 GLY B O 1
ATOM 5133 N N . VAL B 1 357 ? -33.644 15.280 34.246 1.00 39.26 358 VAL B N 1
ATOM 5134 C CA . VAL B 1 357 ? -34.826 15.566 33.447 1.00 34.26 358 VAL B CA 1
ATOM 5135 C C . VAL B 1 357 ? -34.290 16.179 32.165 1.00 31.67 358 VAL B C 1
ATOM 5136 O O . VAL B 1 357 ? -33.453 17.076 32.225 1.00 31.46 358 VAL B O 1
ATOM 5140 N N . LYS B 1 358 ? -34.708 15.694 31.003 1.00 27.89 359 LYS B N 1
ATOM 5141 C CA . LYS B 1 358 ? -34.275 16.280 29.763 1.00 24.10 359 LYS B CA 1
ATOM 5142 C C . LYS B 1 358 ? -35.080 17.535 29.477 1.00 20.95 359 LYS B C 1
ATOM 5143 O O . LYS B 1 358 ? -36.238 17.465 29.085 1.00 19.68 359 LYS B O 1
ATOM 5149 N N . LEU B 1 359 ? -34.526 18.709 29.678 1.00 19.55 360 LEU B N 1
ATOM 5150 C CA . LEU B 1 359 ? -35.218 19.967 29.459 1.00 19.09 360 LEU B CA 1
ATOM 5151 C C . LEU B 1 359 ? -34.533 20.715 28.355 1.00 19.08 360 LEU B C 1
ATOM 5152 O O . LEU B 1 359 ? -33.325 20.917 28.438 1.00 18.55 360 LEU B O 1
ATOM 5157 N N . MET B 1 360 ? -35.299 21.183 27.377 1.00 20.76 361 MET B N 1
ATOM 5158 C CA . MET B 1 360 ? -34.767 21.895 26.233 1.00 21.31 361 MET B CA 1
ATOM 5159 C C . MET B 1 360 ? -35.398 23.272 26.116 1.00 23.38 361 MET B C 1
ATOM 5160 O O . MET B 1 360 ? -36.633 23.373 26.057 1.00 23.94 361 MET B O 1
ATOM 5165 N N . THR B 1 361 ? -34.544 24.306 26.056 1.00 23.61 362 THR B N 1
ATOM 5166 C CA . THR B 1 361 ? -34.919 25.705 25.987 1.00 22.98 362 THR B CA 1
ATOM 5167 C C . THR B 1 361 ? -35.115 26.147 24.555 1.00 23.86 362 THR B C 1
ATOM 5168 O O . THR B 1 361 ? -34.141 26.149 23.799 1.00 25.67 362 THR B O 1
ATOM 5172 N N . ASN B 1 362 ? -36.323 26.536 24.172 1.00 24.57 363 ASN B N 1
ATOM 5173 C CA . ASN B 1 362 ? -36.592 27.048 22.848 1.00 24.64 363 ASN B CA 1
ATOM 5174 C C . ASN B 1 362 ? -35.653 28.222 22.590 1.00 26.49 363 ASN B C 1
ATOM 5175 O O . ASN B 1 362 ? -35.340 28.994 23.511 1.00 26.53 363 ASN B O 1
ATOM 5180 N N . HIS B 1 363 ? -35.119 28.342 21.370 1.00 26.13 364 HIS B N 1
ATOM 5181 C CA . HIS B 1 363 ? -34.198 29.413 21.011 1.00 24.96 364 HIS B CA 1
ATOM 5182 C C . HIS B 1 363 ? -34.535 29.921 19.622 1.00 24.91 364 HIS B C 1
ATOM 5183 O O . HIS B 1 363 ? -35.146 29.213 18.831 1.00 23.59 364 HIS B O 1
ATOM 5190 N N . GLY B 1 364 ? -34.159 31.150 19.313 1.00 25.49 365 GLY B N 1
ATOM 5191 C CA . GLY B 1 364 ? -34.437 31.659 17.986 1.00 30.78 365 GLY B CA 1
ATOM 5192 C C . GLY B 1 364 ? -35.882 32.142 17.816 1.00 34.18 365 GLY B C 1
ATOM 5193 O O . GLY B 1 364 ? -36.411 32.260 16.707 1.00 35.98 365 GLY B O 1
ATOM 5194 N N . GLY B 1 365 ? -36.534 32.533 18.909 1.00 34.80 366 GLY B N 1
ATOM 5195 C CA . GLY B 1 365 ? -37.886 33.022 18.809 1.00 35.56 366 GLY B CA 1
ATOM 5196 C C . GLY B 1 365 ? -38.840 31.968 18.259 1.00 37.34 366 GLY B C 1
ATOM 5197 O O . GLY B 1 365 ? -38.659 30.758 18.405 1.00 35.94 366 GLY B O 1
ATOM 5198 N N . GLY B 1 366 ? -39.864 32.464 17.587 1.00 40.52 367 GLY B N 1
ATOM 5199 C CA . GLY B 1 366 ? -40.925 31.630 17.063 1.00 42.26 367 GLY B CA 1
ATOM 5200 C C . GLY B 1 366 ? -42.150 31.976 17.876 1.00 42.78 367 GLY B C 1
ATOM 5201 O O . GLY B 1 366 ? -42.050 32.273 19.068 1.00 42.24 367 GLY B O 1
ATOM 5202 N N . ASN B 1 367 ? -43.324 32.042 17.270 1.00 43.88 368 ASN B N 1
ATOM 5203 C CA . ASN B 1 367 ? -44.484 32.328 18.091 1.00 44.66 368 ASN B CA 1
ATOM 5204 C C . ASN B 1 367 ? -44.850 31.045 18.817 1.00 42.84 368 ASN B C 1
ATOM 5205 O O . ASN B 1 367 ? -44.373 29.956 18.476 1.00 43.55 368 ASN B O 1
ATOM 5210 N N . PHE B 1 368 ? -45.721 31.171 19.803 1.00 41.62 369 PHE B N 1
ATOM 5211 C CA . PHE B 1 368 ? -46.129 30.068 20.658 1.00 40.70 369 PHE B CA 1
ATOM 5212 C C . PHE B 1 368 ? -46.593 28.841 19.910 1.00 38.65 369 PHE B C 1
ATOM 5213 O O . PHE B 1 368 ? -46.254 27.746 20.332 1.00 36.85 369 PHE B O 1
ATOM 5221 N N . LYS B 1 369 ? -47.287 29.007 18.797 1.00 38.80 370 LYS B N 1
ATOM 5222 C CA . LYS B 1 369 ? -47.758 27.872 18.040 1.00 42.31 370 LYS B CA 1
ATOM 5223 C C . LYS B 1 369 ? -46.584 27.059 17.500 1.00 43.90 370 LYS B C 1
ATOM 5224 O O . LYS B 1 369 ? -46.580 25.821 17.628 1.00 43.30 370 LYS B O 1
ATOM 5230 N N . LYS B 1 370 ? -45.564 27.765 16.966 1.00 44.09 371 LYS B N 1
ATOM 5231 C CA . LYS B 1 370 ? -44.359 27.140 16.422 1.00 42.01 371 LYS B CA 1
ATOM 5232 C C . LYS B 1 370 ? -43.620 26.429 17.540 1.00 38.96 371 LYS B C 1
ATOM 5233 O O . LYS B 1 370 ? -43.351 25.225 17.456 1.00 38.13 371 LYS B O 1
ATOM 5239 N N . GLN B 1 371 ? -43.361 27.153 18.628 1.00 34.17 372 GLN B N 1
ATOM 5240 C CA . GLN B 1 371 ? -42.688 26.580 19.775 1.00 32.96 372 GLN B CA 1
ATOM 5241 C C . GLN B 1 371 ? -43.421 25.345 20.330 1.00 35.42 372 GLN B C 1
ATOM 5242 O O . GLN B 1 371 ? -42.797 24.354 20.719 1.00 37.67 372 GLN B O 1
ATOM 5248 N N . PHE B 1 372 ? -44.764 25.303 20.361 1.00 35.78 373 PHE B N 1
ATOM 5249 C CA . PHE B 1 372 ? -45.487 24.119 20.829 1.00 33.79 373 PHE B CA 1
ATOM 5250 C C . PHE B 1 372 ? -45.341 22.958 19.882 1.00 31.31 373 PHE B C 1
ATOM 5251 O O . PHE B 1 372 ? -45.148 21.835 20.316 1.00 30.10 373 PHE B O 1
ATOM 5259 N N . ALA B 1 373 ? -45.369 23.192 18.584 1.00 31.75 374 ALA B N 1
ATOM 5260 C CA . ALA B 1 373 ? -45.138 22.125 17.624 1.00 31.92 374 ALA B CA 1
ATOM 5261 C C . ALA B 1 373 ? -43.714 21.571 17.752 1.00 31.94 374 ALA B C 1
ATOM 5262 O O . ALA B 1 373 ? -43.523 20.351 17.640 1.00 30.82 374 ALA B O 1
ATOM 5264 N N . ARG B 1 374 ? -42.711 22.440 18.030 1.00 31.57 375 ARG B N 1
ATOM 5265 C CA . ARG B 1 374 ? -41.333 22.010 18.247 1.00 29.20 375 ARG B CA 1
ATOM 5266 C C . ARG B 1 374 ? -41.325 21.132 19.468 1.00 29.66 375 ARG B C 1
ATOM 5267 O O . ARG B 1 374 ? -40.714 20.080 19.439 1.00 31.96 375 ARG B O 1
ATOM 5275 N N . ALA B 1 375 ? -42.063 21.440 20.524 1.00 31.01 376 ALA B N 1
ATOM 5276 C CA . ALA B 1 375 ? -42.161 20.566 21.686 1.00 31.34 376 ALA B CA 1
ATOM 5277 C C . ALA B 1 375 ? -42.690 19.181 21.344 1.00 31.48 376 ALA B C 1
ATOM 5278 O O . ALA B 1 375 ? -42.255 18.170 21.906 1.00 31.14 376 ALA B O 1
ATOM 5280 N N . ASP B 1 376 ? -43.627 19.122 20.404 1.00 33.87 377 ASP B N 1
ATOM 5281 C CA . ASP B 1 376 ? -44.151 17.854 19.901 1.00 37.69 377 ASP B CA 1
ATOM 5282 C C . ASP B 1 376 ? -43.117 17.090 19.084 1.00 39.26 377 ASP B C 1
ATOM 5283 O O . ASP B 1 376 ? -43.043 15.868 19.221 1.00 40.16 377 ASP B O 1
ATOM 5288 N N . LYS B 1 377 ? -42.325 17.762 18.227 1.00 39.63 378 LYS B N 1
ATOM 5289 C CA . LYS B 1 377 ? -41.247 17.123 17.473 1.00 39.32 378 LYS B CA 1
ATOM 5290 C C . LYS B 1 377 ? -40.280 16.352 18.391 1.00 37.87 378 LYS B C 1
ATOM 5291 O O . LYS B 1 377 ? -39.888 15.215 18.092 1.00 38.26 378 LYS B O 1
ATOM 5297 N N . TRP B 1 378 ? -39.910 16.930 19.538 1.00 35.32 379 TRP B N 1
ATOM 5298 C CA . TRP B 1 378 ? -38.961 16.296 20.421 1.00 34.45 379 TRP B CA 1
ATOM 5299 C C . TRP B 1 378 ? -39.534 15.232 21.356 1.00 36.85 379 TRP B C 1
ATOM 5300 O O . TRP B 1 378 ? -38.774 14.502 22.036 1.00 37.53 379 TRP B O 1
ATOM 5311 N N . GLY B 1 379 ? -40.874 15.154 21.439 1.00 36.82 380 GLY B N 1
ATOM 5312 C CA . GLY B 1 379 ? -41.544 14.219 22.333 1.00 34.05 380 GLY B CA 1
ATOM 5313 C C . GLY B 1 379 ? -41.624 14.750 23.755 1.00 33.11 380 GLY B C 1
ATOM 5314 O O . GLY B 1 379 ? -41.589 13.984 24.714 1.00 35.77 380 GLY B O 1
ATOM 5315 N N . ALA B 1 380 ? -41.727 16.059 23.936 1.00 31.67 381 ALA B N 1
ATOM 5316 C CA . ALA B 1 380 ? -41.829 16.587 25.269 1.00 30.98 381 ALA B CA 1
ATOM 5317 C C . ALA B 1 380 ? -43.218 16.241 25.790 1.00 33.55 381 ALA B C 1
ATOM 5318 O O . ALA B 1 380 ? -44.181 16.172 25.001 1.00 34.90 381 ALA B O 1
ATOM 5320 N N . ARG B 1 381 ? -43.345 15.971 27.097 1.00 32.78 382 ARG B N 1
ATOM 5321 C CA . ARG B 1 381 ? -44.647 15.715 27.705 1.00 30.48 382 ARG B CA 1
ATOM 5322 C C . ARG B 1 381 ? -45.246 16.959 28.351 1.00 30.06 382 ARG B C 1
ATOM 5323 O O . ARG B 1 381 ? -46.474 17.123 28.419 1.00 29.64 382 ARG B O 1
ATOM 5331 N N . VAL B 1 382 ? -44.384 17.876 28.799 1.00 27.37 383 VAL B N 1
ATOM 5332 C CA . VAL B 1 382 ? -44.794 19.057 29.539 1.00 26.48 383 VAL B CA 1
ATOM 5333 C C . VAL B 1 382 ? -44.129 20.281 28.913 1.00 25.29 383 VAL B C 1
ATOM 5334 O O . VAL B 1 382 ? -42.989 20.145 28.496 1.00 29.28 383 VAL B O 1
ATOM 5338 N N . ALA B 1 383 ? -44.751 21.453 28.765 1.00 22.85 384 ALA B N 1
ATOM 5339 C CA . ALA B 1 383 ? -44.095 22.648 28.242 1.00 20.43 384 ALA B CA 1
ATOM 5340 C C . ALA B 1 383 ? -44.154 23.669 29.327 1.00 20.37 384 ALA B C 1
ATOM 5341 O O . ALA B 1 383 ? -45.232 23.774 29.898 1.00 21.03 384 ALA B O 1
ATOM 5343 N N . VAL B 1 384 ? -43.062 24.336 29.699 1.00 18.78 385 VAL B N 1
ATOM 5344 C CA . VAL B 1 384 ? -43.128 25.404 30.693 1.00 17.75 385 VAL B CA 1
ATOM 5345 C C . VAL B 1 384 ? -43.147 26.655 29.840 1.00 19.78 385 VAL B C 1
ATOM 5346 O O . VAL B 1 384 ? -42.318 26.704 28.936 1.00 22.49 385 VAL B O 1
ATOM 5350 N N . VAL B 1 385 ? -44.076 27.610 30.020 1.00 20.23 386 VAL B N 1
ATOM 5351 C CA . VAL B 1 385 ? -44.202 28.772 29.150 1.00 18.45 386 VAL B CA 1
ATOM 5352 C C . VAL B 1 385 ? -43.868 30.050 29.892 1.00 21.01 386 VAL B C 1
ATOM 5353 O O . VAL B 1 385 ? -44.085 30.104 31.094 1.00 21.00 386 VAL B O 1
ATOM 5357 N N . LEU B 1 386 ? -43.295 31.062 29.236 1.00 24.90 387 LEU B N 1
ATOM 5358 C CA . LEU B 1 386 ? -43.095 32.353 29.851 1.00 28.74 387 LEU B CA 1
ATOM 5359 C C . LEU B 1 386 ? -43.052 33.501 28.852 1.00 32.00 387 LEU B C 1
ATOM 5360 O O . LEU B 1 386 ? -42.312 33.535 27.871 1.00 34.06 387 LEU B O 1
ATOM 5365 N N . GLY B 1 387 ? -44.012 34.394 29.033 1.00 35.05 388 GLY B N 1
ATOM 5366 C CA . GLY B 1 387 ? -44.121 35.635 28.299 1.00 35.96 388 GLY B CA 1
ATOM 5367 C C . GLY B 1 387 ? -43.790 36.743 29.297 1.00 37.94 388 GLY B C 1
ATOM 5368 O O . GLY B 1 387 ? -43.433 36.453 30.453 1.00 36.66 388 GLY B O 1
ATOM 5369 N N . GLU B 1 388 ? -43.965 38.024 28.925 1.00 41.37 389 GLU B N 1
ATOM 5370 C CA . GLU B 1 388 ? -43.646 39.138 29.834 1.00 44.20 389 GLU B CA 1
ATOM 5371 C C . GLU B 1 388 ? -44.454 39.092 31.127 1.00 43.95 389 GLU B C 1
ATOM 5372 O O . GLU B 1 388 ? -43.892 39.293 32.210 1.00 43.24 389 GLU B O 1
ATOM 5378 N N . SER B 1 389 ? -45.748 38.769 31.032 1.00 43.32 390 SER B N 1
ATOM 5379 C CA . SER B 1 389 ? -46.596 38.717 32.203 1.00 43.04 390 SER B CA 1
ATOM 5380 C C . SER B 1 389 ? -46.012 37.806 33.255 1.00 42.11 390 SER B C 1
ATOM 5381 O O . SER B 1 389 ? -45.766 38.257 34.369 1.00 43.73 390 SER B O 1
ATOM 5384 N N . GLU B 1 390 ? -45.660 36.582 32.877 1.00 40.38 391 GLU B N 1
ATOM 5385 C CA . GLU B 1 390 ? -45.123 35.615 33.815 1.00 37.22 391 GLU B CA 1
ATOM 5386 C C . GLU B 1 390 ? -43.853 36.145 34.418 1.00 35.90 391 GLU B C 1
ATOM 5387 O O . GLU B 1 390 ? -43.664 36.032 35.633 1.00 35.80 391 GLU B O 1
ATOM 5393 N N . VAL B 1 391 ? -43.059 36.801 33.576 1.00 33.33 392 VAL B N 1
ATOM 5394 C CA . VAL B 1 391 ? -41.788 37.299 34.024 1.00 34.38 392 VAL B CA 1
ATOM 5395 C C . VAL B 1 391 ? -41.991 38.379 35.094 1.00 33.89 392 VAL B C 1
ATOM 5396 O O . VAL B 1 391 ? -41.346 38.290 36.151 1.00 33.90 392 VAL B O 1
ATOM 5400 N N . ALA B 1 392 ? -42.934 39.320 34.890 1.00 33.81 393 ALA B N 1
ATOM 5401 C CA . ALA B 1 392 ? -43.208 40.396 35.856 1.00 32.99 393 ALA B CA 1
ATOM 5402 C C . ALA B 1 392 ? -43.928 39.897 37.110 1.00 34.80 393 ALA B C 1
ATOM 5403 O O . ALA B 1 392 ? -43.615 40.292 38.236 1.00 36.66 393 ALA B O 1
ATOM 5405 N N . ASN B 1 393 ? -44.874 38.964 36.946 1.00 35.09 394 ASN B N 1
ATOM 5406 C CA . ASN B 1 393 ? -45.641 38.377 38.040 1.00 33.45 394 ASN B CA 1
ATOM 5407 C C . ASN B 1 393 ? -44.917 37.246 38.759 1.00 33.69 394 ASN B C 1
ATOM 5408 O O . ASN B 1 393 ? -45.503 36.647 39.670 1.00 35.48 394 ASN B O 1
ATOM 5413 N N . GLY B 1 394 ? -43.671 36.900 38.392 1.00 32.46 395 GLY B N 1
ATOM 5414 C CA . GLY B 1 394 ? -42.912 35.832 39.036 1.00 28.92 395 GLY B CA 1
ATOM 5415 C C . GLY B 1 394 ? -43.494 34.447 38.812 1.00 28.67 395 GLY B C 1
ATOM 5416 O O . GLY B 1 394 ? -43.215 33.567 39.640 1.00 30.69 395 GLY B O 1
ATOM 5417 N N . THR B 1 395 ? -44.274 34.211 37.737 1.00 26.69 396 THR B N 1
ATOM 5418 C CA . THR B 1 395 ? -44.893 32.908 37.482 1.00 25.81 396 THR B CA 1
ATOM 5419 C C . THR B 1 395 ? -44.294 32.147 36.304 1.00 27.12 396 THR B C 1
ATOM 5420 O O . THR B 1 395 ? -43.349 32.619 35.659 1.00 27.46 396 THR B O 1
ATOM 5424 N N . ALA B 1 396 ? -44.766 30.919 36.081 1.00 25.63 397 ALA B N 1
ATOM 5425 C CA . ALA B 1 396 ? -44.415 30.118 34.918 1.00 25.60 397 ALA B CA 1
ATOM 5426 C C . ALA B 1 396 ? -45.676 29.316 34.618 1.00 26.07 397 ALA B C 1
ATOM 5427 O O . ALA B 1 396 ? -46.317 28.885 35.580 1.00 27.35 397 ALA B O 1
ATOM 5429 N N . VAL B 1 397 ? -46.128 29.160 33.366 1.00 24.15 398 VAL B N 1
ATOM 5430 C CA . VAL B 1 397 ? -47.335 28.392 33.064 1.00 23.28 398 VAL B CA 1
ATOM 5431 C C . VAL B 1 397 ? -46.937 26.937 32.803 1.00 24.42 398 VAL B C 1
ATOM 5432 O O . VAL B 1 397 ? -46.084 26.705 31.955 1.00 27.77 398 VAL B O 1
ATOM 5436 N N . VAL B 1 398 ? -47.456 25.933 33.488 1.00 23.86 399 VAL B N 1
ATOM 5437 C CA . VAL B 1 398 ? -47.067 24.565 33.244 1.00 23.77 399 VAL B CA 1
ATOM 5438 C C . VAL B 1 398 ? -48.138 23.937 32.396 1.00 24.75 399 VAL B C 1
ATOM 5439 O O . VAL B 1 398 ? -49.274 23.859 32.861 1.00 28.48 399 VAL B O 1
ATOM 5443 N N . LYS B 1 399 ? -47.832 23.495 31.183 1.00 23.70 400 LYS B N 1
ATOM 5444 C CA . LYS B 1 399 ? -48.814 22.919 30.300 1.00 23.30 400 LYS B CA 1
ATOM 5445 C C . LYS B 1 399 ? -48.600 21.447 30.082 1.00 25.64 400 LYS B C 1
ATOM 5446 O O . LYS B 1 399 ? -47.596 21.031 29.527 1.00 27.74 400 LYS B O 1
ATOM 5452 N N . ASP B 1 400 ? -49.531 20.609 30.501 1.00 29.14 401 ASP B N 1
ATOM 5453 C CA . ASP B 1 400 ? -49.402 19.184 30.319 1.00 31.00 401 ASP B CA 1
ATOM 5454 C C . ASP B 1 400 ? -49.786 18.976 28.891 1.00 33.06 401 ASP B C 1
ATOM 5455 O O . ASP B 1 400 ? -50.973 18.959 28.563 1.00 33.70 401 ASP B O 1
ATOM 5460 N N . LEU B 1 401 ? -48.789 18.718 28.056 1.00 35.79 402 LEU B N 1
ATOM 5461 C CA . LEU B 1 401 ? -49.007 18.584 26.629 1.00 35.50 402 LEU B CA 1
ATOM 5462 C C . LEU B 1 401 ? -49.847 17.393 26.296 1.00 33.92 402 LEU B C 1
ATOM 5463 O O . LEU B 1 401 ? -50.512 17.397 25.270 1.00 34.73 402 LEU B O 1
ATOM 5468 N N . ARG B 1 402 ? -49.882 16.394 27.162 1.00 34.10 403 ARG B N 1
ATOM 5469 C CA . ARG B 1 402 ? -50.758 15.268 26.908 1.00 34.57 403 ARG B CA 1
ATOM 5470 C C . ARG B 1 402 ? -52.241 15.617 27.013 1.00 35.21 403 ARG B C 1
ATOM 5471 O O . ARG B 1 402 ? -53.039 15.064 26.268 1.00 36.20 403 ARG B O 1
ATOM 5479 N N . SER B 1 403 ? -52.671 16.543 27.881 1.00 35.96 404 SER B N 1
ATOM 5480 C CA . SER B 1 403 ? -54.097 16.833 28.050 1.00 35.36 404 SER B CA 1
ATOM 5481 C C . SER B 1 403 ? -54.555 18.256 27.783 1.00 36.79 404 SER B C 1
ATOM 5482 O O . SER B 1 403 ? -55.761 18.543 27.693 1.00 35.96 404 SER B O 1
ATOM 5485 N N . GLY B 1 404 ? -53.582 19.148 27.722 1.00 37.46 405 GLY B N 1
ATOM 5486 C CA . GLY B 1 404 ? -53.841 20.545 27.512 1.00 39.14 405 GLY B CA 1
ATOM 5487 C C . GLY B 1 404 ? -54.000 21.267 28.829 1.00 39.76 405 GLY B C 1
ATOM 5488 O O . GLY B 1 404 ? -53.979 22.499 28.856 1.00 43.49 405 GLY B O 1
ATOM 5489 N N . GLU B 1 405 ? -54.107 20.569 29.957 1.00 39.84 406 GLU B N 1
ATOM 5490 C CA . GLU B 1 405 ? -54.370 21.246 31.215 1.00 40.30 406 GLU B CA 1
ATOM 5491 C C . GLU B 1 405 ? -53.155 22.087 31.602 1.00 38.78 406 GLU B C 1
ATOM 5492 O O . GLU B 1 405 ? -52.064 21.566 31.832 1.00 37.21 406 GLU B O 1
ATOM 5498 N N . GLN B 1 406 ? -53.314 23.406 31.586 1.00 38.20 407 GLN B N 1
ATOM 5499 C CA . GLN B 1 406 ? -52.237 24.312 31.906 1.00 39.24 407 GLN B CA 1
ATOM 5500 C C . GLN B 1 406 ? -52.514 25.152 33.132 1.00 39.75 407 GLN B C 1
ATOM 5501 O O . GLN B 1 406 ? -53.560 25.780 33.238 1.00 40.64 407 GLN B O 1
ATOM 5507 N N . THR B 1 407 ? -51.606 25.230 34.086 1.00 40.12 408 THR B N 1
ATOM 5508 C CA . THR B 1 407 ? -51.839 25.977 35.314 1.00 39.14 408 THR B CA 1
ATOM 5509 C C . THR B 1 407 ? -50.712 26.979 35.530 1.00 36.91 408 THR B C 1
ATOM 5510 O O . THR B 1 407 ? -49.581 26.681 35.167 1.00 35.61 408 THR B O 1
ATOM 5514 N N . ALA B 1 408 ? -50.950 28.190 36.033 1.00 36.08 409 ALA B N 1
ATOM 5515 C CA . ALA B 1 408 ? -49.850 29.095 36.356 1.00 33.42 409 ALA B CA 1
ATOM 5516 C C . ALA B 1 408 ? -49.332 28.757 37.745 1.00 31.78 409 ALA B C 1
ATOM 5517 O O . ALA B 1 408 ? -50.114 28.678 38.704 1.00 32.63 409 ALA B O 1
ATOM 5519 N N . VAL B 1 409 ? -48.044 28.471 37.857 1.00 29.12 410 VAL B N 1
ATOM 5520 C CA . VAL B 1 409 ? -47.453 28.133 39.138 1.00 27.33 410 VAL B CA 1
ATOM 5521 C C . VAL B 1 409 ? -46.399 29.175 39.469 1.00 28.63 410 VAL B C 1
ATOM 5522 O O . VAL B 1 409 ? -45.801 29.832 38.600 1.00 30.38 410 VAL B O 1
ATOM 5526 N N . ALA B 1 410 ? -46.185 29.430 40.739 1.00 30.05 411 ALA B N 1
ATOM 5527 C CA . ALA B 1 410 ? -45.121 30.327 41.122 1.00 31.58 411 ALA B CA 1
ATOM 5528 C C . ALA B 1 410 ? -43.838 29.609 40.775 1.00 32.64 411 ALA B C 1
ATOM 5529 O O . ALA B 1 410 ? -43.768 28.391 40.979 1.00 33.92 411 ALA B O 1
ATOM 5531 N N . GLN B 1 411 ? -42.815 30.329 40.286 1.00 34.62 412 GLN B N 1
ATOM 5532 C CA . GLN B 1 411 ? -41.523 29.744 39.894 1.00 33.91 412 GLN B CA 1
ATOM 5533 C C . GLN B 1 411 ? -40.885 28.871 40.961 1.00 33.57 412 GLN B C 1
ATOM 5534 O O . GLN B 1 411 ? -40.385 27.799 40.669 1.00 34.32 412 GLN B O 1
ATOM 5540 N N . ASP B 1 412 ? -41.011 29.241 42.222 1.00 33.94 413 ASP B N 1
ATOM 5541 C CA . ASP B 1 412 ? -40.501 28.479 43.354 1.00 33.56 413 ASP B CA 1
ATOM 5542 C C . ASP B 1 412 ? -41.190 27.122 43.447 1.00 32.69 413 ASP B C 1
ATOM 5543 O O . ASP B 1 412 ? -40.655 26.165 43.990 1.00 32.26 413 ASP B O 1
ATOM 5548 N N . SER B 1 413 ? -42.391 26.999 42.914 1.00 33.41 414 SER B N 1
ATOM 5549 C CA . SER B 1 413 ? -43.124 25.769 43.027 1.00 34.49 414 SER B CA 1
ATOM 5550 C C . SER B 1 413 ? -43.171 24.991 41.730 1.00 33.80 414 SER B C 1
ATOM 5551 O O . SER B 1 413 ? -43.672 23.849 41.732 1.00 34.79 414 SER B O 1
ATOM 5554 N N . VAL B 1 414 ? -42.632 25.487 40.604 1.00 33.26 415 VAL B N 1
ATOM 5555 C CA . VAL B 1 414 ? -42.748 24.698 39.372 1.00 32.83 415 VAL B CA 1
ATOM 5556 C C . VAL B 1 414 ? -42.021 23.347 39.404 1.00 31.56 415 VAL B C 1
ATOM 5557 O O . VAL B 1 414 ? -42.606 22.363 38.946 1.00 33.02 415 VAL B O 1
ATOM 5561 N N . ALA B 1 415 ? -40.845 23.204 40.021 1.00 29.46 416 ALA B N 1
ATOM 5562 C CA . ALA B 1 415 ? -40.137 21.926 40.104 1.00 28.84 416 ALA B CA 1
ATOM 5563 C C . ALA B 1 415 ? -40.996 20.836 40.707 1.00 29.60 416 ALA B C 1
ATOM 5564 O O . ALA B 1 415 ? -41.236 19.820 40.060 1.00 32.08 416 ALA B O 1
ATOM 5566 N N . ALA B 1 416 ? -41.539 21.033 41.901 1.00 29.91 417 ALA B N 1
ATOM 5567 C CA . ALA B 1 416 ? -42.469 20.074 42.479 1.00 30.42 417 ALA B CA 1
ATOM 5568 C C . ALA B 1 416 ? -43.669 19.769 41.553 1.00 30.69 417 ALA B C 1
ATOM 5569 O O . ALA B 1 416 ? -44.057 18.603 41.398 1.00 29.43 417 ALA B O 1
ATOM 5571 N N . HIS B 1 417 ? -44.235 20.784 40.862 1.00 29.30 418 HIS B N 1
ATOM 5572 C CA . HIS B 1 417 ? -45.345 20.519 39.971 1.00 29.13 418 HIS B CA 1
ATOM 5573 C C . HIS B 1 417 ? -44.921 19.669 38.795 1.00 27.72 418 HIS B C 1
ATOM 5574 O O . HIS B 1 417 ? -45.713 18.847 38.334 1.00 27.25 418 HIS B O 1
ATOM 5581 N N . LEU B 1 418 ? -43.663 19.763 38.344 1.00 27.96 419 LEU B N 1
ATOM 5582 C CA . LEU B 1 418 ? -43.170 18.894 37.275 1.00 27.22 419 LEU B CA 1
ATOM 5583 C C . LEU B 1 418 ? -42.928 17.499 37.811 1.00 26.99 419 LEU B C 1
ATOM 5584 O O . LEU B 1 418 ? -43.336 16.542 37.145 1.00 27.04 419 LEU B O 1
ATOM 5589 N N . ARG B 1 419 ? -42.370 17.354 39.025 1.00 26.74 420 ARG B N 1
ATOM 5590 C CA . ARG B 1 419 ? -42.116 16.030 39.594 1.00 29.27 420 ARG B CA 1
ATOM 5591 C C . ARG B 1 419 ? -43.384 15.236 39.622 1.00 30.18 420 ARG B C 1
ATOM 5592 O O . ARG B 1 419 ? -43.419 14.122 39.138 1.00 29.94 420 ARG B O 1
ATOM 5600 N N . THR B 1 420 ? -44.461 15.893 40.029 1.00 32.63 421 THR B N 1
ATOM 5601 C CA . THR B 1 420 ? -45.775 15.279 40.011 1.00 33.78 421 THR B CA 1
ATOM 5602 C C . THR B 1 420 ? -46.153 14.883 38.593 1.00 33.95 421 THR B C 1
ATOM 5603 O O . THR B 1 420 ? -46.606 13.771 38.375 1.00 35.11 421 THR B O 1
ATOM 5607 N N . LEU B 1 421 ? -45.978 15.763 37.616 1.00 33.45 422 LEU B N 1
ATOM 5608 C CA . LEU B 1 421 ? -46.413 15.434 36.293 1.00 34.97 422 LEU B CA 1
ATOM 5609 C C . LEU B 1 421 ? -45.559 14.414 35.559 1.00 37.57 422 LEU B C 1
ATOM 5610 O O . LEU B 1 421 ? -46.070 13.786 34.625 1.00 38.63 422 LEU B O 1
ATOM 5615 N N . LEU B 1 422 ? -44.283 14.221 35.918 1.00 38.57 423 LEU B N 1
ATOM 5616 C CA . LEU B 1 422 ? -43.448 13.302 35.148 1.00 39.61 423 LEU B CA 1
ATOM 5617 C C . LEU B 1 422 ? -43.339 11.926 35.772 1.00 43.24 423 LEU B C 1
ATOM 5618 O O . LEU B 1 422 ? -43.495 10.901 35.090 1.00 45.16 423 LEU B O 1
ATOM 5623 N N . GLY B 1 423 ? -43.030 11.919 37.059 1.00 46.96 424 GLY B N 1
ATOM 5624 C CA . GLY B 1 423 ? -42.830 10.704 37.816 1.00 50.57 424 GLY B CA 1
ATOM 5625 C C . GLY B 1 423 ? -42.374 11.118 39.225 1.00 52.59 424 GLY B C 1
ATOM 5626 O O . GLY B 1 423 ? -41.256 11.637 39.363 1.00 54.00 424 GLY B O 1
ATOM 5628 N N . ASN C 1 3 ? -8.959 -17.808 -21.840 1.00 48.00 4 ASN C N 1
ATOM 5629 C CA . ASN C 1 3 ? -7.665 -17.174 -22.037 1.00 47.54 4 ASN C CA 1
ATOM 5630 C C . ASN C 1 3 ? -7.510 -15.898 -21.227 1.00 45.85 4 ASN C C 1
ATOM 5631 O O . ASN C 1 3 ? -8.440 -15.117 -21.047 1.00 48.18 4 ASN C O 1
ATOM 5636 N N . ILE C 1 4 ? -6.333 -15.702 -20.663 1.00 42.75 5 ILE C N 1
ATOM 5637 C CA . ILE C 1 4 ? -6.021 -14.476 -19.972 1.00 39.92 5 ILE C CA 1
ATOM 5638 C C . ILE C 1 4 ? -5.681 -13.422 -21.033 1.00 38.56 5 ILE C C 1
ATOM 5639 O O . ILE C 1 4 ? -5.291 -13.756 -22.149 1.00 38.07 5 ILE C O 1
ATOM 5644 N N . GLN C 1 5 ? -5.829 -12.131 -20.752 1.00 36.79 6 GLN C N 1
ATOM 5645 C CA . GLN C 1 5 ? -5.413 -11.117 -21.700 1.00 34.85 6 GLN C CA 1
ATOM 5646 C C . GLN C 1 5 ? -4.373 -10.201 -21.072 1.00 36.06 6 GLN C C 1
ATOM 5647 O O . GLN C 1 5 ? -3.998 -10.381 -19.910 1.00 37.88 6 GLN C O 1
ATOM 5653 N N . ALA C 1 6 ? -3.862 -9.217 -21.808 1.00 34.98 7 ALA C N 1
ATOM 5654 C CA . ALA C 1 6 ? -2.841 -8.321 -21.279 1.00 33.67 7 ALA C CA 1
ATOM 5655 C C . ALA C 1 6 ? -3.432 -7.205 -20.428 1.00 31.23 7 ALA C C 1
ATOM 5656 O O . ALA C 1 6 ? -4.529 -6.732 -20.729 1.00 30.14 7 ALA C O 1
ATOM 5658 N N . ILE C 1 7 ? -2.730 -6.764 -19.379 1.00 28.93 8 ILE C N 1
ATOM 5659 C CA . ILE C 1 7 ? -3.177 -5.633 -18.585 1.00 28.66 8 ILE C CA 1
ATOM 5660 C C . ILE C 1 7 ? -3.377 -4.472 -19.525 1.00 29.35 8 ILE C C 1
ATOM 5661 O O . ILE C 1 7 ? -2.643 -4.284 -20.493 1.00 32.47 8 ILE C O 1
ATOM 5666 N N . ARG C 1 8 ? -4.440 -3.738 -19.320 1.00 31.37 9 ARG C N 1
ATOM 5667 C CA . ARG C 1 8 ? -4.761 -2.644 -20.200 1.00 32.90 9 ARG C CA 1
ATOM 5668 C C . ARG C 1 8 ? -3.629 -1.654 -20.111 1.00 30.94 9 ARG C C 1
ATOM 5669 O O . ARG C 1 8 ? -3.102 -1.425 -19.015 1.00 29.91 9 ARG C O 1
ATOM 5677 N N . GLY C 1 9 ? -3.216 -1.223 -21.308 1.00 28.97 10 GLY C N 1
ATOM 5678 C CA . GLY C 1 9 ? -2.143 -0.265 -21.450 1.00 26.12 10 GLY C CA 1
ATOM 5679 C C . GLY C 1 9 ? -0.771 -0.899 -21.341 1.00 25.03 10 GLY C C 1
ATOM 5680 O O . GLY C 1 9 ? 0.189 -0.148 -21.163 1.00 25.65 10 GLY C O 1
ATOM 5681 N N . MET C 1 10 ? -0.631 -2.229 -21.396 1.00 23.24 11 MET C N 1
ATOM 5682 C CA . MET C 1 10 ? 0.684 -2.847 -21.402 1.00 25.33 11 MET C CA 1
ATOM 5683 C C . MET C 1 10 ? 0.804 -3.676 -22.672 1.00 27.85 11 MET C C 1
ATOM 5684 O O . MET C 1 10 ? 0.083 -4.660 -22.873 1.00 29.99 11 MET C O 1
ATOM 5689 N N . ASN C 1 11 ? 1.738 -3.284 -23.548 1.00 29.31 12 ASN C N 1
ATOM 5690 C CA . ASN C 1 11 ? 1.784 -3.831 -24.905 1.00 28.95 12 ASN C CA 1
ATOM 5691 C C . ASN C 1 11 ? 2.816 -4.917 -25.162 1.00 27.84 12 ASN C C 1
ATOM 5692 O O . ASN C 1 11 ? 3.864 -5.004 -24.514 1.00 27.34 12 ASN C O 1
ATOM 5697 N N . ASP C 1 12 ? 2.471 -5.790 -26.093 1.00 27.05 13 ASP C N 1
ATOM 5698 C CA . ASP C 1 12 ? 3.390 -6.792 -26.628 1.00 28.47 13 ASP C CA 1
ATOM 5699 C C . ASP C 1 12 ? 3.923 -6.263 -27.958 1.00 27.49 13 ASP C C 1
ATOM 5700 O O . ASP C 1 12 ? 3.187 -5.608 -28.720 1.00 26.87 13 ASP C O 1
ATOM 5705 N N . TYR C 1 13 ? 5.178 -6.520 -28.294 1.00 26.68 14 TYR C N 1
ATOM 5706 C CA . TYR C 1 13 ? 5.675 -6.040 -29.569 1.00 24.86 14 TYR C CA 1
ATOM 5707 C C . TYR C 1 13 ? 5.967 -7.322 -30.265 1.00 23.83 14 TYR C C 1
ATOM 5708 O O . TYR C 1 13 ? 6.773 -8.142 -29.820 1.00 26.47 14 TYR C O 1
ATOM 5717 N N . LEU C 1 14 ? 5.153 -7.590 -31.246 1.00 22.22 15 LEU C N 1
ATOM 5718 C CA . LEU C 1 14 ? 5.290 -8.815 -31.989 1.00 24.60 15 LEU C CA 1
ATOM 5719 C C . LEU C 1 14 ? 6.483 -8.833 -32.935 1.00 26.39 15 LEU C C 1
ATOM 5720 O O . LEU C 1 14 ? 7.027 -7.763 -33.243 1.00 28.67 15 LEU C O 1
ATOM 5725 N N . PRO C 1 15 ? 6.847 -9.984 -33.511 1.00 27.33 16 PRO C N 1
ATOM 5726 C CA . PRO C 1 15 ? 8.023 -10.026 -34.378 1.00 28.51 16 PRO C CA 1
ATOM 5727 C C . PRO C 1 15 ? 8.202 -8.928 -35.437 1.00 29.56 16 PRO C C 1
ATOM 5728 O O . PRO C 1 15 ? 9.235 -8.248 -35.505 1.00 31.29 16 PRO C O 1
ATOM 5732 N N . GLY C 1 16 ? 7.169 -8.662 -36.232 1.00 29.41 17 GLY C N 1
ATOM 5733 C CA . GLY C 1 16 ? 7.276 -7.713 -37.330 1.00 29.14 17 GLY C CA 1
ATOM 5734 C C . GLY C 1 16 ? 7.731 -6.342 -36.885 1.00 30.27 17 GLY C C 1
ATOM 5735 O O . GLY C 1 16 ? 8.533 -5.693 -37.557 1.00 31.82 17 GLY C O 1
ATOM 5736 N N . GLU C 1 17 ? 7.257 -5.931 -35.718 1.00 30.07 18 GLU C N 1
ATOM 5737 C CA . GLU C 1 17 ? 7.526 -4.611 -35.234 1.00 31.49 18 GLU C CA 1
ATOM 5738 C C . GLU C 1 17 ? 8.780 -4.610 -34.382 1.00 31.55 18 GLU C C 1
ATOM 5739 O O . GLU C 1 17 ? 9.413 -3.550 -34.254 1.00 33.28 18 GLU C O 1
ATOM 5745 N N . THR C 1 18 ? 9.223 -5.737 -33.805 1.00 30.31 19 THR C N 1
ATOM 5746 C CA . THR C 1 18 ? 10.459 -5.672 -33.026 1.00 30.47 19 THR C CA 1
ATOM 5747 C C . THR C 1 18 ? 11.658 -5.477 -33.946 1.00 31.11 19 THR C C 1
ATOM 5748 O O . THR C 1 18 ? 12.645 -4.845 -33.551 1.00 32.85 19 THR C O 1
ATOM 5752 N N . ALA C 1 19 ? 11.553 -5.976 -35.181 1.00 29.94 20 ALA C N 1
ATOM 5753 C CA . ALA C 1 19 ? 12.559 -5.777 -36.207 1.00 28.42 20 ALA C CA 1
ATOM 5754 C C . ALA C 1 19 ? 12.794 -4.301 -36.457 1.00 28.23 20 ALA C C 1
ATOM 5755 O O . ALA C 1 19 ? 13.942 -3.881 -36.601 1.00 30.09 20 ALA C O 1
ATOM 5757 N N . ILE C 1 20 ? 11.733 -3.480 -36.482 1.00 26.41 21 ILE C N 1
ATOM 5758 C CA . ILE C 1 20 ? 11.853 -2.036 -36.634 1.00 25.43 21 ILE C CA 1
ATOM 5759 C C . ILE C 1 20 ? 12.502 -1.445 -35.402 1.00 24.99 21 ILE C C 1
ATOM 5760 O O . ILE C 1 20 ? 13.416 -0.614 -35.523 1.00 26.49 21 ILE C O 1
ATOM 5765 N N . TRP C 1 21 ? 12.063 -1.896 -34.219 1.00 23.49 22 TRP C N 1
ATOM 5766 C CA . TRP C 1 21 ? 12.611 -1.411 -32.955 1.00 22.37 22 TRP C CA 1
ATOM 5767 C C . TRP C 1 21 ? 14.110 -1.665 -32.798 1.00 21.64 22 TRP C C 1
ATOM 5768 O O . TRP C 1 21 ? 14.846 -0.780 -32.355 1.00 21.73 22 TRP C O 1
ATOM 5779 N N . GLN C 1 22 ? 14.604 -2.846 -33.166 1.00 20.78 23 GLN C N 1
ATOM 5780 C CA . GLN C 1 22 ? 16.024 -3.148 -33.139 1.00 22.57 23 GLN C CA 1
ATOM 5781 C C . GLN C 1 22 ? 16.818 -2.238 -34.093 1.00 23.60 23 GLN C C 1
ATOM 5782 O O . GLN C 1 22 ? 17.955 -1.869 -33.787 1.00 24.64 23 GLN C O 1
ATOM 5788 N N . ARG C 1 23 ? 16.287 -1.842 -35.258 1.00 24.48 24 ARG C N 1
ATOM 5789 C CA . ARG C 1 23 ? 16.973 -0.907 -36.154 1.00 25.35 24 ARG C CA 1
ATOM 5790 C C . ARG C 1 23 ? 17.093 0.473 -35.526 1.00 25.04 24 ARG C C 1
ATOM 5791 O O . ARG C 1 23 ? 18.148 1.110 -35.548 1.00 27.07 24 ARG C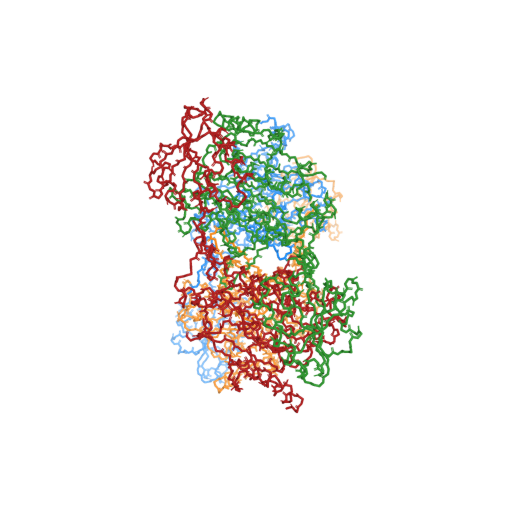 O 1
ATOM 5799 N N . ILE C 1 24 ? 16.018 0.971 -34.922 1.00 22.98 25 ILE C N 1
ATOM 5800 C CA . ILE C 1 24 ? 16.060 2.281 -34.300 1.00 20.74 25 ILE C CA 1
ATOM 5801 C C . ILE C 1 24 ? 16.977 2.282 -33.083 1.00 21.99 25 ILE C C 1
ATOM 5802 O O . ILE C 1 24 ? 17.765 3.212 -32.903 1.00 22.40 25 ILE C O 1
ATOM 5807 N N . GLU C 1 25 ? 17.001 1.246 -32.255 1.00 22.50 26 GLU C N 1
ATOM 5808 C CA . GLU C 1 25 ? 17.854 1.309 -31.078 1.00 23.41 26 GLU C CA 1
ATOM 5809 C C . GLU C 1 25 ? 19.332 1.184 -31.430 1.00 22.99 26 GLU C C 1
ATOM 5810 O O . GLU C 1 25 ? 20.162 1.866 -30.810 1.00 24.24 26 GLU C O 1
ATOM 5816 N N . GLY C 1 26 ? 19.683 0.350 -32.420 1.00 21.91 27 GLY C N 1
ATOM 5817 C CA . GLY C 1 26 ? 21.052 0.230 -32.888 1.00 21.77 27 GLY C CA 1
ATOM 5818 C C . GLY C 1 26 ? 21.627 1.601 -33.258 1.00 24.21 27 GLY C C 1
ATOM 5819 O O . GLY C 1 26 ? 22.708 1.987 -32.777 1.00 26.08 27 GLY C O 1
ATOM 5820 N N . THR C 1 27 ? 20.885 2.376 -34.067 1.00 22.28 28 THR C N 1
ATOM 5821 C CA . THR C 1 27 ? 21.250 3.731 -34.438 1.00 18.67 28 THR C CA 1
ATOM 5822 C C . THR C 1 27 ? 21.420 4.633 -33.223 1.00 19.10 28 THR C C 1
ATOM 5823 O O . THR C 1 27 ? 22.418 5.345 -33.099 1.00 21.64 28 THR C O 1
ATOM 5827 N N . LEU C 1 28 ? 20.503 4.606 -32.267 1.00 19.76 29 LEU C N 1
ATOM 5828 C CA . LEU C 1 28 ? 20.584 5.514 -31.138 1.00 20.41 29 LEU C CA 1
ATOM 5829 C C . LEU C 1 28 ? 21.803 5.208 -30.285 1.00 20.08 29 LEU C C 1
ATOM 5830 O O . LEU C 1 28 ? 22.526 6.144 -29.936 1.00 16.93 29 LEU C O 1
ATOM 5835 N N . LYS C 1 29 ? 22.049 3.912 -30.020 1.00 19.86 30 LYS C N 1
ATOM 5836 C CA . LYS C 1 29 ? 23.206 3.436 -29.254 1.00 21.12 30 LYS C CA 1
ATOM 5837 C C . LYS C 1 29 ? 24.564 3.748 -29.928 1.00 23.81 30 LYS C C 1
ATOM 5838 O O . LYS C 1 29 ? 25.563 4.094 -29.269 1.00 22.45 30 LYS C O 1
ATOM 5844 N N . ASN C 1 30 ? 24.623 3.617 -31.267 1.00 25.00 31 ASN C N 1
ATOM 5845 C CA . ASN C 1 30 ? 25.792 3.969 -32.062 1.00 25.64 31 ASN C CA 1
ATOM 5846 C C . ASN C 1 30 ? 26.130 5.441 -31.848 1.00 24.28 31 ASN C C 1
ATOM 5847 O O . ASN C 1 30 ? 27.239 5.778 -31.414 1.00 26.53 31 ASN C O 1
ATOM 5852 N N . VAL C 1 31 ? 25.164 6.327 -32.069 1.00 20.41 32 VAL C N 1
ATOM 5853 C CA . VAL C 1 31 ? 25.384 7.741 -31.854 1.00 18.45 32 VAL C CA 1
ATOM 5854 C C . VAL C 1 31 ? 25.827 8.004 -30.411 1.00 18.87 32 VAL C C 1
ATOM 5855 O O . VAL C 1 31 ? 26.589 8.924 -30.157 1.00 21.67 32 VAL C O 1
ATOM 5859 N N . LEU C 1 32 ? 25.430 7.237 -29.395 1.00 19.35 33 LEU C N 1
ATOM 5860 C CA . LEU C 1 32 ? 25.859 7.561 -28.017 1.00 17.60 33 LEU C CA 1
ATOM 5861 C C . LEU C 1 32 ? 27.288 7.108 -27.799 1.00 18.28 33 LEU C C 1
ATOM 5862 O O . LEU C 1 32 ? 28.053 7.708 -27.023 1.00 17.73 33 LEU C O 1
ATOM 5867 N N . GLY C 1 33 ? 27.642 5.997 -28.463 1.00 18.31 34 GLY C N 1
ATOM 5868 C CA . GLY C 1 33 ? 28.985 5.457 -28.425 1.00 17.42 34 GLY C CA 1
ATOM 5869 C C . GLY C 1 33 ? 29.926 6.486 -29.037 1.00 19.58 34 GLY C C 1
ATOM 5870 O O . GLY C 1 33 ? 30.954 6.794 -28.433 1.00 17.77 34 GLY C O 1
ATOM 5871 N N . SER C 1 34 ? 29.535 7.128 -30.158 1.00 18.33 35 SER C N 1
ATOM 5872 C CA . SER C 1 34 ? 30.378 8.116 -30.768 1.00 18.34 35 SER C CA 1
ATOM 5873 C C . SER C 1 34 ? 30.656 9.322 -29.914 1.00 18.64 35 SER C C 1
ATOM 5874 O O . SER C 1 34 ? 31.600 10.051 -30.227 1.00 22.90 35 SER C O 1
ATOM 5877 N N . TYR C 1 35 ? 29.863 9.549 -28.875 1.00 15.31 36 TYR C N 1
ATOM 5878 C CA . TYR C 1 35 ? 30.157 10.600 -27.915 1.00 14.64 36 TYR C CA 1
ATOM 5879 C C . TYR C 1 35 ? 30.855 10.124 -26.652 1.00 14.97 36 TYR C C 1
ATOM 5880 O O . TYR C 1 35 ? 31.193 10.934 -25.786 1.00 16.79 36 TYR C O 1
ATOM 5889 N N . GLY C 1 36 ? 31.054 8.826 -26.468 1.00 15.41 37 GLY C N 1
ATOM 5890 C CA . GLY C 1 36 ? 31.789 8.308 -25.311 1.00 17.59 37 GLY C CA 1
ATOM 5891 C C . GLY C 1 36 ? 30.944 7.951 -24.085 1.00 17.89 37 GLY C C 1
ATOM 5892 O O . GLY C 1 36 ? 31.445 7.757 -22.967 1.00 18.12 37 GLY C O 1
ATOM 5893 N N . TYR C 1 37 ? 29.639 7.820 -24.278 1.00 19.05 38 TYR C N 1
ATOM 5894 C CA . TYR C 1 37 ? 28.759 7.562 -23.160 1.00 20.09 38 TYR C CA 1
ATOM 5895 C C . TYR C 1 37 ? 28.663 6.106 -22.783 1.00 20.08 38 TYR C C 1
ATOM 5896 O O . TYR C 1 37 ? 28.426 5.266 -23.653 1.00 22.95 38 TYR C O 1
ATOM 5905 N N . SER C 1 38 ? 28.781 5.789 -21.502 1.00 19.12 39 SER C N 1
ATOM 5906 C CA . SER C 1 38 ? 28.722 4.403 -21.041 1.00 20.90 39 SER C CA 1
ATOM 5907 C C . SER C 1 38 ? 27.331 3.932 -20.518 1.00 22.54 39 SER C C 1
ATOM 5908 O O . SER C 1 38 ? 26.557 4.689 -19.910 1.00 23.49 39 SER C O 1
ATOM 5911 N N . GLU C 1 39 ? 26.970 2.650 -20.699 1.00 23.15 40 GLU C N 1
ATOM 5912 C CA . GLU C 1 39 ? 25.676 2.109 -20.281 1.00 20.92 40 GLU C CA 1
ATOM 5913 C C . GLU C 1 39 ? 25.665 1.793 -18.815 1.00 21.14 40 GLU C C 1
ATOM 5914 O O . GLU C 1 39 ? 26.672 1.280 -18.322 1.00 23.67 40 GLU C O 1
ATOM 5920 N N . ILE C 1 40 ? 24.569 2.101 -18.110 1.00 21.61 41 ILE C N 1
ATOM 5921 C CA . ILE C 1 40 ? 24.389 1.692 -16.701 1.00 19.36 41 ILE C CA 1
ATOM 5922 C C . ILE C 1 40 ? 23.048 0.972 -16.640 1.00 19.33 41 ILE C C 1
ATOM 5923 O O . ILE C 1 40 ? 22.082 1.412 -17.270 1.00 20.39 41 ILE C O 1
ATOM 5928 N N . ARG C 1 41 ? 22.973 -0.210 -16.024 1.00 19.66 42 ARG C N 1
ATOM 5929 C CA . ARG C 1 41 ? 21.712 -0.939 -15.918 1.00 17.43 42 ARG C CA 1
ATOM 5930 C C . ARG C 1 41 ? 21.248 -0.840 -14.464 1.00 17.27 42 ARG C C 1
ATOM 5931 O O . ARG C 1 41 ? 22.024 -1.062 -13.537 1.00 13.91 42 ARG C O 1
ATOM 5939 N N . LEU C 1 42 ? 20.005 -0.407 -14.235 1.00 19.37 43 LEU C N 1
ATOM 5940 C CA . LEU C 1 42 ? 19.470 -0.157 -12.881 1.00 19.72 43 LEU C CA 1
ATOM 5941 C C . LEU C 1 42 ? 18.226 -0.977 -12.598 1.00 16.78 43 LEU C C 1
ATOM 5942 O O . LEU C 1 42 ? 17.567 -1.362 -13.565 1.00 17.19 43 LEU C O 1
ATOM 5947 N N . PRO C 1 43 ? 17.926 -1.293 -11.330 1.00 16.33 44 PRO C N 1
ATOM 5948 C CA . PRO C 1 43 ? 16.738 -2.075 -10.965 1.00 15.33 44 PRO C CA 1
ATOM 5949 C C . PRO C 1 43 ? 15.411 -1.459 -11.378 1.00 17.24 44 PRO C C 1
ATOM 5950 O O . PRO C 1 43 ? 15.269 -0.228 -11.435 1.00 18.39 44 PRO C O 1
ATOM 5954 N N . ILE C 1 44 ? 14.434 -2.320 -11.671 1.00 15.55 45 ILE C N 1
ATOM 5955 C CA . ILE C 1 44 ? 13.109 -1.864 -12.020 1.00 13.68 45 ILE C CA 1
ATOM 5956 C C . ILE C 1 44 ? 12.315 -1.373 -10.805 1.00 15.16 45 ILE C C 1
ATOM 5957 O O . ILE C 1 44 ? 11.452 -0.514 -10.889 1.00 15.37 45 ILE C O 1
ATOM 5962 N N . VAL C 1 45 ? 12.579 -1.909 -9.634 1.00 16.90 46 VAL C N 1
ATOM 5963 C CA . VAL C 1 45 ? 11.812 -1.673 -8.416 1.00 19.89 46 VAL C CA 1
ATOM 5964 C C . VAL C 1 45 ? 12.752 -0.946 -7.471 1.00 22.33 46 VAL C C 1
ATOM 5965 O O . VAL C 1 45 ? 13.902 -1.352 -7.272 1.00 24.69 46 VAL C O 1
ATOM 5969 N N . GLU C 1 46 ? 12.315 0.139 -6.874 1.00 24.93 47 GLU C N 1
ATOM 5970 C CA . GLU C 1 46 ? 13.125 0.803 -5.864 1.00 28.18 47 GLU C CA 1
ATOM 5971 C C . GLU C 1 46 ? 12.223 1.010 -4.643 1.00 28.54 47 GLU C C 1
ATOM 5972 O O . GLU C 1 46 ? 11.054 0.578 -4.651 1.00 27.37 47 GLU C O 1
ATOM 5978 N N . GLN C 1 47 ? 12.767 1.605 -3.581 1.00 25.49 48 GLN C N 1
ATOM 5979 C CA . GLN C 1 47 ? 11.967 1.901 -2.421 1.00 24.30 48 GLN C CA 1
ATOM 5980 C C . GLN C 1 47 ? 11.185 3.141 -2.694 1.00 22.46 48 GLN C C 1
ATOM 5981 O O . GLN C 1 47 ? 11.762 4.102 -3.184 1.00 21.92 48 GLN C O 1
ATOM 5987 N N . THR C 1 48 ? 9.928 3.165 -2.274 1.00 22.43 49 THR C N 1
ATOM 5988 C CA . THR C 1 48 ? 9.010 4.262 -2.513 1.00 18.86 49 THR C CA 1
ATOM 5989 C C . THR C 1 48 ? 9.485 5.602 -2.012 1.00 19.27 49 THR C C 1
ATOM 5990 O O . THR C 1 48 ? 9.191 6.588 -2.680 1.00 23.13 49 THR C O 1
ATOM 5994 N N . PRO C 1 49 ? 10.227 5.733 -0.911 1.00 19.37 50 PRO C N 1
ATOM 5995 C CA . PRO C 1 49 ? 10.648 7.061 -0.468 1.00 19.70 50 PRO C CA 1
ATOM 5996 C C . PRO C 1 49 ? 11.572 7.776 -1.416 1.00 22.23 50 PRO C C 1
ATOM 5997 O O . PRO C 1 49 ? 11.633 9.007 -1.433 1.00 22.35 50 PRO C O 1
ATOM 6001 N N . LEU C 1 50 ? 12.294 7.007 -2.223 1.00 23.11 51 LEU C N 1
ATOM 6002 C CA . LEU C 1 50 ? 13.141 7.566 -3.271 1.00 24.14 51 LEU C CA 1
ATOM 6003 C C . LEU C 1 50 ? 12.306 8.444 -4.201 1.00 23.99 51 LEU C C 1
ATOM 6004 O O . LEU C 1 50 ? 12.569 9.631 -4.404 1.00 25.38 51 LEU C O 1
ATOM 6009 N N . PHE C 1 51 ? 11.236 7.892 -4.732 1.00 22.43 52 PHE C N 1
ATOM 6010 C CA . PHE C 1 51 ? 10.441 8.608 -5.688 1.00 24.96 52 PHE C CA 1
ATOM 6011 C C . PHE C 1 51 ? 9.750 9.760 -5.035 1.00 26.77 52 PHE C C 1
ATOM 6012 O O . PHE C 1 51 ? 9.720 10.860 -5.591 1.00 28.70 52 PHE C O 1
ATOM 6020 N N . LYS C 1 52 ? 9.317 9.550 -3.809 1.00 29.34 53 LYS C N 1
ATOM 6021 C CA . LYS C 1 52 ? 8.681 10.609 -3.065 1.00 30.09 53 LYS C CA 1
ATOM 6022 C C . LYS C 1 52 ? 9.670 11.727 -2.806 1.00 28.70 53 LYS C C 1
ATOM 6023 O O . LYS C 1 52 ? 9.339 12.889 -3.062 1.00 29.53 53 LYS C O 1
ATOM 6029 N N . ARG C 1 53 ? 10.900 11.396 -2.426 1.00 28.10 54 ARG C N 1
ATOM 6030 C CA . ARG C 1 53 ? 11.867 12.419 -2.051 1.00 30.34 54 ARG C CA 1
ATOM 6031 C C . ARG C 1 53 ? 12.538 13.109 -3.254 1.00 29.99 54 ARG C C 1
ATOM 6032 O O . ARG C 1 53 ? 12.869 14.311 -3.229 1.00 29.98 54 ARG C O 1
ATOM 6040 N N . ALA C 1 54 ? 12.750 12.367 -4.339 1.00 28.34 55 ALA C N 1
ATOM 6041 C CA . ALA C 1 54 ? 13.348 12.935 -5.526 1.00 28.77 55 ALA C CA 1
ATOM 6042 C C . ALA C 1 54 ? 12.338 13.633 -6.426 1.00 29.35 55 ALA C C 1
ATOM 6043 O O . ALA C 1 54 ? 12.499 14.827 -6.682 1.00 29.27 55 ALA C O 1
ATOM 6045 N N . ILE C 1 55 ? 11.271 12.974 -6.913 1.00 29.75 56 ILE C N 1
ATOM 6046 C CA . ILE C 1 55 ? 10.480 13.696 -7.893 1.00 32.10 56 ILE C CA 1
ATOM 6047 C C . ILE C 1 55 ? 9.500 14.671 -7.238 1.00 34.10 56 ILE C C 1
ATOM 6048 O O . ILE C 1 55 ? 9.081 15.597 -7.946 1.00 33.56 56 ILE C O 1
ATOM 6053 N N . GLY C 1 56 ? 9.167 14.508 -5.927 1.00 36.71 57 GLY C N 1
ATOM 6054 C CA . GLY C 1 56 ? 8.311 15.441 -5.171 1.00 36.21 57 GLY C CA 1
ATOM 6055 C C . GLY C 1 56 ? 6.906 14.930 -4.804 1.00 36.89 57 GLY C C 1
ATOM 6056 O O . GLY C 1 56 ? 6.192 14.322 -5.610 1.00 32.77 57 GLY C O 1
ATOM 6057 N N . GLU C 1 57 ? 6.470 15.221 -3.564 1.00 39.69 58 GLU C N 1
ATOM 6058 C CA . GLU C 1 57 ? 5.137 14.821 -3.072 1.00 41.10 58 GLU C CA 1
ATOM 6059 C C . GLU C 1 57 ? 3.961 15.387 -3.870 1.00 40.39 58 GLU C C 1
ATOM 6060 O O . GLU C 1 57 ? 3.067 14.654 -4.305 1.00 40.69 58 GLU C O 1
ATOM 6066 N N . VAL C 1 58 ? 3.928 16.697 -4.081 1.00 39.51 59 VAL C N 1
ATOM 6067 C CA . VAL C 1 58 ? 2.804 17.300 -4.771 1.00 39.56 59 VAL C CA 1
ATOM 6068 C C . VAL C 1 58 ? 2.966 17.334 -6.278 1.00 38.84 59 VAL C C 1
ATOM 6069 O O . VAL C 1 58 ? 2.940 18.387 -6.915 1.00 38.87 59 VAL C O 1
ATOM 6073 N N . THR C 1 59 ? 3.084 16.149 -6.870 1.00 39.86 60 THR C N 1
ATOM 6074 C CA . THR C 1 59 ? 3.247 15.991 -8.307 1.00 37.56 60 THR C CA 1
ATOM 6075 C C . THR C 1 59 ? 2.293 14.917 -8.793 1.00 37.56 60 THR C C 1
ATOM 6076 O O . THR C 1 59 ? 2.064 13.951 -8.088 1.00 34.76 60 THR C O 1
ATOM 6080 N N . ASP C 1 60 ? 1.777 14.960 -10.017 1.00 39.48 61 ASP C N 1
ATOM 6081 C CA . ASP C 1 60 ? 0.866 13.931 -10.520 1.00 41.06 61 ASP C CA 1
ATOM 6082 C C . ASP C 1 60 ? 1.440 12.528 -10.513 1.00 40.97 61 ASP C C 1
ATOM 6083 O O . ASP C 1 60 ? 0.703 11.574 -10.310 1.00 41.59 61 ASP C O 1
ATOM 6088 N N . VAL C 1 61 ? 2.749 12.392 -10.733 1.00 41.28 62 VAL C N 1
ATOM 6089 C CA . VAL C 1 61 ? 3.458 11.114 -10.699 1.00 39.27 62 VAL C CA 1
ATOM 6090 C C . VAL C 1 61 ? 3.330 10.529 -9.297 1.00 37.37 62 VAL C C 1
ATOM 6091 O O . VAL C 1 61 ? 2.841 9.414 -9.134 1.00 37.96 62 VAL C O 1
ATOM 6095 N N . VAL C 1 62 ? 3.743 11.275 -8.284 1.00 35.78 63 VAL C N 1
ATOM 6096 C CA . VAL C 1 62 ? 3.669 10.801 -6.916 1.00 38.18 63 VAL C CA 1
ATOM 6097 C C . VAL C 1 62 ? 2.189 10.722 -6.489 1.00 39.80 63 VAL C C 1
ATOM 6098 O O . VAL C 1 62 ? 1.683 9.660 -6.107 1.00 38.89 63 VAL C O 1
ATOM 6102 N N . GLU C 1 63 ? 1.485 11.842 -6.621 1.00 40.02 64 GLU C N 1
ATOM 6103 C CA . GLU C 1 63 ? 0.087 11.946 -6.312 1.00 39.50 64 GLU C CA 1
ATOM 6104 C C . GLU C 1 63 ? -0.785 10.853 -6.877 1.00 40.39 64 GLU C C 1
ATOM 6105 O O . GLU C 1 63 ? -1.603 10.333 -6.126 1.00 44.61 64 GLU C O 1
ATOM 6111 N N . LYS C 1 64 ? -0.686 10.472 -8.154 1.00 39.54 65 LYS C N 1
ATOM 6112 C CA . LYS C 1 64 ? -1.652 9.522 -8.702 1.00 36.81 65 LYS C CA 1
ATOM 6113 C C . LYS C 1 64 ? -1.104 8.448 -9.625 1.00 34.06 65 LYS C C 1
ATOM 6114 O O . LYS C 1 64 ? -1.901 7.584 -9.999 1.00 32.75 65 LYS C O 1
ATOM 6120 N N . GLU C 1 65 ? 0.186 8.447 -10.021 1.00 31.14 66 GLU C N 1
ATOM 6121 C CA . GLU C 1 65 ? 0.653 7.518 -11.055 1.00 28.38 66 GLU C CA 1
ATOM 6122 C C . GLU C 1 65 ? 1.485 6.320 -10.664 1.00 24.60 66 GLU C C 1
ATOM 6123 O O . GLU C 1 65 ? 1.546 5.365 -11.424 1.00 22.90 66 GLU C O 1
ATOM 6129 N N . MET C 1 66 ? 2.117 6.274 -9.519 1.00 22.24 67 MET C N 1
ATOM 6130 C CA . MET C 1 66 ? 3.029 5.182 -9.220 1.00 22.70 67 MET C CA 1
ATOM 6131 C C . MET C 1 66 ? 2.407 3.808 -8.946 1.00 24.25 67 MET C C 1
ATOM 6132 O O . MET C 1 66 ? 1.310 3.728 -8.405 1.00 26.71 67 MET C O 1
ATOM 6137 N N . TYR C 1 67 ? 3.059 2.696 -9.305 1.00 24.30 68 TYR C N 1
ATOM 6138 C CA . TYR C 1 67 ? 2.632 1.357 -8.955 1.00 21.61 68 TYR C CA 1
ATOM 6139 C C . TYR C 1 67 ? 3.397 1.085 -7.693 1.00 23.63 68 TYR C C 1
ATOM 6140 O O . TYR C 1 67 ? 4.601 0.806 -7.754 1.00 25.20 68 TYR C O 1
ATOM 6149 N N . THR C 1 68 ? 2.761 1.219 -6.549 1.00 25.67 69 THR C N 1
ATOM 6150 C CA . THR C 1 68 ? 3.417 0.947 -5.268 1.00 27.22 69 THR C CA 1
ATOM 6151 C C . THR C 1 68 ? 2.852 -0.369 -4.704 1.00 27.63 69 THR C C 1
ATOM 6152 O O . THR C 1 68 ? 1.715 -0.711 -5.034 1.00 29.81 69 THR C O 1
ATOM 6156 N N . PHE C 1 69 ? 3.557 -1.143 -3.881 1.00 27.06 70 PHE C N 1
ATOM 6157 C CA . PHE C 1 69 ? 3.016 -2.335 -3.289 1.00 26.39 70 PHE C CA 1
ATOM 6158 C C . PHE C 1 69 ? 3.854 -2.677 -2.096 1.00 29.16 70 PHE C C 1
ATOM 6159 O O . PHE C 1 69 ? 4.976 -2.172 -1.958 1.00 28.85 70 PHE C O 1
ATOM 6167 N N . GLU C 1 70 ? 3.312 -3.537 -1.241 1.00 31.73 71 GLU C N 1
ATOM 6168 C CA . GLU C 1 70 ? 4.001 -3.895 -0.022 1.00 34.84 71 GLU C CA 1
ATOM 6169 C C . GLU C 1 70 ? 4.734 -5.222 -0.132 1.00 34.64 71 GLU C C 1
ATOM 6170 O O . GLU C 1 70 ? 4.276 -6.217 -0.707 1.00 34.20 71 GLU C O 1
ATOM 6176 N N . ASP C 1 71 ? 5.940 -5.227 0.381 1.00 34.56 72 ASP C N 1
ATOM 6177 C CA . ASP C 1 71 ? 6.747 -6.409 0.310 1.00 36.17 72 ASP C CA 1
ATOM 6178 C C . ASP C 1 71 ? 6.498 -7.270 1.534 1.00 36.61 72 ASP C C 1
ATOM 6179 O O . ASP C 1 71 ? 6.104 -6.777 2.597 1.00 37.73 72 ASP C O 1
ATOM 6184 N N . ARG C 1 72 ? 6.899 -8.538 1.447 1.00 37.10 73 ARG C N 1
ATOM 6185 C CA . ARG C 1 72 ? 6.835 -9.511 2.539 1.00 38.14 73 ARG C CA 1
ATOM 6186 C C . ARG C 1 72 ? 7.665 -9.169 3.770 1.00 37.95 73 ARG C C 1
ATOM 6187 O O . ARG C 1 72 ? 8.083 -10.065 4.490 1.00 41.22 73 ARG C O 1
ATOM 6195 N N . ASN C 1 73 ? 8.000 -7.918 4.011 1.00 36.42 74 ASN C N 1
ATOM 6196 C CA . ASN C 1 73 ? 8.732 -7.506 5.185 1.00 36.84 74 ASN C CA 1
ATOM 6197 C C . ASN C 1 73 ? 8.248 -6.103 5.539 1.00 36.81 74 ASN C C 1
ATOM 6198 O O . ASN C 1 73 ? 8.907 -5.315 6.214 1.00 36.94 74 ASN C O 1
ATOM 6203 N N . GLY C 1 74 ? 7.096 -5.697 5.001 1.00 36.23 75 GLY C N 1
ATOM 6204 C CA . GLY C 1 74 ? 6.531 -4.403 5.336 1.00 35.42 75 GLY C CA 1
ATOM 6205 C C . GLY C 1 74 ? 7.024 -3.290 4.445 1.00 34.51 75 GLY C C 1
ATOM 6206 O O . GLY C 1 74 ? 6.292 -2.321 4.249 1.00 35.16 75 GLY C O 1
ATOM 6207 N N . ASP C 1 75 ? 8.233 -3.415 3.883 1.00 34.06 76 ASP C N 1
ATOM 6208 C CA . ASP C 1 75 ? 8.775 -2.427 2.949 1.00 32.16 76 ASP C CA 1
ATOM 6209 C C . ASP C 1 75 ? 7.831 -2.075 1.810 1.00 29.01 76 ASP C C 1
ATOM 6210 O O . ASP C 1 75 ? 7.303 -2.991 1.180 1.00 25.43 76 ASP C O 1
ATOM 6215 N N . SER C 1 76 ? 7.654 -0.776 1.552 1.00 28.30 77 SER C N 1
ATOM 6216 C CA . SER C 1 76 ? 6.889 -0.308 0.400 1.00 27.24 77 SER C CA 1
ATOM 6217 C C . SER C 1 76 ? 7.882 -0.192 -0.744 1.00 26.71 77 SER C C 1
ATOM 6218 O O . SER C 1 76 ? 8.975 0.386 -0.576 1.00 24.73 77 SER C O 1
ATOM 6221 N N . LEU C 1 77 ? 7.473 -0.791 -1.851 1.00 25.21 78 LEU C N 1
ATOM 6222 C CA . LEU C 1 77 ? 8.263 -0.920 -3.041 1.00 23.21 78 LEU C CA 1
ATOM 6223 C C . LEU C 1 77 ? 7.509 -0.282 -4.188 1.00 23.50 78 LEU C C 1
ATOM 6224 O O . LEU C 1 77 ? 6.301 -0.504 -4.248 1.00 23.41 78 LEU C O 1
ATOM 6229 N N . THR C 1 78 ? 8.172 0.450 -5.100 1.00 25.07 79 THR C N 1
ATOM 6230 C CA . THR C 1 78 ? 7.519 1.081 -6.253 1.00 23.81 79 THR C CA 1
ATOM 6231 C C . THR C 1 78 ? 8.259 0.781 -7.568 1.00 23.71 79 THR C C 1
ATOM 6232 O O . THR C 1 78 ? 9.497 0.817 -7.638 1.00 22.92 79 THR C O 1
ATOM 6236 N N . LEU C 1 79 ? 7.484 0.364 -8.583 1.00 22.32 80 LEU C N 1
ATOM 6237 C CA . LEU C 1 79 ? 7.936 0.143 -9.947 1.00 18.07 80 LEU C CA 1
ATOM 6238 C C . LEU C 1 79 ? 8.246 1.531 -10.433 1.00 20.36 80 LEU C C 1
ATOM 6239 O O . LEU C 1 79 ? 7.480 2.480 -10.220 1.00 19.56 80 LEU C O 1
ATOM 6244 N N . ARG C 1 80 ? 9.417 1.688 -11.024 1.00 21.78 81 ARG C N 1
ATOM 6245 C CA . ARG C 1 80 ? 9.893 3.023 -11.344 1.00 19.96 81 ARG C CA 1
ATOM 6246 C C . ARG C 1 80 ? 9.023 3.735 -12.379 1.00 18.76 81 ARG C C 1
ATOM 6247 O O . ARG C 1 80 ? 8.530 3.099 -13.319 1.00 20.40 81 ARG C O 1
ATOM 6255 N N . PRO C 1 81 ? 8.763 5.037 -12.204 1.00 15.56 82 PRO C N 1
ATOM 6256 C CA . PRO C 1 81 ? 7.968 5.748 -13.191 1.00 15.30 82 PRO C CA 1
ATOM 6257 C C . PRO C 1 81 ? 8.891 6.521 -14.125 1.00 18.35 82 PRO C C 1
ATOM 6258 O O . PRO C 1 81 ? 8.501 6.959 -15.213 1.00 20.27 82 PRO C O 1
ATOM 6262 N N . GLU C 1 82 ? 10.137 6.721 -13.685 1.00 18.55 83 GLU C N 1
ATOM 6263 C CA . GLU C 1 82 ? 11.176 7.405 -14.428 1.00 19.56 83 GLU C CA 1
ATOM 6264 C C . GLU C 1 82 ? 12.531 6.892 -13.901 1.00 21.07 83 GLU C C 1
ATOM 6265 O O . GLU C 1 82 ? 12.565 6.363 -12.786 1.00 20.64 83 GLU C O 1
ATOM 6271 N N . GLY C 1 83 ? 13.657 7.100 -14.625 1.00 22.46 84 GLY C N 1
ATOM 6272 C CA . GLY C 1 83 ? 14.961 6.496 -14.322 1.00 17.01 84 GLY C CA 1
ATOM 6273 C C . GLY C 1 83 ? 16.022 7.369 -13.671 1.00 16.50 84 GLY C C 1
ATOM 6274 O O . GLY C 1 83 ? 16.998 6.861 -13.102 1.00 16.92 84 GLY C O 1
ATOM 6275 N N . THR C 1 84 ? 15.857 8.680 -13.629 1.00 18.38 85 THR C N 1
ATOM 6276 C CA . THR C 1 84 ? 16.857 9.558 -13.020 1.00 18.47 85 THR C CA 1
ATOM 6277 C C . THR C 1 84 ? 17.122 9.280 -11.554 1.00 19.45 85 THR C C 1
ATOM 6278 O O . THR C 1 84 ? 18.277 9.181 -11.140 1.00 20.81 85 THR C O 1
ATOM 6282 N N . ALA C 1 85 ? 16.044 9.136 -10.763 1.00 20.48 86 ALA C N 1
ATOM 6283 C CA . ALA C 1 85 ? 16.139 8.924 -9.327 1.00 19.08 86 ALA C CA 1
ATOM 6284 C C . ALA C 1 85 ? 16.956 7.684 -9.060 1.00 18.34 86 ALA C C 1
ATOM 6285 O O . ALA C 1 85 ? 17.928 7.756 -8.307 1.00 17.36 86 ALA C O 1
ATOM 6287 N N . GLY C 1 86 ? 16.619 6.592 -9.764 1.00 18.73 87 GLY C N 1
ATOM 6288 C CA . GLY C 1 86 ? 17.336 5.330 -9.614 1.00 22.11 87 GLY C CA 1
ATOM 6289 C C . GLY C 1 86 ? 18.822 5.493 -9.939 1.00 24.92 87 GLY C C 1
ATOM 6290 O O . GLY C 1 86 ? 19.687 4.962 -9.233 1.00 25.91 87 GLY C O 1
ATOM 6291 N N . CYS C 1 87 ? 19.118 6.284 -10.985 1.00 25.88 88 CYS C N 1
ATOM 6292 C CA . CYS C 1 87 ? 20.482 6.549 -11.411 1.00 23.97 88 CYS C CA 1
ATOM 6293 C C . CYS C 1 87 ? 21.251 7.246 -10.321 1.00 22.78 88 CYS C C 1
ATOM 6294 O O . CYS C 1 87 ? 22.226 6.675 -9.848 1.00 25.13 88 CYS C O 1
ATOM 6297 N N . VAL C 1 88 ? 20.821 8.418 -9.852 1.00 21.23 89 VAL C N 1
ATOM 6298 C CA . VAL C 1 88 ? 21.484 9.125 -8.766 1.00 19.22 89 VAL C CA 1
ATOM 6299 C C . VAL C 1 88 ? 21.677 8.191 -7.570 1.00 22.08 89 VAL C C 1
ATOM 6300 O O . VAL C 1 88 ? 22.780 8.143 -7.007 1.00 25.76 89 VAL C O 1
ATOM 6304 N N . ARG C 1 89 ? 20.672 7.365 -7.236 1.00 20.52 90 ARG C N 1
ATOM 6305 C CA . ARG C 1 89 ? 20.750 6.485 -6.074 1.00 21.73 90 ARG C CA 1
ATOM 6306 C C . ARG C 1 89 ? 21.858 5.457 -6.174 1.00 23.63 90 ARG C C 1
ATOM 6307 O O . ARG C 1 89 ? 22.594 5.213 -5.208 1.00 22.67 90 ARG C O 1
ATOM 6315 N N . ALA C 1 90 ? 21.972 4.846 -7.358 1.00 23.33 91 ALA C N 1
ATOM 6316 C CA . ALA C 1 90 ? 23.029 3.904 -7.625 1.00 23.20 91 ALA C CA 1
ATOM 6317 C C . ALA C 1 90 ? 24.394 4.582 -7.596 1.00 23.57 91 ALA C C 1
ATOM 6318 O O . ALA C 1 90 ? 25.375 4.032 -7.078 1.00 21.48 91 ALA C O 1
ATOM 6320 N N . GLY C 1 91 ? 24.418 5.820 -8.082 1.00 24.65 92 GLY C N 1
ATOM 6321 C CA . GLY C 1 91 ? 25.601 6.643 -8.142 1.00 25.40 92 GLY C CA 1
ATOM 6322 C C . GLY C 1 91 ? 26.142 6.893 -6.759 1.00 25.68 92 GLY C C 1
ATOM 6323 O O . GLY C 1 91 ? 27.300 6.568 -6.503 1.00 25.68 92 GLY C O 1
ATOM 6324 N N . ILE C 1 92 ? 25.338 7.467 -5.874 1.00 27.17 93 ILE C N 1
ATOM 6325 C CA . ILE C 1 92 ? 25.717 7.652 -4.466 1.00 29.16 93 ILE C CA 1
ATOM 6326 C C . ILE C 1 92 ? 26.029 6.319 -3.742 1.00 29.02 93 ILE C C 1
ATOM 6327 O O . ILE C 1 92 ? 27.027 6.225 -3.030 1.00 27.40 93 ILE C O 1
ATOM 6332 N N . GLU C 1 93 ? 25.237 5.249 -3.930 1.00 30.01 94 GLU C N 1
ATOM 6333 C CA . GLU C 1 93 ? 25.437 3.982 -3.223 1.00 29.09 94 GLU C CA 1
ATOM 6334 C C . GLU C 1 93 ? 26.718 3.282 -3.618 1.00 29.86 94 GLU C C 1
ATOM 6335 O O . GLU C 1 93 ? 27.275 2.500 -2.837 1.00 30.43 94 GLU C O 1
ATOM 6341 N N . HIS C 1 94 ? 27.157 3.499 -4.865 1.00 29.49 95 HIS C N 1
ATOM 6342 C CA . HIS C 1 94 ? 28.324 2.821 -5.388 1.00 28.07 95 HIS C CA 1
ATOM 6343 C C . HIS C 1 94 ? 29.586 3.606 -5.385 1.00 30.27 95 HIS C C 1
ATOM 6344 O O . HIS C 1 94 ? 30.623 3.057 -5.741 1.00 31.48 95 HIS C O 1
ATOM 6351 N N . GLY C 1 95 ? 29.526 4.877 -5.032 1.00 32.88 96 GLY C N 1
ATOM 6352 C CA . GLY C 1 95 ? 30.723 5.712 -5.034 1.00 35.13 96 GLY C CA 1
ATOM 6353 C C . GLY C 1 95 ? 31.093 6.261 -6.402 1.00 35.50 96 GLY C C 1
ATOM 6354 O O . GLY C 1 95 ? 32.188 6.773 -6.569 1.00 37.75 96 GLY C O 1
ATOM 6355 N N . LEU C 1 96 ? 30.195 6.291 -7.377 1.00 35.93 97 LEU C N 1
ATOM 6356 C CA . LEU C 1 96 ? 30.550 6.773 -8.696 1.00 34.90 97 LEU C CA 1
ATOM 6357 C C . LEU C 1 96 ? 30.523 8.286 -8.823 1.00 36.39 97 LEU C C 1
ATOM 6358 O O . LEU C 1 96 ? 31.097 8.819 -9.765 1.00 38.45 97 LEU C O 1
ATOM 6363 N N . LEU C 1 97 ? 29.887 9.064 -7.957 1.00 37.11 98 LEU C N 1
ATOM 6364 C CA . LEU C 1 97 ? 29.714 10.460 -8.335 1.00 38.26 98 LEU C CA 1
ATOM 6365 C C . LEU C 1 97 ? 30.589 11.494 -7.652 1.00 40.72 98 LEU C C 1
ATOM 6366 O O . LEU C 1 97 ? 30.756 12.589 -8.190 1.00 43.42 98 LEU C O 1
ATOM 6371 N N . TYR C 1 98 ? 31.178 11.239 -6.474 1.00 43.54 99 TYR C N 1
ATOM 6372 C CA . TYR C 1 98 ? 31.884 12.300 -5.725 1.00 44.05 99 TYR C CA 1
ATOM 6373 C C . TYR C 1 98 ? 33.197 12.665 -6.374 1.00 43.15 99 TYR C C 1
ATOM 6374 O O . TYR C 1 98 ? 34.077 11.812 -6.480 1.00 43.72 99 TYR C O 1
ATOM 6383 N N . ASN C 1 99 ? 33.324 13.923 -6.787 1.00 42.56 100 ASN C N 1
ATOM 6384 C CA . ASN C 1 99 ? 34.555 14.411 -7.415 1.00 43.56 100 ASN C CA 1
ATOM 6385 C C . ASN C 1 99 ? 34.874 13.654 -8.690 1.00 41.67 100 ASN C C 1
ATOM 6386 O O . ASN C 1 99 ? 36.037 13.441 -9.046 1.00 41.69 100 ASN C O 1
ATOM 6391 N N . GLN C 1 100 ? 33.829 13.211 -9.388 1.00 39.14 101 GLN C N 1
ATOM 6392 C CA . GLN C 1 100 ? 33.996 12.415 -10.588 1.00 34.89 101 GLN C CA 1
ATOM 6393 C C . GLN C 1 100 ? 33.060 12.957 -11.645 1.00 32.84 101 GLN C C 1
ATOM 6394 O O . GLN C 1 100 ? 32.196 13.795 -11.351 1.00 31.85 101 GLN C O 1
ATOM 6400 N N . GLU C 1 101 ? 33.294 12.501 -12.871 1.00 30.40 102 GLU C N 1
ATOM 6401 C CA . GLU C 1 101 ? 32.537 12.911 -14.025 1.00 28.75 102 GLU C CA 1
ATOM 6402 C C . GLU C 1 101 ? 32.041 11.627 -14.589 1.00 27.65 102 GLU C C 1
ATOM 6403 O O . GLU C 1 101 ? 32.801 10.656 -14.643 1.00 27.14 102 GLU C O 1
ATOM 6409 N N . GLN C 1 102 ? 30.784 11.612 -14.981 1.00 27.12 103 GLN C N 1
ATOM 6410 C CA . GLN C 1 102 ? 30.208 10.411 -15.522 1.00 26.49 103 GLN C CA 1
ATOM 6411 C C . GLN C 1 102 ? 29.301 10.850 -16.635 1.00 26.59 103 GLN C C 1
ATOM 6412 O O . GLN C 1 102 ? 28.612 11.857 -16.485 1.00 27.77 103 GLN C O 1
ATOM 6418 N N . ARG C 1 103 ? 29.348 10.173 -17.776 1.00 26.57 104 ARG C N 1
ATOM 6419 C CA . ARG C 1 103 ? 28.478 10.435 -18.920 1.00 24.99 104 ARG C CA 1
ATOM 6420 C C . ARG C 1 103 ? 27.813 9.106 -19.193 1.00 24.42 104 ARG C C 1
ATOM 6421 O O . ARG C 1 103 ? 28.448 8.223 -19.782 1.00 26.28 104 ARG C O 1
ATOM 6429 N N . LEU C 1 104 ? 26.588 8.911 -18.701 1.00 23.26 105 LEU C N 1
ATOM 6430 C CA . LEU C 1 104 ? 25.936 7.602 -18.762 1.00 19.62 105 LEU C CA 1
ATOM 6431 C C . LEU C 1 104 ? 24.646 7.652 -19.548 1.00 17.43 105 LEU C C 1
ATOM 6432 O O . LEU C 1 104 ? 24.078 8.733 -19.731 1.00 19.25 105 LEU C O 1
ATOM 6437 N N . TRP C 1 105 ? 24.145 6.494 -19.934 1.00 13.88 106 TRP C N 1
ATOM 6438 C CA . TRP C 1 105 ? 22.848 6.390 -20.559 1.00 14.10 106 TRP C CA 1
ATOM 6439 C C . TRP C 1 105 ? 22.174 5.113 -20.086 1.00 14.83 106 TRP C C 1
ATOM 6440 O O . TRP C 1 105 ? 22.884 4.244 -19.563 1.00 15.18 106 TRP C O 1
ATOM 6451 N N . TYR C 1 106 ? 20.850 4.951 -20.248 1.00 15.77 107 TYR C N 1
ATOM 6452 C CA . TYR C 1 106 ? 20.118 3.738 -19.818 1.00 16.44 107 TYR C CA 1
ATOM 6453 C C . TYR C 1 106 ? 18.928 3.495 -20.704 1.00 17.17 107 TYR C C 1
ATOM 6454 O O . TYR C 1 106 ? 18.382 4.440 -21.266 1.00 21.62 107 TYR C O 1
ATOM 6463 N N . ILE C 1 107 ? 18.464 2.284 -20.848 1.00 17.68 108 ILE C N 1
ATOM 6464 C CA . ILE C 1 107 ? 17.329 2.016 -21.712 1.00 18.80 108 ILE C CA 1
ATOM 6465 C C . ILE C 1 107 ? 16.491 0.971 -20.993 1.00 20.52 108 ILE C C 1
ATOM 6466 O O . ILE C 1 107 ? 17.047 -0.005 -20.450 1.00 22.62 108 ILE C O 1
ATOM 6471 N N . GLY C 1 108 ? 15.181 1.184 -20.858 1.00 20.98 109 GLY C N 1
ATOM 6472 C CA . GLY C 1 108 ? 14.364 0.186 -20.163 1.00 21.29 109 GLY C CA 1
ATOM 6473 C C . GLY C 1 108 ? 12.933 0.615 -19.906 1.00 19.09 109 GLY C C 1
ATOM 6474 O O . GLY C 1 108 ? 12.553 1.723 -20.294 1.00 18.86 109 GLY C O 1
ATOM 6475 N N . PRO C 1 109 ? 12.126 -0.259 -19.294 1.00 17.80 110 PRO C N 1
ATOM 6476 C CA . PRO C 1 109 ? 10.734 0.070 -19.041 1.00 18.02 110 PRO C CA 1
ATOM 6477 C C . PRO C 1 109 ? 10.479 0.945 -17.841 1.00 16.40 110 PRO C C 1
ATOM 6478 O O . PRO C 1 109 ? 11.213 0.890 -16.862 1.00 18.11 110 PRO C O 1
ATOM 6482 N N . MET C 1 110 ? 9.514 1.828 -17.949 1.00 14.93 111 MET C N 1
ATOM 6483 C CA . MET C 1 110 ? 9.111 2.605 -16.813 1.00 16.76 111 MET C CA 1
ATOM 6484 C C . MET C 1 110 ? 7.638 2.279 -16.715 1.00 17.08 111 MET C C 1
ATOM 6485 O O . MET C 1 110 ? 7.051 1.780 -17.685 1.00 16.67 111 MET C O 1
ATOM 6490 N N . PHE C 1 111 ? 7.000 2.501 -15.566 1.00 19.56 112 PHE C N 1
ATOM 6491 C CA . PHE C 1 111 ? 5.587 2.139 -15.331 1.00 18.37 112 PHE C CA 1
ATOM 6492 C C . PHE C 1 111 ? 4.797 3.297 -14.775 1.00 17.65 112 PHE C C 1
ATOM 6493 O O . PHE C 1 111 ? 5.255 3.950 -13.835 1.00 19.27 112 PHE C O 1
ATOM 6501 N N . ARG C 1 112 ? 3.645 3.643 -15.333 1.00 18.09 113 ARG C N 1
ATOM 6502 C CA . ARG C 1 112 ? 2.842 4.737 -14.789 1.00 18.20 113 ARG C CA 1
ATOM 6503 C C . ARG C 1 112 ? 1.381 4.422 -14.961 1.00 20.10 113 ARG C C 1
ATOM 6504 O O . ARG C 1 112 ? 0.898 4.031 -16.031 1.00 20.76 113 ARG C O 1
ATOM 6512 N N . HIS C 1 113 ? 0.647 4.529 -13.870 1.00 22.23 114 HIS C N 1
ATOM 6513 C CA . HIS C 1 113 ? -0.761 4.212 -13.885 1.00 24.46 114 HIS C CA 1
ATOM 6514 C C . HIS C 1 113 ? -1.520 5.371 -14.456 1.00 23.35 114 HIS C C 1
ATOM 6515 O O . HIS C 1 113 ? -1.951 6.250 -13.733 1.00 22.02 114 HIS C O 1
ATOM 6522 N N . GLU C 1 114 ? -1.708 5.375 -15.760 1.00 23.71 115 GLU C N 1
ATOM 6523 C CA . GLU C 1 114 ? -2.469 6.436 -16.361 1.00 23.93 115 GLU C CA 1
ATOM 6524 C C . GLU C 1 114 ? -3.328 5.954 -17.484 1.00 24.61 115 GLU C C 1
ATOM 6525 O O . GLU C 1 114 ? -3.233 4.812 -17.925 1.00 24.21 115 GLU C O 1
ATOM 6531 N N . ARG C 1 115 ? -4.205 6.836 -17.919 1.00 25.63 116 ARG C N 1
ATOM 6532 C CA . ARG C 1 115 ? -5.262 6.464 -18.819 1.00 28.42 116 ARG C CA 1
ATOM 6533 C C . ARG C 1 115 ? -4.747 6.196 -20.218 1.00 29.49 116 ARG C C 1
ATOM 6534 O O . ARG C 1 115 ? -4.225 7.126 -20.837 1.00 30.02 116 ARG C O 1
ATOM 6542 N N . PRO C 1 116 ? -4.886 4.963 -20.720 1.00 28.26 117 PRO C N 1
ATOM 6543 C CA . PRO C 1 116 ? -4.418 4.624 -22.058 1.00 28.73 117 PRO C CA 1
ATOM 6544 C C . PRO C 1 116 ? -4.829 5.634 -23.142 1.00 31.07 117 PRO C C 1
ATOM 6545 O O . PRO C 1 116 ? -5.993 6.034 -23.207 1.00 32.04 117 PRO C O 1
ATOM 6549 N N . GLN C 1 117 ? -3.876 6.140 -23.952 1.00 33.29 118 GLN C N 1
ATOM 6550 C CA . GLN C 1 117 ? -4.115 7.091 -25.048 1.00 32.36 118 GLN C CA 1
ATOM 6551 C C . GLN C 1 117 ? -3.218 6.649 -26.208 1.00 34.26 118 GLN C C 1
ATOM 6552 O O . GLN C 1 117 ? -2.672 5.541 -26.120 1.00 35.21 118 GLN C O 1
ATOM 6558 N N . LYS C 1 118 ? -2.980 7.457 -27.275 1.00 35.16 119 LYS C N 1
ATOM 6559 C CA . LYS C 1 118 ? -2.074 7.038 -28.359 1.00 33.75 119 LYS C CA 1
ATOM 6560 C C . LYS C 1 118 ? -0.623 7.275 -27.983 1.00 33.85 119 LYS C C 1
ATOM 6561 O O . LYS C 1 118 ? 0.278 6.530 -28.349 1.00 36.03 119 LYS C O 1
ATOM 6567 N N . GLY C 1 119 ? -0.335 8.326 -27.277 1.00 31.56 120 GLY C N 1
ATOM 6568 C CA . GLY C 1 119 ? 1.025 8.486 -26.832 1.00 32.53 120 GLY C CA 1
ATOM 6569 C C . GLY C 1 119 ? 1.281 7.738 -25.529 1.00 31.15 120 GLY C C 1
ATOM 6570 O O . GLY C 1 119 ? 2.423 7.356 -25.275 1.00 32.06 120 GLY C O 1
ATOM 6571 N N . ARG C 1 120 ? 0.256 7.544 -24.675 1.00 28.10 121 ARG C N 1
ATOM 6572 C CA . ARG C 1 120 ? 0.465 7.055 -23.320 1.00 24.79 121 ARG C CA 1
ATOM 6573 C C . ARG C 1 120 ? 0.098 5.615 -23.058 1.00 23.76 121 ARG C C 1
ATOM 6574 O O . ARG C 1 120 ? -1.009 5.176 -23.400 1.00 23.95 121 ARG C O 1
ATOM 6582 N N . TYR C 1 121 ? 1.031 4.910 -22.414 1.00 19.79 122 TYR C N 1
ATOM 6583 C CA . TYR C 1 121 ? 0.868 3.516 -22.037 1.00 19.98 122 TYR C CA 1
ATOM 6584 C C . TYR C 1 121 ? 1.243 3.411 -20.559 1.00 19.71 122 TYR C C 1
ATOM 6585 O O . TYR C 1 121 ? 1.704 4.385 -19.942 1.00 18.07 122 TYR C O 1
ATOM 6594 N N . ARG C 1 122 ? 1.007 2.249 -19.973 1.00 19.14 123 ARG C N 1
ATOM 6595 C CA . ARG C 1 122 ? 1.224 2.035 -18.557 1.00 20.49 123 ARG C CA 1
ATOM 6596 C C . ARG C 1 122 ? 2.574 1.414 -18.263 1.00 20.96 123 ARG C C 1
ATOM 6597 O O . ARG C 1 122 ? 3.106 1.509 -17.146 1.00 16.12 123 ARG C O 1
ATOM 6605 N N . GLN C 1 123 ? 3.032 0.680 -19.283 1.00 22.40 124 GLN C N 1
ATOM 6606 C CA . GLN C 1 123 ? 4.384 0.173 -19.386 1.00 21.56 124 GLN C CA 1
ATOM 6607 C C . GLN C 1 123 ? 4.842 0.824 -20.667 1.00 19.99 124 GLN C C 1
ATOM 6608 O O . GLN C 1 123 ? 4.256 0.574 -21.724 1.00 17.81 124 GLN C O 1
ATOM 6614 N N . PHE C 1 124 ? 5.811 1.708 -20.514 1.00 19.80 125 PHE C N 1
ATOM 6615 C CA . PHE C 1 124 ? 6.453 2.391 -21.600 1.00 18.11 125 PHE C CA 1
ATOM 6616 C C . PHE C 1 124 ? 7.958 2.253 -21.437 1.00 17.89 125 PHE C C 1
ATOM 6617 O O . PHE C 1 124 ? 8.447 1.641 -20.478 1.00 14.96 125 PHE C O 1
ATOM 6625 N N . HIS C 1 125 ? 8.735 2.713 -22.421 1.00 19.46 126 HIS C N 1
ATOM 6626 C CA . HIS C 1 125 ? 10.191 2.520 -22.402 1.00 17.55 126 HIS C CA 1
ATOM 6627 C C . HIS C 1 125 ? 10.872 3.816 -22.683 1.00 16.46 126 HIS C C 1
ATOM 6628 O O . HIS C 1 125 ? 10.409 4.527 -23.580 1.00 17.57 126 HIS C O 1
ATOM 6635 N N . GLN C 1 126 ? 11.936 4.101 -21.950 1.00 15.40 127 GLN C N 1
ATOM 6636 C CA . GLN C 1 126 ? 12.694 5.312 -22.172 1.00 17.13 127 GLN C CA 1
ATOM 6637 C C . GLN C 1 126 ? 14.167 5.034 -22.458 1.00 19.30 127 GLN C C 1
ATOM 6638 O O . GLN C 1 126 ? 14.717 4.031 -21.965 1.00 20.67 127 GLN C O 1
ATOM 6644 N N . LEU C 1 127 ? 14.788 5.895 -23.285 1.00 19.52 128 LEU C N 1
ATOM 6645 C CA . LEU C 1 127 ? 16.246 5.959 -23.385 1.00 17.60 128 LEU C CA 1
ATOM 6646 C C . LEU C 1 127 ? 16.565 7.275 -22.735 1.00 14.13 128 LEU C C 1
ATOM 6647 O O . LEU C 1 127 ? 15.877 8.253 -22.990 1.00 11.28 128 LEU C O 1
ATOM 6652 N N . GLY C 1 128 ? 17.586 7.336 -21.917 1.00 14.45 129 GLY C N 1
ATOM 6653 C CA . GLY C 1 128 ? 17.868 8.566 -21.214 1.00 16.45 129 GLY C CA 1
ATOM 6654 C C . GLY C 1 128 ? 19.325 8.666 -20.853 1.00 16.74 129 GLY C C 1
ATOM 6655 O O . GLY C 1 128 ? 19.989 7.619 -20.720 1.00 15.37 129 GLY C O 1
ATOM 6656 N N . CYS C 1 129 ? 19.750 9.922 -20.723 1.00 16.65 130 CYS C N 1
ATOM 6657 C CA . CYS C 1 129 ? 21.130 10.269 -20.469 1.00 20.34 130 CYS C CA 1
ATOM 6658 C C . CYS C 1 129 ? 21.259 11.077 -19.215 1.00 18.80 130 CYS C C 1
ATOM 6659 O O . CYS C 1 129 ? 20.421 11.946 -18.974 1.00 17.81 130 CYS C O 1
ATOM 6662 N N . GLU C 1 130 ? 22.341 10.844 -18.482 1.00 18.25 131 GLU C N 1
ATOM 6663 C CA . GLU C 1 130 ? 22.656 11.610 -17.309 1.00 17.04 131 GLU C CA 1
ATOM 6664 C C . GLU C 1 130 ? 24.155 11.859 -17.353 1.00 17.65 131 GLU C C 1
ATOM 6665 O O . GLU C 1 130 ? 24.914 10.919 -17.651 1.00 17.77 131 GLU C O 1
ATOM 6671 N N . VAL C 1 131 ? 24.559 13.114 -17.129 1.00 16.13 132 VAL C N 1
ATOM 6672 C CA . VAL C 1 131 ? 25.941 13.563 -17.060 1.00 16.65 132 VAL C CA 1
ATOM 6673 C C . VAL C 1 131 ? 26.153 14.261 -15.707 1.00 20.21 132 VAL C C 1
ATOM 6674 O O . VAL C 1 131 ? 25.531 15.288 -15.377 1.00 23.81 132 VAL C O 1
ATOM 6678 N N . PHE C 1 132 ? 27.045 13.727 -14.887 1.00 21.63 133 PHE C N 1
ATOM 6679 C CA . PHE C 1 132 ? 27.339 14.246 -13.558 1.00 22.86 133 PHE C CA 1
ATOM 6680 C C . PHE C 1 132 ? 28.744 14.832 -13.547 1.00 23.85 133 PHE C C 1
ATOM 6681 O O . PHE C 1 132 ? 29.680 14.276 -14.157 1.00 24.83 133 PHE C O 1
ATOM 6689 N N . GLY C 1 133 ? 28.899 15.957 -12.878 1.00 23.14 134 GLY C N 1
ATOM 6690 C CA . GLY C 1 133 ? 30.213 16.528 -12.679 1.00 24.59 134 GLY C CA 1
ATOM 6691 C C . GLY C 1 133 ? 30.469 17.800 -13.469 1.00 27.77 134 GLY C C 1
ATOM 6692 O O . GLY C 1 133 ? 31.445 18.518 -13.199 1.00 25.14 134 GLY C O 1
ATOM 6693 N N . LEU C 1 134 ? 29.601 18.116 -14.454 1.00 30.07 135 LEU C N 1
ATOM 6694 C CA . LEU C 1 134 ? 29.820 19.304 -15.272 1.00 28.79 135 LEU C CA 1
ATOM 6695 C C . LEU C 1 134 ? 28.708 20.277 -15.035 1.00 28.50 135 LEU C C 1
ATOM 6696 O O . LEU C 1 134 ? 27.562 19.899 -14.850 1.00 31.12 135 LEU C O 1
ATOM 6701 N N . GLN C 1 135 ? 29.123 21.519 -14.984 1.00 28.67 136 GLN C N 1
ATOM 6702 C CA . GLN C 1 135 ? 28.327 22.597 -14.479 1.00 29.98 136 GLN C CA 1
ATOM 6703 C C . GLN C 1 135 ? 27.834 23.590 -15.501 1.00 30.36 136 GLN C C 1
ATOM 6704 O O . GLN C 1 135 ? 26.662 23.962 -15.556 1.00 30.55 136 GLN C O 1
ATOM 6710 N N . GLY C 1 136 ? 28.772 24.087 -16.303 1.00 31.71 137 GLY C N 1
ATOM 6711 C CA . GLY C 1 136 ? 28.543 25.221 -17.187 1.00 29.82 137 GLY C CA 1
ATOM 6712 C C . GLY C 1 136 ? 27.589 24.884 -18.291 1.00 29.83 137 GLY C C 1
ATOM 6713 O O . GLY C 1 136 ? 27.236 23.713 -18.418 1.00 33.01 137 GLY C O 1
ATOM 6714 N N . PRO C 1 137 ? 27.182 25.844 -19.124 1.00 26.80 138 PRO C N 1
ATOM 6715 C CA . PRO C 1 137 ? 26.252 25.555 -20.209 1.00 25.64 138 PRO C CA 1
ATOM 6716 C C . PRO C 1 137 ? 26.751 24.642 -21.318 1.00 26.20 138 PRO C C 1
ATOM 6717 O O . PRO C 1 137 ? 25.933 24.059 -22.043 1.00 26.69 138 PRO C O 1
ATOM 6721 N N . ASP C 1 138 ? 28.068 24.447 -21.422 1.00 26.04 139 ASP C N 1
ATOM 6722 C CA . ASP C 1 138 ? 28.629 23.695 -22.522 1.00 27.28 139 ASP C CA 1
ATOM 6723 C C . ASP C 1 138 ? 28.179 22.247 -22.538 1.00 26.22 139 ASP C C 1
ATOM 6724 O O . ASP C 1 138 ? 27.911 21.687 -23.606 1.00 26.35 139 ASP C O 1
ATOM 6729 N N . ILE C 1 139 ? 28.013 21.606 -21.378 1.00 24.86 140 ILE C N 1
ATOM 6730 C CA . ILE C 1 139 ? 27.603 20.206 -21.388 1.00 24.75 140 ILE C CA 1
ATOM 6731 C C . ILE C 1 139 ? 26.144 20.066 -21.791 1.00 24.79 140 ILE C C 1
ATOM 6732 O O . ILE C 1 139 ? 25.778 19.128 -22.501 1.00 26.76 140 ILE C O 1
ATOM 6737 N N . ASP C 1 140 ? 25.348 21.071 -21.453 1.00 24.39 141 ASP C N 1
ATOM 6738 C CA . ASP C 1 140 ? 23.937 21.148 -21.805 1.00 23.26 141 ASP C CA 1
ATOM 6739 C C . ASP C 1 140 ? 23.817 21.241 -23.302 1.00 21.24 141 ASP C C 1
ATOM 6740 O O . ASP C 1 140 ? 22.985 20.596 -23.938 1.00 21.44 141 ASP C O 1
ATOM 6745 N N . ALA C 1 141 ? 24.687 22.055 -23.866 1.00 22.41 142 ALA C N 1
ATOM 6746 C CA . ALA C 1 141 ? 24.748 22.193 -25.299 1.00 23.37 142 ALA C CA 1
ATOM 6747 C C . ALA C 1 141 ? 25.220 20.900 -25.968 1.00 23.91 142 ALA C C 1
ATOM 6748 O O . ALA C 1 141 ? 24.685 20.564 -27.033 1.00 26.03 142 ALA C O 1
ATOM 6750 N N . GLU C 1 142 ? 26.147 20.120 -25.382 1.00 22.10 143 GLU C N 1
ATOM 6751 C CA . GLU C 1 142 ? 26.536 18.846 -25.979 1.00 21.33 143 GLU C CA 1
ATOM 6752 C C . GLU C 1 142 ? 25.346 17.895 -26.020 1.00 22.45 143 GLU C C 1
ATOM 6753 O O . GLU C 1 142 ? 25.169 17.201 -27.026 1.00 21.63 143 GLU C O 1
ATOM 6759 N N . LEU C 1 143 ? 24.504 17.858 -24.958 1.00 22.43 144 LEU C N 1
ATOM 6760 C CA . LEU C 1 143 ? 23.318 16.980 -24.918 1.00 20.84 144 LEU C CA 1
ATOM 6761 C C . LEU C 1 143 ? 22.253 17.382 -25.954 1.00 20.31 144 LEU C C 1
ATOM 6762 O O . LEU C 1 143 ? 21.653 16.532 -26.618 1.00 20.01 144 LEU C O 1
ATOM 6767 N N . ILE C 1 144 ? 22.003 18.675 -26.176 1.00 21.33 145 ILE C N 1
ATOM 6768 C CA . ILE C 1 144 ? 21.082 19.101 -27.233 1.00 19.98 145 ILE C CA 1
ATOM 6769 C C . ILE C 1 144 ? 21.703 18.778 -28.589 1.00 21.25 145 ILE C C 1
ATOM 6770 O O . ILE C 1 144 ? 20.991 18.344 -29.489 1.00 23.41 145 ILE C O 1
ATOM 6775 N N . MET C 1 145 ? 23.028 18.908 -28.778 1.00 22.64 146 MET C N 1
ATOM 6776 C CA . MET C 1 145 ? 23.696 18.481 -30.020 1.00 22.90 146 MET C CA 1
ATOM 6777 C C . MET C 1 145 ? 23.552 16.985 -30.277 1.00 21.74 146 MET C C 1
ATOM 6778 O O . MET C 1 145 ? 23.310 16.578 -31.420 1.00 21.75 146 MET C O 1
ATOM 6783 N N . LEU C 1 146 ? 23.592 16.166 -29.217 1.00 21.66 147 LEU C N 1
ATOM 6784 C CA . LEU C 1 146 ? 23.394 14.716 -29.313 1.00 21.35 147 LEU C CA 1
ATOM 6785 C C . LEU C 1 146 ? 21.992 14.370 -29.808 1.00 22.91 147 LEU C C 1
ATOM 6786 O O . LEU C 1 146 ? 21.802 13.481 -30.655 1.00 23.65 147 LEU C O 1
ATOM 6791 N N . THR C 1 147 ? 20.949 15.032 -29.314 1.00 25.32 148 THR C N 1
ATOM 6792 C CA . THR C 1 147 ? 19.612 14.680 -29.773 1.00 24.63 148 THR C CA 1
ATOM 6793 C C . THR C 1 147 ? 19.417 15.117 -31.214 1.00 25.44 148 THR C C 1
ATOM 6794 O O . THR C 1 147 ? 18.856 14.384 -32.037 1.00 26.07 148 THR C O 1
ATOM 6798 N N . ALA C 1 148 ? 20.020 16.243 -31.592 1.00 25.83 149 ALA C N 1
ATOM 6799 C CA . ALA C 1 148 ? 19.946 16.697 -32.968 1.00 25.47 149 ALA C CA 1
ATOM 6800 C C . ALA C 1 148 ? 20.626 15.724 -33.928 1.00 23.85 149 ALA C C 1
ATOM 6801 O O . ALA C 1 148 ? 20.173 15.534 -35.063 1.00 25.48 149 ALA C O 1
ATOM 6803 N N . ARG C 1 149 ? 21.690 15.053 -33.501 1.00 20.94 150 ARG C N 1
ATOM 6804 C CA . ARG C 1 149 ? 22.321 14.084 -34.365 1.00 20.14 150 ARG C CA 1
ATOM 6805 C C . ARG C 1 149 ? 21.392 12.906 -34.564 1.00 20.07 150 ARG C C 1
ATOM 6806 O O . ARG C 1 149 ? 21.222 12.384 -35.673 1.00 18.70 150 ARG C O 1
ATOM 6814 N N . TRP C 1 150 ? 20.731 12.507 -33.480 1.00 22.28 151 TRP C N 1
ATOM 6815 C CA . TRP C 1 150 ? 19.795 11.406 -33.526 1.00 20.95 151 TRP C CA 1
ATOM 6816 C C . TRP C 1 150 ? 18.726 11.692 -34.547 1.00 19.63 151 TRP C C 1
ATOM 6817 O O . TRP C 1 150 ? 18.413 10.848 -35.383 1.00 20.74 151 TRP C O 1
ATOM 6828 N N . TRP C 1 151 ? 18.205 12.904 -34.569 1.00 19.53 152 TRP C N 1
ATOM 6829 C CA . TRP C 1 151 ? 17.136 13.238 -35.503 1.00 22.56 152 TRP C CA 1
ATOM 6830 C C . TRP C 1 151 ? 17.591 13.199 -36.961 1.00 23.30 152 TRP C C 1
ATOM 6831 O O . TRP C 1 151 ? 16.868 12.709 -37.841 1.00 22.31 152 TRP C O 1
ATOM 6842 N N . ARG C 1 152 ? 18.775 13.740 -37.243 1.00 25.59 153 ARG C N 1
ATOM 6843 C CA . ARG C 1 152 ? 19.356 13.662 -38.570 1.00 26.75 153 ARG C CA 1
ATOM 6844 C C . ARG C 1 152 ? 19.492 12.211 -38.943 1.00 25.58 153 ARG C C 1
ATOM 6845 O O . ARG C 1 152 ? 19.042 11.871 -40.024 1.00 27.46 153 ARG C O 1
ATOM 6853 N N . ALA C 1 153 ? 19.993 11.366 -38.024 1.00 24.19 154 ALA C N 1
ATOM 6854 C CA . ALA C 1 153 ? 20.234 9.956 -38.292 1.00 23.30 154 ALA C CA 1
ATOM 6855 C C . ALA C 1 153 ? 18.986 9.148 -38.566 1.00 25.14 154 ALA C C 1
ATOM 6856 O O . ALA C 1 153 ? 19.046 8.149 -39.299 1.00 23.31 154 ALA C O 1
ATOM 6858 N N . LEU C 1 154 ? 17.869 9.550 -37.930 1.00 27.20 155 LEU C N 1
ATOM 6859 C CA . LEU C 1 154 ? 16.589 8.878 -38.116 1.00 26.43 155 LEU C CA 1
ATOM 6860 C C . LEU C 1 154 ? 15.717 9.546 -39.140 1.00 26.54 155 LEU C C 1
ATOM 6861 O O . LEU C 1 154 ? 14.607 9.109 -39.408 1.00 25.37 155 LEU C O 1
ATOM 6866 N N . GLY C 1 155 ? 16.189 10.643 -39.715 1.00 29.21 156 GLY C N 1
ATOM 6867 C CA . GLY C 1 155 ? 15.466 11.319 -40.774 1.00 32.06 156 GLY C CA 1
ATOM 6868 C C . GLY C 1 155 ? 14.236 12.078 -40.302 1.00 33.24 156 GLY C C 1
ATOM 6869 O O . GLY C 1 155 ? 13.361 12.382 -41.106 1.00 35.27 156 GLY C O 1
ATOM 6870 N N . ILE C 1 156 ? 14.147 12.459 -39.031 1.00 33.44 157 ILE C N 1
ATOM 6871 C CA . ILE C 1 156 ? 12.953 13.130 -38.540 1.00 32.81 157 ILE C CA 1
ATOM 6872 C C . ILE C 1 156 ? 13.211 14.571 -38.170 1.00 36.15 157 ILE C C 1
ATOM 6873 O O . ILE C 1 156 ? 12.350 15.231 -37.578 1.00 36.16 157 ILE C O 1
ATOM 6878 N N . SER C 1 157 ? 14.393 15.063 -38.542 1.00 39.81 158 SER C N 1
ATOM 6879 C CA . SER C 1 157 ? 14.900 16.410 -38.246 1.00 42.86 158 SER C CA 1
ATOM 6880 C C . SER C 1 157 ? 13.924 17.524 -38.501 1.00 43.23 158 SER C C 1
ATOM 6881 O O . SER C 1 157 ? 13.679 18.382 -37.664 1.00 42.62 158 SER C O 1
ATOM 6884 N N . GLU C 1 158 ? 13.274 17.474 -39.652 1.00 47.10 159 GLU C N 1
ATOM 6885 C CA . GLU C 1 158 ? 12.357 18.538 -40.027 1.00 50.62 159 GLU C CA 1
ATOM 6886 C C . GLU C 1 158 ? 10.997 18.267 -39.392 1.00 49.34 159 GLU C C 1
ATOM 6887 O O . GLU C 1 158 ? 9.957 18.437 -40.025 1.00 52.36 159 GLU C O 1
ATOM 6893 N N . HIS C 1 159 ? 10.911 17.734 -38.182 1.00 46.09 160 HIS C N 1
ATOM 6894 C CA . HIS C 1 159 ? 9.635 17.393 -37.581 1.00 42.33 160 HIS C CA 1
ATOM 6895 C C . HIS C 1 159 ? 9.686 17.468 -36.070 1.00 41.50 160 HIS C C 1
ATOM 6896 O O . HIS C 1 159 ? 8.762 17.012 -35.406 1.00 40.66 160 HIS C O 1
ATOM 6903 N N . VAL C 1 160 ? 10.749 18.021 -35.500 1.00 40.49 161 VAL C N 1
ATOM 6904 C CA . VAL C 1 160 ? 10.900 18.110 -34.062 1.00 38.96 161 VAL C CA 1
ATOM 6905 C C . VAL C 1 160 ? 11.387 19.516 -33.765 1.00 38.62 161 VAL C C 1
ATOM 6906 O O . VAL C 1 160 ? 12.254 20.037 -34.477 1.00 40.35 161 VAL C O 1
ATOM 6910 N N . THR C 1 161 ? 10.792 20.145 -32.756 1.00 37.00 162 THR C N 1
ATOM 6911 C CA . THR C 1 161 ? 11.077 21.523 -32.375 1.00 35.36 162 THR C CA 1
ATOM 6912 C C . THR C 1 161 ? 11.743 21.549 -30.998 1.00 33.70 162 THR C C 1
ATOM 6913 O O . THR C 1 161 ? 11.410 20.739 -30.136 1.00 32.98 162 THR C O 1
ATOM 6917 N N . LEU C 1 162 ? 12.691 22.438 -30.750 1.00 32.35 163 LEU C N 1
ATOM 6918 C CA . LEU C 1 162 ? 13.282 22.548 -29.445 1.00 30.44 163 LEU C CA 1
ATOM 6919 C C . LEU C 1 162 ? 12.697 23.727 -28.679 1.00 30.53 163 LEU C C 1
ATOM 6920 O O . LEU C 1 162 ? 12.611 24.846 -29.182 1.00 30.36 163 LEU C O 1
ATOM 6925 N N . GLU C 1 163 ? 12.215 23.496 -27.475 1.00 30.73 164 GLU C N 1
ATOM 6926 C CA . GLU C 1 163 ? 11.774 24.574 -26.613 1.00 31.92 164 GLU C CA 1
ATOM 6927 C C . GLU C 1 163 ? 12.705 24.626 -25.430 1.00 31.75 164 GLU C C 1
ATOM 6928 O O . GLU C 1 163 ? 13.066 23.564 -24.923 1.00 35.59 164 GLU C O 1
ATOM 6934 N N . LEU C 1 164 ? 13.073 25.795 -24.944 1.00 28.92 165 LEU C N 1
ATOM 6935 C CA . LEU C 1 164 ? 13.996 25.924 -23.842 1.00 28.92 165 LEU C CA 1
ATOM 6936 C C . LEU C 1 164 ? 13.541 27.053 -22.962 1.00 29.59 165 LEU C C 1
ATOM 6937 O O . LEU C 1 164 ? 12.750 27.877 -23.429 1.00 29.15 165 LEU C O 1
ATOM 6942 N N . ASN C 1 165 ? 13.999 27.076 -21.709 1.00 29.55 166 ASN C N 1
ATOM 6943 C CA . ASN C 1 165 ? 13.919 28.226 -20.822 1.00 31.49 166 ASN C CA 1
ATOM 6944 C C . ASN C 1 165 ? 14.608 27.861 -19.529 1.00 31.84 166 ASN C C 1
ATOM 6945 O O . ASN C 1 165 ? 15.067 26.727 -19.398 1.00 30.01 166 ASN C O 1
ATOM 6950 N N . SER C 1 166 ? 14.868 28.838 -18.663 1.00 34.34 167 SER C N 1
ATOM 6951 C CA . SER C 1 166 ? 15.536 28.578 -17.391 1.00 37.92 167 SER C CA 1
ATOM 6952 C C . SER C 1 166 ? 14.533 28.842 -16.278 1.00 39.30 167 SER C C 1
ATOM 6953 O O . SER C 1 166 ? 13.743 29.791 -16.365 1.00 40.73 167 SER C O 1
ATOM 6956 N N . ILE C 1 167 ? 14.574 27.995 -15.252 1.00 39.04 168 ILE C N 1
ATOM 6957 C CA . ILE C 1 167 ? 13.715 28.072 -14.093 1.00 37.27 168 ILE C CA 1
ATOM 6958 C C . ILE C 1 167 ? 14.525 28.589 -12.909 1.00 37.01 168 ILE C C 1
ATOM 6959 O O . ILE C 1 167 ? 14.027 28.682 -11.794 1.00 36.84 168 ILE C O 1
ATOM 6964 N N . GLY C 1 168 ? 15.776 29.019 -13.140 1.00 37.43 169 GLY C N 1
ATOM 6965 C CA . GLY C 1 168 ? 16.549 29.690 -12.116 1.00 38.85 169 GLY C CA 1
ATOM 6966 C C . GLY C 1 168 ? 16.941 28.786 -10.962 1.00 41.00 169 GLY C C 1
ATOM 6967 O O . GLY C 1 168 ? 17.311 27.625 -11.147 1.00 40.74 169 GLY C O 1
ATOM 6968 N N . SER C 1 169 ? 16.983 29.345 -9.759 1.00 42.58 170 SER C N 1
ATOM 6969 C CA . SER C 1 169 ? 17.368 28.574 -8.588 1.00 44.39 170 SER C CA 1
ATOM 6970 C C . SER C 1 169 ? 16.175 28.443 -7.640 1.00 47.05 170 SER C C 1
ATOM 6971 O O . SER C 1 169 ? 15.088 28.941 -7.966 1.00 48.89 170 SER C O 1
ATOM 6974 N N . LEU C 1 170 ? 16.348 27.856 -6.436 1.00 46.88 171 LEU C N 1
ATOM 6975 C CA . LEU C 1 170 ? 15.263 27.869 -5.458 1.00 45.61 171 LEU C CA 1
ATOM 6976 C C . LEU C 1 170 ? 14.910 29.301 -5.104 1.00 45.22 171 LEU C C 1
ATOM 6977 O O . LEU C 1 170 ? 13.784 29.731 -5.280 1.00 45.87 171 LEU C O 1
ATOM 6982 N N . GLU C 1 171 ? 15.878 30.092 -4.700 1.00 45.04 172 GLU C N 1
ATOM 6983 C CA . GLU C 1 171 ? 15.650 31.472 -4.332 1.00 47.20 172 GLU C CA 1
ATOM 6984 C C . GLU C 1 171 ? 14.846 32.264 -5.369 1.00 45.40 172 GLU C C 1
ATOM 6985 O O . GLU C 1 171 ? 13.840 32.885 -5.036 1.00 44.50 172 GLU C O 1
ATOM 6991 N N . ALA C 1 172 ? 15.222 32.222 -6.634 1.00 45.26 173 ALA C N 1
ATOM 6992 C CA . ALA C 1 172 ? 14.506 32.970 -7.646 1.00 48.35 173 ALA C CA 1
ATOM 6993 C C . ALA C 1 172 ? 13.082 32.494 -7.748 1.00 49.96 173 ALA C C 1
ATOM 6994 O O . ALA C 1 172 ? 12.146 33.289 -7.812 1.00 50.52 173 ALA C O 1
ATOM 6996 N N . ARG C 1 173 ? 12.893 31.191 -7.678 1.00 52.77 174 ARG C N 1
ATOM 6997 C CA . ARG C 1 173 ? 11.564 30.638 -7.759 1.00 54.39 174 ARG C CA 1
ATOM 6998 C C . ARG C 1 173 ? 10.750 31.052 -6.557 1.00 52.48 174 ARG C C 1
ATOM 6999 O O . ARG C 1 173 ? 9.648 31.554 -6.719 1.00 51.33 174 ARG C O 1
ATOM 7007 N N . ALA C 1 174 ? 11.306 30.897 -5.366 1.00 51.89 175 ALA C N 1
ATOM 7008 C CA . ALA C 1 174 ? 10.684 31.295 -4.116 1.00 52.87 175 ALA C CA 1
ATOM 7009 C C . ALA C 1 174 ? 10.389 32.798 -4.053 1.00 53.18 175 ALA C C 1
ATOM 7010 O O . ALA C 1 174 ? 9.570 33.231 -3.241 1.00 54.95 175 ALA C O 1
ATOM 7012 N N . ASN C 1 175 ? 11.076 33.643 -4.834 1.00 52.00 176 ASN C N 1
ATOM 7013 C CA . ASN C 1 175 ? 10.691 35.055 -4.935 1.00 49.44 176 ASN C CA 1
ATOM 7014 C C . ASN C 1 175 ? 9.522 35.187 -5.888 1.00 47.91 176 ASN C C 1
ATOM 7015 O O . ASN C 1 175 ? 8.637 36.024 -5.716 1.00 48.69 176 ASN C O 1
ATOM 7020 N N . TYR C 1 176 ? 9.555 34.385 -6.950 1.00 45.04 177 TYR C N 1
ATOM 7021 C CA . TYR C 1 176 ? 8.459 34.295 -7.875 1.00 42.56 177 TYR C CA 1
ATOM 7022 C C . TYR C 1 176 ? 7.331 33.547 -7.142 1.00 44.64 177 TYR C C 1
ATOM 7023 O O . TYR C 1 176 ? 6.122 33.693 -7.381 1.00 45.88 177 TYR C O 1
ATOM 7032 N N . LEU C 1 228 ? 14.645 35.056 -12.459 1.00 50.00 229 LEU C N 1
ATOM 7033 C CA . LEU C 1 228 ? 15.923 34.393 -12.657 1.00 50.53 229 LEU C CA 1
ATOM 7034 C C . LEU C 1 228 ? 17.089 35.217 -12.142 1.00 50.00 229 LEU C C 1
ATOM 7035 O O . LEU C 1 228 ? 17.245 36.417 -12.368 1.00 50.17 229 LEU C O 1
ATOM 7037 N N . ASP C 1 229 ? 17.898 34.534 -11.365 1.00 50.57 230 ASP C N 1
ATOM 7038 C CA . ASP C 1 229 ? 19.073 35.137 -10.797 1.00 51.51 230 ASP C CA 1
ATOM 7039 C C . ASP C 1 229 ? 20.073 35.404 -11.898 1.00 52.33 230 ASP C C 1
ATOM 7040 O O . ASP C 1 229 ? 20.105 34.675 -12.902 1.00 52.81 230 ASP C O 1
ATOM 7045 N N . GLU C 1 230 ? 20.914 36.414 -11.701 1.00 52.42 231 GLU C N 1
ATOM 7046 C CA . GLU C 1 230 ? 21.923 36.754 -12.685 1.00 53.63 231 GLU C CA 1
ATOM 7047 C C . GLU C 1 230 ? 22.754 35.554 -13.111 1.00 52.36 231 GLU C C 1
ATOM 7048 O O . GLU C 1 230 ? 22.975 35.350 -14.302 1.00 51.80 231 GLU C O 1
ATOM 7054 N N . GLU C 1 231 ? 23.106 34.689 -12.171 1.00 51.92 232 GLU C N 1
ATOM 7055 C CA . GLU C 1 231 ? 23.900 33.531 -12.507 1.00 52.82 232 GLU C CA 1
ATOM 7056 C C . GLU C 1 231 ? 23.152 32.580 -13.429 1.00 52.69 232 GLU C C 1
ATOM 7057 O O . GLU C 1 231 ? 23.762 32.046 -14.371 1.00 53.93 232 GLU C O 1
ATOM 7063 N N . SER C 1 232 ? 21.825 32.453 -13.269 1.00 50.74 233 SER C N 1
ATOM 7064 C CA . SER C 1 232 ? 21.049 31.622 -14.164 1.00 48.36 233 SER C CA 1
ATOM 7065 C C . SER C 1 232 ? 20.849 32.311 -15.486 1.00 48.20 233 SER C C 1
ATOM 7066 O O . SER C 1 232 ? 20.764 31.605 -16.490 1.00 50.73 233 SER C O 1
ATOM 7069 N N . ARG C 1 233 ? 20.782 33.645 -15.539 1.00 48.21 234 ARG C N 1
ATOM 7070 C CA . ARG C 1 233 ? 20.663 34.329 -16.825 1.00 46.97 234 ARG C CA 1
ATOM 7071 C C . ARG C 1 233 ? 21.954 34.282 -17.624 1.00 44.72 234 ARG C C 1
ATOM 7072 O O . ARG C 1 233 ? 21.907 34.110 -18.840 1.00 44.37 234 ARG C O 1
ATOM 7080 N N . GLU C 1 234 ? 23.104 34.362 -16.973 1.00 41.37 235 GLU C N 1
ATOM 7081 C CA . GLU C 1 234 ? 24.365 34.141 -17.627 1.00 40.47 235 GLU C CA 1
ATOM 7082 C C . GLU C 1 234 ? 24.487 32.743 -18.223 1.00 39.05 235 GLU C C 1
ATOM 7083 O O . GLU C 1 234 ? 24.815 32.557 -19.399 1.00 39.52 235 GLU C O 1
ATOM 7089 N N . HIS C 1 235 ? 24.214 31.731 -17.395 1.00 37.55 236 HIS C N 1
ATOM 7090 C CA . HIS C 1 235 ? 24.287 30.322 -17.771 1.00 33.32 236 HIS C CA 1
ATOM 7091 C C . HIS C 1 235 ? 23.350 30.043 -18.908 1.00 32.76 236 HIS C C 1
ATOM 7092 O O . HIS C 1 235 ? 23.720 29.329 -19.836 1.00 34.79 236 HIS C O 1
ATOM 7099 N N . PHE C 1 236 ? 22.125 30.539 -18.836 1.00 32.89 237 PHE C N 1
ATOM 7100 C CA . PHE C 1 236 ? 21.184 30.325 -19.909 1.00 34.48 237 PHE C CA 1
ATOM 7101 C C . PHE C 1 236 ? 21.689 31.019 -21.195 1.00 35.90 237 PHE C C 1
ATOM 7102 O O . PHE C 1 236 ? 21.728 30.394 -22.268 1.00 34.35 237 PHE C O 1
ATOM 7110 N N . ALA C 1 237 ? 22.147 32.288 -21.082 1.00 36.39 238 ALA C N 1
ATOM 7111 C CA . ALA C 1 237 ? 22.602 33.066 -22.228 1.00 36.29 238 ALA C CA 1
ATOM 7112 C C . ALA C 1 237 ? 23.722 32.351 -22.953 1.00 37.51 238 ALA C C 1
ATOM 7113 O O . ALA C 1 237 ? 23.591 32.112 -24.163 1.00 39.47 238 ALA C O 1
ATOM 7115 N N . GLY C 1 238 ? 24.766 31.935 -22.213 1.00 36.34 239 GLY C N 1
ATOM 7116 C CA . GLY C 1 238 ? 25.869 31.173 -22.774 1.00 36.02 239 GLY C CA 1
ATOM 7117 C C . GLY C 1 238 ? 25.370 29.949 -23.551 1.00 36.75 239 GLY C C 1
ATOM 7118 O O . GLY C 1 238 ? 25.808 29.675 -24.678 1.00 37.58 239 GLY C O 1
ATOM 7119 N N . LEU C 1 239 ? 24.376 29.257 -22.984 1.00 36.82 240 LEU C N 1
ATOM 7120 C CA . LEU C 1 239 ? 23.776 28.078 -23.582 1.00 35.28 240 LEU C CA 1
ATOM 7121 C C . LEU C 1 239 ? 23.115 28.454 -24.907 1.00 37.01 240 LEU C C 1
ATOM 7122 O O . LEU C 1 239 ? 23.364 27.839 -25.956 1.00 36.79 240 LEU C O 1
ATOM 7127 N N . CYS C 1 240 ? 22.352 29.543 -24.903 1.00 38.27 241 CYS C N 1
ATOM 7128 C CA . CYS C 1 240 ? 21.672 29.992 -26.094 1.00 39.54 241 CYS C CA 1
ATOM 7129 C C . CYS C 1 240 ? 22.666 30.381 -27.168 1.00 40.17 241 CYS C C 1
ATOM 7130 O O . CYS C 1 240 ? 22.447 30.091 -28.352 1.00 39.85 241 CYS C O 1
ATOM 7133 N N . LYS C 1 241 ? 23.814 30.930 -26.759 1.00 41.34 242 LYS C N 1
ATOM 7134 C CA . LYS C 1 241 ? 24.878 31.291 -27.687 1.00 42.96 242 LYS C CA 1
ATOM 7135 C C . LYS C 1 241 ? 25.488 30.034 -28.332 1.00 42.05 242 LYS C C 1
ATOM 7136 O O . LYS C 1 241 ? 25.693 29.990 -29.553 1.00 42.52 242 LYS C O 1
ATOM 7142 N N . LEU C 1 242 ? 25.742 28.978 -27.557 1.00 39.31 243 LEU C N 1
ATOM 7143 C CA . LEU C 1 242 ? 26.269 27.734 -28.088 1.00 36.91 243 LEU C CA 1
ATOM 7144 C C . LEU C 1 242 ? 25.404 27.089 -29.150 1.00 37.42 243 LEU C C 1
ATOM 7145 O O . LEU C 1 242 ? 25.937 26.488 -30.090 1.00 36.31 243 LEU C O 1
ATOM 7150 N N . LEU C 1 243 ? 24.072 27.203 -29.007 1.00 38.57 244 LEU C N 1
ATOM 7151 C CA . LEU C 1 243 ? 23.135 26.620 -29.966 1.00 38.58 244 LEU C CA 1
ATOM 7152 C C . LEU C 1 243 ? 23.056 27.422 -31.246 1.00 39.66 244 LEU C C 1
ATOM 7153 O O . LEU C 1 243 ? 23.055 26.849 -32.348 1.00 38.50 244 LEU C O 1
ATOM 7158 N N . GLU C 1 244 ? 23.026 28.751 -31.131 1.00 41.93 245 GLU C N 1
ATOM 7159 C CA . GLU C 1 244 ? 23.029 29.596 -32.319 1.00 44.14 245 GLU C CA 1
ATOM 7160 C C . GLU C 1 244 ? 24.299 29.310 -33.075 1.00 42.44 245 GLU C C 1
ATOM 7161 O O . GLU C 1 244 ? 24.235 28.951 -34.246 1.00 42.42 245 GLU C O 1
ATOM 7167 N N . SER C 1 245 ? 25.430 29.281 -32.379 1.00 41.41 246 SER C N 1
ATOM 7168 C CA . SER C 1 245 ? 26.697 28.964 -33.019 1.00 42.01 246 SER C CA 1
ATOM 7169 C C . SER C 1 245 ? 26.804 27.551 -33.586 1.00 40.86 246 SER C C 1
ATOM 7170 O O . SER C 1 245 ? 27.876 27.153 -34.037 1.00 43.26 246 SER C O 1
ATOM 7173 N N . ALA C 1 246 ? 25.745 26.750 -33.538 1.00 40.55 247 ALA C N 1
ATOM 7174 C CA . ALA C 1 246 ? 25.735 25.433 -34.142 1.00 37.41 247 ALA C CA 1
ATOM 7175 C C . ALA C 1 246 ? 24.568 25.344 -35.106 1.00 36.36 247 ALA C C 1
ATOM 7176 O O . ALA C 1 246 ? 24.450 24.388 -35.863 1.00 36.46 247 ALA C O 1
ATOM 7178 N N . GLY C 1 247 ? 23.676 26.332 -35.102 1.00 36.48 248 GLY C N 1
ATOM 7179 C CA . GLY C 1 247 ? 22.560 26.357 -36.020 1.00 37.71 248 GLY C CA 1
ATOM 7180 C C . GLY C 1 247 ? 21.414 25.499 -35.523 1.00 39.17 248 GLY C C 1
ATOM 7181 O O . GLY C 1 247 ? 20.572 25.047 -36.308 1.00 40.70 248 GLY C O 1
ATOM 7182 N N . ILE C 1 248 ? 21.360 25.241 -34.211 1.00 39.76 249 ILE C N 1
ATOM 7183 C CA . ILE C 1 248 ? 20.254 24.493 -33.623 1.00 38.82 249 ILE C CA 1
ATOM 7184 C C . ILE C 1 248 ? 19.172 25.532 -33.386 1.00 39.65 249 ILE C C 1
ATOM 7185 O O . ILE C 1 248 ? 19.389 26.514 -32.654 1.00 38.48 249 ILE C O 1
ATOM 7190 N N . ALA C 1 249 ? 18.042 25.330 -34.062 1.00 40.12 250 ALA C N 1
ATOM 7191 C CA . ALA C 1 249 ? 16.912 26.235 -33.926 1.00 43.20 250 ALA C CA 1
ATOM 7192 C C . ALA C 1 249 ? 16.125 25.963 -32.646 1.00 44.01 250 ALA C C 1
ATOM 7193 O O . ALA C 1 249 ? 15.658 24.839 -32.449 1.00 43.83 250 ALA C O 1
ATOM 7195 N N . TYR C 1 250 ? 16.001 26.948 -31.761 1.00 44.66 251 TYR C N 1
ATOM 7196 C CA . TYR C 1 250 ? 15.252 26.749 -30.548 1.00 45.57 251 TYR C CA 1
ATOM 7197 C C . TYR C 1 250 ? 14.195 27.834 -30.340 1.00 47.79 251 TYR C C 1
ATOM 7198 O O . TYR C 1 250 ? 14.213 28.871 -31.017 1.00 50.20 251 TYR C O 1
ATOM 7207 N N . THR C 1 251 ? 13.320 27.628 -29.355 1.00 48.71 252 THR C N 1
ATOM 7208 C CA . THR C 1 251 ? 12.260 28.554 -28.979 1.00 47.15 252 THR C CA 1
ATOM 7209 C C . THR C 1 251 ? 12.445 28.795 -27.488 1.00 46.17 252 THR C C 1
ATOM 7210 O O . THR C 1 251 ? 12.604 27.818 -26.755 1.00 47.83 252 THR C O 1
ATOM 7214 N N . VAL C 1 252 ? 12.515 30.015 -26.971 1.00 45.35 253 VAL C N 1
ATOM 7215 C CA . VAL C 1 252 ? 12.491 30.176 -25.524 1.00 44.69 253 VAL C CA 1
ATOM 7216 C C . VAL C 1 252 ? 11.020 30.274 -25.186 1.00 45.83 253 VAL C C 1
ATOM 7217 O O . VAL C 1 252 ? 10.316 31.139 -25.705 1.00 47.21 253 VAL C O 1
ATOM 7221 N N . ASN C 1 253 ? 10.527 29.346 -24.390 1.00 46.02 254 ASN C N 1
ATOM 7222 C CA . ASN C 1 253 ? 9.142 29.324 -23.990 1.00 44.81 254 ASN C CA 1
ATOM 7223 C C . ASN C 1 253 ? 9.112 29.504 -22.491 1.00 45.48 254 ASN C C 1
ATOM 7224 O O . ASN C 1 253 ? 9.472 28.594 -21.748 1.00 44.89 254 ASN C O 1
ATOM 7229 N N . GLN C 1 254 ? 8.639 30.655 -22.018 1.00 47.11 255 GLN C N 1
ATOM 7230 C CA . GLN C 1 254 ? 8.678 30.938 -20.592 1.00 48.08 255 GLN C CA 1
ATOM 7231 C C . GLN C 1 254 ? 7.757 30.040 -19.796 1.00 49.22 255 GLN C C 1
ATOM 7232 O O . GLN C 1 254 ? 8.036 29.744 -18.645 1.00 50.49 255 GLN C O 1
ATOM 7238 N N . ARG C 1 255 ? 6.653 29.544 -20.334 1.00 49.78 256 ARG C N 1
ATOM 7239 C CA . ARG C 1 255 ? 5.786 28.712 -19.521 1.00 47.89 256 ARG C CA 1
ATOM 7240 C C . ARG C 1 255 ? 6.297 27.280 -19.402 1.00 46.65 256 ARG C C 1
ATOM 7241 O O . ARG C 1 255 ? 5.614 26.434 -18.825 1.00 47.94 256 ARG C O 1
ATOM 7249 N N . LEU C 1 256 ? 7.486 26.948 -19.922 1.00 44.58 257 LEU C N 1
ATOM 7250 C CA . LEU C 1 256 ? 7.963 25.580 -19.906 1.00 41.67 257 LEU C CA 1
ATOM 7251 C C . LEU C 1 256 ? 8.537 25.269 -18.542 1.00 40.59 257 LEU C C 1
ATOM 7252 O O . LEU C 1 256 ? 9.692 25.521 -18.245 1.00 42.07 257 LEU C O 1
ATOM 7257 N N . VAL C 1 257 ? 7.736 24.826 -17.605 1.00 39.02 258 VAL C N 1
ATOM 7258 C CA . VAL C 1 257 ? 8.293 24.268 -16.391 1.00 37.35 258 VAL C CA 1
ATOM 7259 C C . VAL C 1 257 ? 8.023 22.788 -16.579 1.00 37.37 258 VAL C C 1
ATOM 7260 O O . VAL C 1 257 ? 7.111 22.402 -17.327 1.00 37.78 258 VAL C O 1
ATOM 7264 N N . ARG C 1 258 ? 8.812 21.907 -16.001 1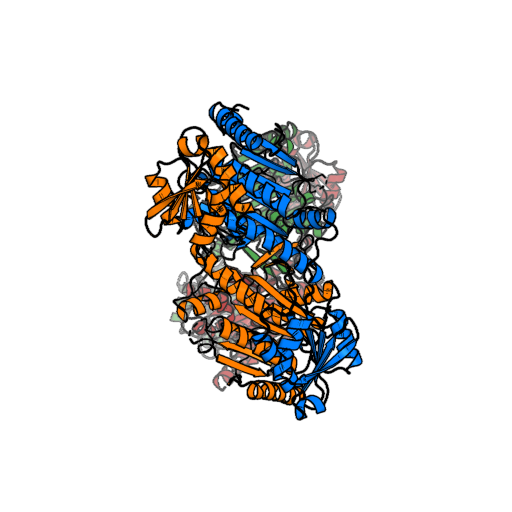.00 35.94 259 ARG C N 1
ATOM 7265 C CA . ARG C 1 258 ? 8.557 20.509 -16.289 1.00 35.82 259 ARG C CA 1
ATOM 7266 C C . ARG C 1 258 ? 7.663 19.933 -15.197 1.00 38.03 259 ARG C C 1
ATOM 7267 O O . ARG C 1 258 ? 7.384 20.625 -14.214 1.00 39.57 259 ARG C O 1
ATOM 7275 N N . GLY C 1 259 ? 7.191 18.689 -15.329 1.00 38.54 260 GLY C N 1
ATOM 7276 C CA . GLY C 1 259 ? 6.269 18.127 -14.365 1.00 36.40 260 GLY C CA 1
ATOM 7277 C C . GLY C 1 259 ? 6.921 17.436 -13.186 1.00 38.27 260 GLY C C 1
ATOM 7278 O O . GLY C 1 259 ? 6.214 16.728 -12.485 1.00 39.70 260 GLY C O 1
ATOM 7279 N N . LEU C 1 260 ? 8.229 17.559 -12.914 1.00 38.95 261 LEU C N 1
ATOM 7280 C CA . LEU C 1 260 ? 8.869 16.864 -11.780 1.00 36.13 261 LEU C CA 1
ATOM 7281 C C . LEU C 1 260 ? 9.597 17.913 -11.004 1.00 35.42 261 LEU C C 1
ATOM 7282 O O . LEU C 1 260 ? 10.215 18.782 -11.609 1.00 37.20 261 LEU C O 1
ATOM 7287 N N . ASP C 1 261 ? 9.655 17.838 -9.701 1.00 36.43 262 ASP C N 1
ATOM 7288 C CA . ASP C 1 261 ? 10.296 18.902 -8.974 1.00 38.02 262 ASP C CA 1
ATOM 7289 C C . ASP C 1 261 ? 11.739 18.616 -8.533 1.00 37.13 262 ASP C C 1
ATOM 7290 O O . ASP C 1 261 ? 12.043 18.547 -7.340 1.00 41.02 262 ASP C O 1
ATOM 7295 N N . TYR C 1 262 ? 12.670 18.383 -9.460 1.00 33.86 263 TYR C N 1
ATOM 7296 C CA . TYR C 1 262 ? 14.078 18.373 -9.065 1.00 31.28 263 TYR C CA 1
ATOM 7297 C C . TYR C 1 262 ? 15.005 19.185 -9.985 1.00 30.49 263 TYR C C 1
ATOM 7298 O O . TYR C 1 262 ? 16.210 19.293 -9.744 1.00 30.41 263 TYR C O 1
ATOM 7307 N N . TYR C 1 263 ? 14.416 19.755 -11.040 1.00 29.30 264 TYR C N 1
ATOM 7308 C CA . TYR C 1 263 ? 15.109 20.549 -12.035 1.00 29.16 264 TYR C CA 1
ATOM 7309 C C . TYR C 1 263 ? 15.508 21.923 -11.590 1.00 30.54 264 TYR C C 1
ATOM 7310 O O . TYR C 1 263 ? 14.787 22.484 -10.767 1.00 31.63 264 TYR C O 1
ATOM 7319 N N . ASN C 1 264 ? 16.603 22.493 -12.105 1.00 32.49 265 ASN C N 1
ATOM 7320 C CA . ASN C 1 264 ? 16.815 23.887 -11.776 1.00 35.21 265 ASN C CA 1
ATOM 7321 C C . ASN C 1 264 ? 17.138 24.835 -12.917 1.00 36.43 265 ASN C C 1
ATOM 7322 O O . ASN C 1 264 ? 16.223 25.584 -13.275 1.00 43.54 265 ASN C O 1
ATOM 7327 N N . ARG C 1 265 ? 18.273 24.912 -13.600 1.00 34.22 266 ARG C N 1
ATOM 7328 C CA . ARG C 1 265 ? 18.379 25.998 -14.579 1.00 29.33 266 ARG C CA 1
ATOM 7329 C C . ARG C 1 265 ? 17.833 25.594 -15.948 1.00 26.94 266 ARG C C 1
ATOM 7330 O O . ARG C 1 265 ? 16.718 25.940 -16.325 1.00 26.23 266 ARG C O 1
ATOM 7338 N N . THR C 1 266 ? 18.562 24.819 -16.733 1.00 25.18 267 THR C N 1
ATOM 7339 C CA . THR C 1 266 ? 18.111 24.391 -18.053 1.00 21.23 267 THR C CA 1
ATOM 7340 C C . THR C 1 266 ? 16.919 23.465 -17.991 1.00 19.78 267 THR C C 1
ATOM 7341 O O . THR C 1 266 ? 17.002 22.459 -17.287 1.00 16.94 267 THR C O 1
ATOM 7345 N N . VAL C 1 267 ? 15.846 23.780 -18.700 1.00 20.68 268 VAL C N 1
ATOM 7346 C CA . VAL C 1 267 ? 14.743 22.849 -18.890 1.00 20.23 268 VAL C CA 1
ATOM 7347 C C . VAL C 1 267 ? 14.434 22.890 -20.376 1.00 20.66 268 VAL C C 1
ATOM 7348 O O . VAL C 1 267 ? 14.452 23.951 -21.003 1.00 22.55 268 VAL C O 1
ATOM 7352 N N . PHE C 1 268 ? 14.267 21.734 -21.002 1.00 21.32 269 PHE C N 1
ATOM 7353 C CA . PHE C 1 268 ? 14.017 21.683 -22.424 1.00 20.64 269 PHE C CA 1
ATOM 7354 C C . PHE C 1 268 ? 13.121 20.504 -22.808 1.00 22.18 269 PHE C C 1
ATOM 7355 O O . PHE C 1 268 ? 13.071 19.469 -22.130 1.00 21.62 269 PHE C O 1
ATOM 7363 N N . GLU C 1 269 ? 12.420 20.631 -23.920 1.00 22.62 270 GLU C N 1
ATOM 7364 C CA . GLU C 1 269 ? 11.557 19.609 -24.417 1.00 25.58 270 GLU C CA 1
ATOM 7365 C C . GLU C 1 269 ? 11.671 19.638 -25.924 1.00 27.62 270 GLU C C 1
ATOM 7366 O O . GLU C 1 269 ? 11.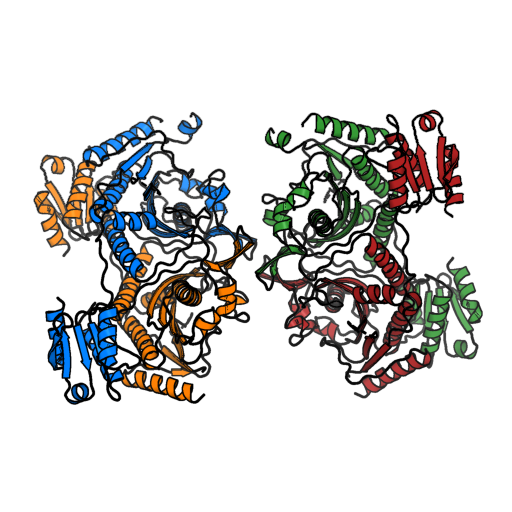712 20.736 -26.483 1.00 30.69 270 GLU C O 1
ATOM 7372 N N . TRP C 1 270 ? 11.792 18.484 -26.572 1.00 26.56 271 TRP C N 1
ATOM 7373 C CA . TRP C 1 270 ? 11.799 18.373 -28.011 1.00 26.34 271 TRP C CA 1
ATOM 7374 C C . TRP C 1 270 ? 10.425 17.847 -28.338 1.00 27.61 271 TRP C C 1
ATOM 7375 O O . TRP C 1 270 ? 10.074 16.733 -27.923 1.00 29.16 271 TRP C O 1
ATOM 7386 N N . VAL C 1 271 ? 9.677 18.614 -29.097 1.00 28.85 272 VAL C N 1
ATOM 7387 C CA . VAL C 1 271 ? 8.265 18.389 -29.340 1.00 30.92 272 VAL C CA 1
ATOM 7388 C C . VAL C 1 271 ? 8.019 18.026 -30.776 1.00 34.18 272 VAL C C 1
ATOM 7389 O O . VAL C 1 271 ? 8.826 18.421 -31.614 1.00 36.15 272 VAL C O 1
ATOM 7393 N N . THR C 1 272 ? 6.945 17.312 -31.087 1.00 36.90 273 THR C N 1
ATOM 7394 C CA . THR C 1 272 ? 6.575 17.117 -32.469 1.00 40.72 273 THR C CA 1
ATOM 7395 C C . THR C 1 272 ? 5.118 17.517 -32.630 1.00 44.16 273 THR C C 1
ATOM 7396 O O . THR C 1 272 ? 4.350 17.596 -31.654 1.00 44.99 273 THR C O 1
ATOM 7400 N N . ASN C 1 273 ? 4.719 17.800 -33.865 1.00 47.97 274 ASN C N 1
ATOM 7401 C CA . ASN C 1 273 ? 3.313 18.090 -34.112 1.00 53.38 274 ASN C CA 1
ATOM 7402 C C . ASN C 1 273 ? 2.662 17.010 -34.985 1.00 55.07 274 ASN C C 1
ATOM 7403 O O . ASN C 1 273 ? 3.222 15.950 -35.288 1.00 55.23 274 ASN C O 1
ATOM 7408 N N . GLN C 1 278 ? 2.498 11.602 -28.044 1.00 47.00 279 GLN C N 1
ATOM 7409 C CA . GLN C 1 278 ? 1.681 12.635 -27.449 1.00 48.06 279 GLN C CA 1
ATOM 7410 C C . GLN C 1 278 ? 2.522 13.908 -27.303 1.00 45.44 279 GLN C C 1
ATOM 7411 O O . GLN C 1 278 ? 2.778 14.425 -26.211 1.00 47.77 279 GLN C O 1
ATOM 7417 N N . GLY C 1 279 ? 3.025 14.398 -28.427 1.00 41.52 280 GLY C N 1
ATOM 7418 C CA . GLY C 1 279 ? 3.680 15.691 -28.449 1.00 38.50 280 GLY C CA 1
ATOM 7419 C C . GLY C 1 279 ? 5.150 15.651 -28.106 1.00 34.43 280 GLY C C 1
ATOM 7420 O O . GLY C 1 279 ? 6.007 15.682 -28.985 1.00 36.11 280 GLY C O 1
ATOM 7421 N N . THR C 1 280 ? 5.461 15.610 -26.843 1.00 30.11 281 THR C N 1
ATOM 7422 C CA . THR C 1 280 ? 6.824 15.607 -26.403 1.00 28.28 281 THR C CA 1
ATOM 7423 C C . THR C 1 280 ? 7.459 14.273 -26.692 1.00 27.22 281 THR C C 1
ATOM 7424 O O . THR C 1 280 ? 6.900 13.238 -26.331 1.00 30.00 281 THR C O 1
ATOM 7428 N N . VAL C 1 281 ? 8.568 14.258 -27.424 1.00 25.27 282 VAL C N 1
ATOM 7429 C CA . VAL C 1 281 ? 9.246 12.991 -27.736 1.00 23.45 282 VAL C CA 1
ATOM 7430 C C . VAL C 1 281 ? 10.448 12.762 -26.810 1.00 20.35 282 VAL C C 1
ATOM 7431 O O . VAL C 1 281 ? 10.764 11.643 -26.457 1.00 18.01 282 VAL C O 1
ATOM 7435 N N . CYS C 1 282 ? 11.117 13.817 -26.362 1.00 18.47 283 CYS C N 1
ATOM 7436 C CA . CYS C 1 282 ? 12.277 13.759 -25.511 1.00 15.72 283 CYS C CA 1
ATOM 7437 C C . CYS C 1 282 ? 12.104 14.949 -24.598 1.00 16.10 283 CYS C C 1
ATOM 7438 O O . CYS C 1 282 ? 11.624 15.995 -25.052 1.00 17.10 283 CYS C O 1
ATOM 7441 N N . ALA C 1 283 ? 12.480 14.858 -23.332 1.00 16.18 284 ALA C N 1
ATOM 7442 C CA . ALA C 1 283 ? 12.337 15.964 -22.404 1.00 13.96 284 ALA C CA 1
ATOM 7443 C C . ALA C 1 283 ? 13.414 15.821 -21.347 1.00 12.77 284 ALA C C 1
ATOM 7444 O O . ALA C 1 283 ? 13.803 14.680 -21.059 1.00 13.62 284 ALA C O 1
ATOM 7446 N N . GLY C 1 284 ? 13.929 16.918 -20.799 1.00 10.46 285 GLY C N 1
ATOM 7447 C CA . GLY C 1 284 ? 15.004 16.836 -19.828 1.00 9.92 285 GLY C CA 1
ATOM 7448 C C . GLY C 1 284 ? 15.290 18.197 -19.199 1.00 11.23 285 GLY C C 1
ATOM 7449 O O . GLY C 1 284 ? 14.571 19.172 -19.439 1.00 10.84 285 GLY C O 1
ATOM 7450 N N . GLY C 1 285 ? 16.354 18.314 -18.415 1.00 11.15 286 GLY C N 1
ATOM 7451 C CA . GLY C 1 285 ? 16.725 19.567 -17.816 1.00 11.55 286 GLY C CA 1
ATOM 7452 C C . GLY C 1 285 ? 17.923 19.414 -16.901 1.00 11.78 286 GLY C C 1
ATOM 7453 O O . GLY C 1 285 ? 18.616 18.416 -16.962 1.00 13.74 286 GLY C O 1
ATOM 7454 N N . ARG C 1 286 ? 18.191 20.374 -16.057 1.00 12.60 287 ARG C N 1
ATOM 7455 C CA . ARG C 1 286 ? 19.306 20.345 -15.136 1.00 19.53 287 ARG C CA 1
ATOM 7456 C C . ARG C 1 286 ? 18.821 19.920 -13.740 1.00 22.57 287 ARG C C 1
ATOM 7457 O O . ARG C 1 286 ? 17.663 20.205 -13.444 1.00 26.14 287 ARG C O 1
ATOM 7465 N N . TYR C 1 287 ? 19.607 19.300 -12.850 1.00 20.95 288 TYR C N 1
ATOM 7466 C CA . TYR C 1 287 ? 19.114 18.938 -11.542 1.00 18.97 288 TYR C CA 1
ATOM 7467 C C . TYR C 1 287 ? 20.275 18.952 -10.570 1.00 21.13 288 TYR C C 1
ATOM 7468 O O . TYR C 1 287 ? 20.618 17.999 -9.872 1.00 20.47 288 TYR C O 1
ATOM 7477 N N . ASP C 1 288 ? 20.926 20.084 -10.430 1.00 25.66 289 ASP C N 1
ATOM 7478 C CA . ASP C 1 288 ? 22.152 20.172 -9.630 1.00 30.38 289 ASP C CA 1
ATOM 7479 C C . ASP C 1 288 ? 22.022 19.799 -8.136 1.00 31.51 289 ASP C C 1
ATOM 7480 O O . ASP C 1 288 ? 22.963 19.353 -7.472 1.00 32.34 289 ASP C O 1
ATOM 7485 N N . GLY C 1 289 ? 20.826 19.928 -7.553 1.00 33.06 290 GLY C N 1
ATOM 7486 C CA . GLY C 1 289 ? 20.647 19.643 -6.143 1.00 30.89 290 GLY C CA 1
ATOM 7487 C C . GLY C 1 289 ? 20.287 18.199 -5.815 1.00 31.27 290 GLY C C 1
ATOM 7488 O O . GLY C 1 289 ? 20.536 17.743 -4.682 1.00 32.68 290 GLY C O 1
ATOM 7489 N N . LEU C 1 290 ? 19.760 17.415 -6.769 1.00 29.37 291 LEU C N 1
ATOM 7490 C CA . LEU C 1 290 ? 19.219 16.120 -6.415 1.00 28.02 291 LEU C CA 1
ATOM 7491 C C . LEU C 1 290 ? 20.209 15.161 -5.775 1.00 30.20 291 LEU C C 1
ATOM 7492 O O . LEU C 1 290 ? 19.821 14.439 -4.860 1.00 30.26 291 LEU C O 1
ATOM 7497 N N . VAL C 1 291 ? 21.504 15.209 -6.100 1.00 32.54 292 VAL C N 1
ATOM 7498 C CA . VAL C 1 291 ? 22.442 14.252 -5.528 1.00 34.62 292 VAL C CA 1
ATOM 7499 C C . VAL C 1 291 ? 22.567 14.406 -4.031 1.00 35.41 292 VAL C C 1
ATOM 7500 O O . VAL C 1 291 ? 22.698 13.400 -3.339 1.00 36.78 292 VAL C O 1
ATOM 7504 N N . GLU C 1 292 ? 22.466 15.619 -3.502 1.00 37.25 293 GLU C N 1
ATOM 7505 C CA . GLU C 1 292 ? 22.614 15.769 -2.070 1.00 38.49 293 GLU C CA 1
ATOM 7506 C C . GLU C 1 292 ? 21.340 15.488 -1.298 1.00 37.33 293 GLU C C 1
ATOM 7507 O O . GLU C 1 292 ? 21.361 14.908 -0.214 1.00 35.50 293 GLU C O 1
ATOM 7513 N N . GLN C 1 293 ? 20.224 15.827 -1.935 1.00 37.94 294 GLN C N 1
ATOM 7514 C CA . GLN C 1 293 ? 18.890 15.485 -1.484 1.00 37.09 294 GLN C CA 1
ATOM 7515 C C . GLN C 1 293 ? 18.766 13.995 -1.192 1.00 34.93 294 GLN C C 1
ATOM 7516 O O . GLN C 1 293 ? 18.374 13.582 -0.116 1.00 37.69 294 GLN C O 1
ATOM 7522 N N . LEU C 1 294 ? 19.143 13.114 -2.096 1.00 33.06 295 LEU C N 1
ATOM 7523 C CA . LEU C 1 294 ? 19.095 11.692 -1.818 1.00 30.82 295 LEU C CA 1
ATOM 7524 C C . LEU C 1 294 ? 20.326 11.181 -1.072 1.00 30.35 295 LEU C C 1
ATOM 7525 O O . LEU C 1 294 ? 20.666 9.989 -1.156 1.00 29.35 295 LEU C O 1
ATOM 7530 N N . GLY C 1 295 ? 21.015 12.074 -0.355 1.00 30.45 296 GLY C N 1
ATOM 7531 C CA . GLY C 1 295 ? 22.073 11.687 0.559 1.00 33.94 296 GLY C CA 1
ATOM 7532 C C . GLY C 1 295 ? 23.527 11.732 0.120 1.00 36.61 296 GLY C C 1
ATOM 7533 O O . GLY C 1 295 ? 24.382 11.265 0.880 1.00 38.58 296 GLY C O 1
ATOM 7534 N N . GLY C 1 296 ? 23.885 12.242 -1.054 1.00 37.69 297 GLY C N 1
ATOM 7535 C CA . GLY C 1 296 ? 25.282 12.257 -1.459 1.00 39.05 297 GLY C CA 1
ATOM 7536 C C . GLY C 1 296 ? 25.875 13.650 -1.362 1.00 40.69 297 GLY C C 1
ATOM 7537 O O . GLY C 1 296 ? 25.249 14.545 -0.794 1.00 41.49 297 GLY C O 1
ATOM 7538 N N . ARG C 1 297 ? 27.078 13.881 -1.918 1.00 42.12 298 ARG C N 1
ATOM 7539 C CA . ARG C 1 297 ? 27.685 15.230 -1.902 1.00 42.72 298 ARG C CA 1
ATOM 7540 C C . ARG C 1 297 ? 27.166 16.045 -3.100 1.00 41.30 298 ARG C C 1
ATOM 7541 O O . ARG C 1 297 ? 26.759 15.457 -4.105 1.00 42.52 298 ARG C O 1
ATOM 7549 N N . ALA C 1 298 ? 27.150 17.376 -3.035 1.00 39.17 299 ALA C N 1
ATOM 7550 C CA . ALA C 1 298 ? 26.606 18.194 -4.112 1.00 37.92 299 ALA C CA 1
ATOM 7551 C C . ALA C 1 298 ? 27.440 18.087 -5.361 1.00 36.79 299 ALA C C 1
ATOM 7552 O O . ALA C 1 298 ? 28.644 18.315 -5.290 1.00 39.15 299 ALA C O 1
ATOM 7554 N N . THR C 1 299 ? 26.798 17.832 -6.488 1.00 34.35 300 THR C N 1
ATOM 7555 C CA . THR C 1 299 ? 27.470 17.543 -7.733 1.00 31.51 300 THR C CA 1
ATOM 7556 C C . THR C 1 299 ? 26.531 18.043 -8.804 1.00 29.81 300 THR C C 1
ATOM 7557 O O . THR C 1 299 ? 25.331 17.853 -8.637 1.00 29.66 300 THR C O 1
ATOM 7561 N N . PRO C 1 300 ? 27.020 18.724 -9.866 1.00 27.44 301 PRO C N 1
ATOM 7562 C CA . PRO C 1 300 ? 26.119 19.208 -10.916 1.00 24.65 301 PRO C CA 1
ATOM 7563 C C . PRO C 1 300 ? 25.661 18.047 -11.796 1.00 24.42 301 PRO C C 1
ATOM 7564 O O . PRO C 1 300 ? 26.435 17.112 -12.067 1.00 25.44 301 PRO C O 1
ATOM 7568 N N . ALA C 1 301 ? 24.418 18.059 -12.260 1.00 21.66 302 ALA C N 1
ATOM 7569 C CA . ALA C 1 301 ? 23.940 16.988 -13.102 1.00 18.70 302 ALA C CA 1
ATOM 7570 C C . ALA C 1 301 ? 22.919 17.535 -14.082 1.00 18.31 302 ALA C C 1
ATOM 7571 O O . ALA C 1 301 ? 22.258 18.552 -13.782 1.00 17.35 302 ALA C O 1
ATOM 7573 N N . VAL C 1 302 ? 22.830 16.904 -15.257 1.00 15.80 303 VAL C N 1
ATOM 7574 C CA . VAL C 1 302 ? 21.988 17.328 -16.383 1.00 15.77 303 VAL C CA 1
ATOM 7575 C C . VAL C 1 302 ? 21.611 16.036 -17.112 1.00 15.62 303 VAL C C 1
ATOM 7576 O O . VAL C 1 302 ? 22.398 15.083 -17.075 1.00 18.88 303 VAL C O 1
ATOM 7580 N N . GLY C 1 303 ? 20.484 15.940 -17.815 1.00 11.81 304 GLY C N 1
ATOM 7581 C CA . GLY C 1 303 ? 20.174 14.751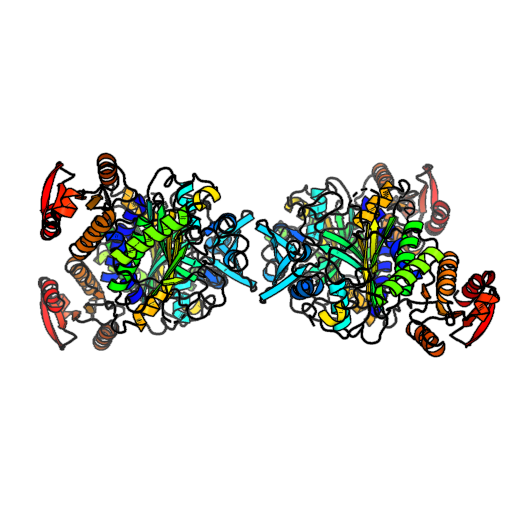 -18.544 1.00 9.09 304 GLY C CA 1
ATOM 7582 C C . GLY C 1 303 ? 18.858 14.955 -19.251 1.00 13.75 304 GLY C C 1
ATOM 7583 O O . GLY C 1 303 ? 18.313 16.074 -19.247 1.00 12.35 304 GLY C O 1
ATOM 7584 N N . PHE C 1 304 ? 18.347 13.867 -19.839 1.00 14.44 305 PHE C N 1
ATOM 7585 C CA . PHE C 1 304 ? 17.082 13.843 -20.558 1.00 14.09 305 PHE C CA 1
ATOM 7586 C C . PHE C 1 304 ? 16.619 12.388 -20.686 1.00 13.66 305 PHE C C 1
ATOM 7587 O O . PHE C 1 304 ? 17.421 11.466 -20.459 1.00 11.90 305 PHE C O 1
ATOM 7595 N N . ALA C 1 305 ? 15.361 12.173 -21.100 1.00 12.04 306 ALA C N 1
ATOM 7596 C CA . ALA C 1 305 ? 14.832 10.852 -21.375 1.00 10.04 306 ALA C CA 1
ATOM 7597 C C . ALA C 1 305 ? 13.859 10.962 -22.519 1.00 9.76 306 ALA C C 1
ATOM 7598 O O . ALA C 1 305 ? 13.207 11.989 -22.722 1.00 11.51 306 ALA C O 1
ATOM 7600 N N . MET C 1 306 ? 13.754 9.930 -23.303 1.00 9.53 307 MET C N 1
ATOM 7601 C CA . MET C 1 306 ? 13.007 9.997 -24.511 1.00 12.27 307 MET C CA 1
ATOM 7602 C C . MET C 1 306 ? 12.058 8.826 -24.541 1.00 14.71 307 MET C C 1
ATOM 7603 O O . MET C 1 306 ? 12.421 7.705 -24.139 1.00 14.66 307 MET C O 1
ATOM 7608 N N . GLY C 1 307 ? 10.836 9.076 -25.001 1.00 15.12 308 GLY C N 1
ATOM 7609 C CA . GLY C 1 307 ? 9.870 8.027 -25.113 1.00 15.98 308 GLY C CA 1
ATOM 7610 C C . GLY C 1 307 ? 10.070 7.216 -26.376 1.00 17.86 308 GLY C C 1
ATOM 7611 O O . GLY C 1 307 ? 9.579 7.595 -27.461 1.00 16.44 308 GLY C O 1
ATOM 7612 N N . LEU C 1 308 ? 10.678 6.033 -26.234 1.00 17.70 309 LEU C N 1
ATOM 7613 C CA . LEU C 1 308 ? 10.914 5.199 -27.391 1.00 19.62 309 LEU C CA 1
ATOM 7614 C C . LEU C 1 308 ? 9.651 4.784 -28.095 1.00 21.56 309 LEU C C 1
ATOM 7615 O O . LEU C 1 308 ? 9.731 4.436 -29.266 1.00 24.89 309 LEU C O 1
ATOM 7620 N N . GLU C 1 309 ? 8.464 4.857 -27.482 1.00 22.66 310 GLU C N 1
ATOM 7621 C CA . GLU C 1 309 ? 7.243 4.508 -28.195 1.00 22.68 310 GLU C CA 1
ATOM 7622 C C . GLU C 1 309 ? 6.845 5.592 -29.148 1.00 23.97 310 GLU C C 1
ATOM 7623 O O . GLU C 1 309 ? 6.417 5.298 -30.265 1.00 22.84 310 GLU C O 1
ATOM 7629 N N . ARG C 1 310 ? 7.032 6.836 -28.714 1.00 24.41 311 ARG C N 1
ATOM 7630 C CA . ARG C 1 310 ? 6.709 7.979 -29.549 1.00 26.88 311 ARG C CA 1
ATOM 7631 C C . ARG C 1 310 ? 7.713 8.151 -30.716 1.00 30.29 311 ARG C C 1
ATOM 7632 O O . ARG C 1 310 ? 7.345 8.563 -31.838 1.00 30.98 311 ARG C O 1
ATOM 7640 N N . LEU C 1 311 ? 9.005 7.824 -30.477 1.00 29.63 312 LEU C N 1
ATOM 7641 C CA . LEU C 1 311 ? 10.021 7.862 -31.515 1.00 24.97 312 LEU C CA 1
ATOM 7642 C C . LEU C 1 311 ? 9.685 6.826 -32.564 1.00 23.81 312 LEU C C 1
ATOM 7643 O O . LEU C 1 311 ? 9.619 7.189 -33.730 1.00 25.82 312 LEU C O 1
ATOM 7648 N N . VAL C 1 312 ? 9.413 5.568 -32.214 1.00 22.58 313 VAL C N 1
ATOM 7649 C CA . VAL C 1 312 ? 9.094 4.550 -33.215 1.00 22.67 313 VAL C CA 1
ATOM 7650 C C . VAL C 1 312 ? 7.840 4.931 -33.959 1.00 26.06 313 VAL C C 1
ATOM 7651 O O . VAL C 1 312 ? 7.731 4.690 -35.164 1.00 30.61 313 VAL C O 1
ATOM 7655 N N . LEU C 1 313 ? 6.880 5.555 -33.296 1.00 27.53 314 LEU C N 1
ATOM 7656 C CA . LEU C 1 313 ? 5.670 5.957 -33.988 1.00 28.44 314 LEU C CA 1
ATOM 7657 C C . LEU C 1 313 ? 5.957 7.105 -34.928 1.00 27.79 314 LEU C C 1
ATOM 7658 O O . LEU C 1 313 ? 5.436 7.090 -36.041 1.00 29.14 314 LEU C O 1
ATOM 7663 N N . LEU C 1 314 ? 6.823 8.045 -34.542 1.00 27.37 315 LEU C N 1
ATOM 7664 C CA . LEU C 1 314 ? 7.186 9.172 -35.403 1.00 27.60 315 LEU C CA 1
ATOM 7665 C C . LEU C 1 314 ? 8.039 8.794 -36.615 1.00 27.16 315 LEU C C 1
ATOM 7666 O O . LEU C 1 314 ? 7.775 9.303 -37.706 1.00 28.31 315 LEU C O 1
ATOM 7671 N N . VAL C 1 315 ? 9.043 7.916 -36.479 1.00 26.45 316 VAL C N 1
ATOM 7672 C CA . VAL C 1 315 ? 9.860 7.478 -37.611 1.00 25.27 316 VAL C CA 1
ATOM 7673 C C . VAL C 1 315 ? 8.899 6.839 -38.588 1.00 27.37 316 VAL C C 1
ATOM 7674 O O . VAL C 1 315 ? 8.683 7.394 -39.650 1.00 29.12 316 VAL C O 1
ATOM 7678 N N . GLN C 1 316 ? 8.194 5.781 -38.185 1.00 30.01 317 GLN C N 1
ATOM 7679 C CA . GLN C 1 316 ? 7.211 5.087 -39.016 1.00 30.85 317 GLN C CA 1
ATOM 7680 C C . GLN C 1 316 ? 6.237 5.964 -39.784 1.00 31.27 317 GLN C C 1
ATOM 7681 O O . GLN C 1 316 ? 5.799 5.632 -40.874 1.00 30.49 317 GLN C O 1
ATOM 7687 N N . ALA C 1 317 ? 5.888 7.103 -39.225 1.00 33.18 318 ALA C N 1
ATOM 7688 C CA . ALA C 1 317 ? 4.943 7.983 -39.856 1.00 35.62 318 ALA C CA 1
ATOM 7689 C C . ALA C 1 317 ? 5.610 8.894 -40.844 1.00 37.91 318 ALA C C 1
ATOM 7690 O O . ALA C 1 317 ? 5.232 8.997 -42.007 1.00 40.54 318 ALA C O 1
ATOM 7692 N N . VAL C 1 318 ? 6.614 9.595 -40.363 1.00 39.19 319 VAL C N 1
ATOM 7693 C CA . VAL C 1 318 ? 7.312 10.576 -41.156 1.00 38.55 319 VAL C CA 1
ATOM 7694 C C . VAL C 1 318 ? 8.274 9.940 -42.135 1.00 40.26 319 VAL C C 1
ATOM 7695 O O . VAL C 1 318 ? 8.706 10.584 -43.082 1.00 41.74 319 VAL C O 1
ATOM 7699 N N . ASN C 1 319 ? 8.579 8.669 -41.985 1.00 41.49 320 ASN C N 1
ATOM 7700 C CA . ASN C 1 319 ? 9.599 8.050 -42.788 1.00 44.00 320 ASN C CA 1
ATOM 7701 C C . ASN C 1 319 ? 9.027 6.778 -43.347 1.00 47.59 320 ASN C C 1
ATOM 7702 O O . ASN C 1 319 ? 9.771 5.813 -43.471 1.00 48.36 320 ASN C O 1
ATOM 7707 N N . PRO C 1 320 ? 7.742 6.770 -43.765 1.00 54.09 321 PRO C N 1
ATOM 7708 C CA . PRO C 1 320 ? 6.986 5.595 -44.278 1.00 58.30 321 PRO C CA 1
ATOM 7709 C C . PRO C 1 320 ? 7.663 4.254 -44.593 1.00 60.51 321 PRO C C 1
ATOM 7710 O O . PRO C 1 320 ? 7.121 3.194 -44.259 1.00 59.39 321 PRO C O 1
ATOM 7714 N N . GLU C 1 321 ? 8.815 4.278 -45.282 1.00 63.41 322 GLU C N 1
ATOM 7715 C CA . GLU C 1 321 ? 9.511 3.057 -45.604 1.00 65.81 322 GLU C CA 1
ATOM 7716 C C . GLU C 1 321 ? 10.899 2.937 -44.978 1.00 63.86 322 GLU C C 1
ATOM 7717 O O . GLU C 1 321 ? 11.882 2.588 -45.638 1.00 64.54 322 GLU C O 1
ATOM 7723 N N . PHE C 1 322 ? 11.031 3.261 -43.690 1.00 61.26 323 PHE C N 1
ATOM 7724 C CA . PHE C 1 322 ? 12.225 2.877 -42.949 1.00 58.72 323 PHE C CA 1
ATOM 7725 C C . PHE C 1 322 ? 11.952 1.387 -42.788 1.00 58.64 323 PHE C C 1
ATOM 7726 O O . PHE C 1 322 ? 11.013 0.984 -42.097 1.00 60.30 323 PHE C O 1
ATOM 7734 N N . LYS C 1 323 ? 12.660 0.544 -43.524 1.00 58.55 324 LYS C N 1
ATOM 7735 C CA . LYS C 1 323 ? 12.345 -0.882 -43.531 1.00 57.58 324 LYS C CA 1
ATOM 7736 C C . LYS C 1 323 ? 13.274 -1.695 -42.653 1.00 55.29 324 LYS C C 1
ATOM 7737 O O . LYS C 1 323 ? 14.412 -1.303 -42.400 1.00 52.85 324 LYS C O 1
ATOM 7743 N N . ALA C 1 324 ? 12.785 -2.833 -42.177 1.00 53.98 325 ALA C N 1
ATOM 7744 C CA . ALA C 1 324 ? 13.592 -3.704 -41.352 1.00 54.19 325 ALA C CA 1
ATOM 7745 C C . ALA C 1 324 ? 14.093 -4.913 -42.121 1.00 54.42 325 ALA C C 1
ATOM 7746 O O . ALA C 1 324 ? 13.631 -5.227 -43.225 1.00 55.49 325 ALA C O 1
ATOM 7748 N N . ASP C 1 325 ? 15.072 -5.576 -41.516 1.00 53.54 326 ASP C N 1
ATOM 7749 C CA . ASP C 1 325 ? 15.652 -6.805 -42.037 1.00 53.45 326 ASP C CA 1
ATOM 7750 C C . ASP C 1 325 ? 14.635 -7.923 -42.288 1.00 51.58 326 ASP C C 1
ATOM 7751 O O . ASP C 1 325 ? 13.619 -7.993 -41.591 1.00 52.61 326 ASP C O 1
ATOM 7756 N N . PRO C 1 326 ? 14.809 -8.760 -43.316 1.00 48.92 327 PRO C N 1
ATOM 7757 C CA . PRO C 1 326 ? 13.915 -9.918 -43.508 1.00 45.93 327 PRO C CA 1
ATOM 7758 C C . PRO C 1 326 ? 14.539 -10.921 -42.549 1.00 43.76 327 PRO C C 1
ATOM 7759 O O . PRO C 1 326 ? 15.751 -10.863 -42.336 1.00 43.05 327 PRO C O 1
ATOM 7763 N N . VAL C 1 327 ? 13.837 -11.841 -41.912 1.00 43.39 328 VAL C N 1
ATOM 7764 C CA . VAL C 1 327 ? 14.531 -12.606 -40.878 1.00 42.37 328 VAL C CA 1
ATOM 7765 C C . VAL C 1 327 ? 15.123 -13.902 -41.334 1.00 40.26 328 VAL C C 1
ATOM 7766 O O . VAL C 1 327 ? 15.756 -14.543 -40.504 1.00 41.59 328 VAL C O 1
ATOM 7770 N N . VAL C 1 328 ? 14.889 -14.319 -42.586 1.00 38.84 329 VAL C N 1
ATOM 7771 C CA . VAL C 1 328 ? 15.549 -15.488 -43.174 1.00 37.77 329 VAL C CA 1
ATOM 7772 C C . VAL C 1 328 ? 16.091 -15.110 -44.556 1.00 37.15 329 VAL C C 1
ATOM 7773 O O . VAL C 1 328 ? 15.467 -14.360 -45.317 1.00 37.27 329 VAL C O 1
ATOM 7777 N N . ASP C 1 329 ? 17.302 -15.579 -44.859 1.00 35.72 330 ASP C N 1
ATOM 7778 C CA . ASP C 1 329 ? 17.922 -15.385 -46.165 1.00 32.98 330 ASP C CA 1
ATOM 7779 C C . ASP C 1 329 ? 17.914 -16.677 -46.982 1.00 31.27 330 ASP C C 1
ATOM 7780 O O . ASP C 1 329 ? 17.547 -16.684 -48.164 1.00 28.08 330 ASP C O 1
ATOM 7785 N N . ILE C 1 330 ? 18.255 -17.787 -46.314 1.00 29.98 331 ILE C N 1
ATOM 7786 C CA . ILE C 1 330 ? 18.355 -19.104 -46.938 1.00 29.31 331 ILE C CA 1
ATOM 7787 C C . ILE C 1 330 ? 17.453 -20.095 -46.193 1.00 28.61 331 ILE C C 1
ATOM 7788 O O . ILE C 1 330 ? 17.513 -20.169 -44.954 1.00 28.66 331 ILE C O 1
ATOM 7793 N N . TYR C 1 331 ? 16.639 -20.870 -46.921 1.00 28.01 332 TYR C N 1
ATOM 7794 C CA . TYR C 1 331 ? 15.782 -21.876 -46.318 1.00 26.09 332 TYR C CA 1
ATOM 7795 C C . TYR C 1 331 ? 16.313 -23.235 -46.744 1.00 25.74 332 TYR C C 1
ATOM 7796 O O . TYR C 1 331 ? 16.574 -23.488 -47.927 1.00 26.81 332 TYR C O 1
ATOM 7805 N N . LEU C 1 332 ? 16.535 -24.139 -45.821 1.00 25.32 333 LEU C N 1
ATOM 7806 C CA . LEU C 1 332 ? 17.063 -25.429 -46.177 1.00 27.30 333 LEU C CA 1
ATOM 7807 C C . LEU C 1 332 ? 15.924 -26.437 -46.256 1.00 30.35 333 LEU C C 1
ATOM 7808 O O . LEU C 1 332 ? 15.390 -26.891 -45.218 1.00 30.02 333 LEU C O 1
ATOM 7813 N N . VAL C 1 333 ? 15.517 -26.736 -47.501 1.00 32.54 334 VAL C N 1
ATOM 7814 C CA . VAL C 1 333 ? 14.438 -27.676 -47.794 1.00 31.90 334 VAL C CA 1
ATOM 7815 C C . VAL C 1 333 ? 15.053 -29.055 -47.809 1.00 34.96 334 VAL C C 1
ATOM 7816 O O . VAL C 1 333 ? 16.127 -29.251 -48.381 1.00 37.05 334 VAL C O 1
ATOM 7820 N N . ALA C 1 334 ? 14.392 -30.040 -47.214 1.00 38.80 335 ALA C N 1
ATOM 7821 C CA . ALA C 1 334 ? 14.949 -31.382 -47.104 1.00 41.52 335 ALA C CA 1
ATOM 7822 C C . ALA C 1 334 ? 13.856 -32.424 -47.035 1.00 43.15 335 ALA C C 1
ATOM 7823 O O . ALA C 1 334 ? 12.996 -32.343 -46.159 1.00 44.95 335 ALA C O 1
ATOM 7825 N N . SER C 1 335 ? 13.844 -33.390 -47.930 1.00 45.44 336 SER C N 1
ATOM 7826 C CA . SER C 1 335 ? 12.850 -34.415 -47.839 1.00 49.18 336 SER C CA 1
ATOM 7827 C C . SER C 1 335 ? 13.501 -35.716 -48.202 1.00 51.09 336 SER C C 1
ATOM 7828 O O . SER C 1 335 ? 14.611 -35.731 -48.733 1.00 50.65 336 SER C O 1
ATOM 7831 N N . GLY C 1 336 ? 12.818 -36.815 -47.921 1.00 54.38 337 GLY C N 1
ATOM 7832 C CA . GLY C 1 336 ? 13.319 -38.138 -48.247 1.00 57.55 337 GLY C CA 1
ATOM 7833 C C . GLY C 1 336 ? 13.706 -38.881 -46.981 1.00 60.14 337 GLY C C 1
ATOM 7834 O O . GLY C 1 336 ? 13.793 -38.292 -45.888 1.00 61.57 337 GLY C O 1
ATOM 7835 N N . ALA C 1 337 ? 13.946 -40.188 -47.127 1.00 62.23 338 ALA C N 1
ATOM 7836 C CA . ALA C 1 337 ? 14.256 -41.049 -45.989 1.00 63.99 338 ALA C CA 1
ATOM 7837 C C . ALA C 1 337 ? 15.580 -40.724 -45.298 1.00 63.78 338 ALA C C 1
ATOM 7838 O O . ALA C 1 337 ? 16.667 -40.868 -45.870 1.00 65.11 338 ALA C O 1
ATOM 7840 N N . ASP C 1 338 ? 15.428 -40.245 -44.055 1.00 61.55 339 ASP C N 1
ATOM 7841 C CA . ASP C 1 338 ? 16.507 -39.918 -43.141 1.00 59.53 339 ASP C CA 1
ATOM 7842 C C . ASP C 1 338 ? 17.550 -38.919 -43.648 1.00 57.69 339 ASP C C 1
ATOM 7843 O O . ASP C 1 338 ? 18.725 -38.858 -43.272 1.00 57.66 339 ASP C O 1
ATOM 7848 N N . THR C 1 339 ? 16.979 -37.978 -44.389 1.00 54.15 340 THR C N 1
ATOM 7849 C CA . THR C 1 339 ? 17.646 -36.793 -44.846 1.00 50.92 340 THR C CA 1
ATOM 7850 C C . THR C 1 339 ? 17.936 -35.852 -43.671 1.00 50.77 340 THR C C 1
ATOM 7851 O O . THR C 1 339 ? 18.994 -35.225 -43.640 1.00 51.51 340 THR C O 1
ATOM 7855 N N . GLN C 1 340 ? 17.046 -35.718 -42.663 1.00 49.80 341 GLN C N 1
ATOM 7856 C CA . GLN C 1 340 ? 17.188 -34.674 -41.638 1.00 47.93 341 GLN C CA 1
ATOM 7857 C C . GLN C 1 340 ? 18.506 -34.545 -40.892 1.00 45.83 341 GLN C C 1
ATOM 7858 O O . GLN C 1 340 ? 18.907 -33.395 -40.726 1.00 46.98 341 GLN C O 1
ATOM 7864 N N . SER C 1 341 ? 19.229 -35.582 -40.461 1.00 42.22 342 SER C N 1
ATOM 7865 C CA . SER C 1 341 ? 20.533 -35.306 -39.870 1.00 40.50 342 SER C CA 1
ATOM 7866 C C . SER C 1 341 ? 21.466 -34.683 -40.907 1.00 37.01 342 SER C C 1
ATOM 7867 O O . SER C 1 341 ? 22.202 -33.748 -40.621 1.00 35.21 342 SER C O 1
ATOM 7870 N N . ALA C 1 342 ? 21.392 -35.131 -42.151 1.00 36.43 343 ALA C N 1
ATOM 7871 C CA . ALA C 1 342 ? 22.204 -34.578 -43.203 1.00 35.23 343 ALA C CA 1
ATOM 7872 C C . ALA C 1 342 ? 21.824 -33.132 -43.383 1.00 34.54 343 ALA C C 1
ATOM 7873 O O . ALA C 1 342 ? 22.727 -32.300 -43.331 1.00 37.16 343 ALA C O 1
ATOM 7875 N N . ALA C 1 343 ? 20.522 -32.833 -43.472 1.00 32.87 344 ALA C N 1
ATOM 7876 C CA . ALA C 1 343 ? 20.030 -31.460 -43.602 1.00 32.18 344 ALA C CA 1
ATOM 7877 C C . ALA C 1 343 ? 20.519 -30.537 -42.487 1.00 31.83 344 ALA C C 1
ATOM 7878 O O . ALA C 1 343 ? 21.034 -29.444 -42.751 1.00 33.20 344 ALA C O 1
ATOM 7880 N N . MET C 1 344 ? 20.415 -30.961 -41.231 1.00 30.72 345 MET C N 1
ATOM 7881 C CA . MET C 1 344 ? 20.872 -30.162 -40.113 1.00 29.60 345 MET C CA 1
ATOM 7882 C C . MET C 1 344 ? 22.404 -30.070 -40.076 1.00 29.64 345 MET C C 1
ATOM 7883 O O . MET C 1 344 ? 22.967 -29.043 -39.663 1.00 29.47 345 MET C O 1
ATOM 7888 N N . ALA C 1 345 ? 23.111 -31.100 -40.562 1.00 28.89 346 ALA C N 1
ATOM 7889 C CA . ALA C 1 345 ? 24.577 -31.081 -40.641 1.00 28.15 346 ALA C CA 1
ATOM 7890 C C . ALA C 1 345 ? 25.080 -30.042 -41.656 1.00 27.19 346 ALA C C 1
ATOM 7891 O O . ALA C 1 345 ? 25.962 -29.211 -41.383 1.00 24.13 346 ALA C O 1
ATOM 7893 N N . LEU C 1 346 ? 24.453 -30.029 -42.833 1.00 25.77 347 LEU C N 1
ATOM 7894 C CA . LEU C 1 346 ? 24.809 -29.077 -43.855 1.00 24.96 347 LEU C CA 1
ATOM 7895 C C . LEU C 1 346 ? 24.465 -27.713 -43.337 1.00 25.17 347 LEU C C 1
ATOM 7896 O O . LEU C 1 346 ? 25.228 -26.790 -43.566 1.00 29.47 347 LEU C O 1
ATOM 7901 N N . ALA C 1 347 ? 23.367 -27.550 -42.607 1.00 26.74 348 ALA C N 1
ATOM 7902 C CA . ALA C 1 347 ? 23.017 -26.272 -42.009 1.00 25.84 348 ALA C CA 1
ATOM 7903 C C . ALA C 1 347 ? 24.100 -25.783 -41.041 1.00 26.55 348 ALA C C 1
ATOM 7904 O O . ALA C 1 347 ? 24.613 -24.672 -41.205 1.00 26.43 348 ALA C O 1
ATOM 7906 N N . GLU C 1 348 ? 24.550 -26.593 -40.079 1.00 25.49 349 GLU C N 1
ATOM 7907 C CA . GLU C 1 348 ? 25.589 -26.154 -39.167 1.00 26.10 349 GLU C CA 1
ATOM 7908 C C . GLU C 1 348 ? 26.879 -25.729 -39.840 1.00 26.90 349 GLU C C 1
ATOM 7909 O O . GLU C 1 348 ? 27.531 -24.768 -39.432 1.00 26.53 349 GLU C O 1
ATOM 7915 N N . ARG C 1 349 ? 27.245 -26.408 -40.923 1.00 30.26 350 ARG C N 1
ATOM 7916 C CA . ARG C 1 349 ? 28.459 -26.109 -41.669 1.00 28.48 350 ARG C CA 1
ATOM 7917 C C . ARG C 1 349 ? 28.299 -24.799 -42.426 1.00 26.48 350 ARG C C 1
ATOM 7918 O O . ARG C 1 349 ? 29.137 -23.921 -42.264 1.00 28.08 350 ARG C O 1
ATOM 7926 N N . LEU C 1 350 ? 27.244 -24.565 -43.201 1.00 24.05 351 LEU C N 1
ATOM 7927 C CA . LEU C 1 350 ? 27.044 -23.292 -43.878 1.00 23.23 351 LEU C CA 1
ATOM 7928 C C . LEU C 1 350 ? 26.973 -22.119 -42.910 1.00 25.07 351 LEU C C 1
ATOM 7929 O O . LEU C 1 350 ? 27.247 -20.989 -43.278 1.00 21.91 351 LEU C O 1
ATOM 7934 N N . ARG C 1 351 ? 26.595 -22.348 -41.655 1.00 29.25 352 ARG C N 1
ATOM 7935 C CA . ARG C 1 351 ? 26.560 -21.288 -40.653 1.00 32.97 352 ARG C CA 1
ATOM 7936 C C . ARG C 1 351 ? 28.003 -20.913 -40.312 1.00 34.68 352 ARG C C 1
ATOM 7937 O O . ARG C 1 351 ? 28.326 -19.729 -40.122 1.00 35.32 352 ARG C O 1
ATOM 7945 N N . ASP C 1 352 ? 28.867 -21.939 -40.216 1.00 35.05 353 ASP C N 1
ATOM 7946 C CA . ASP C 1 352 ? 30.288 -21.747 -39.974 1.00 34.79 353 ASP C CA 1
ATOM 7947 C C . ASP C 1 352 ? 30.899 -20.967 -41.132 1.00 34.82 353 ASP C C 1
ATOM 7948 O O . ASP C 1 352 ? 31.697 -20.055 -40.952 1.00 36.10 353 ASP C O 1
ATOM 7953 N N . GLU C 1 353 ? 30.516 -21.313 -42.350 1.00 35.14 354 GLU C N 1
ATOM 7954 C CA . GLU C 1 353 ? 31.109 -20.730 -43.535 1.00 35.65 354 GLU C CA 1
ATOM 7955 C C . GLU C 1 353 ? 30.538 -19.365 -43.901 1.00 35.39 354 GLU C C 1
ATOM 7956 O O . GLU C 1 353 ? 31.268 -18.542 -44.457 1.00 36.59 354 GLU C O 1
ATOM 7962 N N . LEU C 1 354 ? 29.255 -19.074 -43.669 1.00 35.31 355 LEU C N 1
ATOM 7963 C CA . LEU C 1 354 ? 28.710 -17.757 -43.981 1.00 34.28 355 LEU C CA 1
ATOM 7964 C C . LEU C 1 354 ? 28.246 -17.071 -42.694 1.00 35.82 355 LEU C C 1
ATOM 7965 O O . LEU C 1 354 ? 27.081 -17.175 -42.282 1.00 37.69 355 LEU C O 1
ATOM 7970 N N . PRO C 1 355 ? 29.160 -16.368 -42.015 1.00 37.40 356 PRO C N 1
ATOM 7971 C CA . PRO C 1 355 ? 28.864 -15.680 -40.762 1.00 39.42 356 PRO C CA 1
ATOM 7972 C C . PRO C 1 355 ? 27.767 -14.661 -40.934 1.00 41.44 356 PRO C C 1
ATOM 7973 O O . PRO C 1 355 ? 27.831 -13.870 -41.888 1.00 40.72 356 PRO C O 1
ATOM 7977 N N . GLY C 1 356 ? 26.780 -14.696 -40.025 1.00 42.23 357 GLY C N 1
ATOM 7978 C CA . GLY C 1 356 ? 25.657 -13.767 -40.109 1.00 42.65 357 GLY C CA 1
ATOM 7979 C C . GLY C 1 356 ? 24.698 -13.918 -41.308 1.00 42.84 357 GLY C C 1
ATOM 7980 O O . GLY C 1 356 ? 24.160 -12.898 -41.775 1.00 43.16 357 GLY C O 1
ATOM 7981 N N . VAL C 1 357 ? 24.508 -15.134 -41.873 1.00 40.86 358 VAL C N 1
ATOM 7982 C CA . VAL C 1 357 ? 23.426 -15.337 -42.828 1.00 39.23 358 VAL C CA 1
ATOM 7983 C C . VAL C 1 357 ? 22.313 -15.971 -42.021 1.00 36.78 358 VAL C C 1
ATOM 7984 O O . VAL C 1 357 ? 22.566 -16.769 -41.120 1.00 38.98 358 VAL C O 1
ATOM 7988 N N . LYS C 1 358 ? 21.070 -15.606 -42.256 1.00 33.99 359 LYS C N 1
ATOM 7989 C CA . LYS C 1 358 ? 19.985 -16.181 -41.487 1.00 32.05 359 LYS C CA 1
ATOM 7990 C C . LYS C 1 358 ? 19.488 -17.384 -42.246 1.00 28.64 359 LYS C C 1
ATOM 7991 O O . LYS C 1 358 ? 18.890 -17.217 -43.319 1.00 28.69 359 LYS C O 1
ATOM 7997 N N . LEU C 1 359 ? 19.815 -18.568 -41.752 1.00 25.22 360 LEU C N 1
ATOM 7998 C CA . LEU C 1 359 ? 19.516 -19.810 -42.436 1.00 25.00 360 LEU C CA 1
ATOM 7999 C C . LEU C 1 359 ? 18.580 -20.598 -41.584 1.00 24.90 360 LEU C C 1
ATOM 8000 O O . LEU C 1 359 ? 18.938 -20.923 -40.453 1.00 24.93 360 LEU C O 1
ATOM 8005 N N . MET C 1 360 ? 17.443 -20.998 -42.142 1.00 26.12 361 MET C N 1
ATOM 8006 C CA . MET C 1 360 ? 16.469 -21.778 -41.392 1.00 26.61 361 MET C CA 1
ATOM 8007 C C . MET C 1 360 ? 16.281 -23.149 -42.006 1.00 24.69 361 MET C C 1
ATOM 8008 O O . MET C 1 360 ? 16.028 -23.262 -43.204 1.00 23.30 361 MET C O 1
ATOM 8013 N N . THR C 1 361 ? 16.409 -24.177 -41.190 1.00 24.45 362 THR C N 1
ATOM 8014 C CA . THR C 1 361 ? 16.232 -25.563 -41.572 1.00 24.75 362 THR C CA 1
ATOM 8015 C C . THR C 1 361 ? 14.751 -25.967 -41.503 1.00 27.08 362 THR C C 1
ATOM 8016 O O . THR C 1 361 ? 14.126 -25.882 -40.440 1.00 26.85 362 THR C O 1
ATOM 8020 N N . ASN C 1 362 ? 14.157 -26.436 -42.598 1.00 29.87 363 ASN C N 1
ATOM 8021 C CA . ASN C 1 362 ? 12.804 -26.972 -42.564 1.00 31.81 363 ASN C CA 1
ATOM 8022 C C . ASN C 1 362 ? 12.702 -28.128 -41.571 1.00 32.73 363 ASN C C 1
ATOM 8023 O O . ASN C 1 362 ? 13.609 -28.962 -41.407 1.00 33.94 363 ASN C O 1
ATOM 8028 N N . HIS C 1 363 ? 11.589 -28.227 -40.862 1.00 32.65 364 HIS C N 1
ATOM 8029 C CA . HIS C 1 363 ? 11.421 -29.287 -39.884 1.00 30.74 364 HIS C CA 1
ATOM 8030 C C . HIS C 1 363 ? 10.009 -29.859 -39.957 1.00 29.95 364 HIS C C 1
ATOM 8031 O O . HIS C 1 363 ? 9.128 -29.225 -40.531 1.00 28.84 364 HIS C O 1
ATOM 8038 N N . GLY C 1 364 ? 9.788 -31.057 -39.422 1.00 28.70 365 GLY C N 1
ATOM 8039 C CA . GLY C 1 364 ? 8.452 -31.628 -39.432 1.00 32.48 365 GLY C CA 1
ATOM 8040 C C . GLY C 1 364 ? 7.988 -32.105 -40.804 1.00 35.48 365 GLY C C 1
ATOM 8041 O O . GLY C 1 364 ? 6.798 -32.255 -41.097 1.00 36.82 365 GLY C O 1
ATOM 8042 N N . GLY C 1 365 ? 8.941 -32.422 -41.671 1.00 37.71 366 GLY C N 1
ATOM 8043 C CA . GLY C 1 365 ? 8.613 -32.919 -42.986 1.00 38.27 366 GLY C CA 1
ATOM 8044 C C . GLY C 1 365 ? 7.889 -31.865 -43.794 1.00 39.15 366 GLY C C 1
ATOM 8045 O O . GLY C 1 365 ? 8.056 -30.656 -43.600 1.00 38.72 366 GLY C O 1
ATOM 8046 N N . GLY C 1 366 ? 7.059 -32.379 -44.681 1.00 40.93 367 GLY C N 1
ATOM 8047 C CA . GLY C 1 366 ? 6.326 -31.561 -45.614 1.00 42.83 367 GLY C CA 1
ATOM 8048 C C . GLY C 1 366 ? 6.840 -31.928 -46.988 1.00 43.78 367 GLY C C 1
ATOM 8049 O O . GLY C 1 366 ? 8.000 -32.281 -47.174 1.00 44.36 367 GLY C O 1
ATOM 8050 N N . ASN C 1 367 ? 5.978 -31.988 -47.983 1.00 45.48 368 ASN C N 1
ATOM 8051 C CA . ASN C 1 367 ? 6.453 -32.233 -49.338 1.00 47.44 368 ASN C CA 1
ATOM 8052 C C . ASN C 1 367 ? 7.153 -30.960 -49.820 1.00 47.68 368 ASN C C 1
ATOM 8053 O O . ASN C 1 367 ? 6.965 -29.883 -49.226 1.00 49.21 368 ASN C O 1
ATOM 8058 N N . PHE C 1 368 ? 7.944 -31.054 -50.894 1.00 46.18 369 PHE C N 1
ATOM 8059 C CA . PHE C 1 368 ? 8.702 -29.910 -51.374 1.00 45.82 369 PHE C CA 1
ATOM 8060 C C . PHE C 1 368 ? 7.866 -28.680 -51.618 1.00 45.38 369 PHE C C 1
ATOM 8061 O O . PHE C 1 368 ? 8.323 -27.599 -51.245 1.00 44.01 369 PHE C O 1
ATOM 8069 N N . LYS C 1 369 ? 6.648 -28.869 -52.152 1.00 45.72 370 LYS C N 1
ATOM 8070 C CA . LYS C 1 369 ? 5.749 -27.763 -52.469 1.00 46.75 370 LYS C CA 1
ATOM 8071 C C . LYS C 1 369 ? 5.440 -26.963 -51.195 1.00 46.46 370 LYS C C 1
ATOM 8072 O O . LYS C 1 369 ? 5.566 -25.723 -51.178 1.00 46.37 370 LYS C O 1
ATOM 8078 N N . LYS C 1 370 ? 5.106 -27.681 -50.112 1.00 44.34 371 LYS C N 1
ATOM 8079 C CA . LYS C 1 370 ? 4.864 -27.047 -48.832 1.00 43.66 371 LYS C CA 1
ATOM 8080 C C . LYS C 1 370 ? 6.105 -26.318 -48.376 1.00 42.12 371 LYS C C 1
ATOM 8081 O O . LYS C 1 370 ? 6.090 -25.095 -48.174 1.00 41.71 371 LYS C O 1
ATOM 8087 N N . GLN C 1 371 ? 7.202 -27.063 -48.293 1.00 39.03 372 GLN C N 1
ATOM 8088 C CA . GLN C 1 371 ? 8.463 -26.501 -47.875 1.00 38.06 372 GLN C CA 1
ATOM 8089 C C . GLN C 1 371 ? 8.872 -25.254 -48.668 1.00 39.61 372 GLN C C 1
ATOM 8090 O O . GLN C 1 371 ? 9.396 -24.277 -48.102 1.00 41.67 372 GLN C O 1
ATOM 8096 N N . PHE C 1 372 ? 8.584 -25.196 -49.970 1.00 39.22 373 PHE C N 1
ATOM 8097 C CA . PHE C 1 372 ? 8.956 -24.019 -50.735 1.00 39.98 373 PHE C CA 1
ATOM 8098 C C . PHE C 1 372 ? 8.073 -22.846 -50.364 1.00 39.97 373 PHE C C 1
ATOM 8099 O O . PHE C 1 372 ? 8.565 -21.722 -50.236 1.00 41.10 373 PHE C O 1
ATOM 8107 N N . ALA C 1 373 ? 6.787 -23.104 -50.103 1.00 39.78 374 ALA C N 1
ATOM 8108 C CA . ALA C 1 373 ? 5.845 -22.069 -49.697 1.00 38.08 374 ALA C CA 1
ATOM 8109 C C . ALA C 1 373 ? 6.244 -21.511 -48.331 1.00 37.98 374 ALA C C 1
ATOM 8110 O O . ALA C 1 373 ? 6.150 -20.300 -48.060 1.00 36.73 374 ALA C O 1
ATOM 8112 N N . ARG C 1 374 ? 6.757 -22.401 -47.474 1.00 36.92 375 ARG C N 1
ATOM 8113 C CA . ARG C 1 374 ? 7.285 -22.008 -46.185 1.00 36.45 375 ARG C CA 1
ATOM 8114 C C . ARG C 1 374 ? 8.462 -21.073 -46.422 1.00 37.44 375 ARG C C 1
ATOM 8115 O O . ARG C 1 374 ? 8.503 -19.981 -45.844 1.00 39.00 375 ARG C O 1
ATOM 8123 N N . ALA C 1 375 ? 9.360 -21.391 -47.356 1.00 36.96 376 ALA C N 1
ATOM 8124 C CA . ALA C 1 375 ? 10.476 -20.502 -47.671 1.00 37.75 376 ALA C CA 1
ATOM 8125 C C . ALA C 1 375 ? 10.023 -19.101 -48.039 1.00 38.16 376 ALA C C 1
ATOM 8126 O O . ALA C 1 375 ? 10.603 -18.104 -47.586 1.00 38.42 376 ALA C O 1
ATOM 8128 N N . ASP C 1 376 ? 8.950 -19.028 -48.821 1.00 39.23 377 ASP C N 1
ATOM 8129 C CA . ASP C 1 376 ? 8.404 -17.751 -49.240 1.00 42.55 377 ASP C CA 1
ATOM 8130 C C . ASP C 1 376 ? 7.699 -16.983 -48.115 1.00 43.75 377 ASP C C 1
ATOM 8131 O O . ASP C 1 376 ? 7.762 -15.742 -48.099 1.00 43.01 377 ASP C O 1
ATOM 8136 N N . LYS C 1 377 ? 7.115 -17.696 -47.122 1.00 43.96 378 LYS C N 1
ATOM 8137 C CA . LYS C 1 377 ? 6.532 -17.065 -45.935 1.00 42.55 378 LYS C CA 1
ATOM 8138 C C . LYS C 1 377 ? 7.589 -16.258 -45.177 1.00 40.45 378 LYS C C 1
ATOM 8139 O O . LYS C 1 377 ? 7.300 -15.138 -44.734 1.00 38.37 378 LYS C O 1
ATOM 8145 N N . TRP C 1 378 ? 8.811 -16.815 -45.046 1.00 38.67 379 TRP C N 1
ATOM 8146 C CA . TRP C 1 378 ? 9.887 -16.169 -44.283 1.00 36.00 379 TRP C CA 1
ATOM 8147 C C . TRP C 1 378 ? 10.687 -15.125 -45.046 1.00 36.34 379 TRP C C 1
ATOM 8148 O O . TRP C 1 378 ? 11.483 -14.392 -44.428 1.00 35.73 379 TRP C O 1
ATOM 8159 N N . GLY C 1 379 ? 10.500 -15.069 -46.377 1.00 35.98 380 GLY C N 1
ATOM 8160 C CA . GLY C 1 379 ? 11.206 -14.105 -47.216 1.00 35.76 380 GLY C CA 1
ATOM 8161 C C . GLY C 1 379 ? 12.628 -14.539 -47.596 1.00 35.58 380 GLY C C 1
ATOM 8162 O O . GLY C 1 379 ? 13.549 -13.720 -47.756 1.00 34.02 380 GLY C O 1
ATOM 8163 N N . ALA C 1 380 ? 12.810 -15.853 -47.728 1.00 35.35 381 ALA C N 1
ATOM 8164 C CA . ALA C 1 380 ? 14.091 -16.402 -48.114 1.00 34.73 381 ALA C CA 1
ATOM 8165 C C . ALA C 1 380 ? 14.302 -16.111 -49.591 1.00 35.60 381 ALA C C 1
ATOM 8166 O O . ALA C 1 380 ? 13.333 -16.174 -50.365 1.00 36.65 381 ALA C O 1
ATOM 8168 N N . ARG C 1 381 ? 15.553 -15.780 -49.972 1.00 35.80 382 ARG C N 1
ATOM 8169 C CA . ARG C 1 381 ? 15.971 -15.478 -51.350 1.00 32.34 382 ARG C CA 1
ATOM 8170 C C . ARG C 1 381 ? 16.364 -16.751 -52.078 1.00 30.42 382 ARG C C 1
ATOM 8171 O O . ARG C 1 381 ? 16.142 -16.929 -53.275 1.00 30.27 382 ARG C O 1
ATOM 8179 N N . VAL C 1 382 ? 16.992 -17.665 -51.357 1.00 29.88 383 VAL C N 1
ATOM 8180 C CA . VAL C 1 382 ? 17.526 -18.873 -51.937 1.00 30.24 383 VAL C CA 1
ATOM 8181 C C . VAL C 1 382 ? 17.144 -20.057 -51.069 1.00 29.68 383 VAL C C 1
ATOM 8182 O O . VAL C 1 382 ? 17.074 -19.924 -49.839 1.00 30.37 383 VAL C O 1
ATOM 8186 N N . ALA C 1 383 ? 16.916 -21.214 -51.679 1.00 27.44 384 ALA C N 1
ATOM 8187 C CA . ALA C 1 383 ? 16.629 -22.425 -50.932 1.00 27.05 384 ALA C CA 1
ATOM 8188 C C . ALA C 1 383 ? 17.696 -23.440 -51.283 1.00 26.75 384 ALA C C 1
ATOM 8189 O O . ALA C 1 383 ? 18.069 -23.536 -52.451 1.00 26.22 384 ALA C O 1
ATOM 8191 N N . VAL C 1 384 ? 18.247 -24.143 -50.304 1.00 26.52 385 VAL C N 1
ATOM 8192 C CA . VAL C 1 384 ? 19.179 -25.234 -50.562 1.00 25.15 385 VAL C CA 1
ATOM 8193 C C . VAL C 1 384 ? 18.326 -26.493 -50.340 1.00 27.39 385 VAL C C 1
ATOM 8194 O O . VAL C 1 384 ? 17.692 -26.621 -49.276 1.00 28.15 385 VAL C O 1
ATOM 8198 N N . VAL C 1 385 ? 18.274 -27.408 -51.321 1.00 27.35 386 VAL C N 1
ATOM 8199 C CA . VAL C 1 385 ? 17.385 -28.577 -51.308 1.00 25.75 386 VAL C CA 1
ATOM 8200 C C . VAL C 1 385 ? 18.161 -29.869 -51.038 1.00 27.01 386 VAL C C 1
ATOM 8201 O O . VAL C 1 385 ? 19.266 -30.017 -51.553 1.00 30.64 386 VAL C O 1
ATOM 8205 N N . LEU C 1 386 ? 17.664 -30.839 -50.277 1.00 28.97 387 LEU C N 1
ATOM 8206 C CA . LEU C 1 386 ? 18.334 -32.131 -50.134 1.00 30.73 387 LEU C CA 1
ATOM 8207 C C . LEU C 1 386 ? 17.396 -33.327 -50.127 1.00 31.95 387 LEU C C 1
ATOM 8208 O O . LEU C 1 386 ? 16.653 -33.508 -49.162 1.00 32.60 387 LEU C O 1
ATOM 8213 N N . GLY C 1 387 ? 17.401 -34.128 -51.197 1.00 33.25 388 GLY C N 1
ATOM 8214 C CA . GLY C 1 387 ? 16.682 -35.395 -51.230 1.00 35.91 388 GLY C CA 1
ATOM 8215 C C . GLY C 1 387 ? 17.637 -36.561 -50.934 1.00 37.82 388 GLY C C 1
ATOM 8216 O O . GLY C 1 387 ? 18.796 -36.347 -50.558 1.00 37.03 388 GLY C O 1
ATOM 8217 N N . GLU C 1 388 ? 17.227 -37.816 -51.161 1.00 40.23 389 GLU C N 1
ATOM 8218 C CA . GLU C 1 388 ? 18.116 -38.955 -50.924 1.00 43.72 389 GLU C CA 1
ATOM 8219 C C . GLU C 1 388 ? 19.249 -38.968 -51.942 1.00 43.28 389 GLU C C 1
ATOM 8220 O O . GLU C 1 388 ? 20.406 -39.247 -51.618 1.00 42.45 389 GLU C O 1
ATOM 8226 N N . SER C 1 389 ? 18.923 -38.625 -53.184 1.00 43.00 390 SER C N 1
ATOM 8227 C CA . SER C 1 389 ? 19.902 -38.541 -54.258 1.00 44.58 390 SER C CA 1
ATOM 8228 C C . SER C 1 389 ? 21.065 -37.597 -53.913 1.00 43.41 390 SER C C 1
ATOM 8229 O O . SER C 1 389 ? 22.228 -38.009 -53.889 1.00 43.69 390 SER C O 1
ATOM 8232 N N . GLU C 1 390 ? 20.757 -36.347 -53.553 1.00 40.51 391 GLU C N 1
ATOM 8233 C CA . GLU C 1 390 ? 21.752 -35.371 -53.161 1.00 37.68 391 GLU C CA 1
ATOM 8234 C C . GLU C 1 390 ? 22.625 -35.889 -52.030 1.00 36.09 391 GLU C C 1
ATOM 8235 O O . GLU C 1 390 ? 23.836 -35.684 -52.087 1.00 38.01 391 GLU C O 1
ATOM 8241 N N . VAL C 1 391 ? 22.085 -36.647 -51.074 1.00 33.17 392 VAL C N 1
ATOM 8242 C CA . VAL C 1 391 ? 22.914 -37.030 -49.959 1.00 33.53 392 VAL C CA 1
ATOM 8243 C C . VAL C 1 391 ? 23.831 -38.140 -50.382 1.00 32.89 392 VAL C C 1
ATOM 8244 O O . VAL C 1 391 ? 24.999 -38.093 -49.998 1.00 33.36 392 VAL C O 1
ATOM 8248 N N . ALA C 1 392 ? 23.383 -39.078 -51.226 1.00 32.81 393 ALA C N 1
ATOM 8249 C CA . ALA C 1 392 ? 24.267 -40.142 -51.725 1.00 33.60 393 ALA C CA 1
ATOM 8250 C C . ALA C 1 392 ? 25.365 -39.604 -52.674 1.00 35.29 393 ALA C C 1
ATOM 8251 O O . ALA C 1 392 ? 26.538 -39.995 -52.617 1.00 36.96 393 ALA C O 1
ATOM 8253 N N . ASN C 1 393 ? 25.022 -38.676 -53.578 1.00 34.44 394 ASN C N 1
ATOM 8254 C CA . ASN C 1 393 ? 25.928 -38.063 -54.538 1.00 31.24 394 ASN C CA 1
ATOM 8255 C C . ASN C 1 393 ? 26.812 -36.953 -53.984 1.00 32.30 394 ASN C C 1
ATOM 8256 O O . ASN C 1 393 ? 27.594 -36.368 -54.743 1.00 33.58 394 ASN C O 1
ATOM 8261 N N . GLY C 1 394 ? 26.761 -36.611 -52.698 1.00 31.28 395 GLY C N 1
ATOM 8262 C CA . GLY C 1 394 ? 27.551 -35.498 -52.163 1.00 28.62 395 GLY C CA 1
ATOM 8263 C C . GLY C 1 394 ? 27.149 -34.111 -52.686 1.00 27.77 395 GLY C C 1
ATOM 8264 O O . GLY C 1 394 ? 27.950 -33.162 -52.567 1.00 28.93 395 GLY C O 1
ATOM 8265 N N . THR C 1 395 ? 25.933 -33.956 -53.230 1.00 25.60 396 THR C N 1
ATOM 8266 C CA . THR C 1 395 ? 25.437 -32.688 -53.754 1.00 24.09 396 THR C CA 1
ATOM 8267 C C . THR C 1 395 ? 24.465 -31.969 -52.831 1.00 24.54 396 THR C C 1
ATOM 8268 O O . THR C 1 395 ? 24.113 -32.457 -51.758 1.00 24.65 396 THR C O 1
ATOM 8272 N N . ALA C 1 396 ? 24.050 -30.782 -53.259 1.00 24.03 397 ALA C N 1
ATOM 8273 C CA . ALA C 1 396 ? 22.963 -30.023 -52.663 1.00 25.40 397 ALA C CA 1
ATOM 8274 C C . ALA C 1 396 ? 22.376 -29.208 -53.820 1.00 25.30 397 ALA C C 1
ATOM 8275 O O . ALA C 1 396 ? 23.141 -28.811 -54.708 1.00 26.53 397 ALA C O 1
ATOM 8277 N N . VAL C 1 397 ? 21.061 -28.992 -53.956 1.00 25.74 398 VAL C N 1
ATOM 8278 C CA . VAL C 1 397 ? 20.589 -28.165 -55.068 1.00 25.73 398 VAL C CA 1
ATOM 8279 C C . VAL C 1 397 ? 20.422 -26.737 -54.564 1.00 25.66 398 VAL C C 1
ATOM 8280 O O . VAL C 1 397 ? 19.975 -26.541 -53.431 1.00 26.42 398 VAL C O 1
ATOM 8284 N N . VAL C 1 398 ? 20.863 -25.747 -55.320 1.00 24.63 399 VAL C N 1
ATOM 8285 C CA . VAL C 1 398 ? 20.740 -24.380 -54.900 1.00 26.10 399 VAL C CA 1
ATOM 8286 C C . VAL C 1 398 ? 19.721 -23.723 -55.806 1.00 28.86 399 VAL C C 1
ATOM 8287 O O . VAL C 1 398 ? 20.014 -23.465 -56.975 1.00 30.35 399 VAL C O 1
ATOM 8291 N N . LYS C 1 399 ? 18.506 -23.500 -55.291 1.00 31.08 400 LYS C N 1
ATOM 8292 C CA . LYS C 1 399 ? 17.396 -22.860 -56.003 1.00 31.43 400 LYS C CA 1
ATOM 8293 C C . LYS C 1 399 ? 17.330 -21.368 -55.728 1.00 32.01 400 LYS C C 1
ATOM 8294 O O . LYS C 1 399 ? 17.111 -20.940 -54.583 1.00 33.20 400 LYS C O 1
ATOM 8300 N N . ASP C 1 400 ? 17.532 -20.529 -56.735 1.00 34.83 401 ASP C N 1
ATOM 8301 C CA . ASP C 1 400 ? 17.386 -19.098 -56.541 1.00 37.14 401 ASP C CA 1
ATOM 8302 C C . ASP C 1 400 ? 15.895 -18.851 -56.591 1.00 37.11 401 ASP C C 1
ATOM 8303 O O . ASP C 1 400 ? 15.303 -18.781 -57.670 1.00 36.96 401 ASP C O 1
ATOM 8308 N N . LEU C 1 401 ? 15.288 -18.680 -55.432 1.00 36.81 402 LEU C N 1
ATOM 8309 C CA . LEU C 1 401 ? 13.857 -18.549 -55.367 1.00 38.68 402 LEU C CA 1
ATOM 8310 C C . LEU C 1 401 ? 13.347 -17.348 -56.131 1.00 39.68 402 LEU C C 1
ATOM 8311 O O . LEU C 1 401 ? 12.266 -17.424 -56.708 1.00 39.85 402 LEU C O 1
ATOM 8316 N N . ARG C 1 402 ? 14.160 -16.304 -56.280 1.00 41.45 403 ARG C N 1
ATOM 8317 C CA . ARG C 1 402 ? 13.720 -15.120 -57.013 1.00 44.07 403 ARG C CA 1
ATOM 8318 C C . ARG C 1 402 ? 13.469 -15.424 -58.496 1.00 43.69 403 ARG C C 1
ATOM 8319 O O . ARG C 1 402 ? 12.625 -14.787 -59.120 1.00 45.22 403 ARG C O 1
ATOM 8327 N N . SER C 1 403 ? 14.182 -16.371 -59.111 1.00 43.86 404 SER C N 1
ATOM 8328 C CA . SER C 1 403 ? 14.015 -16.610 -60.543 1.00 44.08 404 SER C CA 1
ATOM 8329 C C . SER C 1 403 ? 13.773 -18.063 -60.920 1.00 43.48 404 SER C C 1
ATOM 8330 O O . SER C 1 403 ? 13.491 -18.402 -62.073 1.00 44.33 404 SER C O 1
ATOM 8333 N N . GLY C 1 404 ? 13.895 -18.962 -59.961 1.00 43.88 405 GLY C N 1
ATOM 8334 C CA . GLY C 1 404 ? 13.702 -20.368 -60.218 1.00 43.43 405 GLY C CA 1
ATOM 8335 C C . GLY C 1 404 ? 14.997 -21.064 -60.547 1.00 42.77 405 GLY C C 1
ATOM 8336 O O . GLY C 1 404 ? 15.102 -22.260 -60.292 1.00 43.00 405 GLY C O 1
ATOM 8337 N N . GLU C 1 405 ? 16.003 -20.354 -61.057 1.00 43.40 406 GLU C N 1
ATOM 8338 C CA . GLU C 1 405 ? 17.249 -20.980 -61.479 1.00 45.64 406 GLU C CA 1
ATOM 8339 C C . GLU C 1 405 ? 17.896 -21.829 -60.375 1.00 45.04 406 GLU C C 1
ATOM 8340 O O . GLU C 1 405 ? 18.355 -21.350 -59.337 1.00 45.06 406 GLU C O 1
ATOM 8346 N N . GLN C 1 406 ? 17.834 -23.144 -60.547 1.00 45.12 407 GLN C N 1
ATOM 8347 C CA . GLN C 1 406 ? 18.436 -24.069 -59.607 1.00 45.02 407 GLN C CA 1
ATOM 8348 C C . GLN C 1 406 ? 19.561 -24.895 -60.220 1.00 44.67 407 GLN C C 1
ATOM 8349 O O . GLN C 1 406 ? 19.447 -25.404 -61.344 1.00 45.97 407 GLN C O 1
ATOM 8355 N N . THR C 1 407 ? 20.683 -25.040 -59.527 1.00 42.54 408 THR C N 1
ATOM 8356 C CA . THR C 1 407 ? 21.795 -25.796 -60.053 1.00 40.32 408 THR C CA 1
ATOM 8357 C C . THR C 1 407 ? 22.254 -26.771 -59.008 1.00 38.50 408 THR C C 1
ATOM 8358 O O . THR C 1 407 ? 22.151 -26.462 -57.822 1.00 41.10 408 THR C O 1
ATOM 8362 N N . ALA C 1 408 ? 22.717 -27.964 -59.350 1.00 36.84 409 ALA C N 1
ATOM 8363 C CA . ALA C 1 408 ? 23.282 -28.849 -58.325 1.00 35.26 409 ALA C CA 1
ATOM 8364 C C . ALA C 1 408 ? 24.744 -28.460 -58.077 1.00 35.13 409 ALA C C 1
ATOM 8365 O O . ALA C 1 408 ? 25.528 -28.325 -59.032 1.00 36.17 409 ALA C O 1
ATOM 8367 N N . VAL C 1 409 ? 25.129 -28.220 -56.825 1.00 31.98 410 VAL C N 1
ATOM 8368 C CA . VAL C 1 409 ? 26.489 -27.865 -56.514 1.00 27.73 410 VAL C CA 1
ATOM 8369 C C . VAL C 1 409 ? 27.041 -28.889 -55.542 1.00 28.88 410 VAL C C 1
ATOM 8370 O O . VAL C 1 409 ? 26.317 -29.511 -54.754 1.00 29.72 410 VAL C O 1
ATOM 8374 N N . ALA C 1 410 ? 28.327 -29.200 -55.636 1.00 30.23 411 ALA C N 1
ATOM 8375 C CA . ALA C 1 410 ? 28.938 -30.119 -54.692 1.00 30.76 411 ALA C CA 1
ATOM 8376 C C . ALA C 1 410 ? 28.891 -29.444 -53.346 1.00 31.68 411 ALA C C 1
ATOM 8377 O O . ALA C 1 410 ? 29.080 -28.227 -53.277 1.00 32.56 411 ALA C O 1
ATOM 8379 N N . GLN C 1 411 ? 28.679 -30.182 -52.264 1.00 33.32 412 GLN C N 1
ATOM 8380 C CA . GLN C 1 411 ? 28.548 -29.546 -50.956 1.00 33.68 412 GLN C CA 1
ATOM 8381 C C . GLN C 1 411 ? 29.710 -28.672 -50.546 1.00 33.88 412 GLN C C 1
ATOM 8382 O O . GLN C 1 411 ? 29.509 -27.632 -49.916 1.00 35.80 412 GLN C O 1
ATOM 8388 N N . ASP C 1 412 ? 30.917 -29.020 -50.971 1.00 34.29 413 ASP C N 1
ATOM 8389 C CA . ASP C 1 412 ? 32.080 -28.213 -50.635 1.00 35.87 413 ASP C CA 1
ATOM 8390 C C . ASP C 1 412 ? 32.005 -26.885 -51.340 1.00 34.29 413 ASP C C 1
ATOM 8391 O O . ASP C 1 412 ? 32.606 -25.925 -50.886 1.00 36.30 413 ASP C O 1
ATOM 8396 N N . SER C 1 413 ? 31.284 -26.804 -52.440 1.00 32.88 414 SER C N 1
ATOM 8397 C CA . SER C 1 413 ? 31.201 -25.558 -53.155 1.00 36.27 414 SER C CA 1
ATOM 8398 C C . SER C 1 413 ? 29.910 -24.773 -52.907 1.00 36.17 414 SER C C 1
ATOM 8399 O O . SER C 1 413 ? 29.755 -23.671 -53.459 1.00 38.54 414 SER C O 1
ATOM 8402 N N . VAL C 1 414 ? 28.958 -25.224 -52.069 1.00 35.32 415 VAL C N 1
ATOM 8403 C CA . VAL C 1 414 ? 27.714 -24.472 -51.925 1.00 32.58 415 VAL C CA 1
ATOM 8404 C C . VAL C 1 414 ? 27.909 -23.120 -51.271 1.00 32.09 415 VAL C C 1
ATOM 8405 O O . VAL C 1 414 ? 27.394 -22.135 -51.811 1.00 31.13 415 VAL C O 1
ATOM 8409 N N . ALA C 1 415 ? 28.726 -23.015 -50.219 1.00 31.17 416 ALA C N 1
ATOM 8410 C CA . ALA C 1 415 ? 28.908 -21.738 -49.557 1.00 32.47 416 ALA C CA 1
ATOM 8411 C C . ALA C 1 415 ? 29.304 -20.622 -50.528 1.00 34.02 416 ALA C C 1
ATOM 8412 O O . ALA C 1 415 ? 28.648 -19.568 -50.570 1.00 36.27 416 ALA C O 1
ATOM 8414 N N . ALA C 1 416 ? 30.300 -20.874 -51.390 1.00 33.14 417 ALA C N 1
ATOM 8415 C CA . ALA C 1 416 ? 30.734 -19.868 -52.347 1.00 31.94 417 ALA C CA 1
ATOM 8416 C C . ALA C 1 416 ? 29.606 -19.517 -53.270 1.00 31.44 417 ALA C C 1
ATOM 8417 O O . ALA C 1 416 ? 29.342 -18.334 -53.505 1.00 32.18 417 ALA C O 1
ATOM 8419 N N . HIS C 1 417 ? 28.860 -20.548 -53.674 1.00 30.05 418 HIS C N 1
ATOM 8420 C CA . HIS C 1 417 ? 27.702 -20.336 -54.525 1.00 32.57 418 HIS C CA 1
ATOM 8421 C C . HIS C 1 417 ? 26.636 -19.453 -53.852 1.00 30.94 418 HIS C C 1
ATOM 8422 O O . HIS C 1 417 ? 25.938 -18.674 -54.520 1.00 31.15 418 HIS C O 1
ATOM 8429 N N . LEU C 1 418 ? 26.457 -19.551 -52.544 1.00 28.82 419 LEU C N 1
ATOM 8430 C CA . LEU C 1 418 ? 25.486 -18.697 -51.893 1.00 28.19 419 LEU C CA 1
ATOM 8431 C C . LEU C 1 418 ? 26.071 -17.307 -51.727 1.00 28.98 419 LEU C C 1
ATOM 8432 O O . LEU C 1 418 ? 25.338 -16.363 -52.030 1.00 27.83 419 LEU C O 1
ATOM 8437 N N . ARG C 1 419 ? 27.369 -17.151 -51.396 1.00 29.70 420 ARG C N 1
ATOM 8438 C CA . ARG C 1 419 ? 27.964 -15.830 -51.237 1.00 30.76 420 ARG C CA 1
ATOM 8439 C C . ARG C 1 419 ? 27.715 -15.009 -52.464 1.00 31.53 420 ARG C C 1
ATOM 8440 O O . ARG C 1 419 ? 27.263 -13.883 -52.356 1.00 29.97 420 ARG C O 1
ATOM 8448 N N . THR C 1 420 ? 27.841 -15.640 -53.625 1.00 34.60 421 THR C N 1
ATOM 8449 C CA . THR C 1 420 ? 27.590 -14.943 -54.878 1.00 37.44 421 THR C CA 1
ATOM 8450 C C . THR C 1 420 ? 26.145 -14.503 -54.939 1.00 38.17 421 THR C C 1
ATOM 8451 O O . THR C 1 420 ? 25.864 -13.342 -55.210 1.00 39.67 421 THR C O 1
ATOM 8455 N N . LEU C 1 421 ? 25.221 -15.426 -54.659 1.00 39.60 422 LEU C N 1
ATOM 8456 C CA . LEU C 1 421 ? 23.801 -15.149 -54.756 1.00 39.60 422 LEU C CA 1
ATOM 8457 C C . LEU C 1 421 ? 23.227 -14.122 -53.782 1.00 41.45 422 LEU C C 1
ATOM 8458 O O . LEU C 1 421 ? 22.238 -13.461 -54.115 1.00 43.15 422 LEU C O 1
ATOM 8463 N N . LEU C 1 422 ? 23.790 -13.982 -52.584 1.00 41.75 423 LEU C N 1
ATOM 8464 C CA . LEU C 1 422 ? 23.245 -13.061 -51.599 1.00 43.12 423 LEU C CA 1
ATOM 8465 C C . LEU C 1 422 ? 23.908 -11.689 -51.668 1.00 46.29 423 LEU C C 1
ATOM 8466 O O . LEU C 1 422 ? 23.215 -10.666 -51.697 1.00 46.72 423 LEU C O 1
ATOM 8471 N N . GLY C 1 423 ? 25.243 -11.654 -51.632 1.00 50.13 424 GLY C N 1
ATOM 8472 C CA . GLY C 1 423 ? 25.992 -10.407 -51.672 1.00 53.10 424 GLY C CA 1
ATOM 8473 C C . GLY C 1 423 ? 27.492 -10.671 -51.526 1.00 54.92 424 GLY C C 1
ATOM 8474 O O . GLY C 1 423 ? 27.902 -10.954 -50.392 1.00 56.90 424 GLY C O 1
ATOM 8476 N N . ASN D 1 3 ? 19.984 8.630 2.667 1.00 47.00 4 ASN D N 1
ATOM 8477 C CA . ASN D 1 3 ? 20.329 7.849 1.475 1.00 49.35 4 ASN D CA 1
ATOM 8478 C C . ASN D 1 3 ? 19.518 6.548 1.411 1.00 47.32 4 ASN D C 1
ATOM 8479 O O . ASN D 1 3 ? 19.395 5.830 2.412 1.00 47.83 4 ASN D O 1
ATOM 8484 N N . ILE D 1 4 ? 18.897 6.269 0.257 1.00 42.65 5 ILE D N 1
ATOM 8485 C CA . ILE D 1 4 ? 18.136 5.050 0.049 1.00 38.34 5 ILE D CA 1
ATOM 8486 C C . ILE D 1 4 ? 19.071 4.013 -0.591 1.00 36.35 5 ILE D C 1
ATOM 8487 O O . ILE D 1 4 ? 19.996 4.334 -1.327 1.00 33.91 5 ILE D O 1
ATOM 8492 N N . GLN D 1 5 ? 18.854 2.740 -0.322 1.00 34.73 6 GLN D N 1
ATOM 8493 C CA . GLN D 1 5 ? 19.711 1.717 -0.860 1.00 35.60 6 GLN D CA 1
ATOM 8494 C C . GLN D 1 5 ? 18.895 0.814 -1.765 1.00 35.14 6 GLN D C 1
ATOM 8495 O O . GLN D 1 5 ? 17.685 0.975 -1.901 1.00 38.20 6 GLN D O 1
ATOM 8501 N N . ALA D 1 6 ? 19.525 -0.151 -2.419 1.00 33.77 7 ALA D N 1
ATOM 8502 C CA . ALA D 1 6 ? 18.857 -1.005 -3.376 1.00 32.83 7 ALA D CA 1
ATOM 8503 C C . ALA D 1 6 ? 18.094 -2.078 -2.647 1.00 32.92 7 ALA D C 1
ATOM 8504 O O . ALA D 1 6 ? 18.554 -2.506 -1.584 1.00 34.02 7 ALA D O 1
ATOM 8506 N N . ILE D 1 7 ? 16.954 -2.528 -3.199 1.00 32.36 8 ILE D N 1
ATOM 8507 C CA . ILE D 1 7 ? 16.212 -3.646 -2.622 1.00 31.32 8 ILE D CA 1
ATOM 8508 C C . ILE D 1 7 ? 17.171 -4.834 -2.680 1.00 33.13 8 ILE D C 1
ATOM 8509 O O . ILE D 1 7 ? 17.800 -5.069 -3.719 1.00 35.02 8 ILE D O 1
ATOM 8514 N N . ARG D 1 8 ? 17.377 -5.503 -1.543 1.00 33.84 9 ARG D N 1
ATOM 8515 C CA . ARG D 1 8 ? 18.250 -6.660 -1.448 1.00 34.35 9 ARG D CA 1
ATOM 8516 C C . ARG D 1 8 ? 17.964 -7.620 -2.584 1.00 31.42 9 ARG D C 1
ATOM 8517 O O . ARG D 1 8 ? 16.808 -7.878 -2.908 1.00 31.45 9 ARG D O 1
ATOM 8525 N N . GLY D 1 9 ? 19.033 -8.076 -3.221 1.00 28.76 10 GLY D N 1
ATOM 8526 C CA . GLY D 1 9 ? 18.940 -9.023 -4.304 1.00 25.59 10 GLY D CA 1
ATOM 8527 C C . GLY D 1 9 ? 18.498 -8.377 -5.603 1.00 25.14 10 GLY D C 1
ATOM 8528 O O . GLY D 1 9 ? 18.015 -9.065 -6.509 1.00 25.19 10 GLY D O 1
ATOM 8529 N N . MET D 1 10 ? 18.555 -7.055 -5.715 1.00 23.66 11 MET D N 1
ATOM 8530 C CA . MET D 1 10 ? 18.333 -6.390 -6.972 1.00 23.31 11 MET D CA 1
ATOM 8531 C C . MET D 1 10 ? 19.606 -5.587 -7.224 1.00 26.34 11 MET D C 1
ATOM 8532 O O . MET D 1 10 ? 20.054 -4.741 -6.436 1.00 25.35 11 MET D O 1
ATOM 8537 N N . ASN D 1 11 ? 20.233 -5.949 -8.342 1.00 28.48 12 ASN D N 1
ATOM 8538 C CA . ASN D 1 11 ? 21.514 -5.418 -8.759 1.00 30.28 12 ASN D CA 1
ATOM 8539 C C . ASN D 1 11 ? 21.476 -4.251 -9.747 1.00 31.15 12 ASN D C 1
ATOM 8540 O O . ASN D 1 11 ? 20.590 -4.151 -10.623 1.00 30.35 12 ASN D O 1
ATOM 8545 N N . ASP D 1 12 ? 22.484 -3.380 -9.576 1.00 30.37 13 ASP D N 1
ATOM 8546 C CA . ASP D 1 12 ? 22.830 -2.351 -10.550 1.00 30.19 13 ASP D CA 1
ATOM 8547 C C . ASP D 1 12 ? 24.005 -2.913 -11.346 1.00 29.85 13 ASP D C 1
ATOM 8548 O O . ASP D 1 12 ? 24.847 -3.641 -10.804 1.00 32.11 13 ASP D O 1
ATOM 8553 N N . TYR D 1 13 ? 24.106 -2.657 -12.628 1.00 29.35 14 TYR D N 1
ATOM 8554 C CA . TYR D 1 13 ? 25.233 -3.143 -13.384 1.00 26.96 14 TYR D CA 1
ATOM 8555 C C . TYR D 1 13 ? 25.885 -1.870 -13.849 1.00 26.21 14 TYR D C 1
ATOM 8556 O O . TYR D 1 13 ? 25.288 -1.057 -14.573 1.00 23.85 14 TYR D O 1
ATOM 8565 N N . LEU D 1 14 ? 27.057 -1.636 -13.275 1.00 25.60 15 LEU D N 1
ATOM 8566 C CA . LEU D 1 14 ? 27.783 -0.408 -13.521 1.00 27.45 15 LEU D CA 1
ATOM 8567 C C . LEU D 1 14 ? 28.464 -0.355 -14.892 1.00 27.81 15 LEU D C 1
ATOM 8568 O O . LEU D 1 14 ? 28.668 -1.410 -15.503 1.00 26.56 15 LEU D O 1
ATOM 8573 N N . PRO D 1 15 ? 28.899 0.835 -15.360 1.00 28.70 16 PRO D N 1
ATOM 8574 C CA . PRO D 1 15 ? 29.523 0.951 -16.674 1.00 29.45 16 PRO D CA 1
ATOM 8575 C C . PRO D 1 15 ? 30.606 -0.066 -17.031 1.00 30.52 16 PRO D C 1
ATOM 8576 O O . PRO D 1 15 ? 30.580 -0.648 -18.115 1.00 34.40 16 PRO D O 1
ATOM 8580 N N . GLY D 1 16 ? 31.542 -0.367 -16.140 1.00 30.35 17 GLY D N 1
ATOM 8581 C CA . GLY D 1 16 ? 32.602 -1.315 -16.456 1.00 30.90 17 GLY D CA 1
ATOM 8582 C C . GLY D 1 16 ? 32.090 -2.697 -16.853 1.00 31.47 17 GLY D C 1
ATOM 8583 O O . GLY D 1 16 ? 32.523 -3.308 -17.845 1.00 31.48 17 GLY D O 1
ATOM 8584 N N . GLU D 1 17 ? 31.105 -3.145 -16.086 1.00 30.37 18 GLU D N 1
ATOM 8585 C CA . GLU D 1 17 ? 30.583 -4.464 -16.254 1.00 30.57 18 GLU D CA 1
ATOM 8586 C C . GLU D 1 17 ? 29.512 -4.511 -17.339 1.00 29.75 18 GLU D C 1
ATOM 8587 O O . GLU D 1 17 ? 29.345 -5.562 -17.974 1.00 30.57 18 GLU D O 1
ATOM 8593 N N . THR D 1 18 ? 28.800 -3.426 -17.655 1.00 27.89 19 THR D N 1
ATOM 8594 C CA . THR D 1 18 ? 27.796 -3.526 -18.708 1.00 27.63 19 THR D CA 1
ATOM 8595 C C . THR D 1 18 ? 28.451 -3.667 -20.053 1.00 28.46 19 THR D C 1
ATOM 8596 O O . THR D 1 18 ? 27.919 -4.361 -20.907 1.00 29.81 19 THR D O 1
ATOM 8600 N N . ALA D 1 19 ? 29.608 -3.039 -20.245 1.00 29.98 20 ALA D N 1
ATOM 8601 C CA . ALA D 1 19 ? 30.429 -3.217 -21.431 1.00 30.35 20 ALA D CA 1
ATOM 8602 C C . ALA D 1 19 ? 30.664 -4.702 -21.785 1.00 31.56 20 ALA D C 1
ATOM 8603 O O . ALA D 1 19 ? 30.475 -5.087 -22.951 1.00 32.25 20 ALA D O 1
ATOM 8605 N N . ILE D 1 20 ? 31.023 -5.556 -20.791 1.00 30.04 21 ILE D N 1
ATOM 8606 C CA . ILE D 1 20 ? 31.176 -7.011 -20.973 1.00 29.54 21 ILE D CA 1
ATOM 8607 C C . ILE D 1 20 ? 29.821 -7.623 -21.325 1.00 29.13 21 ILE D C 1
ATOM 8608 O O . ILE D 1 20 ? 29.742 -8.462 -22.236 1.00 30.39 21 ILE D O 1
ATOM 8613 N N . TRP D 1 21 ? 28.756 -7.204 -20.610 1.00 27.00 22 TRP D N 1
ATOM 8614 C CA . TRP D 1 21 ? 27.402 -7.670 -20.853 1.00 22.69 22 TRP D CA 1
ATOM 8615 C C . TRP D 1 21 ? 26.960 -7.436 -22.276 1.00 22.27 22 TRP D C 1
ATOM 8616 O O . TRP D 1 21 ? 26.440 -8.367 -22.898 1.00 22.82 22 TRP D O 1
ATOM 8627 N N . GLN D 1 22 ? 27.199 -6.246 -22.840 1.00 20.51 23 GLN D N 1
ATOM 8628 C CA . GLN D 1 22 ? 26.816 -6.019 -24.207 1.00 19.04 23 GLN D CA 1
ATOM 8629 C C . GLN D 1 22 ? 27.633 -6.825 -25.208 1.00 19.66 23 GLN D C 1
ATOM 8630 O O . GLN D 1 22 ? 27.123 -7.169 -26.285 1.00 19.92 23 GLN D O 1
ATOM 8636 N N . ARG D 1 23 ? 28.855 -7.238 -24.875 1.00 20.37 24 ARG D N 1
ATOM 8637 C CA . ARG D 1 23 ? 29.605 -8.083 -25.783 1.00 21.70 24 ARG D CA 1
ATOM 8638 C C . ARG D 1 23 ? 29.014 -9.486 -25.819 1.00 22.47 24 ARG D C 1
ATOM 8639 O O . ARG D 1 23 ? 28.834 -10.049 -26.907 1.00 22.51 24 ARG D O 1
ATOM 8647 N N . ILE D 1 24 ? 28.631 -10.043 -24.652 1.00 20.78 25 ILE D N 1
ATOM 8648 C CA . ILE D 1 24 ? 28.027 -11.372 -24.610 1.00 19.44 25 ILE D CA 1
ATOM 8649 C C . ILE D 1 24 ? 26.630 -11.376 -25.234 1.00 21.17 25 ILE D C 1
ATOM 8650 O O . ILE D 1 24 ? 26.273 -12.285 -25.995 1.00 23.31 25 ILE D O 1
ATOM 8655 N N . GLU D 1 25 ? 25.810 -10.352 -25.045 1.00 21.38 26 GLU D N 1
ATOM 8656 C CA . GLU D 1 25 ? 24.487 -10.365 -25.645 1.00 20.85 26 GLU D CA 1
ATOM 8657 C C . GLU D 1 25 ? 24.548 -10.301 -27.158 1.00 21.74 26 GLU D C 1
ATOM 8658 O O . GLU D 1 25 ? 23.817 -10.994 -27.885 1.00 23.73 26 GLU D O 1
ATOM 8664 N N . GLY D 1 26 ? 25.463 -9.495 -27.675 1.00 22.62 27 GLY D N 1
ATOM 8665 C CA . GLY D 1 26 ? 25.588 -9.374 -29.118 1.00 22.69 27 GLY D CA 1
ATOM 8666 C C . GLY D 1 26 ? 25.914 -10.717 -29.762 1.00 21.84 27 GLY D C 1
ATOM 8667 O O . GLY D 1 26 ? 25.334 -11.062 -30.793 1.00 22.46 27 GLY D O 1
ATOM 8668 N N . THR D 1 27 ? 26.803 -11.489 -29.140 1.00 20.32 28 THR D N 1
ATOM 8669 C CA . THR D 1 27 ? 27.146 -12.775 -29.662 1.00 20.07 28 THR D CA 1
ATOM 8670 C C . THR D 1 27 ? 25.933 -13.674 -29.648 1.00 19.75 28 THR D C 1
ATOM 8671 O O . THR D 1 27 ? 25.638 -14.327 -30.658 1.00 17.59 28 THR D O 1
ATOM 8675 N N . LEU D 1 28 ? 25.165 -13.654 -28.557 1.00 21.06 29 LEU D N 1
ATOM 8676 C CA . LEU D 1 28 ? 24.051 -14.583 -28.458 1.00 22.21 29 LEU D CA 1
ATOM 8677 C C . LEU D 1 28 ? 23.002 -14.299 -29.518 1.00 21.70 29 LEU D C 1
ATOM 8678 O O . LEU D 1 28 ? 22.549 -15.213 -30.217 1.00 21.35 29 LEU D O 1
ATOM 8683 N N . LYS D 1 29 ? 22.721 -13.009 -29.699 1.00 21.42 30 LYS D N 1
ATOM 8684 C CA . LYS D 1 29 ? 21.715 -12.485 -30.609 1.00 20.63 30 LYS D CA 1
ATOM 8685 C C . LYS D 1 29 ? 22.054 -12.772 -32.044 1.00 23.88 30 LYS D C 1
ATOM 8686 O O . LYS D 1 29 ? 21.193 -13.037 -32.883 1.00 26.24 30 LYS D O 1
ATOM 8692 N N . ASN D 1 30 ? 23.345 -12.713 -32.336 1.00 27.47 31 ASN D N 1
ATOM 8693 C CA . ASN D 1 30 ? 23.850 -13.014 -33.660 1.00 29.80 31 ASN D CA 1
ATOM 8694 C C . ASN D 1 30 ? 23.663 -14.492 -33.971 1.00 29.24 31 ASN D C 1
ATOM 8695 O O . ASN D 1 30 ? 23.105 -14.864 -35.013 1.00 30.95 31 ASN D O 1
ATOM 8700 N N . VAL D 1 31 ? 24.061 -15.364 -33.040 1.00 27.89 32 VAL D N 1
ATOM 8701 C CA . VAL D 1 31 ? 23.875 -16.796 -33.242 1.00 25.62 32 VAL D CA 1
ATOM 8702 C C . VAL D 1 31 ? 22.381 -17.160 -33.342 1.00 24.79 32 VAL D C 1
ATOM 8703 O O . VAL D 1 31 ? 22.012 -18.116 -34.016 1.00 25.81 32 VAL D O 1
ATOM 8707 N N . LEU D 1 32 ? 21.455 -16.448 -32.692 1.00 24.67 33 LEU D N 1
ATOM 8708 C CA . LEU D 1 32 ? 20.026 -16.733 -32.863 1.00 22.30 33 LEU D CA 1
ATOM 8709 C C . LEU D 1 32 ? 19.601 -16.308 -34.253 1.00 22.94 33 LEU D C 1
ATOM 8710 O O . LEU D 1 32 ? 18.864 -17.039 -34.929 1.00 23.31 33 LEU D O 1
ATOM 8715 N N . GLY D 1 33 ? 20.051 -15.128 -34.693 1.00 21.97 34 GLY D N 1
ATOM 8716 C CA . GLY D 1 33 ? 19.759 -14.664 -36.031 1.00 22.46 34 GLY D CA 1
ATOM 8717 C C . GLY D 1 33 ? 20.240 -15.662 -37.103 1.00 23.85 34 GLY D C 1
ATOM 8718 O O . GLY D 1 33 ? 19.513 -15.892 -38.093 1.00 24.83 34 GLY D O 1
ATOM 8719 N N . SER D 1 34 ? 21.403 -16.333 -36.933 1.00 21.12 35 SER D N 1
ATOM 8720 C CA . SER D 1 34 ? 21.859 -17.226 -37.984 1.00 21.14 35 SER D CA 1
ATOM 8721 C C . SER D 1 34 ? 20.969 -18.442 -38.154 1.00 22.70 35 SER D C 1
ATOM 8722 O O . SER D 1 34 ? 21.018 -19.095 -39.203 1.00 23.61 35 SER D O 1
ATOM 8725 N N . TYR D 1 35 ? 20.132 -18.728 -37.136 1.00 22.61 36 TYR D N 1
ATOM 8726 C CA . TYR D 1 35 ? 19.124 -19.776 -37.199 1.00 19.10 36 TYR D CA 1
ATOM 8727 C C . TYR D 1 35 ? 17.759 -19.277 -37.618 1.00 17.21 36 TYR D C 1
ATOM 8728 O O . TYR D 1 35 ? 16.839 -20.089 -37.664 1.00 18.81 36 TYR D O 1
ATOM 8737 N N . GLY D 1 36 ? 17.552 -17.985 -37.882 1.00 16.76 37 GLY D N 1
ATOM 8738 C CA . GLY D 1 36 ? 16.251 -17.461 -38.338 1.00 18.73 37 GLY D CA 1
ATOM 8739 C C . GLY D 1 36 ? 15.178 -17.210 -37.255 1.00 19.12 37 GLY D C 1
ATOM 8740 O O . GLY D 1 36 ? 13.963 -17.156 -37.491 1.00 18.76 37 GLY D O 1
ATOM 8741 N N . TYR D 1 37 ? 15.621 -17.022 -36.029 1.00 19.13 38 TYR D N 1
ATOM 8742 C CA . TYR D 1 37 ? 14.724 -16.785 -34.936 1.00 22.26 38 TYR D CA 1
ATOM 8743 C C . TYR D 1 37 ? 14.387 -15.317 -34.783 1.00 22.60 38 TYR D C 1
ATOM 8744 O O . TYR D 1 37 ? 15.301 -14.482 -34.691 1.00 24.11 38 TYR D O 1
ATOM 8753 N N . SER D 1 38 ? 13.108 -15.016 -34.611 1.00 21.80 39 SER D N 1
ATOM 8754 C CA . SER D 1 38 ? 12.679 -13.640 -34.435 1.00 24.83 39 SER D CA 1
ATOM 8755 C C . SER D 1 38 ? 12.509 -13.132 -32.991 1.00 23.66 39 SER D C 1
ATOM 8756 O O . SER D 1 38 ? 12.224 -13.907 -32.074 1.00 26.19 39 SER D O 1
ATOM 8759 N N . GLU D 1 39 ? 12.685 -11.833 -32.715 1.00 23.04 40 GLU D N 1
ATOM 8760 C CA . GLU D 1 39 ? 12.500 -11.329 -31.347 1.00 23.17 40 GLU D CA 1
ATOM 8761 C C . GLU D 1 39 ? 11.026 -11.041 -31.053 1.00 22.53 40 GLU D C 1
ATOM 8762 O O . GLU D 1 39 ? 10.312 -10.635 -31.973 1.00 22.10 40 GLU D O 1
ATOM 8768 N N . ILE D 1 40 ? 10.560 -11.269 -29.814 1.00 21.64 41 ILE D N 1
ATOM 8769 C CA . ILE D 1 40 ? 9.226 -10.873 -29.362 1.00 18.56 41 ILE D CA 1
ATOM 8770 C C . ILE D 1 40 ? 9.419 -10.150 -28.035 1.00 19.32 41 ILE D C 1
ATOM 8771 O O . ILE D 1 40 ? 10.311 -10.487 -27.231 1.00 19.53 41 ILE D O 1
ATOM 8776 N N . ARG D 1 41 ? 8.678 -9.077 -27.800 1.00 19.95 42 ARG D N 1
ATOM 8777 C CA . ARG D 1 41 ? 8.812 -8.333 -26.538 1.00 22.78 42 ARG D CA 1
ATOM 8778 C C . ARG D 1 41 ? 7.480 -8.397 -25.775 1.00 22.52 42 ARG D C 1
ATOM 8779 O O . ARG D 1 41 ? 6.418 -8.128 -26.355 1.00 22.07 42 ARG D O 1
ATOM 8787 N N . LEU D 1 42 ? 7.505 -8.782 -24.488 1.00 22.44 43 LEU D N 1
ATOM 8788 C CA . LEU D 1 42 ? 6.286 -9.077 -23.708 1.00 22.18 43 LEU D CA 1
ATOM 8789 C C . LEU D 1 42 ? 6.249 -8.308 -22.381 1.00 20.81 43 LEU D C 1
ATOM 8790 O O . LEU D 1 42 ? 7.325 -7.984 -21.884 1.00 20.40 43 LEU D O 1
ATOM 8795 N N . PRO D 1 43 ? 5.061 -7.974 -21.808 1.00 18.89 44 PRO D N 1
ATOM 8796 C CA . PRO D 1 43 ? 4.936 -7.215 -20.561 1.00 17.00 44 PRO D CA 1
ATOM 8797 C C . PRO D 1 43 ? 5.620 -7.807 -19.358 1.00 15.72 44 PRO D C 1
ATOM 8798 O O . PRO D 1 43 ? 5.714 -9.015 -19.210 1.00 18.59 44 PRO D O 1
ATOM 8802 N N . ILE D 1 44 ? 6.084 -6.964 -18.469 1.00 14.07 45 ILE D N 1
ATOM 8803 C CA . ILE D 1 44 ? 6.708 -7.436 -17.276 1.00 15.18 45 ILE D CA 1
ATOM 8804 C C . ILE D 1 44 ? 5.631 -7.929 -16.325 1.00 17.49 45 ILE D C 1
ATOM 8805 O O . ILE D 1 44 ? 5.894 -8.822 -15.513 1.00 19.70 45 ILE D O 1
ATOM 8810 N N . VAL D 1 45 ? 4.441 -7.317 -16.369 1.00 16.75 46 VAL D N 1
ATOM 8811 C CA . VAL D 1 45 ? 3.378 -7.614 -15.423 1.00 18.36 46 VAL D CA 1
ATOM 8812 C C . VAL D 1 45 ? 2.248 -8.339 -16.152 1.00 21.26 46 VAL D C 1
ATOM 8813 O O . VAL D 1 45 ? 1.788 -7.922 -17.228 1.00 22.05 46 VAL D O 1
ATOM 8817 N N . GLU D 1 46 ? 1.813 -9.467 -15.618 1.00 22.86 47 GLU D N 1
ATOM 8818 C CA . GLU D 1 46 ? 0.683 -10.171 -16.193 1.00 25.95 47 GLU D CA 1
ATOM 8819 C C . GLU D 1 46 ? -0.320 -10.368 -15.059 1.00 27.47 47 GLU D C 1
ATOM 8820 O O . GLU D 1 46 ? -0.087 -9.989 -13.892 1.00 27.02 47 GLU D O 1
ATOM 8826 N N . GLN D 1 47 ? -1.455 -10.960 -15.397 1.00 26.67 48 GLN D N 1
ATOM 8827 C CA . GLN D 1 47 ? -2.457 -11.296 -14.401 1.00 27.39 48 GLN D CA 1
ATOM 8828 C C . GLN D 1 47 ? -2.016 -12.511 -13.615 1.00 25.74 48 GLN D C 1
ATOM 8829 O O . GLN D 1 47 ? -1.664 -13.515 -14.244 1.00 24.78 48 GLN D O 1
ATOM 8835 N N . THR D 1 48 ? -2.140 -12.508 -12.293 1.00 25.02 49 THR D N 1
ATOM 8836 C CA . THR D 1 48 ? -1.695 -13.645 -11.481 1.00 25.21 49 THR D CA 1
ATOM 8837 C C . THR D 1 48 ? -2.260 -15.020 -11.881 1.00 27.67 49 THR D C 1
ATOM 8838 O O . THR D 1 48 ? -1.504 -16.007 -11.835 1.00 30.61 49 THR D O 1
ATOM 8842 N N . PRO D 1 49 ? -3.532 -15.151 -12.327 1.00 27.51 50 PRO D N 1
ATOM 8843 C CA . PRO D 1 49 ? -4.051 -16.460 -12.729 1.00 27.92 50 PRO D CA 1
ATOM 8844 C C . PRO D 1 49 ? -3.259 -17.181 -13.816 1.00 29.28 50 PRO D C 1
ATOM 8845 O O . PRO D 1 49 ? -3.170 -18.414 -13.770 1.00 29.35 50 PRO D O 1
ATOM 8849 N N . LEU D 1 50 ? -2.657 -16.431 -14.755 1.00 29.97 51 LEU D N 1
ATOM 8850 C CA . LEU D 1 50 ? -1.818 -16.986 -15.830 1.00 28.06 51 LEU D CA 1
ATOM 8851 C C . LEU D 1 50 ? -0.688 -17.804 -15.205 1.00 27.24 51 LEU D C 1
ATOM 8852 O O . LEU D 1 50 ? -0.445 -18.930 -15.621 1.00 27.27 51 LEU D O 1
ATOM 8857 N N . PHE D 1 51 ? -0.041 -17.305 -14.155 1.00 26.91 52 PHE D N 1
ATOM 8858 C CA . PHE D 1 51 ? 1.089 -18.011 -13.599 1.00 28.73 52 PHE D CA 1
ATOM 8859 C C . PHE D 1 51 ? 0.646 -19.181 -12.786 1.00 29.08 52 PHE D C 1
ATOM 8860 O O . PHE D 1 51 ? 1.270 -20.237 -12.900 1.00 30.63 52 PHE D O 1
ATOM 8868 N N . LYS D 1 52 ? -0.462 -19.028 -12.058 1.00 31.12 53 LYS D N 1
ATOM 8869 C CA . LYS D 1 52 ? -1.038 -20.119 -11.266 1.00 30.78 53 LYS D CA 1
ATOM 8870 C C . LYS D 1 52 ? -1.505 -21.251 -12.171 1.00 29.15 53 LYS D C 1
ATOM 8871 O O . LYS D 1 52 ? -1.223 -22.414 -11.881 1.00 27.67 53 LYS D O 1
ATOM 8877 N N . ARG D 1 53 ? -2.157 -20.919 -13.289 1.00 28.19 54 ARG D N 1
ATOM 8878 C CA . ARG D 1 53 ? -2.717 -21.893 -14.215 1.00 28.83 54 ARG D CA 1
ATOM 8879 C C . ARG D 1 53 ? -1.659 -22.569 -15.086 1.00 31.07 54 ARG D C 1
ATOM 8880 O O . ARG D 1 53 ? -1.754 -23.768 -15.365 1.00 33.96 54 ARG D O 1
ATOM 8888 N N . ALA D 1 54 ? -0.637 -21.820 -15.534 1.00 31.46 55 ALA D N 1
ATOM 8889 C CA . ALA D 1 54 ? 0.446 -22.361 -16.340 1.00 28.60 55 ALA D CA 1
ATOM 8890 C C . ALA D 1 54 ? 1.544 -23.029 -15.525 1.00 28.83 55 ALA D C 1
ATOM 8891 O O . ALA D 1 54 ? 1.865 -24.181 -15.797 1.00 28.83 55 ALA D O 1
ATOM 8893 N N . ILE D 1 55 ? 2.134 -22.370 -14.517 1.00 29.05 56 ILE D N 1
ATOM 8894 C CA . ILE D 1 55 ? 3.286 -22.966 -13.849 1.00 31.54 56 ILE D CA 1
ATOM 8895 C C . ILE D 1 55 ? 2.891 -24.114 -12.931 1.00 35.02 56 ILE D C 1
ATOM 8896 O O . ILE D 1 55 ? 3.641 -25.098 -12.807 1.00 36.88 56 ILE D O 1
ATOM 8901 N N . GLY D 1 56 ? 1.726 -23.996 -12.285 1.00 37.30 57 GLY D N 1
ATOM 8902 C CA . GLY D 1 56 ? 1.235 -25.006 -11.352 1.00 37.40 57 GLY D CA 1
ATOM 8903 C C . GLY D 1 56 ? 1.103 -24.474 -9.924 1.00 37.75 57 GLY D C 1
ATOM 8904 O O . GLY D 1 56 ? 2.046 -23.878 -9.412 1.00 35.65 57 GLY D O 1
ATOM 8905 N N . GLU D 1 57 ? -0.026 -24.746 -9.237 1.00 39.87 58 GLU D N 1
ATOM 8906 C CA . GLU D 1 57 ? -0.271 -24.233 -7.886 1.00 40.21 58 GLU D CA 1
ATOM 8907 C C . GLU D 1 57 ? 0.642 -24.824 -6.844 1.00 39.17 58 GLU D C 1
ATOM 8908 O O . GLU D 1 57 ? 1.108 -24.142 -5.936 1.00 37.84 58 GLU D O 1
ATOM 8914 N N . VAL D 1 58 ? 0.931 -26.103 -6.956 1.00 40.40 59 VAL D N 1
ATOM 8915 C CA . VAL D 1 58 ? 1.804 -26.727 -5.976 1.00 42.45 59 VAL D CA 1
ATOM 8916 C C . VAL D 1 58 ? 3.230 -26.727 -6.498 1.00 42.39 59 VAL D C 1
ATOM 8917 O O . VAL D 1 58 ? 3.783 -27.767 -6.864 1.00 43.71 59 VAL D O 1
ATOM 8921 N N . THR D 1 59 ? 3.820 -25.540 -6.632 1.00 42.12 60 THR D N 1
ATOM 8922 C CA . THR D 1 59 ? 5.185 -25.407 -7.127 1.00 40.13 60 THR D CA 1
ATOM 8923 C C . THR D 1 59 ? 5.818 -24.341 -6.250 1.00 41.21 60 THR D C 1
ATOM 8924 O O . THR D 1 59 ? 5.111 -23.437 -5.804 1.00 37.61 60 THR D O 1
ATOM 8928 N N . ASP D 1 60 ? 7.132 -24.372 -5.985 1.00 42.97 61 ASP D N 1
ATOM 8929 C CA . ASP D 1 60 ? 7.771 -23.344 -5.169 1.00 43.30 61 ASP D CA 1
ATOM 8930 C C . ASP D 1 60 ? 7.672 -21.949 -5.733 1.00 42.43 61 ASP D C 1
ATOM 8931 O O . ASP D 1 60 ? 7.597 -20.989 -4.975 1.00 43.17 61 ASP D O 1
ATOM 8936 N N . VAL D 1 61 ? 7.615 -21.832 -7.052 1.00 42.03 62 VAL D N 1
ATOM 8937 C CA . VAL D 1 61 ? 7.450 -20.548 -7.703 1.00 42.07 62 VAL D CA 1
ATOM 8938 C C . VAL D 1 61 ? 6.101 -19.977 -7.286 1.00 41.37 62 VAL D C 1
ATOM 8939 O O . VAL D 1 61 ? 6.078 -18.884 -6.704 1.00 42.18 62 VAL D O 1
ATOM 8943 N N . VAL D 1 62 ? 4.996 -20.713 -7.482 1.00 40.30 63 VAL D N 1
ATOM 8944 C CA . VAL D 1 62 ? 3.694 -20.135 -7.183 1.00 39.35 63 VAL D CA 1
ATOM 8945 C C . VAL D 1 62 ? 3.490 -20.146 -5.678 1.00 39.41 63 VAL D C 1
ATOM 8946 O O . VAL D 1 62 ? 3.156 -19.111 -5.113 1.00 39.18 63 VAL D O 1
ATOM 8950 N N . GLU D 1 63 ? 3.785 -21.264 -5.028 1.00 40.33 64 GLU D N 1
ATOM 8951 C CA . GLU D 1 63 ? 3.666 -21.382 -3.593 1.00 41.80 64 GLU D CA 1
ATOM 8952 C C . GLU D 1 63 ? 4.402 -20.291 -2.836 1.00 41.12 64 GLU D C 1
ATOM 8953 O O . GLU D 1 63 ? 3.847 -19.782 -1.868 1.00 42.20 64 GLU D O 1
ATOM 8959 N N . LYS D 1 64 ? 5.617 -19.890 -3.212 1.00 39.65 65 LYS D N 1
ATOM 8960 C CA . LYS D 1 64 ? 6.294 -18.943 -2.356 1.00 38.34 65 LYS D CA 1
ATOM 8961 C C . LYS D 1 64 ? 7.175 -17.891 -3.013 1.00 37.79 65 LYS D C 1
ATOM 8962 O O . LYS D 1 64 ? 7.772 -17.106 -2.267 1.00 38.98 65 LYS D O 1
ATOM 8968 N N . GLU D 1 65 ? 7.261 -17.782 -4.348 1.00 35.01 66 GLU D N 1
ATOM 8969 C CA . GLU D 1 65 ? 8.232 -16.854 -4.943 1.00 33.15 66 GLU D CA 1
ATOM 8970 C C . GLU D 1 65 ? 7.690 -15.633 -5.650 1.00 30.31 66 GLU D C 1
ATOM 8971 O O . GLU D 1 65 ? 8.423 -14.658 -5.798 1.00 28.07 66 GLU D O 1
ATOM 8977 N N . MET D 1 66 ? 6.434 -15.617 -6.067 1.00 27.68 67 MET D N 1
ATOM 8978 C CA . MET D 1 66 ? 5.957 -14.540 -6.909 1.00 25.64 67 MET D CA 1
ATOM 8979 C C . MET D 1 66 ? 5.799 -13.190 -6.207 1.00 26.33 67 MET D C 1
ATOM 8980 O O . MET D 1 66 ? 5.607 -13.133 -4.994 1.00 25.66 67 MET D O 1
ATOM 8985 N N . TYR D 1 67 ? 5.968 -12.080 -6.942 1.00 27.35 68 TYR D N 1
ATOM 8986 C CA . TYR D 1 67 ? 5.737 -10.731 -6.450 1.00 27.31 68 TYR D CA 1
ATOM 8987 C C . TYR D 1 67 ? 4.356 -10.370 -7.003 1.00 29.49 68 TYR D C 1
ATOM 8988 O O . TYR D 1 67 ? 4.182 -10.043 -8.196 1.00 30.50 68 TYR D O 1
ATOM 8997 N N . THR D 1 68 ? 3.353 -10.506 -6.134 1.00 30.99 69 THR D N 1
ATOM 8998 C CA . THR D 1 68 ? 1.969 -10.257 -6.494 1.00 29.21 69 THR D CA 1
ATOM 8999 C C . THR D 1 68 ? 1.533 -8.978 -5.817 1.00 26.19 69 THR D C 1
ATOM 9000 O O . THR D 1 68 ? 2.071 -8.653 -4.758 1.00 25.14 69 THR D O 1
ATOM 9004 N N . PHE D 1 69 ? 0.603 -8.230 -6.383 1.00 23.70 70 PHE D N 1
ATOM 9005 C CA . PHE D 1 69 ? 0.116 -7.029 -5.740 1.00 26.45 70 PHE D CA 1
ATOM 9006 C C . PHE D 1 69 ? -1.243 -6.676 -6.312 1.00 28.74 70 PHE D C 1
ATOM 9007 O O . PHE D 1 69 ? -1.626 -7.207 -7.378 1.00 28.82 70 PHE D O 1
ATOM 9015 N N . GLU D 1 70 ? -1.979 -5.804 -5.612 1.00 29.56 71 GLU D N 1
ATOM 9016 C CA . GLU D 1 70 ? -3.367 -5.607 -5.994 1.00 32.36 71 GLU D CA 1
ATOM 9017 C C . GLU D 1 70 ? -3.497 -4.312 -6.741 1.00 30.64 71 GLU D C 1
ATOM 9018 O O . GLU D 1 70 ? -3.006 -3.281 -6.290 1.00 29.85 71 GLU D O 1
ATOM 9024 N N . ASP D 1 71 ? -4.130 -4.364 -7.885 1.00 30.53 72 ASP D N 1
ATOM 9025 C CA . ASP D 1 71 ? -4.254 -3.187 -8.699 1.00 33.81 72 ASP D CA 1
ATOM 9026 C C . ASP D 1 71 ? -5.357 -2.288 -8.186 1.00 34.28 72 ASP D C 1
ATOM 9027 O O . ASP D 1 71 ? -6.304 -2.755 -7.558 1.00 36.38 72 ASP D O 1
ATOM 9032 N N . ARG D 1 72 ? -5.330 -1.017 -8.593 1.00 35.87 73 ARG D N 1
ATOM 9033 C CA . ARG D 1 72 ? -6.364 -0.026 -8.288 1.00 36.30 73 ARG D CA 1
ATOM 9034 C C . ARG D 1 72 ? -7.764 -0.390 -8.816 1.00 37.48 73 ARG D C 1
ATOM 9035 O O . ARG D 1 72 ? -8.632 0.470 -8.908 1.00 40.79 73 ARG D O 1
ATOM 9043 N N . ASN D 1 73 ? -8.033 -1.621 -9.248 1.00 37.69 74 ASN D N 1
ATOM 9044 C CA . ASN D 1 73 ? -9.343 -2.031 -9.709 1.00 37.70 74 ASN D CA 1
ATOM 9045 C C . ASN D 1 73 ? -9.604 -3.451 -9.193 1.00 36.06 74 ASN D C 1
ATOM 9046 O O . ASN D 1 73 ? -10.336 -4.264 -9.752 1.00 35.33 74 ASN D O 1
ATOM 9051 N N . GLY D 1 74 ? -8.923 -3.841 -8.112 1.00 34.27 75 GLY D N 1
ATOM 9052 C CA . GLY D 1 74 ? -9.154 -5.137 -7.517 1.00 32.09 75 GLY D CA 1
ATOM 9053 C C . GLY D 1 74 ? -8.301 -6.231 -8.106 1.00 31.20 75 GLY D C 1
ATOM 9054 O O . GLY D 1 74 ? -7.915 -7.141 -7.379 1.00 31.56 75 GLY D O 1
ATOM 9055 N N . ASP D 1 75 ? -7.970 -6.132 -9.392 1.00 31.96 76 ASP D N 1
ATOM 9056 C CA . ASP D 1 75 ? -7.189 -7.130 -10.139 1.00 30.38 76 ASP D CA 1
ATOM 9057 C C . ASP D 1 75 ? -5.833 -7.451 -9.537 1.00 28.24 76 ASP D C 1
ATOM 9058 O O . ASP D 1 75 ? -5.081 -6.529 -9.221 1.00 27.33 76 ASP D O 1
ATOM 9063 N N . SER D 1 76 ? -5.525 -8.739 -9.380 1.00 26.74 77 SER D N 1
ATOM 9064 C CA . SER D 1 76 ? -4.234 -9.161 -8.880 1.00 26.66 77 SER D CA 1
ATOM 9065 C C . SER D 1 76 ? -3.291 -9.266 -10.070 1.00 26.81 77 SER D C 1
ATOM 9066 O O . SER D 1 76 ? -3.627 -9.763 -11.173 1.00 25.14 77 SER D O 1
ATOM 9069 N N . LEU D 1 77 ? -2.122 -8.703 -9.821 1.00 26.13 78 LEU D N 1
ATOM 9070 C CA . LEU D 1 77 ? -1.100 -8.573 -10.824 1.00 25.98 78 LEU D CA 1
ATOM 9071 C C . LEU D 1 77 ? 0.164 -9.216 -10.287 1.00 27.13 78 LEU D C 1
ATOM 9072 O O . LEU D 1 77 ? 0.414 -9.089 -9.075 1.00 27.86 78 LEU D O 1
ATOM 9077 N N . THR D 1 78 ? 0.955 -9.859 -11.147 1.00 26.70 79 THR D N 1
ATOM 9078 C CA . THR D 1 78 ? 2.228 -10.392 -10.707 1.00 27.27 79 THR D CA 1
ATOM 9079 C C . THR D 1 78 ? 3.353 -10.060 -11.691 1.00 26.41 79 THR D C 1
ATOM 9080 O O . THR D 1 78 ? 3.177 -10.082 -12.922 1.00 24.95 79 THR D O 1
ATOM 9084 N N . LEU D 1 79 ? 4.492 -9.643 -11.128 1.00 24.16 80 LEU D N 1
ATOM 9085 C CA . LEU D 1 79 ? 5.731 -9.458 -11.858 1.00 20.32 80 LEU D CA 1
ATOM 9086 C C . LEU D 1 79 ? 6.168 -10.866 -12.245 1.00 21.39 80 LEU D C 1
ATOM 9087 O O . LEU D 1 79 ? 6.169 -11.793 -11.413 1.00 18.00 80 LEU D O 1
ATOM 9092 N N . ARG D 1 80 ? 6.478 -11.039 -13.532 1.00 21.08 81 ARG D N 1
ATOM 9093 C CA . ARG D 1 80 ? 6.724 -12.359 -14.060 1.00 20.79 81 ARG D CA 1
ATOM 9094 C C . ARG D 1 80 ? 7.952 -13.056 -13.455 1.00 21.87 81 ARG D C 1
ATOM 9095 O O . ARG D 1 80 ? 8.982 -12.436 -13.179 1.00 21.64 81 ARG D O 1
ATOM 9103 N N . PRO D 1 81 ? 7.827 -14.356 -13.170 1.00 21.73 82 PRO D N 1
ATOM 9104 C CA . PRO D 1 81 ? 8.930 -15.115 -12.597 1.00 22.14 82 PRO D CA 1
ATOM 9105 C C . PRO D 1 81 ? 9.667 -15.927 -13.662 1.00 21.95 82 PRO D C 1
ATOM 9106 O O . PRO D 1 81 ? 10.774 -16.427 -13.430 1.00 19.86 82 PRO D O 1
ATOM 9110 N N . GLU D 1 82 ? 8.994 -16.117 -14.805 1.00 20.59 83 GLU D N 1
ATOM 9111 C CA . GLU D 1 82 ? 9.527 -16.776 -15.989 1.00 21.02 83 GLU D CA 1
ATOM 9112 C C . GLU D 1 82 ? 8.725 -16.231 -17.170 1.00 22.06 83 GLU D C 1
ATOM 9113 O O . GLU D 1 82 ? 7.689 -15.594 -16.962 1.00 22.59 83 GLU D O 1
ATOM 9119 N N . GLY D 1 83 ? 9.135 -16.458 -18.417 1.00 23.21 84 GLY D N 1
ATOM 9120 C CA . GLY D 1 83 ? 8.506 -15.795 -19.550 1.00 21.91 84 GLY D CA 1
ATOM 9121 C C . GLY D 1 83 ? 7.696 -16.652 -20.501 1.00 23.58 84 GLY D C 1
ATOM 9122 O O . GLY D 1 83 ? 6.966 -16.115 -21.357 1.00 24.27 84 GLY D O 1
ATOM 9123 N N . THR D 1 84 ? 7.754 -17.979 -20.351 1.00 23.91 85 THR D N 1
ATOM 9124 C CA . THR D 1 84 ? 7.031 -18.876 -21.245 1.00 23.28 85 THR D CA 1
ATOM 9125 C C . THR D 1 84 ? 5.529 -18.645 -21.227 1.00 22.96 85 THR D C 1
ATOM 9126 O O . THR D 1 84 ? 4.900 -18.570 -22.285 1.00 24.15 85 THR D O 1
ATOM 9130 N N . ALA D 1 85 ? 4.947 -18.508 -20.028 1.00 22.77 86 ALA D N 1
ATOM 9131 C CA . ALA D 1 85 ? 3.516 -18.275 -19.862 1.00 19.13 86 ALA D CA 1
ATOM 9132 C C . ALA D 1 85 ? 3.079 -17.017 -20.620 1.00 19.79 86 ALA D C 1
ATOM 9133 O O . ALA D 1 85 ? 2.126 -17.043 -21.424 1.00 17.28 86 ALA D O 1
ATOM 9135 N N . GLY D 1 86 ? 3.871 -15.937 -20.424 1.00 19.38 87 GLY D N 1
ATOM 9136 C CA . GLY D 1 86 ? 3.669 -14.653 -21.090 1.00 21.06 87 GLY D CA 1
ATOM 9137 C C . GLY D 1 86 ? 3.763 -14.778 -22.614 1.00 23.28 87 GLY D C 1
ATOM 9138 O O . GLY D 1 86 ? 3.024 -14.119 -23.368 1.00 22.82 87 GLY D O 1
ATOM 9139 N N . CYS D 1 87 ? 4.656 -15.645 -23.089 1.00 22.59 88 CYS D N 1
ATOM 9140 C CA . CYS D 1 87 ? 4.793 -15.849 -24.516 1.00 24.41 88 CYS D CA 1
ATOM 9141 C C . CYS D 1 87 ? 3.562 -16.549 -25.095 1.00 23.89 88 CYS D C 1
ATOM 9142 O O . CYS D 1 87 ? 2.925 -16.049 -26.048 1.00 21.89 88 CYS D O 1
ATOM 9145 N N . VAL D 1 88 ? 3.170 -17.692 -24.487 1.00 23.95 89 VAL D N 1
ATOM 9146 C CA . VAL D 1 88 ? 1.994 -18.457 -24.935 1.00 22.57 89 VAL D CA 1
ATOM 9147 C C . VAL D 1 88 ? 0.737 -17.579 -24.912 1.00 22.83 89 VAL D C 1
ATOM 9148 O O . VAL D 1 88 ? 0.015 -17.531 -25.906 1.00 22.03 89 VAL D O 1
ATOM 9152 N N . ARG D 1 89 ? 0.522 -16.814 -23.826 1.00 21.68 90 ARG D N 1
ATOM 9153 C CA . ARG D 1 89 ? -0.581 -15.877 -23.702 1.00 21.32 90 ARG D CA 1
ATOM 9154 C C . ARG D 1 89 ? -0.645 -14.854 -24.829 1.00 24.44 90 ARG D C 1
ATOM 9155 O O . ARG D 1 89 ? -1.715 -14.619 -25.389 1.00 26.95 90 ARG D O 1
ATOM 9163 N N . ALA D 1 90 ? 0.470 -14.204 -25.192 1.00 26.13 91 ALA D N 1
ATOM 9164 C CA . ALA D 1 90 ? 0.506 -13.252 -26.307 1.00 24.57 91 ALA D CA 1
ATOM 9165 C C . ALA D 1 90 ? 0.290 -13.905 -27.656 1.00 22.85 91 ALA D C 1
ATOM 9166 O O . ALA D 1 90 ? -0.319 -13.319 -28.552 1.00 20.77 91 ALA D O 1
ATOM 9168 N N . GLY D 1 91 ? 0.799 -15.119 -27.810 1.00 23.00 92 GLY D N 1
ATOM 9169 C CA . GLY D 1 91 ? 0.598 -15.878 -29.013 1.00 24.13 92 GLY D CA 1
ATOM 9170 C C . GLY D 1 91 ? -0.884 -16.196 -29.197 1.00 27.30 92 GLY D C 1
ATOM 9171 O O . GLY D 1 91 ? -1.410 -15.959 -30.297 1.00 28.29 92 GLY D O 1
ATOM 9172 N N . ILE D 1 92 ? -1.571 -16.724 -28.162 1.00 28.25 93 ILE D N 1
ATOM 9173 C CA . ILE D 1 92 ? -3.019 -17.012 -28.209 1.00 29.62 93 ILE D CA 1
ATOM 9174 C C . ILE D 1 92 ? -3.792 -15.703 -28.470 1.00 30.92 93 ILE D C 1
ATOM 9175 O O . ILE D 1 92 ? -4.564 -15.597 -29.444 1.00 31.21 93 ILE D O 1
ATOM 9180 N N . GLU D 1 93 ? -3.495 -14.691 -27.636 1.00 29.72 94 GLU D N 1
ATOM 9181 C CA . GLU D 1 93 ? -4.122 -13.384 -27.701 1.00 28.00 94 GLU D CA 1
ATOM 9182 C C . GLU D 1 93 ? -4.018 -12.709 -29.058 1.00 28.09 94 GLU D C 1
ATOM 9183 O O . GLU D 1 93 ? -4.901 -11.968 -29.483 1.00 30.23 94 GLU D O 1
ATOM 9189 N N . HIS D 1 94 ? -2.895 -12.868 -29.750 1.00 28.83 95 HIS D N 1
ATOM 9190 C CA . HIS D 1 94 ? -2.689 -12.163 -31.004 1.00 26.58 95 HIS D CA 1
ATOM 9191 C C . HIS D 1 94 ? -2.985 -12.961 -32.239 1.00 28.50 95 HIS D C 1
ATOM 9192 O O . HIS D 1 94 ? -3.032 -12.372 -33.311 1.00 29.90 95 HIS D O 1
ATOM 9199 N N . GLY D 1 95 ? -3.157 -14.273 -32.111 1.00 31.10 96 GLY D N 1
ATOM 9200 C CA . GLY D 1 95 ? -3.438 -15.125 -33.254 1.00 34.17 96 GLY D CA 1
ATOM 9201 C C . GLY D 1 95 ? -2.184 -15.707 -33.899 1.00 35.26 96 GLY D C 1
ATOM 9202 O O . GLY D 1 95 ? -2.210 -16.218 -35.027 1.00 35.84 96 GLY D O 1
ATOM 9203 N N . LEU D 1 96 ? -1.077 -15.762 -33.170 1.00 35.08 97 LEU D N 1
ATOM 9204 C CA . LEU D 1 96 ? 0.143 -16.199 -33.798 1.00 36.05 97 LEU D CA 1
ATOM 9205 C C . LEU D 1 96 ? 0.354 -17.685 -33.791 1.00 37.55 97 LEU D C 1
ATOM 9206 O O . LEU D 1 96 ? 1.212 -18.163 -34.521 1.00 40.56 97 LEU D O 1
ATOM 9211 N N . LEU D 1 97 ? -0.378 -18.465 -33.010 1.00 38.52 98 LEU D N 1
ATOM 9212 C CA . LEU D 1 97 ? -0.003 -19.871 -32.876 1.00 38.75 98 LEU D CA 1
ATOM 9213 C C . LEU D 1 97 ? -0.804 -20.894 -33.694 1.00 41.89 98 LEU D C 1
ATOM 9214 O O . LEU D 1 97 ? -0.280 -21.938 -34.108 1.00 42.39 98 LEU D O 1
ATOM 9219 N N . TYR D 1 98 ? -2.099 -20.674 -33.961 1.00 44.92 99 TYR D N 1
ATOM 9220 C CA . TYR D 1 98 ? -2.883 -21.745 -34.567 1.00 45.94 99 TYR D CA 1
ATOM 9221 C C . TYR D 1 98 ? -2.469 -21.976 -36.011 1.00 46.20 99 TYR D C 1
ATOM 9222 O O . TYR D 1 98 ? -2.492 -21.056 -36.848 1.00 45.86 99 TYR D O 1
ATOM 9231 N N . ASN D 1 99 ? -2.071 -23.236 -36.241 1.00 45.79 100 ASN D N 1
ATOM 9232 C CA . ASN D 1 99 ? -1.659 -23.724 -37.558 1.00 45.91 100 ASN D CA 1
ATOM 9233 C C . ASN D 1 99 ? -0.507 -22.918 -38.141 1.00 45.73 100 ASN D C 1
ATOM 9234 O O . ASN D 1 99 ? -0.415 -22.628 -39.348 1.00 45.56 100 ASN D O 1
ATOM 9239 N N . GLN D 1 100 ? 0.394 -22.505 -37.245 1.00 43.08 101 GLN D N 1
ATOM 9240 C CA . GLN D 1 100 ? 1.551 -21.738 -37.640 1.00 39.23 101 GLN D CA 1
ATOM 9241 C C . GLN D 1 100 ? 2.767 -22.274 -36.911 1.00 38.08 101 GLN D C 1
ATOM 9242 O O . GLN D 1 100 ? 2.673 -23.049 -35.947 1.00 35.80 101 GLN D O 1
ATOM 9248 N N . GLU D 1 101 ? 3.914 -21.919 -37.476 1.00 37.01 102 GLU D N 1
ATOM 9249 C CA . GLU D 1 101 ? 5.201 -22.293 -36.933 1.00 34.29 102 GLU D CA 1
ATOM 9250 C C . GLU D 1 101 ? 5.769 -20.966 -36.486 1.00 32.43 102 GLU D C 1
ATOM 9251 O O . GLU D 1 101 ? 5.638 -19.991 -37.247 1.00 32.26 102 GLU D O 1
ATOM 9257 N N . GLN D 1 102 ? 6.313 -20.886 -35.274 1.00 29.61 103 GLN D N 1
ATOM 9258 C CA . GLN D 1 102 ? 6.966 -19.673 -34.826 1.00 27.45 103 GLN D CA 1
ATOM 9259 C C . GLN D 1 102 ? 8.273 -20.048 -34.181 1.00 28.13 103 GLN D C 1
ATOM 9260 O O . GLN D 1 102 ? 8.369 -21.021 -33.432 1.00 28.98 103 GLN D O 1
ATOM 9266 N N . ARG D 1 103 ? 9.330 -19.326 -34.521 1.00 29.35 104 ARG D N 1
ATOM 9267 C CA . ARG D 1 103 ? 10.649 -19.524 -33.953 1.00 26.84 104 ARG D CA 1
ATOM 9268 C C . ARG D 1 103 ? 10.943 -18.175 -33.334 1.00 26.71 104 ARG D C 1
ATOM 9269 O O . ARG D 1 103 ? 11.135 -17.224 -34.112 1.00 26.59 104 ARG D O 1
ATOM 9277 N N . LEU D 1 104 ? 10.906 -18.088 -31.982 1.00 24.25 105 LEU D N 1
ATOM 9278 C CA . LEU D 1 104 ? 10.999 -16.817 -31.270 1.00 20.62 105 LEU D CA 1
ATOM 9279 C C . LEU D 1 104 ? 12.017 -16.828 -30.148 1.00 17.76 105 LEU D C 1
ATOM 9280 O O . LEU D 1 104 ? 12.446 -17.894 -29.693 1.00 16.54 105 LEU D O 1
ATOM 9285 N N . TRP D 1 105 ? 12.423 -15.646 -29.715 1.00 14.39 106 TRP D N 1
ATOM 9286 C CA . TRP D 1 105 ? 13.271 -15.531 -28.546 1.00 14.94 106 TRP D CA 1
ATOM 9287 C C . TRP D 1 105 ? 12.920 -14.210 -27.817 1.00 11.47 106 TRP D C 1
ATOM 9288 O O . TRP D 1 105 ? 12.229 -13.340 -28.373 1.00 3.87 106 TRP D O 1
ATOM 9299 N N . TYR D 1 106 ? 13.361 -14.049 -26.575 1.00 9.63 107 TYR D N 1
ATOM 9300 C CA . TYR D 1 106 ? 13.037 -12.867 -25.779 1.00 13.38 107 TYR D CA 1
ATOM 9301 C C . TYR D 1 106 ? 14.145 -12.684 -24.784 1.00 14.49 107 TYR D C 1
ATOM 9302 O O . TYR D 1 106 ? 14.742 -13.690 -24.381 1.00 16.16 107 TYR D O 1
ATOM 9311 N N . ILE D 1 107 ? 14.438 -11.459 -24.386 1.00 14.08 108 ILE D N 1
ATOM 9312 C CA . ILE D 1 107 ? 15.453 -11.199 -23.369 1.00 14.44 108 ILE D CA 1
ATOM 9313 C C . ILE D 1 107 ? 14.814 -10.185 -22.419 1.00 16.40 108 ILE D C 1
ATOM 9314 O O . ILE D 1 107 ? 14.104 -9.262 -22.850 1.00 16.46 108 ILE D O 1
ATOM 9319 N N . GLY D 1 108 ? 14.962 -10.365 -21.114 1.00 17.38 109 GLY D N 1
ATOM 9320 C CA . GLY D 1 108 ? 14.510 -9.349 -20.174 1.00 15.17 109 GLY D CA 1
ATOM 9321 C C . GLY D 1 108 ? 14.600 -9.849 -18.746 1.00 15.90 109 GLY D C 1
ATOM 9322 O O . GLY D 1 108 ? 15.125 -10.944 -18.464 1.00 14.19 109 GLY D O 1
ATOM 9323 N N . PRO D 1 109 ? 14.151 -8.988 -17.835 1.00 14.04 110 PRO D N 1
ATOM 9324 C CA . PRO D 1 109 ? 14.154 -9.353 -16.438 1.00 14.05 110 PRO D CA 1
ATOM 9325 C C . PRO D 1 109 ? 12.986 -10.274 -16.047 1.00 17.71 110 PRO D C 1
ATOM 9326 O O . PRO D 1 109 ? 11.883 -10.234 -16.641 1.00 16.64 110 PRO D O 1
ATOM 9330 N N . MET D 1 110 ? 13.288 -11.133 -15.073 1.00 17.15 111 MET D N 1
ATOM 9331 C CA . MET D 1 110 ? 12.295 -11.939 -14.401 1.00 19.11 111 MET D CA 1
ATOM 9332 C C . MET D 1 110 ? 12.486 -11.652 -12.904 1.00 21.45 111 MET D C 1
ATOM 9333 O O . MET D 1 110 ? 13.567 -11.176 -12.491 1.00 22.15 111 MET D O 1
ATOM 9338 N N . PHE D 1 111 ? 11.452 -11.874 -12.066 1.00 21.24 112 PHE D N 1
ATOM 9339 C CA . PHE D 1 111 ? 11.485 -11.533 -10.646 1.00 20.30 112 PHE D CA 1
ATOM 9340 C C . PHE D 1 111 ? 11.067 -12.700 -9.771 1.00 22.73 112 PHE D C 1
ATOM 9341 O O . PHE D 1 111 ? 10.054 -13.349 -10.047 1.00 25.29 112 PHE D O 1
ATOM 9349 N N . ARG D 1 112 ? 11.812 -13.024 -8.719 1.00 23.25 113 ARG D N 1
ATOM 9350 C CA . ARG D 1 112 ? 11.463 -14.087 -7.806 1.00 22.93 113 ARG D CA 1
ATOM 9351 C C . ARG D 1 112 ? 11.936 -13.712 -6.414 1.00 25.66 113 ARG D C 1
ATOM 9352 O O . ARG D 1 112 ? 13.076 -13.343 -6.144 1.00 26.60 113 ARG D O 1
ATOM 9360 N N . HIS D 1 113 ? 11.038 -13.750 -5.455 1.00 30.46 114 HIS D N 1
ATOM 9361 C CA . HIS D 1 113 ? 11.372 -13.469 -4.079 1.00 34.72 114 HIS D CA 1
ATOM 9362 C C . HIS D 1 113 ? 12.147 -14.627 -3.455 1.00 36.78 114 HIS D C 1
ATOM 9363 O O . HIS D 1 113 ? 11.598 -15.367 -2.653 1.00 37.18 114 HIS D O 1
ATOM 9370 N N . GLU D 1 114 ? 13.420 -14.834 -3.770 1.00 42.29 115 GLU D N 1
ATOM 9371 C CA . GLU D 1 114 ? 14.187 -15.892 -3.111 1.00 45.90 115 GLU D CA 1
ATOM 9372 C C . GLU D 1 114 ? 15.267 -15.278 -2.241 1.00 48.69 115 GLU D C 1
ATOM 9373 O O . GLU D 1 114 ? 15.653 -14.128 -2.456 1.00 48.30 115 GLU D O 1
ATOM 9379 N N . ARG D 1 115 ? 15.785 -16.008 -1.252 1.00 52.89 116 ARG D N 1
ATOM 9380 C CA . ARG D 1 115 ? 16.884 -15.481 -0.458 1.00 57.11 116 ARG D CA 1
ATOM 9381 C C . ARG D 1 115 ? 18.118 -15.347 -1.364 1.00 59.99 116 ARG D C 1
ATOM 9382 O O . ARG D 1 115 ? 18.552 -16.327 -1.998 1.00 60.15 116 ARG D O 1
ATOM 9390 N N . PRO D 1 116 ? 18.659 -14.124 -1.478 1.00 61.88 117 PRO D N 1
ATOM 9391 C CA . PRO D 1 116 ? 19.836 -13.926 -2.329 1.00 63.52 117 PRO D CA 1
ATOM 9392 C C . PRO D 1 116 ? 21.113 -14.645 -1.856 1.00 65.17 117 PRO D C 1
ATOM 9393 O O . PRO D 1 116 ? 21.517 -14.550 -0.684 1.00 65.47 117 PRO D O 1
ATOM 9397 N N . GLN D 1 117 ? 21.719 -15.394 -2.790 1.00 65.19 118 GLN D N 1
ATOM 9398 C CA . GLN D 1 117 ? 23.007 -16.057 -2.635 1.00 65.04 118 GLN D CA 1
ATOM 9399 C C . GLN D 1 117 ? 23.654 -16.012 -4.024 1.00 64.97 118 GLN D C 1
ATOM 9400 O O . GLN D 1 117 ? 22.933 -16.054 -5.011 1.00 65.25 118 GLN D O 1
ATOM 9406 N N . LYS D 1 118 ? 24.985 -15.993 -4.154 1.00 64.65 119 LYS D N 1
ATOM 9407 C CA . LYS D 1 118 ? 25.706 -15.723 -5.412 1.00 64.23 119 LYS D CA 1
ATOM 9408 C C . LYS D 1 118 ? 25.081 -15.994 -6.787 1.00 61.19 119 LYS D C 1
ATOM 9409 O O . LYS D 1 118 ? 25.157 -15.151 -7.673 1.00 60.10 119 LYS D O 1
ATOM 9415 N N . GLY D 1 119 ? 24.523 -17.155 -7.043 1.00 58.11 120 GLY D N 1
ATOM 9416 C CA . GLY D 1 119 ? 23.940 -17.365 -8.347 1.00 55.24 120 GLY D CA 1
ATOM 9417 C C . GLY D 1 119 ? 22.494 -16.935 -8.367 1.00 53.83 120 GLY D C 1
ATOM 9418 O O . GLY D 1 119 ? 22.017 -16.595 -9.442 1.00 53.50 120 GLY D O 1
ATOM 9419 N N . ARG D 1 120 ? 21.752 -17.002 -7.251 1.00 53.42 121 ARG D N 1
ATOM 9420 C CA . ARG D 1 120 ? 20.331 -16.641 -7.238 1.00 51.67 121 ARG D CA 1
ATOM 9421 C C . ARG D 1 120 ? 20.030 -15.193 -6.831 1.00 48.62 121 ARG D C 1
ATOM 9422 O O . ARG D 1 120 ? 20.578 -14.688 -5.847 1.00 49.19 121 ARG D O 1
ATOM 9430 N N . TYR D 1 121 ? 19.133 -14.499 -7.565 1.00 45.22 122 TYR D N 1
ATOM 9431 C CA . TYR D 1 121 ? 18.752 -13.098 -7.302 1.00 41.79 122 TYR D CA 1
ATOM 9432 C C . TYR D 1 121 ? 17.246 -12.897 -7.413 1.00 38.78 122 TYR D C 1
ATOM 9433 O O . TYR D 1 121 ? 16.564 -13.747 -7.999 1.00 38.83 122 TYR D O 1
ATOM 9442 N N . ARG D 1 122 ? 16.766 -11.747 -6.914 1.00 33.11 123 ARG D N 1
ATOM 9443 C CA . ARG D 1 122 ? 15.354 -11.408 -6.926 1.00 28.47 123 ARG D CA 1
ATOM 9444 C C . ARG D 1 122 ? 14.942 -10.812 -8.269 1.00 26.48 123 ARG D C 1
ATOM 9445 O O . ARG D 1 122 ? 13.818 -10.978 -8.742 1.00 22.53 123 ARG D O 1
ATOM 9453 N N . GLN D 1 123 ? 15.815 -9.997 -8.863 1.00 26.81 124 GLN D N 1
ATOM 9454 C CA . GLN D 1 123 ? 15.677 -9.516 -10.243 1.00 24.14 124 GLN D CA 1
ATOM 9455 C C . GLN D 1 123 ? 16.875 -10.103 -10.975 1.00 22.86 124 GLN D C 1
ATOM 9456 O O . GLN D 1 123 ? 18.053 -9.837 -10.671 1.00 23.74 124 GLN D O 1
ATOM 9462 N N . PHE D 1 124 ? 16.551 -10.981 -11.889 1.00 21.60 125 PHE D N 1
ATOM 9463 C CA . PHE D 1 124 ? 17.509 -11.645 -12.704 1.00 18.80 125 PHE D CA 1
ATOM 9464 C C . PHE D 1 124 ? 17.041 -11.498 -14.142 1.00 19.24 125 PHE D C 1
ATOM 9465 O O . PHE D 1 124 ? 16.004 -10.892 -14.438 1.00 16.98 125 PHE D O 1
ATOM 9473 N N . HIS D 1 125 ? 17.848 -11.919 -15.109 1.00 20.70 126 HIS D N 1
ATOM 9474 C CA . HIS D 1 125 ? 17.541 -11.654 -16.512 1.00 18.73 126 HIS D CA 1
ATOM 9475 C C . HIS D 1 125 ? 17.700 -12.943 -17.268 1.00 18.75 126 HIS D C 1
ATOM 9476 O O . HIS D 1 125 ? 18.620 -13.717 -16.928 1.00 19.55 126 HIS D O 1
ATOM 9483 N N . GLN D 1 126 ? 16.817 -13.172 -18.230 1.00 15.57 127 GLN D N 1
ATOM 9484 C CA . GLN D 1 126 ? 16.827 -14.409 -18.945 1.00 17.33 127 GLN D CA 1
ATOM 9485 C C . GLN D 1 126 ? 16.825 -14.119 -20.396 1.00 18.38 127 GLN D C 1
ATOM 9486 O O . GLN D 1 126 ? 16.363 -13.034 -20.771 1.00 19.83 127 GLN D O 1
ATOM 9492 N N . LEU D 1 127 ? 17.387 -15.070 -21.156 1.00 20.51 128 LEU D N 1
ATOM 9493 C CA . LEU D 1 127 ? 17.236 -15.128 -22.612 1.00 20.40 128 LEU D CA 1
ATOM 9494 C C . LEU D 1 127 ? 16.498 -16.422 -22.792 1.00 19.14 128 LEU D C 1
ATOM 9495 O O . LEU D 1 127 ? 16.893 -17.396 -22.141 1.00 21.81 128 LEU D O 1
ATOM 9500 N N . GLY D 1 128 ? 15.472 -16.491 -23.619 1.00 17.85 129 GLY D N 1
ATOM 9501 C CA . GLY D 1 128 ? 14.810 -17.753 -23.805 1.00 17.44 129 GLY D CA 1
ATOM 9502 C C . GLY D 1 128 ? 14.345 -17.904 -25.219 1.00 17.87 129 GLY D C 1
ATOM 9503 O O . GLY D 1 128 ? 14.189 -16.887 -25.900 1.00 20.54 129 GLY D O 1
ATOM 9504 N N . CYS D 1 129 ? 14.107 -19.125 -25.658 1.00 18.08 130 CYS D N 1
ATOM 9505 C CA . CYS D 1 129 ? 13.643 -19.369 -27.009 1.00 21.33 130 CYS D CA 1
ATOM 9506 C C . CYS D 1 129 ? 12.457 -20.280 -26.885 1.00 21.45 130 CYS D C 1
ATOM 9507 O O . CYS D 1 129 ? 12.464 -21.148 -26.001 1.00 24.04 130 CYS D O 1
ATOM 9510 N N . GLU D 1 130 ? 11.504 -20.153 -27.799 1.00 20.19 131 GLU D N 1
ATOM 9511 C CA . GLU D 1 130 ? 10.263 -20.876 -27.747 1.00 17.69 131 GLU D CA 1
ATOM 9512 C C . GLU D 1 130 ? 9.921 -21.155 -29.175 1.00 17.06 131 GLU D C 1
ATOM 9513 O O . GLU D 1 130 ? 9.867 -20.228 -29.988 1.00 18.49 131 GLU D O 1
ATOM 9519 N N . VAL D 1 131 ? 9.782 -22.402 -29.555 1.00 18.08 132 VAL D N 1
ATOM 9520 C CA . VAL D 1 131 ? 9.287 -22.685 -30.889 1.00 18.89 132 VAL D CA 1
ATOM 9521 C C . VAL D 1 131 ? 7.943 -23.447 -30.809 1.00 20.55 132 VAL D C 1
ATOM 9522 O O . VAL D 1 131 ? 7.750 -24.374 -30.019 1.00 22.50 132 VAL D O 1
ATOM 9526 N N . PHE D 1 132 ? 6.959 -23.007 -31.590 1.00 21.67 133 PHE D N 1
ATOM 9527 C CA . PHE D 1 132 ? 5.613 -23.553 -31.653 1.00 21.32 133 PHE D CA 1
ATOM 9528 C C . PHE D 1 132 ? 5.311 -24.122 -33.035 1.00 22.63 133 PHE D C 1
ATOM 9529 O O . PHE D 1 132 ? 5.598 -23.530 -34.089 1.00 21.93 133 PHE D O 1
ATOM 9537 N N . GLY D 1 133 ? 4.700 -25.287 -33.010 1.00 24.35 134 GLY D N 1
ATOM 9538 C CA . GLY D 1 133 ? 4.199 -25.886 -34.206 1.00 26.38 134 GLY D CA 1
ATOM 9539 C C . GLY D 1 133 ? 4.975 -27.127 -34.552 1.00 29.00 134 GLY D C 1
ATOM 9540 O O . GLY D 1 133 ? 4.563 -27.908 -35.417 1.00 30.18 134 GLY D O 1
ATOM 9541 N N . LEU D 1 134 ? 6.116 -27.372 -33.917 1.00 31.18 135 LEU D N 1
ATOM 9542 C CA . LEU D 1 134 ? 6.904 -28.526 -34.337 1.00 33.27 135 LEU D CA 1
ATOM 9543 C C . LEU D 1 134 ? 6.923 -29.513 -33.208 1.00 34.43 135 LEU D C 1
ATOM 9544 O O . LEU D 1 134 ? 7.118 -29.121 -32.051 1.00 33.90 135 LEU D O 1
ATOM 9549 N N . GLN D 1 135 ? 6.642 -30.748 -33.631 1.00 33.54 136 GLN D N 1
ATOM 9550 C CA . GLN D 1 135 ? 6.396 -31.831 -32.743 1.00 34.15 136 GLN D CA 1
ATOM 9551 C C . GLN D 1 135 ? 7.533 -32.800 -32.548 1.00 35.04 136 GLN D C 1
ATOM 9552 O O . GLN D 1 135 ? 7.820 -33.173 -31.412 1.00 36.78 136 GLN D O 1
ATOM 9558 N N . GLY D 1 136 ? 8.112 -33.322 -33.638 1.00 36.56 137 GLY D N 1
ATOM 9559 C CA . GLY D 1 136 ? 9.096 -34.422 -33.580 1.00 35.28 137 GLY D CA 1
ATOM 9560 C C . GLY D 1 136 ? 10.364 -34.085 -32.790 1.00 35.25 137 GLY D C 1
ATOM 9561 O O . GLY D 1 136 ? 10.524 -32.944 -32.327 1.00 37.48 137 GLY D O 1
ATOM 9562 N N . PRO D 1 137 ? 11.309 -35.018 -32.607 1.00 32.73 138 PRO D N 1
ATOM 9563 C CA . PRO D 1 137 ? 12.516 -34.691 -31.843 1.00 30.59 138 PRO D CA 1
ATOM 9564 C C . PRO D 1 137 ? 13.516 -33.818 -32.594 1.00 29.69 138 PRO D C 1
ATOM 9565 O O . PRO D 1 137 ? 14.374 -33.205 -31.956 1.00 30.59 138 PRO D O 1
ATOM 9569 N N . ASP D 1 138 ? 13.394 -33.670 -33.920 1.00 29.02 139 ASP D N 1
ATOM 9570 C CA . ASP D 1 138 ? 14.336 -32.876 -34.671 1.00 29.17 139 ASP D CA 1
ATOM 9571 C C . ASP D 1 138 ? 14.405 -31.429 -34.208 1.00 29.96 139 ASP D C 1
ATOM 9572 O O . ASP D 1 138 ? 15.499 -30.918 -33.958 1.00 31.21 139 ASP D O 1
ATOM 9577 N N . ILE D 1 139 ? 13.272 -30.750 -33.971 1.00 29.21 140 ILE D N 1
ATOM 9578 C CA . ILE D 1 139 ? 13.322 -29.355 -33.541 1.00 25.34 140 ILE D CA 1
ATOM 9579 C C . ILE D 1 139 ? 13.929 -29.260 -32.158 1.00 24.50 140 ILE D C 1
ATOM 9580 O O . ILE D 1 139 ? 14.637 -28.302 -31.886 1.00 26.27 140 ILE D O 1
ATOM 9585 N N . ASP D 1 140 ? 13.792 -30.310 -31.367 1.00 24.11 141 ASP D N 1
ATOM 9586 C CA . ASP D 1 140 ? 14.377 -30.358 -30.040 1.00 26.35 141 ASP D CA 1
ATOM 9587 C C . ASP D 1 140 ? 15.886 -30.455 -30.183 1.00 25.81 141 ASP D C 1
ATOM 9588 O O . ASP D 1 140 ? 16.635 -29.823 -29.428 1.00 25.65 141 ASP D O 1
ATOM 9593 N N . ALA D 1 141 ? 16.345 -31.223 -31.173 1.00 26.04 142 ALA D N 1
ATOM 9594 C CA . ALA D 1 141 ? 17.776 -31.338 -31.396 1.00 25.36 142 ALA D CA 1
ATOM 9595 C C . ALA D 1 141 ? 18.317 -30.013 -31.925 1.00 26.39 142 ALA D C 1
ATOM 9596 O O . ALA D 1 141 ? 19.397 -29.604 -31.474 1.00 26.19 142 ALA D O 1
ATOM 9598 N N . GLU D 1 142 ? 17.566 -29.282 -32.786 1.00 24.80 143 GLU D N 1
ATOM 9599 C CA . GLU D 1 142 ? 18.016 -27.977 -33.267 1.00 23.94 143 GLU D CA 1
ATOM 9600 C C . GLU D 1 142 ? 18.245 -27.025 -32.103 1.00 23.59 143 GLU D C 1
ATOM 9601 O O . GLU D 1 142 ? 19.254 -26.327 -32.080 1.00 24.45 143 GLU D O 1
ATOM 9607 N N . LEU D 1 143 ? 17.382 -27.000 -31.103 1.00 23.45 144 LEU D N 1
ATOM 9608 C CA . LEU D 1 143 ? 17.609 -26.122 -29.977 1.00 23.66 144 LEU D CA 1
ATOM 9609 C C . LEU D 1 143 ? 18.855 -26.528 -29.191 1.00 23.39 144 LEU D C 1
ATOM 9610 O O . LEU D 1 143 ? 19.651 -25.674 -28.808 1.00 23.57 144 LEU D O 1
ATOM 9615 N N . ILE D 1 144 ? 19.127 -27.811 -28.973 1.00 23.64 145 ILE D N 1
ATOM 9616 C CA . ILE D 1 144 ? 20.326 -28.188 -28.241 1.00 25.27 145 ILE D CA 1
ATOM 9617 C C . ILE D 1 144 ? 21.575 -27.840 -29.080 1.00 28.08 145 ILE D C 1
ATOM 9618 O O . ILE D 1 144 ? 22.596 -27.359 -28.554 1.00 29.30 145 ILE D O 1
ATOM 9623 N N . MET D 1 145 ? 21.496 -28.004 -30.418 1.00 28.56 146 MET D N 1
ATOM 9624 C CA . MET D 1 145 ? 22.567 -27.617 -31.336 1.00 26.35 146 MET D CA 1
ATOM 9625 C C . MET D 1 145 ? 22.848 -26.121 -31.225 1.00 26.23 146 MET D C 1
ATOM 9626 O O . MET D 1 145 ? 24.014 -25.718 -31.181 1.00 27.76 146 MET D O 1
ATOM 9631 N N . LEU D 1 146 ? 21.787 -25.317 -31.107 1.00 25.12 147 LEU D N 1
ATOM 9632 C CA . LEU D 1 146 ? 21.876 -23.888 -30.941 1.00 22.33 147 LEU D CA 1
ATOM 9633 C C . LEU D 1 146 ? 22.550 -23.566 -29.639 1.00 24.41 147 LEU D C 1
ATOM 9634 O O . LEU D 1 146 ? 23.387 -22.656 -29.632 1.00 28.12 147 LEU D O 1
ATOM 9639 N N . THR D 1 147 ? 22.287 -24.242 -28.518 1.00 26.33 148 THR D N 1
ATOM 9640 C CA . THR D 1 147 ? 23.026 -23.826 -27.317 1.00 27.84 148 THR D CA 1
ATOM 9641 C C . THR D 1 147 ? 24.499 -24.232 -27.379 1.00 29.20 148 THR D C 1
ATOM 9642 O O . THR D 1 147 ? 25.370 -23.516 -26.861 1.00 31.23 148 THR D O 1
ATOM 9646 N N . ALA D 1 148 ? 24.802 -25.317 -28.112 1.00 28.20 149 ALA D N 1
ATOM 9647 C CA . ALA D 1 148 ? 26.166 -25.792 -28.283 1.00 26.70 149 ALA D CA 1
ATOM 9648 C C . ALA D 1 148 ? 27.038 -24.793 -29.034 1.00 25.77 149 ALA D C 1
ATOM 9649 O O . ALA D 1 148 ? 28.197 -24.544 -28.679 1.00 26.37 149 ALA D O 1
ATOM 9651 N N . ARG D 1 149 ? 26.442 -24.154 -30.037 1.00 24.72 150 ARG D N 1
ATOM 9652 C CA . ARG D 1 149 ? 27.074 -23.116 -30.822 1.00 22.85 150 ARG D CA 1
ATOM 9653 C C . ARG D 1 149 ? 27.438 -21.939 -29.958 1.00 24.12 150 ARG D C 1
ATOM 9654 O O . ARG D 1 149 ? 28.561 -21.436 -30.035 1.00 24.39 150 ARG D O 1
ATOM 9662 N N . TRP D 1 150 ? 26.510 -21.500 -29.104 1.00 26.86 151 TRP D N 1
ATOM 9663 C CA . TRP D 1 150 ? 26.773 -20.412 -28.155 1.00 27.91 151 TRP D CA 1
ATOM 9664 C C . TRP D 1 150 ? 27.940 -20.751 -27.255 1.00 27.61 151 TRP D C 1
ATOM 9665 O O . TRP D 1 150 ? 28.741 -19.873 -26.929 1.00 28.99 151 TRP D O 1
ATOM 9676 N N . TRP D 1 151 ? 28.112 -22.000 -26.835 1.00 27.71 152 TRP D N 1
ATOM 9677 C CA . TRP D 1 151 ? 29.215 -22.294 -25.928 1.00 29.22 152 TRP D CA 1
ATOM 9678 C C . TRP D 1 151 ? 30.548 -22.252 -26.639 1.00 28.21 152 TRP D C 1
ATOM 9679 O O . TRP D 1 151 ? 31.538 -21.785 -26.048 1.00 24.85 152 TRP D O 1
ATOM 9690 N N . ARG D 1 152 ? 30.563 -22.751 -27.891 1.00 28.12 153 ARG D N 1
ATOM 9691 C CA . ARG D 1 152 ? 31.751 -22.646 -28.729 1.00 29.86 153 ARG D CA 1
ATOM 9692 C C . ARG D 1 152 ? 32.117 -21.168 -28.863 1.00 29.72 153 ARG D C 1
ATOM 9693 O O . ARG D 1 152 ? 33.219 -20.763 -28.502 1.00 29.93 153 ARG D O 1
ATOM 9701 N N . ALA D 1 153 ? 31.144 -20.342 -29.273 1.00 28.80 154 ALA D N 1
ATOM 9702 C CA . ALA D 1 153 ? 31.329 -18.915 -29.485 1.00 26.17 154 ALA D CA 1
ATOM 9703 C C . ALA D 1 153 ? 31.776 -18.153 -28.249 1.00 26.60 154 ALA D C 1
ATOM 9704 O O . ALA D 1 153 ? 32.451 -17.131 -28.343 1.00 27.87 154 ALA D O 1
ATOM 9706 N N . LEU D 1 154 ? 31.398 -18.598 -27.064 1.00 26.09 155 LEU D N 1
ATOM 9707 C CA . LEU D 1 154 ? 31.799 -17.876 -25.893 1.00 26.79 155 LEU D CA 1
ATOM 9708 C C . LEU D 1 154 ? 33.016 -18.505 -25.260 1.00 29.10 155 LEU D C 1
ATOM 9709 O O . LEU D 1 154 ? 33.515 -18.022 -24.233 1.00 28.06 155 LEU D O 1
ATOM 9714 N N . GLY D 1 155 ? 33.468 -19.627 -25.838 1.00 31.33 156 GLY D N 1
ATOM 9715 C CA . GLY D 1 155 ? 34.637 -20.349 -25.343 1.00 33.87 156 GLY D CA 1
ATOM 9716 C C . GLY D 1 155 ? 34.430 -21.100 -24.020 1.00 34.69 156 GLY D C 1
ATOM 9717 O O . GLY D 1 155 ? 35.373 -21.331 -23.247 1.00 35.56 156 GLY D O 1
ATOM 9718 N N . ILE D 1 156 ? 33.204 -21.524 -23.719 1.00 35.06 157 ILE D N 1
ATOM 9719 C CA . ILE D 1 156 ? 32.970 -22.176 -22.447 1.00 36.67 157 ILE D CA 1
ATOM 9720 C C . ILE D 1 156 ? 32.640 -23.634 -22.630 1.00 40.08 157 ILE D C 1
ATOM 9721 O O . ILE D 1 156 ? 32.520 -24.331 -21.619 1.00 40.59 157 ILE D O 1
ATOM 9726 N N . SER D 1 157 ? 32.596 -24.100 -23.895 1.00 43.00 158 SER D N 1
ATOM 9727 C CA . SER D 1 157 ? 32.285 -25.484 -24.281 1.00 44.65 158 SER D CA 1
ATOM 9728 C C . SER D 1 157 ? 32.800 -26.580 -23.359 1.00 45.49 158 SER D C 1
ATOM 9729 O O . SER D 1 157 ? 32.030 -27.450 -22.942 1.00 45.83 158 SER D O 1
ATOM 9732 N N . GLU D 1 158 ? 34.071 -26.550 -22.950 1.00 46.47 159 GLU D N 1
ATOM 9733 C CA . GLU D 1 158 ? 34.546 -27.604 -22.090 1.00 48.77 159 GLU D CA 1
ATOM 9734 C C . GLU D 1 158 ? 34.262 -27.271 -20.653 1.00 48.52 159 GLU D C 1
ATOM 9735 O O . GLU D 1 158 ? 35.133 -27.309 -19.797 1.00 51.25 159 GLU D O 1
ATOM 9741 N N . HIS D 1 159 ? 33.061 -26.817 -20.345 1.00 47.53 160 HIS D N 1
ATOM 9742 C CA . HIS D 1 159 ? 32.672 -26.475 -18.991 1.00 45.82 160 HIS D CA 1
ATOM 9743 C C . HIS D 1 159 ? 31.186 -26.652 -18.781 1.00 44.79 160 HIS D C 1
ATOM 9744 O O . HIS D 1 159 ? 30.701 -26.328 -17.703 1.00 46.54 160 HIS D O 1
ATOM 9751 N N . VAL D 1 160 ? 30.443 -27.133 -19.772 1.00 42.40 161 VAL D N 1
ATOM 9752 C CA . VAL D 1 160 ? 29.009 -27.205 -19.666 1.00 41.33 161 VAL D CA 1
ATOM 9753 C C . VAL D 1 160 ? 28.636 -28.613 -20.103 1.00 41.90 161 VAL D C 1
ATOM 9754 O O . VAL D 1 160 ? 29.058 -29.075 -21.165 1.00 42.35 161 VAL D O 1
ATOM 9758 N N . THR D 1 161 ? 27.868 -29.309 -19.267 1.00 41.05 162 THR D N 1
ATOM 9759 C CA . THR D 1 161 ? 27.433 -30.670 -19.496 1.00 39.14 162 THR D CA 1
ATOM 9760 C C . THR D 1 161 ? 25.929 -30.701 -19.832 1.00 37.64 162 THR D C 1
ATOM 9761 O O . THR D 1 161 ? 25.123 -29.903 -19.314 1.00 36.08 162 THR D O 1
ATOM 9765 N N . LEU D 1 162 ? 25.547 -31.595 -20.743 1.00 35.07 163 LEU D N 1
ATOM 9766 C CA . LEU D 1 162 ? 24.160 -31.777 -21.098 1.00 33.93 163 LEU D CA 1
ATOM 9767 C C . LEU D 1 162 ? 23.550 -32.963 -20.328 1.00 35.88 163 LEU D C 1
ATOM 9768 O O . LEU D 1 162 ? 24.129 -34.066 -20.300 1.00 35.32 163 LEU D O 1
ATOM 9773 N N . GLU D 1 163 ? 22.404 -32.730 -19.652 1.00 37.15 164 GLU D N 1
ATOM 9774 C CA . GLU D 1 163 ? 21.568 -33.759 -19.014 1.00 35.96 164 GLU D CA 1
ATOM 9775 C C . GLU D 1 163 ? 20.231 -33.820 -19.730 1.00 35.50 164 GLU D C 1
ATOM 9776 O O . GLU D 1 163 ? 19.618 -32.789 -20.004 1.00 36.92 164 GLU D O 1
ATOM 9782 N N . LEU D 1 164 ? 19.739 -34.998 -20.021 1.00 35.55 165 LEU D N 1
ATOM 9783 C CA . LEU D 1 164 ? 18.499 -35.167 -20.749 1.00 37.16 165 LEU D CA 1
ATOM 9784 C C . LEU D 1 164 ? 17.690 -36.261 -20.079 1.00 38.94 165 LEU D C 1
ATOM 9785 O O . LEU D 1 164 ? 18.262 -37.054 -19.305 1.00 38.78 165 LEU D O 1
ATOM 9790 N N . ASN D 1 165 ? 16.378 -36.298 -20.367 1.00 39.55 166 ASN D N 1
ATOM 9791 C CA . ASN D 1 165 ? 15.513 -37.458 -20.101 1.00 40.51 166 ASN D CA 1
ATOM 9792 C C . ASN D 1 165 ? 14.109 -37.124 -20.548 1.00 40.53 166 ASN D C 1
ATOM 9793 O O . ASN D 1 165 ? 13.880 -35.968 -20.925 1.00 40.57 166 ASN D O 1
ATOM 9798 N N . SER D 1 166 ? 13.222 -38.124 -20.643 1.00 41.25 167 SER D N 1
ATOM 9799 C CA . SER D 1 166 ? 11.825 -37.906 -21.037 1.00 41.42 167 SER D CA 1
ATOM 9800 C C . SER D 1 166 ? 10.934 -38.082 -19.806 1.00 43.11 167 SER D C 1
ATOM 9801 O O . SER D 1 166 ? 11.171 -38.983 -18.986 1.00 44.91 167 SER D O 1
ATOM 9804 N N . ILE D 1 167 ? 9.935 -37.211 -19.634 1.00 43.28 168 ILE D N 1
ATOM 9805 C CA . ILE D 1 167 ? 9.007 -37.337 -18.531 1.00 42.71 168 ILE D CA 1
ATOM 9806 C C . ILE D 1 167 ? 7.629 -37.793 -19.044 1.00 43.55 168 ILE D C 1
ATOM 9807 O O . ILE D 1 167 ? 6.591 -37.756 -18.371 1.00 43.34 168 ILE D O 1
ATOM 9812 N N . GLY D 1 168 ? 7.620 -38.386 -20.245 1.00 44.64 169 GLY D N 1
ATOM 9813 C CA . GLY D 1 168 ? 6.432 -39.026 -20.778 1.00 44.73 169 GLY D CA 1
ATOM 9814 C C . GLY D 1 168 ? 5.293 -38.053 -20.891 1.00 44.47 169 GLY D C 1
ATOM 9815 O O . GLY D 1 168 ? 5.429 -37.109 -21.660 1.00 46.63 169 GLY D O 1
ATOM 9816 N N . ASP D 1 229 ? 5.942 -44.829 -21.802 1.00 49.00 230 ASP D N 1
ATOM 9817 C CA . ASP D 1 229 ? 5.086 -44.444 -22.907 1.00 50.74 230 ASP D CA 1
ATOM 9818 C C . ASP D 1 229 ? 5.769 -44.709 -24.235 1.00 52.79 230 ASP D C 1
ATOM 9819 O O . ASP D 1 229 ? 6.635 -43.925 -24.627 1.00 55.26 230 ASP D O 1
ATOM 9824 N N . GLU D 1 230 ? 5.340 -45.715 -24.998 1.00 53.55 231 GLU D N 1
ATOM 9825 C CA . GLU D 1 230 ? 5.936 -46.018 -26.300 1.00 54.85 231 GLU D CA 1
ATOM 9826 C C . GLU D 1 230 ? 6.231 -44.810 -27.188 1.00 52.99 231 GLU D C 1
ATOM 9827 O O . GLU D 1 230 ? 7.367 -44.647 -27.623 1.00 51.55 231 GLU D O 1
ATOM 9833 N N . GLU D 1 231 ? 5.274 -43.894 -27.349 1.00 52.12 232 GLU D N 1
ATOM 9834 C CA . GLU D 1 231 ? 5.466 -42.721 -28.168 1.00 52.26 232 GLU D CA 1
ATOM 9835 C C . GLU D 1 231 ? 6.586 -41.881 -27.579 1.00 51.47 232 GLU D C 1
ATOM 9836 O O . GLU D 1 231 ? 7.442 -41.388 -28.314 1.00 52.39 232 GLU D O 1
ATOM 9842 N N . SER D 1 232 ? 6.662 -41.744 -26.268 1.00 49.95 233 SER D N 1
ATOM 9843 C CA . SER D 1 232 ? 7.728 -40.958 -25.713 1.00 50.66 233 SER D CA 1
ATOM 9844 C C . SER D 1 232 ? 9.039 -41.697 -25.679 1.00 50.82 233 SER D C 1
ATOM 9845 O O . SER D 1 232 ? 10.075 -41.028 -25.587 1.00 51.75 233 SER D O 1
ATOM 9848 N N . ARG D 1 233 ? 9.052 -43.030 -25.750 1.00 51.06 234 ARG D N 1
ATOM 9849 C CA . ARG D 1 233 ? 10.314 -43.746 -25.837 1.00 49.32 234 ARG D CA 1
ATOM 9850 C C . ARG D 1 233 ? 10.842 -43.635 -27.254 1.00 46.87 234 ARG D C 1
ATOM 9851 O O . ARG D 1 233 ? 12.045 -43.427 -27.409 1.00 45.84 234 ARG D O 1
ATOM 9859 N N . GLU D 1 234 ? 9.987 -43.677 -28.284 1.00 44.94 235 GLU D N 1
ATOM 9860 C CA . GLU D 1 234 ? 10.459 -43.486 -29.648 1.00 46.80 235 GLU D CA 1
ATOM 9861 C C . GLU D 1 234 ? 10.893 -42.046 -29.931 1.00 46.16 235 GLU D C 1
ATOM 9862 O O . GLU D 1 234 ? 11.955 -41.827 -30.538 1.00 45.71 235 GLU D O 1
ATOM 9868 N N . HIS D 1 235 ? 10.128 -41.040 -29.462 1.00 44.98 236 HIS D N 1
ATOM 9869 C CA . HIS D 1 235 ? 10.511 -39.627 -29.595 1.00 42.11 236 HIS D CA 1
ATOM 9870 C C . HIS D 1 235 ? 11.848 -39.356 -28.910 1.00 40.84 236 HIS D C 1
ATOM 9871 O O . HIS D 1 235 ? 12.701 -38.678 -29.498 1.00 41.36 236 HIS D O 1
ATOM 9878 N N . PHE D 1 236 ? 12.021 -39.819 -27.664 1.00 39.42 237 PHE D N 1
ATOM 9879 C CA . PHE D 1 236 ? 13.257 -39.572 -26.940 1.00 38.09 237 PHE D CA 1
ATOM 9880 C C . PHE D 1 236 ? 14.438 -40.255 -27.606 1.00 39.31 237 PHE D C 1
ATOM 9881 O O . PHE D 1 236 ? 15.489 -39.632 -27.756 1.00 39.54 237 PHE D O 1
ATOM 9889 N N . ALA D 1 237 ? 14.262 -41.509 -28.055 1.00 40.59 238 ALA D N 1
ATOM 9890 C CA . ALA D 1 237 ? 15.311 -42.248 -28.720 1.00 38.44 238 ALA D CA 1
ATOM 9891 C C . ALA D 1 237 ? 15.728 -41.528 -29.985 1.00 37.66 238 ALA D C 1
ATOM 9892 O O . ALA D 1 237 ? 16.918 -41.265 -30.150 1.00 37.25 238 ALA D O 1
ATOM 9894 N N . GLY D 1 238 ? 14.775 -41.150 -30.839 1.00 37.70 239 GLY D N 1
ATOM 9895 C CA . GLY D 1 238 ? 15.054 -40.422 -32.076 1.00 38.67 239 GLY D CA 1
ATOM 9896 C C . GLY D 1 238 ? 15.881 -39.179 -31.771 1.00 39.20 239 GLY D C 1
ATOM 9897 O O . GLY D 1 238 ? 16.876 -38.912 -32.445 1.00 39.56 239 GLY D O 1
ATOM 9898 N N . LEU D 1 239 ? 15.498 -38.456 -30.708 1.00 39.90 240 LEU D N 1
ATOM 9899 C CA . LEU D 1 239 ? 16.236 -37.307 -30.227 1.00 39.07 240 LEU D CA 1
ATOM 9900 C C . LEU D 1 239 ? 17.659 -37.732 -29.909 1.00 40.41 240 LEU D C 1
ATOM 9901 O O . LEU D 1 239 ? 18.604 -37.120 -30.422 1.00 42.08 240 LEU D O 1
ATOM 9906 N N . CYS D 1 240 ? 17.843 -38.805 -29.142 1.00 41.09 241 CYS D N 1
ATOM 9907 C CA . CYS D 1 240 ? 19.168 -39.238 -28.753 1.00 42.62 241 CYS D CA 1
ATOM 9908 C C . CYS D 1 240 ? 20.028 -39.671 -29.937 1.00 43.30 241 CYS D C 1
ATOM 9909 O O . CYS D 1 240 ? 21.237 -39.402 -29.977 1.00 44.44 241 CYS D O 1
ATOM 9912 N N . LYS D 1 241 ? 19.409 -40.198 -30.991 1.00 43.58 242 LYS D N 1
ATOM 9913 C CA . LYS D 1 241 ? 20.121 -40.552 -32.204 1.00 42.70 242 LYS D CA 1
ATOM 9914 C C . LYS D 1 241 ? 20.628 -39.318 -32.923 1.00 43.08 242 LYS D C 1
ATOM 9915 O O . LYS D 1 241 ? 21.794 -39.272 -33.321 1.00 44.55 242 LYS D O 1
ATOM 9921 N N . LEU D 1 242 ? 19.815 -38.273 -33.063 1.00 42.84 243 LEU D N 1
ATOM 9922 C CA . LEU D 1 242 ? 20.253 -37.015 -33.664 1.00 40.13 243 LEU D CA 1
ATOM 9923 C C . LEU D 1 242 ? 21.445 -36.407 -32.943 1.00 40.50 243 LEU D C 1
ATOM 9924 O O . LEU D 1 242 ? 22.346 -35.861 -33.581 1.00 39.62 243 LEU D O 1
ATOM 9929 N N . LEU D 1 243 ? 21.516 -36.500 -31.613 1.00 40.90 244 LEU D N 1
ATOM 9930 C CA . LEU D 1 243 ? 22.625 -35.875 -30.919 1.00 41.88 244 LEU D CA 1
ATOM 9931 C C . LEU D 1 243 ? 23.896 -36.661 -31.105 1.00 44.69 244 LEU D C 1
ATOM 9932 O O . LEU D 1 243 ? 24.945 -36.052 -31.356 1.00 46.80 244 LEU D O 1
ATOM 9937 N N . GLU D 1 244 ? 23.840 -37.999 -31.047 1.00 47.51 245 GLU D N 1
ATOM 9938 C CA . GLU D 1 244 ? 25.023 -38.824 -31.301 1.00 48.70 245 GLU D CA 1
ATOM 9939 C C . GLU D 1 244 ? 25.513 -38.568 -32.717 1.00 47.00 245 GLU D C 1
ATOM 9940 O O . GLU D 1 244 ? 26.680 -38.220 -32.893 1.00 48.01 245 GLU D O 1
ATOM 9946 N N . SER D 1 245 ? 24.644 -38.551 -33.721 1.00 44.07 246 SER D N 1
ATOM 9947 C CA . SER D 1 245 ? 25.071 -38.200 -35.063 1.00 42.16 246 SER D CA 1
ATOM 9948 C C . SER D 1 245 ? 25.548 -36.755 -35.213 1.00 41.74 246 SER D C 1
ATOM 9949 O O . SER D 1 245 ? 25.788 -36.292 -36.335 1.00 43.43 246 SER D O 1
ATOM 9952 N N . ALA D 1 246 ? 25.641 -35.986 -34.133 1.00 39.62 247 ALA D N 1
ATOM 9953 C CA . ALA D 1 246 ? 26.168 -34.648 -34.208 1.00 38.31 247 ALA D CA 1
ATOM 9954 C C . ALA D 1 246 ? 27.350 -34.532 -33.269 1.00 37.55 247 ALA D C 1
ATOM 9955 O O . ALA D 1 246 ? 28.084 -33.542 -33.253 1.00 38.57 247 ALA D O 1
ATOM 9957 N N . GLY D 1 247 ? 27.573 -35.548 -32.460 1.00 36.03 248 GLY D N 1
ATOM 9958 C CA . GLY D 1 247 ? 28.712 -35.546 -31.575 1.00 37.22 248 GLY D CA 1
ATOM 9959 C C . GLY D 1 247 ? 28.455 -34.699 -30.359 1.00 38.39 248 GLY D C 1
ATOM 9960 O O . GLY D 1 247 ? 29.400 -34.299 -29.670 1.00 39.55 248 GLY D O 1
ATOM 9961 N N . ILE D 1 248 ? 27.181 -34.412 -30.066 1.00 39.63 249 ILE D N 1
ATOM 9962 C CA . ILE D 1 248 ? 26.874 -33.690 -28.856 1.00 40.55 249 ILE D CA 1
ATOM 9963 C C . ILE D 1 248 ? 26.812 -34.766 -27.793 1.00 42.10 249 ILE D C 1
ATOM 9964 O O . ILE D 1 248 ? 26.091 -35.765 -27.932 1.00 43.21 249 ILE D O 1
ATOM 9969 N N . ALA D 1 249 ? 27.679 -34.607 -26.798 1.00 43.37 250 ALA D N 1
ATOM 9970 C CA . ALA D 1 249 ? 27.734 -35.509 -25.659 1.00 45.61 250 ALA D CA 1
ATOM 9971 C C . ALA D 1 249 ? 26.658 -35.181 -24.596 1.00 46.79 250 ALA D C 1
ATOM 9972 O O . ALA D 1 249 ? 26.553 -34.045 -24.104 1.00 44.56 250 ALA D O 1
ATOM 9974 N N . TYR D 1 250 ? 25.840 -36.172 -24.238 1.00 48.91 251 TYR D N 1
ATOM 9975 C CA . TYR D 1 250 ? 24.793 -35.984 -23.247 1.00 50.60 251 TYR D CA 1
ATOM 9976 C C . TYR D 1 250 ? 24.785 -37.110 -22.217 1.00 50.20 251 TYR D C 1
ATOM 9977 O O . TYR D 1 250 ? 25.319 -38.199 -22.461 1.00 51.21 251 TYR D O 1
ATOM 9986 N N . THR D 1 251 ? 24.084 -36.877 -21.123 1.00 49.53 252 THR D N 1
ATOM 9987 C CA . THR D 1 251 ? 23.883 -37.854 -20.082 1.00 49.10 252 THR D CA 1
ATOM 9988 C C . THR D 1 251 ? 22.384 -38.048 -19.942 1.00 49.33 252 THR D C 1
ATOM 9989 O O . THR D 1 251 ? 21.646 -37.062 -19.854 1.00 49.58 252 THR D O 1
ATOM 9993 N N . VAL D 1 252 ? 21.862 -39.271 -19.970 1.00 49.76 253 VAL D N 1
ATOM 9994 C CA . VAL D 1 252 ? 20.462 -39.447 -19.650 1.00 48.34 253 VAL D CA 1
ATOM 9995 C C . VAL D 1 252 ? 20.468 -39.580 -18.137 1.00 48.80 253 VAL D C 1
ATOM 9996 O O . VAL D 1 252 ? 21.199 -40.411 -17.590 1.00 49.73 253 VAL D O 1
ATOM 10000 N N . ASN D 1 253 ? 19.738 -38.699 -17.463 1.00 48.74 254 ASN D N 1
ATOM 10001 C CA . ASN D 1 253 ? 19.724 -38.603 -16.016 1.00 47.94 254 ASN D CA 1
ATOM 10002 C C . ASN D 1 253 ? 18.270 -38.786 -15.664 1.00 49.36 254 ASN D C 1
ATOM 10003 O O . ASN D 1 253 ? 17.464 -37.884 -15.840 1.00 50.58 254 ASN D O 1
ATOM 10008 N N . GLN D 1 254 ? 17.894 -39.968 -15.199 1.00 50.75 255 GLN D N 1
ATOM 10009 C CA . GLN D 1 254 ? 16.505 -40.276 -14.911 1.00 51.75 255 GLN D CA 1
ATOM 10010 C C . GLN D 1 254 ? 15.880 -39.497 -13.782 1.00 51.35 255 GLN D C 1
ATOM 10011 O O . GLN D 1 254 ? 14.663 -39.468 -13.677 1.00 52.73 255 GLN D O 1
ATOM 10017 N N . ARG D 1 255 ? 16.645 -38.915 -12.864 1.00 50.57 256 ARG D N 1
ATOM 10018 C CA . ARG D 1 255 ? 15.997 -38.112 -11.839 1.00 50.63 256 ARG D CA 1
ATOM 10019 C C . ARG D 1 255 ? 15.656 -36.754 -12.428 1.00 49.66 256 ARG D C 1
ATOM 10020 O O . ARG D 1 255 ? 14.958 -35.980 -11.776 1.00 51.43 256 ARG D O 1
ATOM 10028 N N . LEU D 1 256 ? 16.070 -36.408 -13.648 1.00 46.81 257 LEU D N 1
ATOM 10029 C CA . LEU D 1 256 ? 15.840 -35.050 -14.091 1.00 45.37 257 LEU D CA 1
ATOM 10030 C C . LEU D 1 256 ? 14.365 -34.715 -14.358 1.00 44.18 257 LEU D C 1
ATOM 10031 O O . LEU D 1 256 ? 13.765 -34.958 -15.409 1.00 42.71 257 LEU D O 1
ATOM 10036 N N . VAL D 1 257 ? 13.690 -34.170 -13.370 1.00 42.17 258 VAL D N 1
ATOM 10037 C CA . VAL D 1 257 ? 12.382 -33.615 -13.635 1.00 41.83 258 VAL D CA 1
ATOM 10038 C C . VAL D 1 257 ? 12.619 -32.143 -13.395 1.00 41.00 258 VAL D C 1
ATOM 10039 O O . VAL D 1 257 ? 13.499 -31.772 -12.604 1.00 41.09 258 VAL D O 1
ATOM 10043 N N . ARG D 1 258 ? 11.936 -31.274 -14.136 1.00 40.54 259 ARG D N 1
ATOM 10044 C CA . ARG D 1 258 ? 12.160 -29.836 -13.970 1.00 39.61 259 ARG D CA 1
ATOM 10045 C C . ARG D 1 258 ? 11.316 -29.310 -12.822 1.00 39.97 259 ARG D C 1
ATOM 10046 O O . ARG D 1 258 ? 10.443 -30.023 -12.339 1.00 43.67 259 ARG D O 1
ATOM 10054 N N . GLY D 1 259 ? 11.472 -28.072 -12.366 1.00 40.39 260 GLY D N 1
ATOM 10055 C CA . GLY D 1 259 ? 10.687 -27.591 -11.225 1.00 39.34 260 GLY D CA 1
ATOM 10056 C C . GLY D 1 259 ? 9.396 -26.858 -11.591 1.00 39.96 260 GLY D C 1
ATOM 10057 O O . GLY D 1 259 ? 8.839 -26.132 -10.760 1.00 41.15 260 GLY D O 1
ATOM 10058 N N . LEU D 1 260 ? 8.902 -26.996 -12.821 1.00 39.85 261 LEU D N 1
ATOM 10059 C CA . LEU D 1 260 ? 7.689 -26.317 -13.265 1.00 40.33 261 LEU D CA 1
ATOM 10060 C C . LEU D 1 260 ? 6.765 -27.363 -13.878 1.00 41.91 261 LEU D C 1
ATOM 10061 O O . LEU D 1 260 ? 7.195 -28.177 -14.704 1.00 43.50 261 LEU D O 1
ATOM 10066 N N . ASP D 1 261 ? 5.467 -27.353 -13.588 1.00 42.84 262 ASP D N 1
ATOM 10067 C CA . ASP D 1 261 ? 4.651 -28.463 -14.016 1.00 42.66 262 ASP D CA 1
ATOM 10068 C C . ASP D 1 261 ? 3.947 -28.265 -15.351 1.00 42.14 262 ASP D C 1
ATOM 10069 O O . ASP D 1 261 ? 2.730 -28.457 -15.432 1.00 45.45 262 ASP D O 1
ATOM 10074 N N . TYR D 1 262 ? 4.632 -27.893 -16.447 1.00 38.81 263 TYR D N 1
ATOM 10075 C CA . TYR D 1 262 ? 3.919 -27.909 -17.739 1.00 35.88 263 TYR D CA 1
ATOM 10076 C C . TYR D 1 262 ? 4.621 -28.717 -18.841 1.00 35.19 263 TYR D C 1
ATOM 10077 O O . TYR D 1 262 ? 4.147 -28.844 -19.983 1.00 34.13 263 TYR D O 1
ATOM 10086 N N . TYR D 1 263 ? 5.760 -29.275 -18.440 1.00 34.09 264 TYR D N 1
ATOM 10087 C CA . TYR D 1 263 ? 6.644 -30.001 -19.330 1.00 35.48 264 TYR D CA 1
ATOM 10088 C C . TYR D 1 263 ? 6.191 -31.410 -19.612 1.00 34.85 264 TYR D C 1
ATOM 10089 O O . TYR D 1 263 ? 5.655 -32.049 -18.707 1.00 33.82 264 TYR D O 1
ATOM 10098 N N . ASN D 1 264 ? 6.440 -31.944 -20.804 1.00 35.32 265 ASN D N 1
ATOM 10099 C CA . ASN D 1 264 ? 6.048 -33.320 -20.987 1.00 36.36 265 ASN D CA 1
ATOM 10100 C C . ASN D 1 264 ? 7.157 -34.230 -21.470 1.00 36.99 265 ASN D C 1
ATOM 10101 O O . ASN D 1 264 ? 7.757 -34.898 -20.616 1.00 40.04 265 ASN D O 1
ATOM 10106 N N . ARG D 1 265 ? 7.547 -34.297 -22.741 1.00 35.01 266 ARG D N 1
ATOM 10107 C CA . ARG D 1 265 ? 8.504 -35.331 -23.076 1.00 33.76 266 ARG D CA 1
ATOM 10108 C C . ARG D 1 265 ? 9.956 -34.938 -22.807 1.00 33.17 266 ARG D C 1
ATOM 10109 O O . ARG D 1 265 ? 10.486 -35.256 -21.737 1.00 31.61 266 ARG D O 1
ATOM 10117 N N . THR D 1 266 ? 10.607 -34.219 -23.727 1.00 32.98 267 THR D N 1
ATOM 10118 C CA . THR D 1 266 ? 12.004 -33.837 -23.568 1.00 33.58 267 THR D CA 1
ATOM 10119 C C . THR D 1 266 ? 12.236 -32.871 -22.411 1.00 31.43 267 THR D C 1
ATOM 10120 O O . THR D 1 266 ? 11.590 -31.814 -22.330 1.00 30.93 267 THR D O 1
ATOM 10124 N N . VAL D 1 267 ? 13.160 -33.214 -21.535 1.00 29.63 268 VAL D N 1
ATOM 10125 C CA . VAL D 1 267 ? 13.553 -32.326 -20.473 1.00 28.98 268 VAL D CA 1
ATOM 10126 C C . VAL D 1 267 ? 15.070 -32.364 -20.511 1.00 29.78 268 VAL D C 1
ATOM 10127 O O . VAL D 1 267 ? 15.666 -33.447 -20.695 1.00 30.05 268 VAL D O 1
ATOM 10131 N N . PHE D 1 268 ? 15.679 -31.171 -20.452 1.00 29.87 269 PHE D N 1
ATOM 10132 C CA . PHE D 1 268 ? 17.127 -31.039 -20.501 1.00 29.06 269 PHE D CA 1
ATOM 10133 C C . PHE D 1 268 ? 17.673 -29.906 -19.657 1.00 28.66 269 PHE D C 1
ATOM 10134 O O . PHE D 1 268 ? 16.978 -28.914 -19.420 1.00 29.82 269 PHE D O 1
ATOM 10142 N N . GLU D 1 269 ? 18.923 -30.025 -19.238 1.00 28.82 270 GLU D N 1
ATOM 10143 C CA . GLU D 1 269 ? 19.559 -29.012 -18.429 1.00 32.36 270 GLU D CA 1
ATOM 10144 C C . GLU D 1 269 ? 21.038 -28.925 -18.822 1.00 34.61 270 GLU D C 1
ATOM 10145 O O . GLU D 1 269 ? 21.666 -29.976 -19.014 1.00 37.12 270 GLU D O 1
ATOM 10151 N N . TRP D 1 270 ? 21.600 -27.725 -19.067 1.00 34.11 271 TRP D N 1
ATOM 10152 C CA . TRP D 1 270 ? 23.030 -27.541 -19.341 1.00 30.91 271 TRP D CA 1
ATOM 10153 C C . TRP D 1 270 ? 23.608 -27.088 -18.014 1.00 31.07 271 TRP D C 1
ATOM 10154 O O . TRP D 1 270 ? 23.269 -25.995 -17.527 1.00 31.55 271 TRP D O 1
ATOM 10165 N N . VAL D 1 271 ? 24.441 -27.908 -17.396 1.00 30.90 272 VAL D N 1
ATOM 10166 C CA . VAL D 1 271 ? 24.953 -27.640 -16.070 1.00 32.04 272 VAL D CA 1
ATOM 10167 C C . VAL D 1 271 ? 26.427 -27.327 -16.120 1.00 34.24 272 VAL D C 1
ATOM 10168 O O . VAL D 1 271 ? 27.112 -27.763 -17.034 1.00 36.11 272 VAL D O 1
ATOM 10172 N N . THR D 1 272 ? 26.965 -26.599 -15.170 1.00 37.93 273 THR D N 1
ATOM 10173 C CA . THR D 1 272 ? 28.387 -26.343 -15.102 1.00 43.12 273 THR D CA 1
ATOM 10174 C C . THR D 1 272 ? 28.881 -26.835 -13.768 1.00 45.98 273 THR D C 1
ATOM 10175 O O . THR D 1 272 ? 28.078 -27.029 -12.843 1.00 48.04 273 THR D O 1
ATOM 10179 N N . ASN D 1 273 ? 30.182 -27.043 -13.608 1.00 49.54 274 ASN D N 1
ATOM 10180 C CA . ASN D 1 273 ? 30.680 -27.455 -12.296 1.00 53.20 274 ASN D CA 1
ATOM 10181 C C . ASN D 1 273 ? 31.505 -26.353 -11.638 1.00 52.30 274 ASN D C 1
ATOM 10182 O O . ASN D 1 273 ? 31.577 -25.220 -12.111 1.00 52.32 274 ASN D O 1
ATOM 10187 N N . GLN D 1 278 ? 24.927 -21.015 -9.838 1.00 51.00 279 GLN D N 1
ATOM 10188 C CA . GLN D 1 278 ? 24.386 -22.176 -9.184 1.00 50.99 279 GLN D CA 1
ATOM 10189 C C . GLN D 1 278 ? 24.141 -23.346 -10.153 1.00 49.93 279 GLN D C 1
ATOM 10190 O O . GLN D 1 278 ? 23.014 -23.802 -10.370 1.00 52.95 279 GLN D O 1
ATOM 10196 N N . GLY D 1 279 ? 25.217 -23.846 -10.760 1.00 45.92 280 GLY D N 1
ATOM 10197 C CA . GLY D 1 279 ? 25.153 -25.102 -11.468 1.00 41.76 280 GLY D CA 1
ATOM 10198 C C . GLY D 1 279 ? 24.435 -25.015 -12.777 1.00 39.57 280 GLY D C 1
ATOM 10199 O O . GLY D 1 279 ? 25.078 -25.097 -13.815 1.00 40.49 280 GLY D O 1
ATOM 10200 N N . THR D 1 280 ? 23.124 -24.895 -12.772 1.00 37.60 281 THR D N 1
ATOM 10201 C CA . THR D 1 280 ? 22.362 -24.857 -14.002 1.00 36.71 281 THR D CA 1
ATOM 10202 C C . THR D 1 280 ? 22.565 -23.513 -14.695 1.00 36.42 281 THR D C 1
ATOM 10203 O O . THR D 1 280 ? 22.448 -22.451 -14.064 1.00 37.39 281 THR D O 1
ATOM 10207 N N . VAL D 1 281 ? 22.961 -23.533 -15.968 1.00 34.58 282 VAL D N 1
ATOM 10208 C CA . VAL D 1 281 ? 23.138 -22.279 -16.693 1.00 31.73 282 VAL D CA 1
ATOM 10209 C C . VAL D 1 281 ? 21.964 -22.051 -17.633 1.00 29.68 282 VAL D C 1
ATOM 10210 O O . VAL D 1 281 ? 21.565 -20.916 -17.885 1.00 29.66 282 VAL D O 1
ATOM 10214 N N . CYS D 1 282 ? 21.394 -23.117 -18.168 1.00 25.93 283 CYS D N 1
ATOM 10215 C CA . CYS D 1 282 ? 20.326 -23.024 -19.135 1.00 24.71 283 CYS D CA 1
ATOM 10216 C C . CYS D 1 282 ? 19.480 -24.235 -18.828 1.00 26.10 283 CYS D C 1
ATOM 10217 O O . CYS D 1 282 ? 20.036 -25.282 -18.425 1.00 29.17 283 CYS D O 1
ATOM 10220 N N . ALA D 1 283 ? 18.154 -24.120 -18.942 1.00 24.59 284 ALA D N 1
ATOM 10221 C CA . ALA D 1 283 ? 17.251 -25.239 -18.683 1.00 21.86 284 ALA D CA 1
ATOM 10222 C C . ALA D 1 283 ? 15.990 -25.122 -19.540 1.00 21.03 284 ALA D C 1
ATOM 10223 O O . ALA D 1 283 ? 15.596 -24.001 -19.908 1.00 21.23 284 ALA D O 1
ATOM 10225 N N . GLY D 1 284 ? 15.357 -26.222 -19.930 1.00 18.62 285 GLY D N 1
ATOM 10226 C CA . GLY D 1 284 ? 14.208 -26.133 -20.815 1.00 16.22 285 GLY D CA 1
ATOM 10227 C C . GLY D 1 284 ? 13.627 -27.522 -21.044 1.00 17.30 285 GLY D C 1
ATOM 10228 O O . GLY D 1 284 ? 14.089 -28.505 -20.452 1.00 18.87 285 GLY D O 1
ATOM 10229 N N . GLY D 1 285 ? 12.626 -27.639 -21.900 1.00 14.69 286 GLY D N 1
ATOM 10230 C CA . GLY D 1 285 ? 12.014 -28.894 -22.213 1.00 14.74 286 GLY D CA 1
ATOM 10231 C C . GLY D 1 285 ? 10.818 -28.684 -23.133 1.00 17.49 286 GLY D C 1
ATOM 10232 O O . GLY D 1 285 ? 10.627 -27.644 -23.774 1.00 18.31 286 GLY D O 1
ATOM 10233 N N . ARG D 1 286 ? 9.983 -29.685 -23.228 1.00 19.80 287 ARG D N 1
ATOM 10234 C CA . ARG D 1 286 ? 8.824 -29.652 -24.097 1.00 24.03 287 ARG D CA 1
ATOM 10235 C C . ARG D 1 286 ? 7.555 -29.344 -23.283 1.00 26.76 287 ARG D C 1
ATOM 10236 O O . ARG D 1 286 ? 7.469 -29.704 -22.098 1.00 26.67 287 ARG D O 1
ATOM 10244 N N . TYR D 1 287 ? 6.560 -28.700 -23.880 1.00 27.18 288 TYR D N 1
ATOM 10245 C CA . TYR D 1 287 ? 5.360 -28.325 -23.158 1.00 30.16 288 TYR D CA 1
ATOM 10246 C C . TYR D 1 287 ? 4.212 -28.274 -24.173 1.00 31.76 288 TYR D C 1
ATOM 10247 O O . TYR D 1 287 ? 3.575 -27.239 -24.446 1.00 32.52 288 TYR D O 1
ATOM 10256 N N . ASP D 1 288 ? 3.887 -29.444 -24.736 1.00 32.17 289 ASP D N 1
ATOM 10257 C CA . ASP D 1 288 ? 2.880 -29.557 -25.793 1.00 33.99 289 ASP D CA 1
ATOM 10258 C C . ASP D 1 288 ? 1.430 -29.210 -25.374 1.00 34.46 289 ASP D C 1
ATOM 10259 O O . ASP D 1 288 ? 0.556 -28.823 -26.170 1.00 34.77 289 ASP D O 1
ATOM 10264 N N . GLY D 1 289 ? 1.146 -29.347 -24.076 1.00 34.48 290 GLY D N 1
ATOM 10265 C CA . GLY D 1 289 ? -0.173 -29.078 -23.560 1.00 33.57 290 GLY D CA 1
ATOM 10266 C C . GLY D 1 289 ? -0.409 -27.628 -23.193 1.00 33.75 290 GLY D C 1
ATOM 10267 O O . GLY D 1 289 ? -1.550 -27.183 -23.324 1.00 35.28 290 GLY D O 1
ATOM 10268 N N . LEU D 1 290 ? 0.611 -26.822 -22.844 1.00 32.73 291 LEU D N 1
ATOM 10269 C CA . LEU D 1 290 ? 0.353 -25.522 -22.233 1.00 31.65 291 LEU D CA 1
ATOM 10270 C C . LEU D 1 290 ? -0.452 -24.523 -23.039 1.00 31.95 291 LEU D C 1
ATOM 10271 O O . LEU D 1 290 ? -1.121 -23.671 -22.452 1.00 31.64 291 LEU D O 1
ATOM 10276 N N . VAL D 1 291 ? -0.521 -24.667 -24.356 1.00 33.94 292 VAL D N 1
ATOM 10277 C CA . VAL D 1 291 ? -1.258 -23.683 -25.168 1.00 36.79 292 VAL D CA 1
ATOM 10278 C C . VAL D 1 291 ? -2.775 -23.792 -24.949 1.00 38.23 292 VAL D C 1
ATOM 10279 O O . VAL D 1 291 ? -3.508 -22.806 -24.849 1.00 37.47 292 VAL D O 1
ATOM 10283 N N . GLU D 1 292 ? -3.245 -25.027 -24.829 1.00 41.29 293 GLU D N 1
ATOM 10284 C CA . GLU D 1 292 ? -4.655 -25.331 -24.664 1.00 41.69 293 GLU D CA 1
ATOM 10285 C C . GLU D 1 292 ? -5.128 -25.034 -23.247 1.00 40.68 293 GLU D C 1
ATOM 10286 O O . GLU D 1 292 ? -6.213 -24.490 -23.036 1.00 40.98 293 GLU D O 1
ATOM 10292 N N . GLN D 1 293 ? -4.264 -25.348 -22.276 1.00 38.58 294 GLN D N 1
ATOM 10293 C CA . GLN D 1 293 ? -4.508 -25.055 -20.893 1.00 38.15 294 GLN D CA 1
ATOM 10294 C C . GLN D 1 293 ? -4.807 -23.582 -20.730 1.00 37.09 294 GLN D C 1
ATOM 10295 O O . GLN D 1 293 ? -5.861 -23.228 -20.209 1.00 39.58 294 GLN D O 1
ATOM 10301 N N . LEU D 1 294 ? -3.965 -22.695 -21.258 1.00 34.52 295 LEU D N 1
ATOM 10302 C CA . LEU D 1 294 ? -4.208 -21.274 -21.112 1.00 31.00 295 LEU D CA 1
ATOM 10303 C C . LEU D 1 294 ? -5.236 -20.742 -22.077 1.00 29.71 295 LEU D C 1
ATOM 10304 O O . LEU D 1 294 ? -5.310 -19.531 -22.277 1.00 30.92 295 LEU D O 1
ATOM 10309 N N . GLY D 1 295 ? -5.989 -21.608 -22.729 1.00 28.35 296 GLY D N 1
ATOM 10310 C CA . GLY D 1 295 ? -7.098 -21.182 -23.522 1.00 29.03 296 GLY D CA 1
ATOM 10311 C C . GLY D 1 295 ? -6.966 -21.232 -25.001 1.00 30.20 296 GLY D C 1
ATOM 10312 O O . GLY D 1 295 ? -7.817 -20.639 -25.659 1.00 32.35 296 GLY D O 1
ATOM 10313 N N . GLY D 1 296 ? -5.993 -21.912 -25.578 1.00 32.86 297 GLY D N 1
ATOM 10314 C CA . GLY D 1 296 ? -5.836 -21.871 -27.030 1.00 36.47 297 GLY D CA 1
ATOM 10315 C C . GLY D 1 296 ? -5.975 -23.243 -27.649 1.00 37.93 297 GLY D C 1
ATOM 10316 O O . GLY D 1 296 ? -6.124 -24.220 -26.917 1.00 38.62 297 GLY D O 1
ATOM 10317 N N . ARG D 1 297 ? -5.961 -23.378 -28.983 1.00 39.52 298 ARG D N 1
ATOM 10318 C CA . ARG D 1 297 ? -6.004 -24.724 -29.568 1.00 41.40 298 ARG D CA 1
ATOM 10319 C C . ARG D 1 297 ? -4.670 -25.434 -29.360 1.00 41.63 298 ARG D C 1
ATOM 10320 O O . ARG D 1 297 ? -3.625 -24.802 -29.194 1.00 44.14 298 ARG D O 1
ATOM 10328 N N . ALA D 1 298 ? -4.672 -26.749 -29.254 1.00 41.87 299 ALA D N 1
ATOM 10329 C CA . ALA D 1 298 ? -3.442 -27.488 -28.969 1.00 42.54 299 ALA D CA 1
ATOM 10330 C C . ALA D 1 298 ? -2.398 -27.403 -30.092 1.00 41.43 299 ALA D C 1
ATOM 10331 O O . ALA D 1 298 ? -2.700 -27.607 -31.283 1.00 41.46 299 ALA D O 1
ATOM 10333 N N . THR D 1 299 ? -1.167 -27.094 -29.686 1.00 39.68 300 THR D N 1
ATOM 10334 C CA . THR D 1 299 ? -0.060 -26.972 -30.602 1.00 36.28 300 THR D CA 1
ATOM 10335 C C . THR D 1 299 ? 1.198 -27.395 -29.858 1.00 34.70 300 THR D C 1
ATOM 10336 O O . THR D 1 299 ? 1.375 -27.093 -28.663 1.00 34.40 300 THR D O 1
ATOM 10340 N N . PRO D 1 300 ? 2.057 -28.164 -30.552 1.00 30.58 301 PRO D N 1
ATOM 10341 C CA . PRO D 1 300 ? 3.298 -28.634 -29.923 1.00 28.69 301 PRO D CA 1
ATOM 10342 C C . PRO D 1 300 ? 4.234 -27.454 -29.653 1.00 27.93 301 PRO D C 1
ATOM 10343 O O . PRO D 1 300 ? 4.257 -26.487 -30.426 1.00 29.39 301 PRO D O 1
ATOM 10347 N N . ALA D 1 301 ? 5.018 -27.510 -28.596 1.00 25.50 302 ALA D N 1
ATOM 10348 C CA . ALA D 1 301 ? 5.845 -26.384 -28.246 1.00 24.15 302 ALA D CA 1
ATOM 10349 C C . ALA D 1 301 ? 7.018 -26.877 -27.408 1.00 22.48 302 ALA D C 1
ATOM 10350 O O . ALA D 1 301 ? 6.810 -27.864 -26.673 1.00 22.73 302 ALA D O 1
ATOM 10352 N N . VAL D 1 302 ? 8.200 -26.236 -27.538 1.00 18.16 303 VAL D N 1
ATOM 10353 C CA . VAL D 1 302 ? 9.458 -26.596 -26.866 1.00 18.28 303 VAL D CA 1
ATOM 10354 C C . VAL D 1 302 ? 10.234 -25.310 -26.690 1.00 19.02 303 VAL D C 1
ATOM 10355 O O . VAL D 1 302 ? 10.070 -24.389 -27.509 1.00 21.84 303 VAL D O 1
ATOM 10359 N N . GLY D 1 303 ? 11.139 -25.228 -25.730 1.00 15.16 304 GLY D N 1
ATOM 10360 C CA . GLY D 1 303 ? 11.906 -24.021 -25.603 1.00 12.06 304 GLY D CA 1
ATOM 10361 C C . GLY D 1 303 ? 12.810 -24.145 -24.424 1.00 14.47 304 GLY D C 1
ATOM 10362 O O . GLY D 1 303 ? 12.787 -25.183 -23.763 1.00 13.04 304 GLY D O 1
ATOM 10363 N N . PHE D 1 304 ? 13.564 -23.096 -24.113 1.00 17.08 305 PHE D N 1
ATOM 10364 C CA . PHE D 1 304 ? 14.522 -23.098 -22.997 1.00 19.11 305 PHE D CA 1
ATOM 10365 C C . PHE D 1 304 ? 14.789 -21.661 -22.572 1.00 17.53 305 PHE D C 1
ATOM 10366 O O . PHE D 1 304 ? 14.423 -20.733 -23.312 1.00 16.65 305 PHE D O 1
ATOM 10374 N N . ALA D 1 305 ? 15.481 -21.484 -21.462 1.00 14.49 306 ALA D N 1
ATOM 10375 C CA . ALA D 1 305 ? 15.795 -20.180 -20.964 1.00 15.15 306 ALA D CA 1
ATOM 10376 C C . ALA D 1 305 ? 17.098 -20.302 -20.215 1.00 16.92 306 ALA D C 1
ATOM 10377 O O . ALA D 1 305 ? 17.337 -21.323 -19.568 1.00 18.02 306 ALA D O 1
ATOM 10379 N N . MET D 1 306 ? 17.941 -19.285 -20.274 1.00 17.70 307 MET D N 1
ATOM 10380 C CA . MET D 1 306 ? 19.255 -19.335 -19.699 1.00 19.24 307 MET D CA 1
ATOM 10381 C C . MET D 1 306 ? 19.406 -18.167 -18.757 1.00 19.81 307 MET D C 1
ATOM 10382 O O . MET D 1 306 ? 18.922 -17.063 -19.030 1.00 21.83 307 MET D O 1
ATOM 10387 N N . GLY D 1 307 ? 20.087 -18.366 -17.646 1.00 20.58 308 GLY D N 1
ATOM 10388 C CA . GLY D 1 307 ? 20.327 -17.292 -16.700 1.00 21.31 308 GLY D CA 1
ATOM 10389 C C . GLY D 1 307 ? 21.576 -16.524 -17.074 1.00 22.03 308 GLY D C 1
ATOM 10390 O O . GLY D 1 307 ? 22.712 -16.855 -16.700 1.00 21.62 308 GLY D O 1
ATOM 10391 N N . LEU D 1 308 ? 21.373 -15.424 -17.773 1.00 22.74 309 LEU D N 1
ATOM 10392 C CA . LEU D 1 308 ? 22.468 -14.580 -18.210 1.00 21.92 309 LEU D CA 1
ATOM 10393 C C . LEU D 1 308 ? 23.430 -14.171 -17.112 1.00 22.23 309 LEU D C 1
ATOM 10394 O O . LEU D 1 308 ? 24.595 -13.930 -17.407 1.00 25.53 309 LEU D O 1
ATOM 10399 N N . GLU D 1 309 ? 23.028 -14.159 -15.854 1.00 21.43 310 GLU D N 1
ATOM 10400 C CA . GLU D 1 309 ? 23.947 -13.789 -14.788 1.00 24.10 310 GLU D CA 1
ATOM 10401 C C . GLU D 1 309 ? 24.975 -14.864 -14.588 1.00 25.18 310 GLU D C 1
ATOM 10402 O O . GLU D 1 309 ? 26.140 -14.588 -14.337 1.00 23.59 310 GLU D O 1
ATOM 10408 N N . ARG D 1 310 ? 24.508 -16.091 -14.749 1.00 30.51 311 ARG D N 1
ATOM 10409 C CA . ARG D 1 310 ? 25.313 -17.286 -14.611 1.00 34.41 311 ARG D CA 1
ATOM 10410 C C . ARG D 1 310 ? 26.240 -17.451 -15.807 1.00 33.35 311 ARG D C 1
ATOM 10411 O O . ARG D 1 310 ? 27.379 -17.887 -15.633 1.00 36.55 311 ARG D O 1
ATOM 10419 N N . LEU D 1 311 ? 25.763 -17.141 -17.020 1.00 31.20 312 LEU D N 1
ATOM 10420 C CA . LEU D 1 311 ? 26.611 -17.122 -18.208 1.00 27.40 312 LEU D CA 1
ATOM 10421 C C . LEU D 1 311 ? 27.715 -16.089 -18.055 1.00 26.41 312 LEU D C 1
ATOM 10422 O O . LEU D 1 311 ? 28.875 -16.485 -18.128 1.00 28.67 312 LEU D O 1
ATOM 10427 N N . VAL D 1 312 ? 27.429 -14.806 -17.799 1.00 24.45 313 VAL D N 1
ATOM 10428 C CA . VAL D 1 312 ? 28.458 -13.785 -17.606 1.00 23.17 313 VAL D CA 1
ATOM 10429 C C . VAL D 1 312 ? 29.519 -14.228 -16.622 1.00 25.36 313 VAL D C 1
ATOM 10430 O O . VAL D 1 312 ? 30.707 -14.212 -16.930 1.00 28.41 313 VAL D O 1
ATOM 10434 N N . LEU D 1 313 ? 29.110 -14.750 -15.479 1.00 29.23 314 LEU D N 1
ATOM 10435 C CA . LEU D 1 313 ? 30.040 -15.233 -14.457 1.00 29.23 314 LEU D CA 1
ATOM 10436 C C . LEU D 1 313 ? 30.919 -16.355 -14.923 1.00 27.85 314 LEU D C 1
ATOM 10437 O O . LEU D 1 313 ? 32.089 -16.408 -14.554 1.00 28.62 314 LEU D O 1
ATOM 10442 N N . LEU D 1 314 ? 30.360 -17.250 -15.721 1.00 26.50 315 LEU D N 1
ATOM 10443 C CA . LEU D 1 314 ? 31.117 -18.371 -16.189 1.00 27.14 315 LEU D CA 1
ATOM 10444 C C . LEU D 1 314 ? 32.127 -17.900 -17.217 1.00 28.83 315 LEU D C 1
ATOM 10445 O O . LEU D 1 314 ? 33.294 -18.296 -17.116 1.00 30.76 315 LEU D O 1
ATOM 10450 N N . VAL D 1 315 ? 31.729 -17.047 -18.179 1.00 28.15 316 VAL D N 1
ATOM 10451 C CA . VAL D 1 315 ? 32.615 -16.613 -19.245 1.00 26.49 316 VAL D CA 1
ATOM 10452 C C . VAL D 1 315 ? 33.798 -15.976 -18.537 1.00 29.64 316 VAL D C 1
ATOM 10453 O O . VAL D 1 315 ? 34.878 -16.566 -18.504 1.00 30.63 316 VAL D O 1
ATOM 10457 N N . GLN D 1 316 ? 33.555 -14.910 -17.789 1.00 30.11 317 GLN D N 1
ATOM 10458 C CA . GLN D 1 316 ? 34.594 -14.225 -17.050 1.00 31.49 317 GLN D CA 1
ATOM 10459 C C . GLN D 1 316 ? 35.567 -15.139 -16.286 1.00 33.35 317 GLN D C 1
ATOM 10460 O O . GLN D 1 316 ? 36.752 -14.852 -16.218 1.00 33.51 317 GLN D O 1
ATOM 10466 N N . ALA D 1 317 ? 35.107 -16.277 -15.762 1.00 36.34 318 ALA D N 1
ATOM 10467 C CA . ALA D 1 317 ? 35.915 -17.172 -14.943 1.00 37.92 318 ALA D CA 1
ATOM 10468 C C . ALA D 1 317 ? 36.756 -18.158 -15.758 1.00 39.40 318 ALA D C 1
ATOM 10469 O O . ALA D 1 317 ? 37.922 -18.451 -15.480 1.00 38.08 318 ALA D O 1
ATOM 10471 N N . VAL D 1 318 ? 36.110 -18.688 -16.779 1.00 39.97 319 VAL D N 1
ATOM 10472 C CA . VAL D 1 318 ? 36.660 -19.695 -17.637 1.00 40.80 319 VAL D CA 1
ATOM 10473 C C . VAL D 1 318 ? 37.399 -19.079 -18.800 1.00 42.51 319 VAL D C 1
ATOM 10474 O O . VAL D 1 318 ? 38.254 -19.731 -19.371 1.00 43.61 319 VAL D O 1
ATOM 10478 N N . ASN D 1 319 ? 37.135 -17.816 -19.128 1.00 45.80 320 ASN D N 1
ATOM 10479 C CA . ASN D 1 319 ? 37.656 -17.109 -20.303 1.00 48.17 320 ASN D CA 1
ATOM 10480 C C . ASN D 1 319 ? 38.502 -15.875 -19.979 1.00 50.03 320 ASN D C 1
ATOM 10481 O O . ASN D 1 319 ? 38.713 -15.115 -20.914 1.00 49.99 320 ASN D O 1
ATOM 10486 N N . PRO D 1 320 ? 39.067 -15.651 -18.764 1.00 53.76 321 PRO D N 1
ATOM 10487 C CA . PRO D 1 320 ? 39.841 -14.453 -18.329 1.00 55.86 321 PRO D CA 1
ATOM 10488 C C . PRO D 1 320 ? 40.153 -13.330 -19.325 1.00 57.47 321 PRO D C 1
ATOM 10489 O O . PRO D 1 320 ? 39.896 -12.142 -19.098 1.00 57.11 321 PRO D O 1
ATOM 10493 N N . GLU D 1 321 ? 40.735 -13.691 -20.462 1.00 59.34 322 GLU D N 1
ATOM 10494 C CA . GLU D 1 321 ? 41.030 -12.738 -21.501 1.00 61.36 322 GLU D CA 1
ATOM 10495 C C . GLU D 1 321 ? 39.765 -12.428 -22.307 1.00 60.41 322 GLU D C 1
ATOM 10496 O O . GLU D 1 321 ? 39.726 -12.565 -23.530 1.00 60.67 322 GLU D O 1
ATOM 10502 N N . PHE D 1 322 ? 38.680 -12.025 -21.650 1.00 59.98 323 PHE D N 1
ATOM 10503 C CA . PHE D 1 322 ? 37.482 -11.612 -22.369 1.00 59.74 323 PHE D CA 1
ATOM 10504 C C . PHE D 1 322 ? 37.296 -10.179 -21.934 1.00 59.21 323 PHE D C 1
ATOM 10505 O O . PHE D 1 322 ? 36.739 -9.866 -20.876 1.00 58.39 323 PHE D O 1
ATOM 10513 N N . LYS D 1 323 ? 37.914 -9.324 -22.732 1.00 58.92 324 LYS D N 1
ATOM 10514 C CA . LYS D 1 323 ? 37.857 -7.900 -22.513 1.00 58.31 324 LYS D CA 1
ATOM 10515 C C . LYS D 1 323 ? 36.785 -7.378 -23.436 1.00 56.65 324 LYS D C 1
ATOM 10516 O O . LYS D 1 323 ? 36.408 -8.071 -24.377 1.00 54.84 324 LYS D O 1
ATOM 10522 N N . ALA D 1 324 ? 36.320 -6.161 -23.179 1.00 55.61 325 ALA D N 1
ATOM 10523 C CA . ALA D 1 324 ? 35.353 -5.497 -24.029 1.00 54.10 325 ALA D CA 1
ATOM 10524 C C . ALA D 1 324 ? 36.052 -4.278 -24.597 1.00 53.88 325 ALA D C 1
ATOM 10525 O O . ALA D 1 324 ? 37.156 -3.918 -24.175 1.00 54.65 325 ALA D O 1
ATOM 10527 N N . ASP D 1 325 ? 35.411 -3.629 -25.546 1.00 51.98 326 ASP D N 1
ATOM 10528 C CA . ASP D 1 325 ? 35.949 -2.450 -26.180 1.00 50.27 326 ASP D CA 1
ATOM 10529 C C . ASP D 1 325 ? 35.966 -1.273 -25.220 1.00 48.15 326 ASP D C 1
ATOM 10530 O O . ASP D 1 325 ? 34.974 -1.100 -24.505 1.00 48.95 326 ASP D O 1
ATOM 10535 N N . PRO D 1 326 ? 37.064 -0.490 -25.148 1.00 45.19 327 PRO D N 1
ATOM 10536 C CA . PRO D 1 326 ? 37.117 0.667 -24.257 1.00 42.27 327 PRO D CA 1
ATOM 10537 C C . PRO D 1 326 ? 36.092 1.704 -24.677 1.00 40.09 327 PRO D C 1
ATOM 10538 O O . PRO D 1 326 ? 35.532 1.665 -25.782 1.00 38.44 327 PRO D O 1
ATOM 10542 N N . VAL D 1 327 ? 35.854 2.659 -23.790 1.00 38.96 328 VAL D N 1
ATOM 10543 C CA . VAL D 1 327 ? 34.794 3.608 -24.058 1.00 38.98 328 VAL D CA 1
ATOM 10544 C C . VAL D 1 327 ? 35.173 4.742 -24.979 1.00 37.19 328 VAL D C 1
ATOM 10545 O O . VAL D 1 327 ? 34.339 5.077 -25.823 1.00 38.00 328 VAL D O 1
ATOM 10549 N N . VAL D 1 328 ? 36.371 5.336 -24.819 1.00 33.88 329 VAL D N 1
ATOM 10550 C CA . VAL D 1 328 ? 36.783 6.445 -25.656 1.00 30.50 329 VAL D CA 1
ATOM 10551 C C . VAL D 1 328 ? 38.004 6.064 -26.490 1.00 30.82 329 VAL D C 1
ATOM 10552 O O . VAL D 1 328 ? 38.940 5.454 -25.966 1.00 30.66 329 VAL D O 1
ATOM 10556 N N . ASP D 1 329 ? 37.991 6.416 -27.786 1.00 31.19 330 ASP D N 1
ATOM 10557 C CA . ASP D 1 329 ? 39.155 6.302 -28.676 1.00 27.64 330 ASP D CA 1
ATOM 10558 C C . ASP D 1 329 ? 39.887 7.621 -28.807 1.00 25.73 330 ASP D C 1
ATOM 10559 O O . ASP D 1 329 ? 41.115 7.648 -28.677 1.00 25.26 330 ASP D O 1
ATOM 10564 N N . ILE D 1 330 ? 39.156 8.711 -29.037 1.00 22.61 331 ILE D N 1
ATOM 10565 C CA . ILE D 1 330 ? 39.755 10.013 -29.246 1.00 21.33 331 ILE D CA 1
ATOM 10566 C C . ILE D 1 330 ? 39.327 10.984 -28.159 1.00 22.03 331 ILE D C 1
ATOM 10567 O O . ILE D 1 330 ? 38.119 11.157 -27.972 1.00 23.89 331 ILE D O 1
ATOM 10572 N N . TYR D 1 331 ? 40.229 11.649 -27.441 1.00 21.75 332 TYR D N 1
ATOM 10573 C CA . TYR D 1 331 ? 39.789 12.680 -26.528 1.00 21.71 332 TYR D CA 1
ATOM 10574 C C . TYR D 1 331 ? 40.067 14.027 -27.163 1.00 22.58 332 TYR D C 1
ATOM 10575 O O . TYR D 1 331 ? 41.182 14.254 -27.613 1.00 26.52 332 TYR D O 1
ATOM 10584 N N . LEU D 1 332 ? 39.099 14.925 -27.275 1.00 22.29 333 LEU D N 1
ATOM 10585 C CA . LEU D 1 332 ? 39.329 16.251 -27.787 1.00 21.99 333 LEU D CA 1
ATOM 10586 C C . LEU D 1 332 ? 39.635 17.258 -26.655 1.00 25.23 333 LEU D C 1
ATOM 10587 O O . LEU D 1 332 ? 38.751 17.718 -25.918 1.00 22.65 333 LEU D O 1
ATOM 10592 N N . VAL D 1 333 ? 40.922 17.559 -26.482 1.00 27.59 334 VAL D N 1
ATOM 10593 C CA . VAL D 1 333 ? 41.417 18.544 -25.542 1.00 29.44 334 VAL D CA 1
ATOM 10594 C C . VAL D 1 333 ? 41.185 19.937 -26.105 1.00 30.96 334 VAL D C 1
ATOM 10595 O O . VAL D 1 333 ? 41.354 20.168 -27.304 1.00 31.59 334 VAL D O 1
ATOM 10599 N N . ALA D 1 334 ? 40.841 20.929 -25.301 1.00 32.83 335 ALA D N 1
ATOM 10600 C CA . ALA D 1 334 ? 40.675 22.266 -25.827 1.00 35.00 335 ALA D CA 1
ATOM 10601 C C . ALA D 1 334 ? 40.790 23.238 -24.697 1.00 38.71 335 ALA D C 1
ATOM 10602 O O . ALA D 1 334 ? 40.131 23.048 -23.668 1.00 39.82 335 ALA D O 1
ATOM 10604 N N . SER D 1 335 ? 41.659 24.232 -24.825 1.00 41.86 336 SER D N 1
ATOM 10605 C CA . SER D 1 335 ? 41.744 25.243 -23.795 1.00 45.84 336 SER D CA 1
ATOM 10606 C C . SER D 1 335 ? 42.025 26.550 -24.488 1.00 47.82 336 SER D C 1
ATOM 10607 O O . SER D 1 335 ? 42.408 26.549 -25.659 1.00 48.36 336 SER D O 1
ATOM 10610 N N . GLY D 1 336 ? 41.771 27.658 -23.799 1.00 51.48 337 GLY D N 1
ATOM 10611 C CA . GLY D 1 336 ? 42.008 28.992 -24.339 1.00 55.81 337 GLY D CA 1
ATOM 10612 C C . GLY D 1 336 ? 40.700 29.752 -24.511 1.00 58.27 337 GLY D C 1
ATOM 10613 O O . GLY D 1 336 ? 39.622 29.159 -24.516 1.00 60.20 337 GLY D O 1
ATOM 10614 N N . ALA D 1 337 ? 40.767 31.073 -24.652 1.00 60.92 338 ALA D N 1
ATOM 10615 C CA . ALA D 1 337 ? 39.579 31.900 -24.773 1.00 62.06 338 ALA D CA 1
ATOM 10616 C C . ALA D 1 337 ? 38.708 31.525 -25.978 1.00 62.99 338 ALA D C 1
ATOM 10617 O O . ALA D 1 337 ? 39.174 31.436 -27.122 1.00 63.00 338 ALA D O 1
ATOM 10619 N N . ASP D 1 338 ? 37.439 31.256 -25.645 1.00 62.44 339 ASP D N 1
ATOM 10620 C CA . ASP D 1 338 ? 36.373 30.852 -26.558 1.00 62.35 339 ASP D CA 1
ATOM 10621 C C . ASP D 1 338 ? 36.745 29.824 -27.655 1.00 59.80 339 ASP D C 1
ATOM 10622 O O . ASP D 1 338 ? 36.279 29.831 -28.808 1.00 59.46 339 ASP D O 1
ATOM 10627 N N . THR D 1 339 ? 37.533 28.831 -27.250 1.00 54.80 340 THR D N 1
ATOM 10628 C CA . THR D 1 339 ? 37.798 27.706 -28.108 1.00 49.91 340 THR D CA 1
ATOM 10629 C C . THR D 1 339 ? 36.652 26.695 -28.097 1.00 48.36 340 THR D C 1
ATOM 10630 O O . THR D 1 339 ? 36.463 25.989 -29.078 1.00 47.63 340 THR D O 1
ATOM 10634 N N . GLN D 1 340 ? 35.809 26.616 -27.053 1.00 46.78 341 GLN D N 1
ATOM 10635 C CA . GLN D 1 340 ? 34.813 25.561 -26.934 1.00 43.87 341 GLN D CA 1
ATOM 10636 C C . GLN D 1 340 ? 33.779 25.391 -28.026 1.00 41.37 341 GLN D C 1
ATOM 10637 O O . GLN D 1 340 ? 33.450 24.245 -28.356 1.00 40.78 341 GLN D O 1
ATOM 10643 N N . SER D 1 341 ? 33.276 26.443 -28.644 1.00 39.42 342 SER D N 1
ATOM 10644 C CA . SER D 1 341 ? 32.371 26.220 -29.764 1.00 38.96 342 SER D CA 1
ATOM 10645 C C . SER D 1 341 ? 33.150 25.598 -30.927 1.00 37.32 342 SER D C 1
ATOM 10646 O O . SER D 1 341 ? 32.641 24.728 -31.644 1.00 35.86 342 SER D O 1
ATOM 10649 N N . ALA D 1 342 ? 34.424 26.001 -31.076 1.00 36.70 343 ALA D N 1
ATOM 10650 C CA . ALA D 1 342 ? 35.303 25.442 -32.093 1.00 35.99 343 ALA D CA 1
ATOM 10651 C C . ALA D 1 342 ? 35.524 23.971 -31.793 1.00 33.89 343 ALA D C 1
ATOM 10652 O O . ALA D 1 342 ? 35.230 23.139 -32.644 1.00 35.15 343 ALA D O 1
ATOM 10654 N N . ALA D 1 343 ? 35.963 23.640 -30.581 1.00 32.02 344 ALA D N 1
ATOM 10655 C CA . ALA D 1 343 ? 36.165 22.276 -30.144 1.00 30.22 344 ALA D CA 1
ATOM 10656 C C . ALA D 1 343 ? 34.966 21.391 -30.427 1.00 31.23 344 ALA D C 1
ATOM 10657 O O . ALA D 1 343 ? 35.117 20.376 -31.130 1.00 31.21 344 ALA D O 1
ATOM 10659 N N . MET D 1 344 ? 33.770 21.789 -29.947 1.00 29.72 345 MET D N 1
ATOM 10660 C CA . MET D 1 344 ? 32.544 21.038 -30.226 1.00 28.48 345 MET D CA 1
ATOM 10661 C C . MET D 1 344 ? 32.198 20.983 -31.728 1.00 28.20 345 MET D C 1
ATOM 10662 O O . MET D 1 344 ? 31.721 19.957 -32.246 1.00 29.45 345 MET D O 1
ATOM 10667 N N . ALA D 1 345 ? 32.472 22.039 -32.490 1.00 25.96 346 ALA D N 1
ATOM 10668 C CA . ALA D 1 345 ? 32.285 21.988 -33.933 1.00 25.14 346 ALA D CA 1
ATOM 10669 C C . ALA D 1 345 ? 33.237 20.975 -34.603 1.00 24.81 346 ALA D C 1
ATOM 10670 O O . ALA D 1 345 ? 32.853 20.201 -35.499 1.00 22.65 346 ALA D O 1
ATOM 10672 N N . LEU D 1 346 ? 34.493 20.889 -34.145 1.00 24.69 347 LEU D N 1
ATOM 10673 C CA . LEU D 1 346 ? 35.439 19.969 -34.762 1.00 27.02 347 LEU D CA 1
ATOM 10674 C C . LEU D 1 346 ? 35.020 18.543 -34.451 1.00 27.14 347 LEU D C 1
ATOM 10675 O O . LEU D 1 346 ? 35.023 17.665 -35.329 1.00 28.13 347 LEU D O 1
ATOM 10680 N N . ALA D 1 347 ? 34.575 18.359 -33.204 1.00 27.63 348 ALA D N 1
ATOM 10681 C CA . ALA D 1 347 ? 34.086 17.078 -32.725 1.00 26.42 348 ALA D CA 1
ATOM 10682 C C . ALA D 1 347 ? 32.954 16.565 -33.575 1.00 25.18 348 ALA D C 1
ATOM 10683 O O . ALA D 1 347 ? 32.979 15.418 -34.018 1.00 24.43 348 ALA D O 1
ATOM 10685 N N . GLU D 1 348 ? 31.987 17.416 -33.887 1.00 24.67 349 GLU D N 1
ATOM 10686 C CA . GLU D 1 348 ? 30.885 16.973 -34.732 1.00 25.63 349 GLU D CA 1
ATOM 10687 C C . GLU D 1 348 ? 31.322 16.608 -36.152 1.00 25.22 349 GLU D C 1
ATOM 10688 O O . GLU D 1 348 ? 30.876 15.612 -36.732 1.00 24.11 349 GLU D O 1
ATOM 10694 N N . ARG D 1 349 ? 32.272 17.351 -36.709 1.00 26.82 350 ARG D N 1
ATOM 10695 C CA . ARG D 1 349 ? 32.730 17.092 -38.059 1.00 28.26 350 ARG D CA 1
ATOM 10696 C C . ARG D 1 349 ? 33.479 15.773 -38.058 1.00 28.75 350 ARG D C 1
ATOM 10697 O O . ARG D 1 349 ? 33.212 14.918 -38.914 1.00 27.97 350 ARG D O 1
ATOM 10705 N N . LEU D 1 350 ? 34.366 15.548 -37.080 1.00 26.57 351 LEU D N 1
ATOM 10706 C CA . LEU D 1 350 ? 35.052 14.275 -36.978 1.00 27.71 351 LEU D CA 1
ATOM 10707 C C . LEU D 1 350 ? 34.124 13.074 -36.735 1.00 29.42 351 LEU D C 1
ATOM 10708 O O . LEU D 1 350 ? 34.464 11.930 -37.074 1.00 28.59 351 LEU D O 1
ATOM 10713 N N . ARG D 1 351 ? 32.933 13.312 -36.155 1.00 30.92 352 ARG D N 1
ATOM 10714 C CA . ARG D 1 351 ? 31.945 12.255 -35.962 1.00 31.50 352 ARG D CA 1
ATOM 10715 C C . ARG D 1 351 ? 31.334 11.869 -37.289 1.00 33.02 352 ARG D C 1
ATOM 10716 O O . ARG D 1 351 ? 31.092 10.677 -37.537 1.00 35.59 352 ARG D O 1
ATOM 10724 N N . ASP D 1 352 ? 31.086 12.874 -38.141 1.00 32.57 353 ASP D N 1
ATOM 10725 C CA . ASP D 1 352 ? 30.570 12.617 -39.472 1.00 32.50 353 ASP D CA 1
ATOM 10726 C C . ASP D 1 352 ? 31.621 11.892 -40.318 1.00 34.21 353 ASP D C 1
ATOM 10727 O O . ASP D 1 352 ? 31.318 11.028 -41.150 1.00 34.78 353 ASP D O 1
ATOM 10732 N N . GLU D 1 353 ? 32.895 12.231 -40.127 1.00 34.08 354 GLU D N 1
ATOM 10733 C CA . GLU D 1 353 ? 33.921 11.645 -40.950 1.00 33.38 354 GLU D CA 1
ATOM 10734 C C . GLU D 1 353 ? 34.418 10.330 -40.421 1.00 32.73 354 GLU D C 1
ATOM 10735 O O . GLU D 1 353 ? 34.908 9.501 -41.178 1.00 33.72 354 GLU D O 1
ATOM 10741 N N . LEU D 1 354 ? 34.351 10.064 -39.141 1.00 31.82 355 LEU D N 1
ATOM 10742 C CA . LEU D 1 354 ? 34.806 8.774 -38.703 1.00 31.17 355 LEU D CA 1
ATOM 10743 C C . LEU D 1 354 ? 33.635 8.055 -38.057 1.00 33.52 355 LEU D C 1
ATOM 10744 O O . LEU D 1 354 ? 33.445 8.075 -36.837 1.00 35.50 355 LEU D O 1
ATOM 10749 N N . PRO D 1 355 ? 32.788 7.398 -38.846 1.00 37.13 356 PRO D N 1
ATOM 10750 C CA . PRO D 1 355 ? 31.656 6.704 -38.253 1.00 38.73 356 PRO D CA 1
ATOM 10751 C C . PRO D 1 355 ? 32.142 5.643 -37.291 1.00 40.27 356 PRO D C 1
ATOM 10752 O O . PRO D 1 355 ? 33.037 4.844 -37.581 1.00 40.28 356 PRO D O 1
ATOM 10756 N N . GLY D 1 356 ? 31.592 5.699 -36.095 1.00 41.54 357 GLY D N 1
ATOM 10757 C CA . GLY D 1 356 ? 31.886 4.667 -35.126 1.00 42.00 357 GLY D CA 1
ATOM 10758 C C . GLY D 1 356 ? 33.187 4.839 -34.385 1.00 40.24 357 GLY D C 1
ATOM 10759 O O . GLY D 1 356 ? 33.745 3.857 -33.896 1.00 42.10 357 GLY D O 1
ATOM 10760 N N . VAL D 1 357 ? 33.691 6.061 -34.302 1.00 37.91 358 VAL D N 1
ATOM 10761 C CA . VAL D 1 357 ? 34.828 6.287 -33.454 1.00 34.77 358 VAL D CA 1
ATOM 10762 C C . VAL D 1 357 ? 34.291 6.902 -32.171 1.00 32.70 358 VAL D C 1
ATOM 10763 O O . VAL D 1 357 ? 33.434 7.773 -32.179 1.00 33.74 358 VAL D O 1
ATOM 10767 N N . LYS D 1 358 ? 34.743 6.444 -31.031 1.00 28.53 359 LYS D N 1
ATOM 10768 C CA . LYS D 1 358 ? 34.290 6.977 -29.783 1.00 26.00 359 LYS D CA 1
ATOM 10769 C C . LYS D 1 358 ? 35.069 8.219 -29.442 1.00 25.36 359 LYS D C 1
ATOM 10770 O O . LYS D 1 358 ? 36.204 8.121 -28.973 1.00 25.48 359 LYS D O 1
ATOM 10776 N N . LEU D 1 359 ? 34.523 9.393 -29.682 1.00 24.42 360 LEU D N 1
ATOM 10777 C CA . LEU D 1 359 ? 35.237 10.624 -29.388 1.00 24.60 360 LEU D CA 1
ATOM 10778 C C . LEU D 1 359 ? 34.567 11.421 -28.288 1.00 23.84 360 LEU D C 1
ATOM 10779 O O . LEU D 1 359 ? 33.387 11.752 -28.401 1.00 24.48 360 LEU D O 1
ATOM 10784 N N . MET D 1 360 ? 35.305 11.861 -27.279 1.00 23.33 361 MET D N 1
ATOM 10785 C CA . MET D 1 360 ? 34.718 12.629 -26.189 1.00 22.21 361 MET D CA 1
ATOM 10786 C C . MET D 1 360 ? 35.333 14.015 -26.109 1.00 22.42 361 MET D C 1
ATOM 10787 O O . MET D 1 360 ? 36.547 14.155 -26.071 1.00 22.34 361 MET D O 1
ATOM 10792 N N . THR D 1 361 ? 34.542 15.069 -26.037 1.00 24.09 362 THR D N 1
ATOM 10793 C CA . THR D 1 361 ? 35.034 16.438 -25.979 1.00 23.34 362 THR D CA 1
ATOM 10794 C C . THR D 1 361 ? 35.283 16.852 -24.543 1.00 25.61 362 THR D C 1
ATOM 10795 O O . THR D 1 361 ? 34.356 16.769 -23.736 1.00 29.69 362 THR D O 1
ATOM 10799 N N . ASN D 1 362 ? 36.453 17.344 -24.167 1.00 26.15 363 ASN D N 1
ATOM 10800 C CA . ASN D 1 362 ? 36.632 17.819 -22.807 1.00 26.95 363 ASN D CA 1
ATOM 10801 C C . ASN D 1 362 ? 35.672 18.965 -22.532 1.00 26.51 363 ASN D C 1
ATOM 10802 O O . ASN D 1 362 ? 35.418 19.786 -23.420 1.00 28.64 363 ASN D O 1
ATOM 10807 N N . HIS D 1 363 ? 35.099 19.038 -21.336 1.00 24.98 364 HIS D N 1
ATOM 10808 C CA . HIS D 1 363 ? 34.196 20.112 -20.955 1.00 23.73 364 HIS D CA 1
ATOM 10809 C C . HIS D 1 363 ? 34.534 20.661 -19.584 1.00 22.97 364 HIS D C 1
ATOM 10810 O O . HIS D 1 363 ? 35.148 19.980 -18.780 1.00 21.36 364 HIS D O 1
ATOM 10817 N N . GLY D 1 364 ? 34.138 21.890 -19.278 1.00 24.31 365 GLY D N 1
ATOM 10818 C CA . GLY D 1 364 ? 34.413 22.435 -17.956 1.00 30.08 365 GLY D CA 1
ATOM 10819 C C . GLY D 1 364 ? 35.852 22.939 -17.763 1.00 34.18 365 GLY D C 1
ATOM 10820 O O . GLY D 1 364 ? 36.351 23.185 -16.659 1.00 35.89 365 GLY D O 1
ATOM 10821 N N . GLY D 1 365 ? 36.537 23.187 -18.871 1.00 36.04 366 GLY D N 1
ATOM 10822 C CA . GLY D 1 365 ? 37.873 23.714 -18.805 1.00 36.07 366 GLY D CA 1
ATOM 10823 C C . GLY D 1 365 ? 38.804 22.691 -18.233 1.00 35.32 366 GLY D C 1
ATOM 10824 O O . GLY D 1 365 ? 38.568 21.485 -18.322 1.00 35.31 366 GLY D O 1
ATOM 10825 N N . GLY D 1 366 ? 39.855 23.230 -17.662 1.00 37.10 367 GLY D N 1
ATOM 10826 C CA . GLY D 1 366 ? 40.913 22.423 -17.104 1.00 40.20 367 GLY D CA 1
ATOM 10827 C C . GLY D 1 366 ? 42.187 22.742 -17.866 1.00 40.71 367 GLY D C 1
ATOM 10828 O O . GLY D 1 366 ? 42.140 23.029 -19.069 1.00 39.55 367 GLY D O 1
ATOM 10829 N N . ASN D 1 367 ? 43.333 22.779 -17.176 1.00 41.44 368 ASN D N 1
ATOM 10830 C CA . ASN D 1 367 ? 44.567 22.985 -17.906 1.00 43.99 368 ASN D CA 1
ATOM 10831 C C . ASN D 1 367 ? 44.911 21.720 -18.677 1.00 43.33 368 ASN D C 1
ATOM 10832 O O . ASN D 1 367 ? 44.357 20.637 -18.423 1.00 43.71 368 ASN D O 1
ATOM 10837 N N . PHE D 1 368 ? 45.800 21.874 -19.650 1.00 42.56 369 PHE D N 1
ATOM 10838 C CA . PHE D 1 368 ? 46.146 20.799 -20.557 1.00 43.53 369 PHE D CA 1
ATOM 10839 C C . PHE D 1 368 ? 46.572 19.542 -19.848 1.00 41.71 369 PHE D C 1
ATOM 10840 O O . PHE D 1 368 ? 46.155 18.461 -20.235 1.00 41.24 369 PHE D O 1
ATOM 10848 N N . LYS D 1 369 ? 47.327 19.687 -18.777 1.00 41.51 370 LYS D N 1
ATOM 10849 C CA . LYS D 1 369 ? 47.795 18.547 -18.023 1.00 42.23 370 LYS D CA 1
ATOM 10850 C C . LYS D 1 369 ? 46.601 17.761 -17.480 1.00 43.39 370 LYS D C 1
ATOM 10851 O O . LYS D 1 369 ? 46.531 16.539 -17.697 1.00 43.52 370 LYS D O 1
ATOM 10857 N N . LYS D 1 370 ? 45.618 18.466 -16.876 1.00 43.25 371 LYS D N 1
ATOM 10858 C CA . LYS D 1 370 ? 44.424 17.837 -16.350 1.00 41.74 371 LYS D CA 1
ATOM 10859 C C . LYS D 1 370 ? 43.707 17.179 -17.500 1.00 40.15 371 LYS D C 1
ATOM 10860 O O . LYS D 1 370 ? 43.485 15.963 -17.448 1.00 41.31 371 LYS D O 1
ATOM 10866 N N . GLN D 1 371 ? 43.448 17.918 -18.580 1.00 34.95 372 GLN D N 1
ATOM 10867 C CA . GLN D 1 371 ? 42.780 17.326 -19.715 1.00 32.89 372 GLN D CA 1
ATOM 10868 C C . GLN D 1 371 ? 43.498 16.113 -20.285 1.00 33.92 372 GLN D C 1
ATOM 10869 O O . GLN D 1 371 ? 42.862 15.188 -20.794 1.00 36.55 372 GLN D O 1
ATOM 10875 N N . PHE D 1 372 ? 44.816 16.012 -20.179 1.00 34.67 373 PHE D N 1
ATOM 10876 C CA . PHE D 1 372 ? 45.499 14.849 -20.732 1.00 35.25 373 PHE D CA 1
ATOM 10877 C C . PHE D 1 372 ? 45.328 13.661 -19.833 1.00 33.28 373 PHE D C 1
ATOM 10878 O O . PHE D 1 372 ? 45.072 12.546 -20.297 1.00 31.65 373 PHE D O 1
ATOM 10886 N N . ALA D 1 373 ? 45.394 13.916 -18.533 1.00 33.72 374 ALA D N 1
ATOM 10887 C CA . ALA D 1 373 ? 45.125 12.880 -17.539 1.00 33.78 374 ALA D CA 1
ATOM 10888 C C . ALA D 1 373 ? 43.692 12.315 -17.705 1.00 34.04 374 ALA D C 1
ATOM 10889 O O . ALA D 1 373 ? 43.502 11.086 -17.671 1.00 33.44 374 ALA D O 1
ATOM 10891 N N . ARG D 1 374 ? 42.685 13.192 -17.958 1.00 31.69 375 ARG D N 1
ATOM 10892 C CA . ARG D 1 374 ? 41.326 12.776 -18.239 1.00 28.45 375 ARG D CA 1
ATOM 10893 C C . ARG D 1 374 ? 41.335 11.890 -19.468 1.00 27.67 375 ARG D C 1
ATOM 10894 O O . ARG D 1 374 ? 40.691 10.866 -19.488 1.00 28.53 375 ARG D O 1
ATOM 10902 N N . ALA D 1 375 ? 42.091 12.175 -20.504 1.00 29.98 376 ALA D N 1
ATOM 10903 C CA . ALA D 1 375 ? 42.168 11.307 -21.674 1.00 32.94 376 ALA D CA 1
ATOM 10904 C C . ALA D 1 375 ? 42.698 9.924 -21.352 1.00 33.88 376 ALA D C 1
ATOM 10905 O O . ALA D 1 375 ? 42.250 8.912 -21.904 1.00 33.72 376 ALA D O 1
ATOM 10907 N N . ASP D 1 376 ? 43.673 9.879 -20.452 1.00 35.78 377 ASP D N 1
ATOM 10908 C CA . ASP D 1 376 ? 44.220 8.619 -20.004 1.00 37.86 377 ASP D CA 1
ATOM 10909 C C . ASP D 1 376 ? 43.225 7.822 -19.168 1.00 39.34 377 ASP D C 1
ATOM 10910 O O . ASP D 1 376 ? 43.147 6.612 -19.403 1.00 40.16 377 ASP D O 1
ATOM 10915 N N . LYS D 1 377 ? 42.441 8.459 -18.259 1.00 39.61 378 LYS D N 1
ATOM 10916 C CA . LYS D 1 377 ? 41.351 7.818 -17.498 1.00 38.00 378 LYS D CA 1
ATOM 10917 C C . LYS D 1 377 ? 40.364 7.074 -18.397 1.00 36.55 378 LYS D C 1
ATOM 10918 O O . LYS D 1 377 ? 39.944 5.969 -18.051 1.00 38.14 378 LYS D O 1
ATOM 10924 N N . TRP D 1 378 ? 39.981 7.621 -19.555 1.00 33.16 379 TRP D N 1
ATOM 10925 C CA . TRP D 1 378 ? 39.030 6.939 -20.422 1.00 32.24 379 TRP D CA 1
ATOM 10926 C C . TRP D 1 378 ? 39.576 5.868 -21.363 1.00 32.22 379 TRP D C 1
ATOM 10927 O O . TRP D 1 378 ? 38.803 5.152 -22.023 1.00 30.02 379 TRP D O 1
ATOM 10938 N N . GLY D 1 379 ? 40.907 5.761 -21.463 1.00 32.87 380 GLY D N 1
ATOM 10939 C CA . GLY D 1 379 ? 41.544 4.803 -22.358 1.00 30.97 380 GLY D CA 1
ATOM 10940 C C . GLY D 1 379 ? 41.651 5.318 -23.783 1.00 31.70 380 GLY D C 1
ATOM 10941 O O . GLY D 1 379 ? 41.639 4.531 -24.735 1.00 31.38 380 GLY D O 1
ATOM 10942 N N . ALA D 1 380 ? 41.765 6.643 -23.939 1.00 31.38 381 ALA D N 1
ATOM 10943 C CA . ALA D 1 380 ? 41.904 7.216 -25.254 1.00 30.76 381 ALA D CA 1
ATOM 10944 C C . ALA D 1 380 ? 43.307 6.932 -25.797 1.00 30.85 381 ALA D C 1
ATOM 10945 O O . ALA D 1 380 ? 44.285 7.023 -25.051 1.00 32.17 381 ALA D O 1
ATOM 10947 N N . ARG D 1 381 ? 43.419 6.520 -27.063 1.00 29.85 382 ARG D N 1
ATOM 10948 C CA . ARG D 1 381 ? 44.681 6.336 -27.757 1.00 28.35 382 ARG D CA 1
ATOM 10949 C C . ARG D 1 381 ? 45.267 7.635 -28.313 1.00 28.63 382 ARG D C 1
ATOM 10950 O O . ARG D 1 381 ? 46.488 7.820 -28.362 1.00 29.53 382 ARG D O 1
ATOM 10958 N N . VAL D 1 382 ? 44.427 8.548 -28.807 1.00 26.95 383 VAL D N 1
ATOM 10959 C CA . VAL D 1 382 ? 44.882 9.787 -29.413 1.00 26.18 383 VAL D CA 1
ATOM 10960 C C . VAL D 1 382 ? 44.166 10.974 -28.755 1.00 24.26 383 VAL D C 1
ATOM 10961 O O . VAL D 1 382 ? 43.061 10.819 -28.240 1.00 26.73 383 VAL D O 1
ATOM 10965 N N . ALA D 1 383 ? 44.745 12.156 -28.680 1.00 19.70 384 ALA D N 1
ATOM 10966 C CA . ALA D 1 383 ? 44.049 13.315 -28.188 1.00 17.07 384 ALA D CA 1
ATOM 10967 C C . ALA D 1 383 ? 44.160 14.300 -29.312 1.00 19.27 384 ALA D C 1
ATOM 10968 O O . ALA D 1 383 ? 45.210 14.305 -29.955 1.00 22.72 384 ALA D O 1
ATOM 10970 N N . VAL D 1 384 ? 43.121 15.071 -29.632 1.00 18.45 385 VAL D N 1
ATOM 10971 C CA . VAL D 1 384 ? 43.152 16.124 -30.653 1.00 14.78 385 VAL D CA 1
ATOM 10972 C C . VAL D 1 384 ? 43.188 17.398 -29.790 1.00 17.82 385 VAL D C 1
ATOM 10973 O O . VAL D 1 384 ? 42.410 17.462 -28.839 1.00 18.02 385 VAL D O 1
ATOM 10977 N N . VAL D 1 385 ? 44.127 18.349 -29.989 1.00 18.96 386 VAL D N 1
ATOM 10978 C CA . VAL D 1 385 ? 44.276 19.546 -29.159 1.00 19.65 386 VAL D CA 1
ATOM 10979 C C . VAL D 1 385 ? 43.887 20.827 -29.903 1.00 22.46 386 VAL D C 1
ATOM 10980 O O . VAL D 1 385 ? 44.128 20.950 -31.106 1.00 23.73 386 VAL D O 1
ATOM 10984 N N . LEU D 1 386 ? 43.260 21.795 -29.218 1.00 25.16 387 LEU D N 1
ATOM 10985 C CA . LEU D 1 386 ? 42.897 23.091 -29.771 1.00 27.01 387 LEU D CA 1
ATOM 10986 C C . LEU D 1 386 ? 43.087 24.249 -28.794 1.00 29.63 387 LEU D C 1
ATOM 10987 O O . LEU D 1 386 ? 42.364 24.377 -27.810 1.00 32.33 387 LEU D O 1
ATOM 10992 N N . GLY D 1 387 ? 44.104 25.076 -28.987 1.00 32.16 388 GLY D N 1
ATOM 10993 C CA . GLY D 1 387 ? 44.250 26.308 -28.240 1.00 34.15 388 GLY D CA 1
ATOM 10994 C C . GLY D 1 387 ? 43.862 27.430 -29.204 1.00 37.08 388 GLY D C 1
ATOM 10995 O O . GLY D 1 387 ? 43.515 27.163 -30.366 1.00 36.02 388 GLY D O 1
ATOM 10996 N N . GLU D 1 388 ? 44.001 28.702 -28.807 1.00 40.02 389 GLU D N 1
ATOM 10997 C CA . GLU D 1 388 ? 43.644 29.802 -29.692 1.00 43.12 389 GLU D CA 1
ATOM 10998 C C . GLU D 1 388 ? 44.435 29.787 -30.996 1.00 42.86 389 GLU D C 1
ATOM 10999 O O . GLU D 1 388 ? 43.839 29.911 -32.068 1.00 43.33 389 GLU D O 1
ATOM 11005 N N . SER D 1 389 ? 45.743 29.563 -30.936 1.00 42.50 390 SER D N 1
ATOM 11006 C CA . SER D 1 389 ? 46.583 29.508 -32.121 1.00 42.53 390 SER D CA 1
ATOM 11007 C C . SER D 1 389 ? 46.044 28.551 -33.171 1.00 41.08 390 SER D C 1
ATOM 11008 O O . SER D 1 389 ? 45.888 28.945 -34.318 1.00 42.44 390 SER D O 1
ATOM 11011 N N . GLU D 1 390 ? 45.667 27.331 -32.797 1.00 39.26 391 GLU D N 1
ATOM 11012 C CA . GLU D 1 390 ? 45.165 26.367 -33.762 1.00 37.65 391 GLU D CA 1
ATOM 11013 C C . GLU D 1 390 ? 43.884 26.875 -34.389 1.00 35.55 391 GLU D C 1
ATOM 11014 O O . GLU D 1 390 ? 43.689 26.755 -35.604 1.00 34.12 391 GLU D O 1
ATOM 11020 N N . VAL D 1 391 ? 43.075 27.530 -33.554 1.00 34.81 392 VAL D N 1
ATOM 11021 C CA . VAL D 1 391 ? 41.798 28.058 -33.996 1.00 35.13 392 VAL D CA 1
ATOM 11022 C C . VAL D 1 391 ? 42.074 29.121 -35.064 1.00 33.38 392 VAL D C 1
ATOM 11023 O O . VAL D 1 391 ? 41.570 29.014 -36.185 1.00 31.54 392 VAL D O 1
ATOM 11027 N N . ALA D 1 392 ? 42.943 30.087 -34.761 1.00 32.30 393 ALA D N 1
ATOM 11028 C CA . ALA D 1 392 ? 43.300 31.128 -35.713 1.00 32.77 393 ALA D CA 1
ATOM 11029 C C . ALA D 1 392 ? 43.936 30.553 -36.980 1.00 32.89 393 ALA D C 1
ATOM 11030 O O . ALA D 1 392 ? 43.511 30.884 -38.084 1.00 35.78 393 ALA D O 1
ATOM 11032 N N . ASN D 1 393 ? 44.859 29.599 -36.847 1.00 31.30 394 ASN D N 1
ATOM 11033 C CA . ASN D 1 393 ? 45.581 29.030 -37.959 1.00 28.97 394 ASN D CA 1
ATOM 11034 C C . ASN D 1 393 ? 44.844 27.947 -38.697 1.00 28.18 394 ASN D C 1
ATOM 11035 O O . ASN D 1 393 ? 45.376 27.411 -39.687 1.00 28.68 394 ASN D O 1
ATOM 11040 N N . GLY D 1 394 ? 43.655 27.561 -38.250 1.00 25.75 395 GLY D N 1
ATOM 11041 C CA . GLY D 1 394 ? 42.899 26.511 -38.932 1.00 24.46 395 GLY D CA 1
ATOM 11042 C C . GLY D 1 394 ? 43.517 25.116 -38.812 1.00 23.48 395 GLY D C 1
ATOM 11043 O O . GLY D 1 394 ? 43.277 24.249 -39.682 1.00 19.59 395 GLY D O 1
ATOM 11044 N N . THR D 1 395 ? 44.310 24.906 -37.742 1.00 22.53 396 THR D N 1
ATOM 11045 C CA . THR D 1 395 ? 44.939 23.614 -37.463 1.00 23.09 396 THR D CA 1
ATOM 11046 C C . THR D 1 395 ? 44.323 22.867 -36.264 1.00 25.58 396 THR D C 1
ATOM 11047 O O . THR D 1 395 ? 43.444 23.386 -35.570 1.00 28.90 396 THR D O 1
ATOM 11051 N N . ALA D 1 396 ? 44.709 21.611 -36.037 1.00 23.73 397 ALA D N 1
ATOM 11052 C CA . ALA D 1 396 ? 44.343 20.853 -34.858 1.00 22.63 397 ALA D CA 1
ATOM 11053 C C . ALA D 1 396 ? 45.581 20.014 -34.560 1.00 23.62 397 ALA D C 1
ATOM 11054 O O . ALA D 1 396 ? 46.144 19.462 -35.513 1.00 23.16 397 ALA D O 1
ATOM 11056 N N . VAL D 1 397 ? 46.101 19.930 -33.319 1.00 24.82 398 VAL D N 1
ATOM 11057 C CA . VAL D 1 397 ? 47.316 19.139 -33.071 1.00 24.55 398 VAL D CA 1
ATOM 11058 C C . VAL D 1 397 ? 46.938 17.694 -32.833 1.00 25.66 398 VAL D C 1
ATOM 11059 O O . VAL D 1 397 ? 46.046 17.478 -32.020 1.00 29.80 398 VAL D O 1
ATOM 11063 N N . VAL D 1 398 ? 47.497 16.706 -33.517 1.00 24.38 399 VAL D N 1
ATOM 11064 C CA . VAL D 1 398 ? 47.153 15.332 -33.232 1.00 24.21 399 VAL D CA 1
ATOM 11065 C C . VAL D 1 398 ? 48.252 14.771 -32.352 1.00 24.39 399 VAL D C 1
ATOM 11066 O O . VAL D 1 398 ? 49.409 14.795 -32.753 1.00 26.01 399 VAL D O 1
ATOM 11070 N N . LYS D 1 399 ? 47.935 14.292 -31.153 1.00 24.43 400 LYS D N 1
ATOM 11071 C CA . LYS D 1 399 ? 48.887 13.738 -30.207 1.00 23.62 400 LYS D CA 1
ATOM 11072 C C . LYS D 1 399 ? 48.679 12.244 -30.037 1.00 24.59 400 LYS D C 1
ATOM 11073 O O . LYS D 1 399 ? 47.631 11.803 -29.592 1.00 27.96 400 LYS D O 1
ATOM 11079 N N . ASP D 1 400 ? 49.609 11.399 -30.423 1.00 26.39 401 ASP D N 1
ATOM 11080 C CA . ASP D 1 400 ? 49.432 9.983 -30.259 1.00 27.60 401 ASP D CA 1
ATOM 11081 C C . ASP D 1 400 ? 49.839 9.781 -28.844 1.00 29.72 401 ASP D C 1
ATOM 11082 O O . ASP D 1 400 ? 51.010 9.777 -28.513 1.00 29.90 401 ASP D O 1
ATOM 11087 N N . LEU D 1 401 ? 48.853 9.523 -28.016 1.00 33.59 402 LEU D N 1
ATOM 11088 C CA . LEU D 1 401 ? 49.058 9.377 -26.595 1.00 33.45 402 LEU D CA 1
ATOM 11089 C C . LEU D 1 401 ? 49.909 8.164 -26.275 1.00 34.28 402 LEU D C 1
ATOM 11090 O O . LEU D 1 401 ? 50.649 8.244 -25.296 1.00 34.84 402 LEU D O 1
ATOM 11095 N N . ARG D 1 402 ? 49.894 7.098 -27.109 1.00 35.74 403 ARG D N 1
ATOM 11096 C CA . ARG D 1 402 ? 50.759 5.925 -26.906 1.00 35.89 403 ARG D CA 1
ATOM 11097 C C . ARG D 1 402 ? 52.260 6.246 -27.003 1.00 37.29 403 ARG D C 1
ATOM 11098 O O . ARG D 1 402 ? 53.079 5.625 -26.317 1.00 36.22 403 ARG D O 1
ATOM 11106 N N . SER D 1 403 ? 52.656 7.202 -27.869 1.00 38.17 404 SER D N 1
ATOM 11107 C CA . SER D 1 403 ? 54.061 7.561 -28.029 1.00 38.38 404 SER D CA 1
ATOM 11108 C C . SER D 1 403 ? 54.450 9.000 -27.710 1.00 38.44 404 SER D C 1
ATOM 11109 O O . SER D 1 403 ? 55.640 9.302 -27.603 1.00 40.69 404 SER D O 1
ATOM 11112 N N . GLY D 1 404 ? 53.492 9.899 -27.568 1.00 38.62 405 GLY D N 1
ATOM 11113 C CA . GLY D 1 404 ? 53.767 11.304 -27.364 1.00 39.28 405 GLY D CA 1
ATOM 11114 C C . GLY D 1 404 ? 53.998 12.018 -28.694 1.00 39.58 405 GLY D C 1
ATOM 11115 O O . GLY D 1 404 ? 53.984 13.250 -28.729 1.00 40.65 405 GLY D O 1
ATOM 11116 N N . GLU D 1 405 ? 54.169 11.308 -29.818 1.00 38.85 406 GLU D N 1
ATOM 11117 C CA . GLU D 1 405 ? 54.411 11.957 -31.091 1.00 39.47 406 GLU D CA 1
ATOM 11118 C C . GLU D 1 405 ? 53.207 12.782 -31.516 1.00 38.16 406 GLU D C 1
ATOM 11119 O O . GLU D 1 405 ? 52.136 12.260 -31.823 1.00 38.23 406 GLU D O 1
ATOM 11125 N N . GLN D 1 406 ? 53.345 14.088 -31.521 1.00 37.44 407 GLN D N 1
ATOM 11126 C CA . GLN D 1 406 ? 52.253 14.950 -31.910 1.00 38.35 407 GLN D CA 1
ATOM 11127 C C . GLN D 1 406 ? 52.553 15.864 -33.082 1.00 40.23 407 GLN D C 1
ATOM 11128 O O . GLN D 1 406 ? 53.581 16.547 -33.083 1.00 43.56 407 GLN D O 1
ATOM 11134 N N . THR D 1 407 ? 51.693 15.927 -34.091 1.00 40.15 408 THR D N 1
ATOM 11135 C CA . THR D 1 407 ? 51.949 16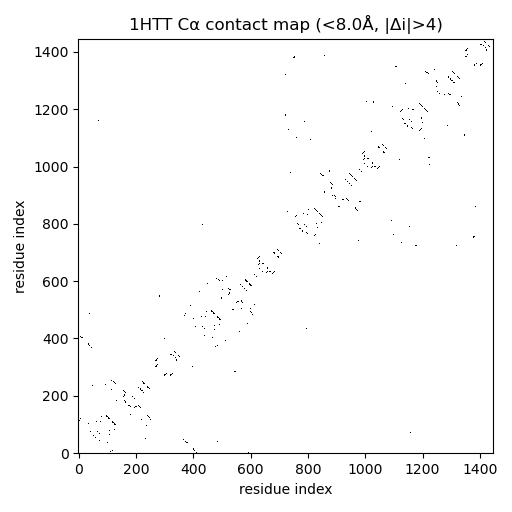.761 -35.256 1.00 40.03 408 THR D CA 1
ATOM 11136 C C . THR D 1 407 ? 50.830 17.787 -35.433 1.00 37.60 408 THR D C 1
ATOM 11137 O O . THR D 1 407 ? 49.734 17.546 -34.932 1.00 38.08 408 THR D O 1
ATOM 11141 N N . ALA D 1 408 ? 51.051 18.954 -36.056 1.00 35.54 409 ALA D N 1
ATOM 11142 C CA . ALA D 1 408 ? 49.953 19.876 -36.362 1.00 32.27 409 ALA D CA 1
ATOM 11143 C C . ALA D 1 408 ? 49.371 19.476 -37.704 1.00 30.16 409 ALA D C 1
ATOM 11144 O O . ALA D 1 408 ? 50.119 19.270 -38.672 1.00 32.99 409 ALA D O 1
ATOM 11146 N N . VAL D 1 409 ? 48.070 19.280 -37.800 1.00 27.19 410 VAL D N 1
ATOM 11147 C CA . VAL D 1 409 ? 47.491 18.891 -39.063 1.00 26.30 410 VAL D CA 1
ATOM 11148 C C . VAL D 1 409 ? 46.426 19.893 -39.427 1.00 28.99 410 VAL D C 1
ATOM 11149 O O . VAL D 1 409 ? 45.803 20.507 -38.547 1.00 32.25 410 VAL D O 1
ATOM 11153 N N . ALA D 1 410 ? 46.246 20.176 -40.714 1.00 31.38 411 ALA D N 1
ATOM 11154 C CA . ALA D 1 410 ? 45.164 21.053 -41.129 1.00 31.87 411 ALA D CA 1
ATOM 11155 C C . ALA D 1 410 ? 43.856 20.355 -40.783 1.00 31.95 411 ALA D C 1
ATOM 11156 O O . ALA D 1 410 ? 43.754 19.130 -40.959 1.00 32.83 411 ALA D O 1
ATOM 11158 N N . GLN D 1 411 ? 42.840 21.084 -40.300 1.00 31.44 412 GLN D N 1
ATOM 11159 C CA . GLN D 1 411 ? 41.581 20.470 -39.864 1.00 29.43 412 GLN D CA 1
ATOM 11160 C C . GLN D 1 411 ? 40.919 19.609 -40.913 1.00 29.48 412 GLN D C 1
ATOM 11161 O O . GLN D 1 411 ? 40.317 18.593 -40.610 1.00 29.96 412 GLN D O 1
ATOM 11167 N N . ASP D 1 412 ? 41.112 19.952 -42.174 1.00 31.59 413 ASP D N 1
ATOM 11168 C CA . ASP D 1 412 ? 40.574 19.204 -43.297 1.00 33.12 413 ASP D CA 1
ATOM 11169 C C . ASP D 1 412 ? 41.277 17.859 -43.424 1.00 33.71 413 ASP D C 1
ATOM 11170 O O . ASP D 1 412 ? 40.736 16.920 -43.992 1.00 34.94 413 ASP D O 1
ATOM 11175 N N . SER D 1 413 ? 42.500 17.734 -42.928 1.00 33.76 414 SER D N 1
ATOM 11176 C CA . SER D 1 413 ? 43.240 16.509 -43.068 1.00 34.01 414 SER D CA 1
ATOM 11177 C C . SER D 1 413 ? 43.240 15.681 -41.790 1.00 33.71 414 SER D C 1
ATOM 11178 O O . SER D 1 413 ? 43.689 14.510 -41.814 1.00 35.63 414 SER D O 1
ATOM 11181 N N . VAL D 1 414 ? 42.771 16.215 -40.657 1.00 31.92 415 VAL D N 1
ATOM 11182 C CA . VAL D 1 414 ? 42.825 15.459 -39.411 1.00 31.41 415 VAL D CA 1
ATOM 11183 C C . VAL D 1 414 ? 42.101 14.110 -39.463 1.00 30.27 415 VAL D C 1
ATOM 11184 O O . VAL D 1 414 ? 42.683 13.134 -38.984 1.00 31.74 415 VAL D O 1
ATOM 11188 N N . ALA D 1 415 ? 40.940 13.981 -40.107 1.00 27.09 416 ALA D N 1
ATOM 11189 C CA . ALA D 1 415 ? 40.247 12.711 -40.117 1.00 26.47 416 ALA D CA 1
ATOM 11190 C C . ALA D 1 415 ? 41.080 11.599 -40.700 1.00 27.62 416 ALA D C 1
ATOM 11191 O O . ALA D 1 415 ? 41.263 10.565 -40.077 1.00 29.36 416 ALA D O 1
ATOM 11193 N N . ALA D 1 416 ? 41.680 11.807 -41.860 1.00 29.15 417 ALA D N 1
ATOM 11194 C CA . ALA D 1 416 ? 42.545 10.801 -42.463 1.00 30.07 417 ALA D CA 1
ATOM 11195 C C . ALA D 1 416 ? 43.732 10.473 -41.568 1.00 30.19 417 ALA D C 1
ATOM 11196 O O . ALA D 1 416 ? 44.090 9.307 -41.458 1.00 27.72 417 ALA D O 1
ATOM 11198 N N . HIS D 1 417 ? 44.305 11.469 -40.859 1.00 31.20 418 HIS D N 1
ATOM 11199 C CA . HIS D 1 417 ? 45.406 11.188 -39.935 1.00 31.86 418 HIS D CA 1
ATOM 11200 C C . HIS D 1 417 ? 44.966 10.330 -38.754 1.00 30.53 418 HIS D C 1
ATOM 11201 O O . HIS D 1 417 ? 45.721 9.462 -38.299 1.00 30.73 418 HIS D O 1
ATOM 11208 N N . LEU D 1 418 ? 43.733 10.488 -38.262 1.00 28.29 419 LEU D N 1
ATOM 11209 C CA . LEU D 1 418 ? 43.254 9.614 -37.206 1.00 25.15 419 LEU D CA 1
ATOM 11210 C C . LEU D 1 418 ? 42.978 8.233 -37.774 1.00 25.86 419 LEU D C 1
ATOM 11211 O O . LEU D 1 418 ? 43.377 7.270 -37.134 1.00 25.90 419 LEU D O 1
ATOM 11216 N N . ARG D 1 419 ? 42.431 8.095 -38.992 1.00 27.01 420 ARG D N 1
ATOM 11217 C CA . ARG D 1 419 ? 42.165 6.789 -39.595 1.00 28.94 420 ARG D CA 1
ATOM 11218 C C . ARG D 1 419 ? 43.424 5.994 -39.601 1.00 30.13 420 ARG D C 1
ATOM 11219 O O . ARG D 1 419 ? 43.436 4.890 -39.115 1.00 30.55 420 ARG D O 1
ATOM 11227 N N . THR D 1 420 ? 44.514 6.621 -40.020 1.00 32.69 421 THR D N 1
ATOM 11228 C CA . THR D 1 420 ? 45.830 5.995 -40.005 1.00 33.45 421 THR D CA 1
ATOM 11229 C C . THR D 1 420 ? 46.179 5.577 -38.583 1.00 34.05 421 THR D C 1
ATOM 11230 O O . THR D 1 420 ? 46.569 4.436 -38.376 1.00 35.19 421 THR D O 1
ATOM 11234 N N . LEU D 1 421 ? 46.029 6.472 -37.597 1.00 34.72 422 LEU D N 1
ATOM 11235 C CA . LEU D 1 421 ? 46.438 6.150 -36.252 1.00 35.09 422 LEU D CA 1
ATOM 11236 C C . LEU D 1 421 ? 45.626 5.089 -35.558 1.00 37.44 422 LEU D C 1
ATOM 11237 O O . LEU D 1 421 ? 46.216 4.394 -34.743 1.00 40.46 422 LEU D O 1
ATOM 11242 N N . LEU D 1 422 ? 44.324 4.940 -35.816 1.00 38.57 423 LEU D N 1
ATOM 11243 C CA . LEU D 1 422 ? 43.524 3.958 -35.085 1.00 39.72 423 LEU D CA 1
ATOM 11244 C C . LEU D 1 422 ? 43.430 2.613 -35.783 1.00 42.66 423 LEU D C 1
ATOM 11245 O O . LEU D 1 422 ? 43.569 1.556 -35.152 1.00 45.28 423 LEU D O 1
ATOM 11250 N N . GLY D 1 423 ? 43.142 2.642 -37.069 1.00 45.77 424 GLY D N 1
ATOM 11251 C CA . GLY D 1 423 ? 42.938 1.449 -37.859 1.00 49.32 424 GLY D CA 1
ATOM 11252 C C . GLY D 1 423 ? 42.581 1.957 -39.263 1.00 52.17 424 GLY D C 1
ATOM 11253 O O . GLY D 1 423 ? 41.515 2.579 -39.429 1.00 53.74 424 GLY D O 1
#

Secondary structure (DSSP, 8-state):
---PPTT---B-HHHHHHHHHHHHHHHHHHHTTTPEE-B--SEEEHHHHHHHH-SSSHIIIII-EEEE-TTS-EEEE-S-SHHHHHHHHHHHT-STT--EEEEEEEEEE------SS--SEEEEEEEEEES--SHHHHHHHHHHHHHHHHHHT-GGG-EEEEEE---HHHHHH---HHHHHHHHHHHHHHHTTT---EE-TT---SSTT--SEEEEEE----EEEEEEE-TTHHHHTTS----EEEEEEEHHHHHHHHHHHSTT-----S-SEEEEE-STTHHHHHHHHHHHHHHHSTT--EEE--S---HHHHHHHHHHHT-SEEEEE-HHHHHHTEEEEEETTT--EEEEEHHHHHHHHHHHH-/---PPTTB--B-HHHHHHHHHHHHHHHHHHHTTTPEE-B--SEEEHHHHHHHH-SSSHIIIII-EEEE-TTS-EEEE-S-SHHHHHHHHHHHT-STT--EEEEEEEEEE-----BTTB-SEEEEEEEEEES--SHHHHHHHHHHHHHHHHHTT-GGGEEEEEEE---HHHHHHHHHHHHHHHTTT--EEE-TT---SSTT--SEEEEEEE---EEEEEEE-TTHHHHTTS----EEEEEEEHHHHHHHHHHH-S------S-SEEEEE-STTHHHHHHHHHHHHHHHSTT--EEE--S---HHHHHHHHHHHT-SEEEEE-HHHHHHTEEEEEETTT--EEEEEHHHHHHHHHHHH-/---PPTT---B-HHHHHHHHHHHHHHHHHHHHTTPEE-B--SEEEHHHHHHHH-TTSHIIIII-EEEE-TTS-EEEE-S-SHHHHHHHHHHHT-STT--EEEEEEEEEE------SS--SEEEEEEEEEES--SHHHHHHHHHHHHHHHHHHT-GGG-EEEEEE---HHHHHH---HHHHHHHHHHHHHHHTTT--EEE-TT---SSTT--SEEEEEE----EEEEEEE-TTHHHHTTS----EEEEEEEHHHHHHHHHHHSTT-PPPPS-SEEEEE-STTHHHHHHHHHHHHHHHSTT--EEE--S---HHHHHHHHHHHT-SEEEEE-HHHHHTTEEEEEETTT--EEEEEHHHHHHHHHHHH-/---PPTT---B-HHHHHHHHHHHHHHHHHHHHTTPEE-B--SEEEHHHHHHHH-SSSHIIIII-EEEE-TTS-EEEE-S-SHHHHHHHHHHHT-STT--EEEEEEEEEE-----BTTB-SEEEEEEEEEES--SHHHHHHHHHHHHHHHHHHT-STTEEEEEEE---HHHHHHHHHHHHHHHTTT--EEE-TT---SSTT--SEEEEEEE---EEEEEEE-SSHHHHTTS----EEEEEEEHHHHHHHHHHH-S------S-SEEEEE-STT-HHHHHHHHHHHHHHSTT--EEE--S---HHHHHHHHHHHT-SEEEEE-HHHHHHTEEEEEETTT--EEEEEHHHHHHHHHHHH-

Foldseek 3Di:
DDDDDFQDDDQDDQRVLLVVVLVVLLVVLCVVVVAAEDEFDQKDFLVLCCLFQHCPFCQNVPWWDWDADPVRTIITGAQDCPSRVLVVCQVVVNAVVHWHKYKYKAWHATPDDDDLLGGGTFMKIKIKIWFDDALVVVLVVVVSVCVSCVVLVNNVFKAKEKEFCAAPVCVVVVPDVVLVVRVVVNVVSCVVVVRDHHHDHVDDPRGPQAGTMWMFIAGVVTTFKTWHWRQCSSVSSPHDGITMTMIMGTSSVVSVSSCVVVVPPDGDQQAAEEEAEDEPPCVVVSVVLVVVLCVLDPPHHYYYDDPHDPRVVSVVVCVVRPYQWYWYYYPVCVVVQWIWIARNVPRDIDIDRSVCVSVVVVVVPD/DDDDDPQDDDQDPQRVLLVVVLVVLLVVLLVVVPAAEDEFDQKDFLVLCCLFQHCPFCQNVPWWDWDADPVRTIMTGAQDCPSRVLVVCQVVVPADPHKHKYKYKDWGAIPDPDDVVDGRIFMKIKIKIWADDALVVVLVQVVSVCVSCVVLVNNVFKAKEKFFQAPPVLVVRVVVNVVSCVVVVNDHHHDPPDDDRGPQAGTMWMFIAGVVTTFKTWHWRQASSVSVPHDGITMIMIMGGSSVVSVSSCVVPVPSHGDFQAAEEEAEAEPPCVVVSVVLVVVLCVLDPPHHYYYDDDHDDPVRSVVVCVVRPYQKYWYYYVVCVVVQWIWIARNVPRDIDIDRSVCVSVVVVVVPD/DDDDDFQDDDQDDQRVLLVVVLVVLLVVLVVVVPAAEDEFDQKDFLVLQCLFQHCPFCQNVPWWDWDADPVRTIMTGAQDCPSRVLLCCQVVVPAPVHKHKYKYKAWGATPDDDDLQGGGTFMKIKIKIWFDDALVVVLVQVVSVCVSCVSLVNNVFKAKEKFFQDAPVVVVVVHDPVLVVRVVVNVVSCVVVVNHHHHDVVDDDRTPQAGTIWMFIAGVVTTFKTWHWRQASSVSSPHDGITMTMMMGTSSVVSVSSCVVVVPPDGDQQAAEEEAEAEPPCVVVSVVLVVVLCVLDPPHRYHYDDPHDPVVVSVVVCVVSPYQWYWYYYPVCVVVQWIWIARNVPRDIDIDRSVCVSVVVVVVPD/DDDDDPQDDDQDPQRVLLVVVLVVLLVVLLVVVPAAEDEFDQKDFLVLCCLFQHCPFCQNVPWWDWDADPVRTIMTGAQDCPSRVLVVCQVVVNAPPHKHKYKYKAWHATPDPDDVVDGGIFMKIKIKIWFDDALVVVLVVVVSVCVSCVVLVNNVFKAKEKFFQEPPVLVVRVVVNVVVCVVVVRDHHHDVVDDPRTPQAGTIWMFIAGVVTTFKTWHWRQCSSVSVPHPTITMIMMMGGSSVVSVSSCVSPVPSHGDFQAAEEEAEAEPPCVVVSVVLVVVLCVLDPPHRYYYDPDHDDPVVSVVVCVVRPYQWYWYYYVVCVVVQWIWIARNVVRDIDIGRSVCVNVVVVVVPD

CATH classification: 3.30.930.10 (+1 more: 3.40.50.800)

InterPro domains:
  IPR004154 Anticodon-binding [PF03129] (336-420)
  IPR004516 Histidine-tRNA ligase/ATP phosphoribosyltransferase regulatory subunit [PIRSF001549] (4-420)
  IPR004516 Histidine-tRNA ligase/ATP phosphoribosyltransferase regulatory subunit [PTHR43707] (4-413)
  IPR006195 Aminoacyl-tRNA synthetase, class II [PS50862] (1-327)
  IPR015807 Histidine-tRNA ligase [MF_00127] (3-421)
  IPR015807 Histidine-tRNA ligase [TIGR00442] (6-411)
  IPR033656 Histidyl-anticodon-binding [cd00859] (328-420)
  IPR036621 Anticodon-binding domain superfamily [G3DSA:3.40.50.800] (326-423)
  IPR041715 Class II Histidinyl-tRNA synthetase (HisRS)-like catalytic core domain [PF13393] (10-312)
  IPR041715 Class II Histidinyl-tRNA synthetase (HisRS)-like catalytic core domain [cd00773] (18-317)
  IPR045864 Class II Aminoacyl-tRNA synthetase/Biotinyl protein ligase (BPL) and lipoyl protein ligase (LPL) [G3DSA:3.30.930.10] (2-322)
  IPR045864 Class II Aminoacyl-tRNA synthetase/Biotinyl protein ligase (BPL) and lipoyl protein ligase (LPL) [SSF55681] (5-318)

Radius of gyration: 42.24 Å; Cα contacts (8 Å, |Δi|>4): 2916; chains: 4; bounding box: 109×92×123 Å

Solvent-accessible surface area: 56664 Å² total

GO terms:
  GO:0004821 histidine-tRNA ligase activity (F, IDA)
  GO:0005829 cytosol (C, IDA)
  GO:0042803 protein homodimerization activity (F, IDA)
  GO:0006427 histidyl-tRNA aminoacylation (P, IDA)

Organism: Escherichia coli (strain K12) (NCBI:txid83333)

B-factor: mean 32.87, std 11.96, range [2.0, 90.28]

Nearest PDB structures (foldseek):
  1htt-assembly2_D  TM=1.003E+00  e=2.061E-77  Escherichia coli
  1htt-assembly2_C  TM=1.002E+00  e=8.422E-76  Escherichia coli
  1kmm-assembly2_D  TM=1.001E+00  e=5.233E-74  Escherichia coli
  1kmn-assembly1_B  TM=9.991E-01  e=6.462E-73  Escherichia coli
  1kmn-assembly1_A  TM=9.989E-01  e=7.980E-72  Escherichia coli